Protein 6KFM (pdb70)

Organism: Bacillus subtilis (NCBI:txid1423)

Nearest PDB structures (foldseek):
  6kfu-assembly1_A  TM=9.998E-01  e=3.002E-81  Bacillus subtilis
  6kfr-assembly1_B  TM=1.001E+00  e=2.522E-80  Bacillus subtilis
  2e7u-assembly1_A-2  TM=8.924E-01  e=2.051E-34  Thermus thermophilus HB8
  3l44-assembly1_B  TM=8.882E-01  e=4.357E-33  Bacillus anthracis str. 'Ames Ancestor'
  5hdm-assembly1_B  TM=8.698E-01  e=7.942E-33  Arabidopsis thaliana

Foldseek 3Di:
DPPLLVVLVVVLLVLLCVQQVVQQVVCVVCCVVDPDPQQCFPDDPVSNSNRGDFAWDDFFQQWTATPSRFIFREQCCVVQQNQATPCDPLLVVLVVCCVPPPFDAQDDDAPQVVVLQVLLCVLAVFDGKFKAFAQLVQLVVLLLLLCLLLVAQAEEEEPLADRDDDLLVQFDADPVAAQQWTDGNDPPRDSVSGRRYHYHHPPDVVVLVSLLVCFSRHSAYEYACQGLVFNQPRPLVSVVSVLVSCVVRVHFYEHEQQNQDPFLFSNGVCVVSVNAGQKYKYFRNLQLPHGIIMITHYCSRVCLQPLCDDDPPDDDDRPRPSSRDDDDHRCTPPRSSSSSSVSSSVVRVVVPGVLQVVQQVLQVVLQVLLQVVCVVVVNQWHWHDRRFWIFIDGPFDPVLLVSQSVSLRHDARSVGTTGDHSSQDPVNSVSSSVSNVVSSVSCVSSPRD/DPPLLVVLLVVLLVLLCVQQVVQVVVCVVCCVVDPDPLQCFPDDPVSNSNRGAFAWDDFDQQWTATPSRFIFREQCCQVQQRQATPCDPLLVVLVVCCVPPVFDAQDDDAPQVVVLQVLLCVLAVFDGKFKAFAQQVQLVVLLLLLCLLLVAQAEEEEPLADRHDDLLVQFAADPDAFPAWTHHNDPPRDCVSGRRYHYHHPPDVCNVVSVLVCALRASAYEYAQQGLRFNQDRPLVSVVSVLVSCVVRVHFYEHEQQNQDCFLFSNGSCVVSVHAGQKYKYFSNLQLPHGIIMITHYCSRVCLQPLGDDDPPDDDDSPNPVSRDDDDHRCTPPRSSSSSSVSSSVVRVVVPGVLQVVQQVLQVVLQVLLQVVCVVVVAQKHKHDRRFKIAIDGPFPPVLLVSQLVSLRHDARSVGTTGDHSSQDPVNSVSSSVSNVVSVVSCVSSPGD

CATH classification: 3.40.640.10

B-factor: mean 19.53, std 9.52, range [5.58, 66.81]

Solvent-accessible surface area: 30667 Å² total; per-residue (Å²): 102,70,106,108,34,115,135,27,8,118,57,9,27,129,110,6,27,94,42,1,98,22,0,22,95,44,2,48,140,16,1,68,5,4,1,11,37,36,4,20,22,34,48,72,76,121,2,14,53,0,0,10,10,10,3,1,70,78,0,77,20,6,76,0,46,0,56,54,45,32,78,2,7,0,0,0,0,0,19,2,5,22,0,19,1,7,60,22,93,42,15,40,96,17,15,41,72,13,27,144,57,39,16,9,13,12,2,8,8,12,37,18,0,0,72,0,0,72,58,0,90,77,10,19,43,12,56,0,0,1,5,10,6,6,14,13,8,0,0,2,4,0,2,2,0,0,8,3,13,34,69,54,51,56,0,0,7,3,43,54,28,97,8,7,8,2,2,3,14,9,16,66,43,21,135,136,28,40,43,78,46,0,57,43,75,19,58,12,6,5,76,11,5,0,59,11,2,3,10,9,96,11,59,80,104,82,3,18,70,31,3,108,125,28,13,114,87,0,0,0,0,0,0,12,0,2,2,8,134,124,0,81,25,67,10,98,95,6,0,97,63,0,23,55,11,0,118,164,27,40,2,0,0,0,0,8,1,17,25,6,2,1,4,7,12,45,2,2,0,13,108,140,8,118,3,99,4,7,0,1,0,0,2,20,2,0,0,12,17,2,7,3,0,0,0,0,3,43,14,109,21,0,25,0,0,4,0,2,46,7,88,36,71,68,141,28,124,10,106,34,76,94,79,73,5,61,4,27,27,31,7,23,15,14,14,8,2,0,42,10,0,11,6,0,0,116,67,2,64,87,78,27,138,80,16,11,104,191,2,28,122,43,0,48,115,0,8,76,78,0,15,48,35,2,105,148,37,159,13,63,11,106,6,20,34,8,9,0,2,0,24,12,79,30,101,21,40,62,28,0,4,4,16,1,0,11,64,42,6,0,6,4,46,56,15,31,14,0,0,0,0,49,31,4,72,96,112,4,4,58,97,0,22,99,4,0,54,62,0,8,139,26,6,92,156,2,25,24,126,94,70,114,103,32,143,109,27,10,114,57,2,27,131,76,5,30,89,65,2,124,18,0,28,104,43,2,64,119,15,5,80,8,4,2,12,35,37,6,22,28,30,48,62,82,120,2,11,54,0,0,12,13,9,2,1,70,88,0,77,22,7,69,0,46,0,45,52,41,27,77,2,3,0,0,0,0,0,19,2,5,22,0,18,1,5,61,22,95,38,15,37,93,18,15,55,62,13,37,143,54,39,17,9,13,12,2,10,7,13,37,22,0,0,64,0,0,66,64,0,81,79,13,20,41,13,68,0,0,1,4,10,6,6,13,14,9,0,0,3,4,0,2,2,0,0,9,3,16,32,68,51,53,60,1,0,7,3,50,49,28,94,9,7,8,3,2,3,16,7,15,67,44,27,138,145,47,35,43,73,45,0,47,44,76,19,58,10,6,4,70,8,5,0,58,16,2,2,12,9,102,8,57,79,109,77,4,5,73,33,6,124,131,24,35,105,81,2,0,0,0,0,0,11,0,1,2,8,140,108,0,78,23,66,11,82,93,8,0,86,70,0,28,65,16,0,111,163,23,41,3,0,0,0,0,7,1,16,22,4,1,1,4,8,12,40,2,1,0,11,107,132,3,119,8,99,4,5,0,2,0,1,1,18,2,0,0,13,19,2,8,2,0,0,0,0,3,36,15,101,21,0,22,0,0,5,0,2,49,6,85,38,73,73,137,27,124,8,99,33,76,96,79,77,4,59,4,26,30,31,8,21,15,13,13,8,3,0,47,9,0,11,16,0,0,117,67,1,62,84,73,26,134,67,7,12,100,144,2,29,135,45,0,56,113,0,9,79,77,0,13,47,24,2,110,134,25,144,15,63,7,119,4,22,33,8,8,0,2,0,27,14,80,24,103,16,42,62,34,0,4,4,16,2,0,11,46,33,3,0,6,4,46,57,28,31,16,0,0,0,0,50,28,5,72,99,112,2,6,59,97,0,17,100,3,0,47,66,0,6,119,18,5,90,150,2,22,23,126

InterPro domains:
  IPR000873 AMP-dependent synthetase/ligase domain [PF00501] (35-413)
  IPR000873 AMP-dependent synthetase/ligase domain [PF00501] (2946-3291)
  IPR001242 Condensation domain [PF00668] (1940-2380)
  IPR001242 Condensation domain [PF00668] (2494-2926)
  IPR001242 Condensation domain [PF00668] (3532-3956)
  IPR005814 Aminotransferase class-III [PF00202] (1527-1888)
  IPR005814 Aminotransferase class-III [cd00610] (1521-1915)
  IPR006162 Phosphopantetheine attachment site [PS00012] (2435-2450)
  IPR006162 Phosphopantetheine attachment site [PS00012] (3472-3487)
  IPR009081 Phosphopantetheine binding ACP domain [PF00550] (587-649)
  IPR009081 Phosphopantetheine binding ACP domain [PF00550] (1295-1361)
  IPR009081 Phosphopantetheine binding ACP domain [PF00550] (2413-2476)
  IPR009081 Phosphopantetheine binding ACP domain [PF00550] (3450-3512)
  IPR009081 Phosphopantetheine binding ACP domain [PS50075] (578-653)
  IPR009081 Phosphopantetheine binding ACP domain [PS50075] (1290-1365)
  IPR009081 Phosphopantetheine binding ACP domain [PS50075] (2405-2480)
  IPR009081 Phosphopantetheine binding ACP domain [PS50075] (3442-3517)
  IPR010071 Amino acid adenylation domain [TIGR01733] (2967-3364)
  IPR014030 Beta-ketoacyl synthase-like, N-terminal domain [PF00109] (670-917)
  IPR014031 Beta-ketoacyl synthase, C-terminal domain [PF02801] (925-1042)

Sequence (898 aa):
YTPQQRQYLESFIEKYVDKTKGSKQYTDETRFAHANNRNLSSFRSYWKEMVYPIIAERSDGSRMWDIDGNEYIDITMGFGVNLFGHHPSFITQTVVDSTHSALPPLGPMSNVAGEVADRIRACTGVERVAFYNSGTEAVMVALRLARAATGRTKVVVFAGSYHGTFDGVLGVANTKGGAEPANPLAPGIPQSFMNDLIILHYNHPDSLDVIRNLGNELAAVLVEPVQSRRPDLQPESFLKELRAITQQSGTALIMDEIITGFRIGLGGAQEWFDIQADLVTYGKIIGGGQPLGIVAGKAEFMNTIDGGTWQYGDDSYPTDEAKRTFVAGTFNTHPLTMRMSLAVLRYLQAEGETLYERLNQKTTYLVDQLNSYFEQSQVPIRMVQFGSLFRFVSSVDNDLFFYHLNYKGVYVWEGRNCFLSTAHTSDDIAYIIQAVQETVKDLRRGGFIYTPQQRQYLESFIEKYVDKTKGSKQYTDETRFAHANNRNLSSFRSYWKEMVYPIIAERSDGSRMWDIDGNEYIDITMGFGVNLFGHHPSFITQTVVDSTHSALPPLGPMSNVAGEVADRIRACTGVERVAFYNSGTEAVMVALRLARAATGRTKVVVFAGSYHGTFDGVLGVANTKGGAEPANPLAPGIPQSFMNDLIILHYNHPDSLDVIRNLGNELAAVLVEPVQSRRPDLQPESFLKELRAITQQSGTALIMDEIITGFRIGLGGAQEWFDIQADLVTYGKIIGGGQPLGIVAGKAEFMNTIDGGTWQYGDDSYPTDEAKRTFVAGTFNTHPLTMRMSLAVLRYLQAEGETLYERLNQKTTYLVDQLNSYFEQSQVPIRMVQFGSLFRFVSSVDNDLFFYHLNYKGVYVWEGRNCFLSTAHTSDDIAYIIQAVQETVKDLRRGGFI

Structure (mmCIF, N/CA/C/O backbone):
data_6KFM
#
_entry.id   6KFM
#
_cell.length_a   81.534
_cell.length_b   89.492
_cell.length_c   136.880
_cell.angle_alpha   90.000
_cell.angle_beta   90.000
_cell.angle_gamma   90.000
#
_symmetry.space_group_name_H-M   'P 21 21 21'
#
loop_
_entity.id
_entity.type
_entity.pdbx_description
1 polymer 'Mycosubtilin synthase subunit A'
2 non-polymer GLYCEROL
3 non-polymer "PYRIDOXAL-5'-PHOSPHATE"
4 water water
#
loop_
_atom_site.group_PDB
_atom_site.id
_atom_site.type_symbol
_atom_site.label_atom_id
_atom_site.label_alt_id
_atom_site.label_comp_id
_atom_site.label_asym_id
_atom_site.label_entity_id
_atom_site.label_seq_id
_atom_site.pdbx_PDB_ins_code
_atom_site.Cartn_x
_atom_site.Cartn_y
_atom_site.Cartn_z
_atom_site.occupancy
_atom_site.B_iso_or_equiv
_atom_site.auth_seq_id
_atom_site.auth_comp_id
_atom_site.auth_asym_id
_atom_site.auth_atom_id
_atom_site.pdbx_PDB_model_num
ATOM 1 N N . TYR A 1 7 ? -20.92200 -0.12900 30.02300 1.000 32.44000 7 TYR A N 1
ATOM 2 C CA . TYR A 1 7 ? -22.24700 0.01600 30.62300 1.000 33.01000 7 TYR A CA 1
ATOM 3 C C . TYR A 1 7 ? -22.21400 0.03000 32.14100 1.000 28.55000 7 TYR A C 1
ATOM 4 O O . TYR A 1 7 ? -21.50600 -0.76200 32.75200 1.000 31.72000 7 TYR A O 1
ATOM 13 N N . THR A 1 8 ? -22.99300 0.93300 32.74000 1.000 26.58000 8 THR A N 1
ATOM 14 C CA . THR A 1 8 ? -23.24900 0.86600 34.16900 1.000 24.04000 8 THR A CA 1
ATOM 15 C C . THR A 1 8 ? -24.03000 -0.41000 34.48200 1.000 25.08000 8 THR A C 1
ATOM 16 O O . THR A 1 8 ? -24.65900 -0.99700 33.59600 1.000 22.65000 8 THR A O 1
ATOM 20 N N . PRO A 1 9 ? -23.99900 -0.87000 35.73600 1.000 24.20000 9 PRO A N 1
ATOM 21 C CA . PRO A 1 9 ? -24.85700 -2.01000 36.10400 1.000 20.36000 9 PRO A CA 1
ATOM 22 C C . PRO A 1 9 ? -26.32400 -1.78400 35.78600 1.000 22.50000 9 PRO A C 1
ATOM 23 O O . PRO A 1 9 ? -27.01300 -2.71600 35.35000 1.000 22.75000 9 PRO A O 1
ATOM 27 N N . GLN A 1 10 ? -26.82100 -0.56400 36.00400 1.000 21.86000 10 GLN A N 1
ATOM 28 C CA . GLN A 1 10 ? -28.21400 -0.26100 35.68100 1.000 24.81000 10 GLN A CA 1
ATOM 29 C C . GLN A 1 10 ? -28.49400 -0.43000 34.19100 1.000 24.59000 10 GLN A C 1
ATOM 30 O O . GLN A 1 10 ? -29.54500 -0.95700 33.80300 1.000 24.34000 10 GLN A O 1
ATOM 36 N N . GLN A 1 11 ? -27.56800 0.02700 33.34300 1.000 23.01000 11 GLN A N 1
ATOM 37 C CA . GLN A 1 11 ? -27.72900 -0.12500 31.89900 1.000 25.54000 11 GLN A CA 1
ATOM 38 C C . GLN A 1 11 ? -27.60700 -1.58100 31.48000 1.000 27.09000 11 GLN A C 1
ATOM 39 O O . GLN A 1 11 ? -28.36800 -2.05600 30.62600 1.000 24.21000 11 GLN A O 1
ATOM 45 N N . ARG A 1 12 ? -26.62800 -2.29000 32.04900 1.000 25.81000 12 ARG A N 1
ATOM 46 C CA . ARG A 1 12 ? -26.45400 -3.70600 31.74700 1.000 28.00000 12 ARG A CA 1
ATOM 47 C C . ARG A 1 12 ? -27.69800 -4.50400 32.12500 1.000 27.69000 12 ARG A C 1
ATOM 48 O O . ARG A 1 12 ? -28.15500 -5.36300 31.35900 1.000 25.56000 12 ARG A O 1
ATOM 56 N N . GLN A 1 13 ? -28.26800 -4.22000 33.30000 1.000 21.92000 13 GLN A N 1
ATOM 57 C CA . GLN A 1 13 ? -29.47300 -4.91600 33.73800 1.000 24.48000 13 GLN A CA 1
ATOM 58 C C . GLN A 1 13 ? -30.63300 -4.66400 32.78700 1.000 28.47000 13 GLN A C 1
ATOM 59 O O . GLN A 1 13 ? -31.36900 -5.59400 32.43300 1.000 26.39000 13 GLN A O 1
ATOM 65 N N . TYR A 1 14 ? -30.82000 -3.40700 32.37500 1.000 24.33000 14 TYR A N 1
ATOM 66 C CA . TYR A 1 14 ? -31.88100 -3.09100 31.42600 1.000 27.09000 14 TYR A CA 1
ATOM 67 C C . TYR A 1 14 ? -31.65900 -3.81600 30.10400 1.000 21.94000 14 TYR A C 1
ATOM 68 O O . TYR A 1 14 ? -32.58600 -4.41800 29.55100 1.000 25.13000 14 TYR A O 1
ATOM 77 N N . LEU A 1 15 ? -30.43200 -3.75500 29.57800 1.000 23.81000 15 LEU A N 1
ATOM 78 C CA . LEU A 1 15 ? -30.13400 -4.37000 28.28800 1.000 22.71000 15 LEU A CA 1
ATOM 79 C C . LEU A 1 15 ? -30.40100 -5.87000 28.31400 1.000 29.71000 15 LEU A C 1
ATOM 80 O O . LEU A 1 15 ? -30.98900 -6.41800 27.37400 1.000 23.56000 15 LEU A O 1
ATOM 85 N N . GLU A 1 16 ? -29.98900 -6.55200 29.39100 1.000 28.63000 16 GLU A N 1
ATOM 86 C CA . GLU A 1 16 ? -30.20600 -7.99800 29.47100 1.000 29.36000 16 GLU A CA 1
ATOM 87 C C . GLU A 1 16 ? -31.69000 -8.33700 29.48100 1.000 25.74000 16 GLU A C 1
ATOM 88 O O . GLU A 1 16 ? -32.11600 -9.31200 28.84800 1.000 26.29000 16 GLU A O 1
ATOM 94 N N . SER A 1 17 ? -32.50100 -7.53100 30.16600 1.000 23.95000 17 SER A N 1
ATOM 95 C CA . SER A 1 17 ? -33.93700 -7.80200 30.18200 1.000 18.89000 17 SER A CA 1
ATOM 96 C C . SER A 1 17 ? -34.58500 -7.47400 28.83700 1.000 22.97000 17 SER A C 1
ATOM 97 O O . SER A 1 17 ? -35.49300 -8.18500 28.38600 1.000 22.15000 17 SER A O 1
ATOM 100 N N . PHE A 1 18 ? -34.14800 -6.39200 28.19100 1.000 21.35000 18 PHE A N 1
ATOM 101 C CA . PHE A 1 18 ? -34.69200 -6.04800 26.87700 1.000 20.70000 18 PHE A CA 1
ATOM 102 C C . PHE A 1 18 ? -34.33600 -7.10600 25.83700 1.000 17.82000 18 PHE A C 1
ATOM 103 O O . PHE A 1 18 ? -35.18900 -7.50400 25.03500 1.000 20.75000 18 PHE A O 1
ATOM 111 N N . ILE A 1 19 ? -33.07800 -7.56300 25.82600 1.000 17.29000 19 ILE A N 1
ATOM 112 C CA . ILE A 1 19 ? -32.65200 -8.57400 24.85500 1.000 20.00000 19 ILE A CA 1
ATOM 113 C C . ILE A 1 19 ? -33.51500 -9.82500 24.96400 1.000 20.80000 19 ILE A C 1
ATOM 114 O O . ILE A 1 19 ? -33.94400 -10.39400 23.94900 1.000 16.13000 19 ILE A O 1
ATOM 119 N N . GLU A 1 20 ? -33.77200 -10.28000 26.19400 1.000 21.16000 20 GLU A N 1
ATOM 120 C CA . GLU A 1 20 ? -34.58200 -11.48000 26.38900 1.000 18.83000 20 GLU A CA 1
ATOM 121 C C . GLU A 1 20 ? -35.96500 -11.32700 25.76800 1.000 18.97000 20 GLU A C 1
ATOM 122 O O . GLU A 1 20 ? -36.45800 -12.23800 25.09400 1.000 17.68000 20 GLU A O 1
ATOM 128 N N . LYS A 1 21 ? -36.60300 -10.17500 25.97900 1.000 17.62000 21 LYS A N 1
ATOM 129 C CA . LYS A 1 21 ? -37.93300 -9.96500 25.42500 1.000 17.63000 21 LYS A CA 1
ATOM 130 C C . LYS A 1 21 ? -37.87200 -9.77600 23.91500 1.000 14.30000 21 LYS A C 1
ATOM 131 O O . LYS A 1 21 ? -38.75400 -10.25100 23.19000 1.000 15.14000 21 LYS A O 1
ATOM 137 N N . TYR A 1 22 ? -36.84500 -9.07700 23.42900 1.000 14.84000 22 TYR A N 1
ATOM 138 C CA . TYR A 1 22 ? -36.73000 -8.84600 21.99200 1.000 14.22000 22 TYR A CA 1
ATOM 139 C C . TYR A 1 22 ? -36.52500 -10.16100 21.24700 1.000 15.31000 22 TYR A C 1
ATOM 140 O O . TYR A 1 22 ? -37.19700 -10.43200 20.24400 1.000 15.16000 22 TYR A O 1
ATOM 149 N N . VAL A 1 23 ? -35.59400 -10.99200 21.72100 1.000 12.39000 23 VAL A N 1
ATOM 150 C CA . VAL A 1 23 ? -35.33200 -12.24500 21.02000 1.000 16.49000 23 VAL A CA 1
ATOM 151 C C . VAL A 1 23 ? -36.55100 -13.16200 21.07800 1.000 17.05000 23 VAL A C 1
ATOM 152 O O . VAL A 1 23 ? -36.87500 -13.84800 20.10100 1.000 16.48000 23 VAL A O 1
ATOM 156 N N . ASP A 1 24 ? -37.25600 -13.19200 22.21400 1.000 17.57000 24 ASP A N 1
ATOM 157 C CA . ASP A 1 24 ? -38.44600 -14.03800 22.28800 1.000 15.90000 24 ASP A CA 1
ATOM 158 C C . ASP A 1 24 ? -39.49300 -13.62400 21.25600 1.000 16.62000 24 ASP A C 1
ATOM 159 O O . ASP A 1 24 ? -40.12200 -14.48000 20.61900 1.000 20.57000 24 ASP A O 1
ATOM 164 N N . LYS A 1 25 ? -39.67000 -12.31700 21.04900 1.000 15.48000 25 LYS A N 1
ATOM 165 C CA . LYS A 1 25 ? -40.70500 -11.84400 20.13300 1.000 14.98000 25 LYS A CA 1
ATOM 166 C C . LYS A 1 25 ? -40.36600 -12.18600 18.68900 1.000 14.65000 25 LYS A C 1
ATOM 167 O O . LYS A 1 25 ? -41.25900 -12.49400 17.88800 1.000 13.29000 25 LYS A O 1
ATOM 173 N N . THR A 1 26 ? -39.08400 -12.14000 18.34100 1.000 13.88000 26 THR A N 1
ATOM 174 C CA . THR A 1 26 ? -38.64200 -12.30600 16.96200 1.000 14.17000 26 THR A CA 1
ATOM 175 C C . THR A 1 26 ? -37.78700 -13.56400 16.80100 1.000 14.49000 26 THR A C 1
ATOM 176 O O . THR A 1 26 ? -36.90400 -13.62500 15.94200 1.000 11.12000 26 THR A O 1
ATOM 180 N N . LYS A 1 27 ? -38.06500 -14.59200 17.61900 1.000 14.86000 27 LYS A N 1
ATOM 181 C CA . LYS A 1 27 ? -37.25800 -15.81200 17.62100 1.000 15.36000 27 LYS A CA 1
ATOM 182 C C . LYS A 1 27 ? -37.24900 -16.51400 16.26500 1.000 13.24000 27 LYS A C 1
ATOM 183 O O . LYS A 1 27 ? -36.25300 -17.15100 15.90500 1.000 13.58000 27 LYS A O 1
ATOM 189 N N . GLY A 1 28 ? -38.35000 -16.43500 15.51300 1.000 13.24000 28 GLY A N 1
ATOM 190 C CA . GLY A 1 28 ? -38.38300 -17.06900 14.20500 1.000 12.13000 28 GLY A CA 1
ATOM 191 C C . GLY A 1 28 ? -37.46700 -16.39500 13.19800 1.000 12.69000 28 GLY A C 1
ATOM 192 O O . GLY A 1 28 ? -36.83200 -17.06700 12.37900 1.000 10.54000 28 GLY A O 1
ATOM 193 N N . SER A 1 29 ? -37.39400 -15.06000 13.22700 1.000 9.74000 29 SER A N 1
ATOM 194 C CA . SER A 1 29 ? -36.44800 -14.37000 12.34500 1.000 10.50000 29 SER A CA 1
ATOM 195 C C . SER A 1 29 ? -35.01000 -14.72400 12.71700 1.000 11.38000 29 SER A C 1
ATOM 196 O O . SER A 1 29 ? -34.15700 -14.91300 11.84200 1.000 10.91000 29 SER A O 1
ATOM 199 N N . LYS A 1 30 ? -34.73300 -14.84000 14.02100 1.000 11.34000 30 LYS A N 1
ATOM 200 C CA . LYS A 1 30 ? -33.40200 -15.22700 14.48400 1.000 11.72000 30 LYS A CA 1
ATOM 201 C C . LYS A 1 30 ? -33.03700 -16.62400 13.99800 1.000 12.63000 30 LYS A C 1
ATOM 202 O O . LYS A 1 30 ? -31.94900 -16.84900 13.45200 1.000 14.11000 30 LYS A O 1
ATOM 208 N N . GLN A 1 31 ? -33.94600 -17.57900 14.18900 1.000 11.92000 31 GLN A N 1
ATOM 209 C CA . GLN A 1 31 ? -33.68700 -18.96000 13.79500 1.000 14.62000 31 GLN A CA 1
ATOM 210 C C . GLN A 1 31 ? -33.57500 -19.09500 12.28400 1.000 13.26000 31 GLN A C 1
ATOM 211 O O . GLN A 1 31 ? -32.73500 -19.84400 11.78400 1.000 13.97000 31 GLN A O 1
ATOM 217 N N . TYR A 1 32 ? -34.43000 -18.39300 11.53800 1.000 12.08000 32 TYR A N 1
ATOM 218 C CA . TYR A 1 32 ? -34.33400 -18.44500 10.08700 1.000 12.12000 32 TYR A CA 1
ATOM 219 C C . TYR A 1 32 ? -33.00400 -17.87700 9.61100 1.000 9.60000 32 TYR A C 1
ATOM 220 O O . TYR A 1 32 ? -32.36700 -18.44100 8.71900 1.000 10.79000 32 TYR A O 1
ATOM 229 N N . THR A 1 33 ? -32.57700 -16.74800 10.18900 1.000 10.73000 33 THR A N 1
ATOM 230 C CA . THR A 1 33 ? -31.28400 -16.17200 9.82200 1.000 11.79000 33 THR A CA 1
ATOM 231 C C . THR A 1 33 ? -30.14300 -17.15000 10.10600 1.000 13.25000 33 THR A C 1
ATOM 232 O O . THR A 1 33 ? -29.28700 -17.38900 9.24700 1.000 12.43000 33 THR A O 1
ATOM 236 N N . ASP A 1 34 ? -30.10700 -17.73000 11.31000 1.000 13.87000 34 ASP A N 1
ATOM 237 C CA . ASP A 1 34 ? -28.99200 -18.62700 11.61900 1.000 15.10000 34 ASP A CA 1
ATOM 238 C C . ASP A 1 34 ? -29.00500 -19.86400 10.73000 1.000 14.00000 34 ASP A C 1
ATOM 239 O O . ASP A 1 34 ? -27.94500 -20.36600 10.34200 1.000 14.28000 34 ASP A O 1
ATOM 244 N N . GLU A 1 35 ? -30.19500 -20.37800 10.40600 1.000 10.97000 35 GLU A N 1
ATOM 245 C CA . GLU A 1 35 ? -30.28400 -21.61200 9.63500 1.000 14.15000 35 GLU A CA 1
ATOM 246 C C . GLU A 1 35 ? -29.97600 -21.40600 8.16200 1.000 14.20000 35 GLU A C 1
ATOM 247 O O . GLU A 1 35 ? -29.57500 -22.36500 7.49500 1.000 14.16000 35 GLU A O 1
ATOM 253 N N . THR A 1 36 ? -30.14800 -20.18500 7.64600 1.000 11.13000 36 THR A N 1
ATOM 254 C CA . THR A 1 36 ? -29.92000 -19.90900 6.23500 1.000 12.38000 36 THR A CA 1
ATOM 255 C C . THR A 1 36 ? -28.67600 -19.07800 5.97100 1.000 12.39000 36 THR A C 1
ATOM 256 O O . THR A 1 36 ? -28.32500 -18.89300 4.80400 1.000 12.61000 36 THR A O 1
ATOM 260 N N . ARG A 1 37 ? -27.99800 -18.60400 7.02300 1.000 12.87000 37 ARG A N 1
ATOM 261 C CA . ARG A 1 37 ? -26.88500 -17.66800 6.89100 1.000 13.73000 37 ARG A CA 1
ATOM 262 C C . ARG A 1 37 ? -25.81900 -18.16200 5.92000 1.000 11.42000 37 ARG A C 1
ATOM 263 O O . ARG A 1 37 ? -25.29900 -17.38300 5.11500 1.000 13.03000 37 ARG A O 1
ATOM 271 N N . PHE A 1 38 ? -25.47400 -19.44900 5.98800 1.000 12.67000 38 PHE A N 1
ATOM 272 C CA . PHE A 1 38 ? -24.39400 -19.96300 5.14600 1.000 12.84000 38 PHE A CA 1
ATOM 273 C C . PHE A 1 38 ? -24.84700 -20.11800 3.69800 1.000 11.03000 38 PHE A C 1
ATOM 274 O O . PHE A 1 38 ? -24.19900 -19.60300 2.77500 1.000 10.77000 38 PHE A O 1
ATOM 282 N N . ALA A 1 39 ? -25.96400 -20.82400 3.48400 1.000 13.02000 39 ALA A N 1
ATOM 283 C CA . ALA A 1 39 ? -26.44300 -21.09300 2.12600 1.000 12.93000 39 ALA A CA 1
ATOM 284 C C . ALA A 1 39 ? -26.81700 -19.81100 1.39700 1.000 12.05000 39 ALA A C 1
ATOM 285 O O . ALA A 1 39 ? -26.58300 -19.68100 0.18600 1.000 11.08000 39 ALA A O 1
ATOM 287 N N . HIS A 1 40 ? -27.43000 -18.86700 2.10300 1.000 10.38000 40 HIS A N 1
ATOM 288 C CA . HIS A 1 40 ? -27.85400 -17.59700 1.51600 1.000 11.18000 40 HIS A CA 1
ATOM 289 C C . HIS A 1 40 ? -26.94000 -16.49800 2.04900 1.000 9.19000 40 HIS A C 1
ATOM 290 O O . HIS A 1 40 ? -27.16600 -15.95700 3.14000 1.000 11.79000 40 HIS A O 1
ATOM 297 N N . ALA A 1 41 ? -25.91300 -16.17300 1.27000 1.000 10.34000 41 ALA A N 1
ATOM 298 C CA . ALA A 1 41 ? -24.97200 -15.11700 1.61600 1.000 11.24000 41 ALA A CA 1
ATOM 299 C C . ALA A 1 41 ? -25.60600 -13.75800 1.34600 1.000 10.20000 41 ALA A C 1
ATOM 300 O O . ALA A 1 41 ? -25.96000 -13.44600 0.20200 1.000 10.54000 41 ALA A O 1
ATOM 302 N N . ASN A 1 42 ? -25.72400 -12.94000 2.39000 1.000 10.33000 42 ASN A N 1
ATOM 303 C CA . ASN A 1 42 ? -26.36000 -11.63700 2.24900 1.000 12.13000 42 ASN A CA 1
ATOM 304 C C . ASN A 1 42 ? -25.70400 -10.68000 3.23500 1.000 9.81000 42 ASN A C 1
ATOM 305 O O . ASN A 1 42 ? -25.61100 -10.99900 4.42300 1.000 11.16000 42 ASN A O 1
ATOM 310 N N . ASN A 1 43 ? -25.25800 -9.51700 2.74000 1.000 11.54000 43 ASN A N 1
ATOM 311 C CA . ASN A 1 43 ? -24.57400 -8.55200 3.60500 1.000 11.08000 43 ASN A CA 1
ATOM 312 C C . ASN A 1 43 ? -25.45600 -8.10600 4.76300 1.000 13.22000 43 ASN A C 1
ATOM 313 O O . ASN A 1 43 ? -24.94400 -7.75200 5.83000 1.000 11.09000 43 ASN A O 1
ATOM 318 N N . ARG A 1 44 ? -26.77600 -8.12300 4.57700 1.000 10.96000 44 ARG A N 1
ATOM 319 C CA . ARG A 1 44 ? -27.66800 -7.65600 5.62700 1.000 11.05000 44 ARG A CA 1
ATOM 320 C C . ARG A 1 44 ? -27.67900 -8.56600 6.84000 1.000 13.66000 44 ARG A C 1
ATOM 321 O O . ARG A 1 44 ? -28.15900 -8.14500 7.89700 1.000 17.23000 44 ARG A O 1
ATOM 329 N N . ASN A 1 45 ? -27.16600 -9.77300 6.72400 1.000 14.86000 45 ASN A N 1
ATOM 330 C CA . ASN A 1 45 ? -27.08700 -10.57300 7.93800 1.000 18.98000 45 ASN A CA 1
ATOM 331 C C . ASN A 1 45 ? -25.96500 -10.09600 8.92200 1.000 25.81000 45 ASN A C 1
ATOM 332 O O . ASN A 1 45 ? -25.74900 -10.77000 9.94200 1.000 29.23000 45 ASN A O 1
ATOM 337 N N . LEU A 1 46 ? -25.31200 -8.95500 8.68100 1.000 23.01000 46 LEU A N 1
ATOM 338 C CA . LEU A 1 46 ? -24.37200 -8.35400 9.62400 1.000 31.21000 46 LEU A CA 1
ATOM 339 C C . LEU A 1 46 ? -24.89400 -7.06400 10.27500 1.000 36.73000 46 LEU A C 1
ATOM 340 O O . LEU A 1 46 ? -24.14500 -6.40900 11.01000 1.000 35.85000 46 LEU A O 1
ATOM 345 N N . SER A 1 47 ? -26.16100 -6.69300 10.05100 1.000 33.24000 47 SER A N 1
ATOM 346 C CA . SER A 1 47 ? -26.64800 -5.35900 10.41100 1.000 34.07000 47 SER A CA 1
ATOM 347 C C . SER A 1 47 ? -26.53200 -5.06800 11.90900 1.000 38.71000 47 SER A C 1
ATOM 348 O O . SER A 1 47 ? -27.02800 -5.82800 12.74700 1.000 36.18000 47 SER A O 1
ATOM 351 N N . SER A 1 48 ? -25.90900 -3.92900 12.22600 1.000 41.07000 48 SER A N 1
ATOM 352 C CA . SER A 1 48 ? -25.61000 -3.47300 13.59500 1.000 39.37000 48 SER A CA 1
ATOM 353 C C . SER A 1 48 ? -25.01500 -4.58700 14.45400 1.000 39.13000 48 SER A C 1
ATOM 354 O O . SER A 1 48 ? -25.36300 -4.76400 15.62400 1.000 39.28000 48 SER A O 1
ATOM 357 N N . PHE A 1 49 ? -24.07200 -5.32400 13.86800 1.000 37.32000 49 PHE A N 1
ATOM 358 C CA . PHE A 1 49 ? -23.38000 -6.37500 14.60500 1.000 38.89000 49 PHE A CA 1
ATOM 359 C C . PHE A 1 49 ? -22.48300 -5.78200 15.68800 1.000 40.14000 49 PHE A C 1
ATOM 360 O O . PHE A 1 49 ? -21.63600 -4.92500 15.41200 1.000 35.77000 49 PHE A O 1
ATOM 368 N N . ARG A 1 50 ? -22.67000 -6.25400 16.92100 1.000 39.56000 50 ARG A N 1
ATOM 369 C CA . ARG A 1 50 ? -21.76000 -6.01100 18.03300 1.000 41.63000 50 ARG A CA 1
ATOM 370 C C . ARG A 1 50 ? -21.67800 -7.29400 18.84600 1.000 41.44000 50 ARG A C 1
ATOM 371 O O . ARG A 1 50 ? -22.69900 -7.94200 19.08800 1.000 38.89000 50 ARG A O 1
ATOM 379 N N . SER A 1 51 ? -20.46200 -7.66200 19.26400 1.000 45.32000 51 SER A N 1
ATOM 380 C CA . SER A 1 51 ? -20.26500 -8.98100 19.86200 1.000 43.42000 51 SER A CA 1
ATOM 381 C C . SER A 1 51 ? -21.02800 -9.14500 21.17200 1.000 43.45000 51 SER A C 1
ATOM 382 O O . SER A 1 51 ? -21.49800 -10.24900 21.47600 1.000 44.34000 51 SER A O 1
ATOM 385 N N . TYR A 1 52 ? -21.17700 -8.07400 21.95000 1.000 44.82000 52 TYR A N 1
ATOM 386 C CA . TYR A 1 52 ? -21.81400 -8.19300 23.25500 1.000 45.08000 52 TYR A CA 1
ATOM 387 C C . TYR A 1 52 ? -23.33600 -8.15900 23.19200 1.000 43.96000 52 TYR A C 1
ATOM 388 O O . TYR A 1 52 ? -23.98700 -8.31500 24.23200 1.000 45.79000 52 TYR A O 1
ATOM 397 N N . TRP A 1 53 ? -23.92700 -7.95200 22.01500 1.000 40.78000 53 TRP A N 1
ATOM 398 C CA . TRP A 1 53 ? -25.35500 -8.21100 21.87900 1.000 36.10000 53 TRP A CA 1
ATOM 399 C C . TRP A 1 53 ? -25.64700 -8.96600 20.59200 1.000 34.01000 53 TRP A C 1
ATOM 400 O O . TRP A 1 53 ? -26.73400 -8.83100 20.02000 1.000 35.72000 53 TRP A O 1
ATOM 411 N N . LYS A 1 54 ? -24.68800 -9.77800 20.13900 1.000 32.50000 54 LYS A N 1
ATOM 412 C CA . LYS A 1 54 ? -24.87200 -10.58500 18.94000 1.000 36.29000 54 LYS A CA 1
ATOM 413 C C . LYS A 1 54 ? -26.15300 -11.41300 18.97300 1.000 34.36000 54 LYS A C 1
ATOM 414 O O . LYS A 1 54 ? -26.59800 -11.88700 17.92000 1.000 27.19000 54 LYS A O 1
ATOM 420 N N . GLU A 1 55 ? -26.76200 -11.60200 20.15000 1.000 33.95000 55 GLU A N 1
ATOM 421 C CA . GLU A 1 55 ? -27.94800 -12.44700 20.20500 1.000 29.03000 55 GLU A CA 1
ATOM 422 C C . GLU A 1 55 ? -29.18300 -11.77300 19.61600 1.000 23.56000 55 GLU A C 1
ATOM 423 O O . GLU A 1 55 ? -30.15400 -12.47100 19.31700 1.000 23.96000 55 GLU A O 1
ATOM 429 N N . MET A 1 56 ? -29.19100 -10.44900 19.43500 1.000 22.70000 56 MET A N 1
ATOM 430 C CA . MET A 1 56 ? -30.33400 -9.82800 18.77200 1.000 23.26000 56 MET A CA 1
ATOM 431 C C . MET A 1 56 ? -29.95100 -9.18700 17.44300 1.000 21.25000 56 MET A C 1
ATOM 432 O O . MET A 1 56 ? -30.73100 -8.39900 16.88900 1.000 19.59000 56 MET A O 1
ATOM 437 N N . VAL A 1 57 ? -28.79300 -9.55300 16.89600 1.000 20.81000 57 VAL A N 1
ATOM 438 C CA . VAL A 1 57 ? -28.31600 -9.00500 15.62700 1.000 20.74000 57 VAL A CA 1
ATOM 439 C C . VAL A 1 57 ? -28.77100 -9.95100 14.51800 1.000 16.92000 57 VAL A C 1
ATOM 440 O O . VAL A 1 57 ? -28.15900 -10.99400 14.26600 1.000 20.85000 57 VAL A O 1
ATOM 444 N N . TYR A 1 58 ? -29.88000 -9.60400 13.87900 1.000 14.22000 58 TYR A N 1
ATOM 445 C CA . TYR A 1 58 ? -30.40000 -10.35400 12.74600 1.000 13.35000 58 TYR A CA 1
ATOM 446 C C . TYR A 1 58 ? -31.49300 -9.51300 12.11500 1.000 10.86000 58 TYR A C 1
ATOM 447 O O . TYR A 1 58 ? -32.14800 -8.72300 12.80300 1.000 10.92000 58 TYR A O 1
ATOM 456 N N . PRO A 1 59 ? -31.71600 -9.64100 10.81900 1.000 9.40000 59 PRO A N 1
ATOM 457 C CA . PRO A 1 59 ? -32.80600 -8.90000 10.19300 1.000 9.23000 59 PRO A CA 1
ATOM 458 C C . PRO A 1 59 ? -34.16100 -9.51900 10.51700 1.000 8.42000 59 PRO A C 1
ATOM 459 O O . PRO A 1 59 ? -34.28200 -10.70600 10.84100 1.000 9.20000 59 PRO A O 1
ATOM 463 N N . ILE A 1 60 ? -35.18800 -8.67400 10.46200 1.000 9.75000 60 ILE A N 1
ATOM 464 C CA . ILE A 1 60 ? -36.56400 -9.15400 10.56400 1.000 7.78000 60 ILE A CA 1
ATOM 465 C C . ILE A 1 60 ? -36.95400 -9.79500 9.23600 1.000 9.17000 60 ILE A C 1
ATOM 466 O O . ILE A 1 60 ? -36.71600 -9.21600 8.16800 1.000 9.71000 60 ILE A O 1
ATOM 471 N N . ILE A 1 61 ? -37.56000 -10.98900 9.30000 1.000 9.42000 61 ILE A N 1
ATOM 472 C CA . ILE A 1 61 ? -38.02300 -11.73300 8.12200 1.000 8.56000 61 ILE A CA 1
ATOM 473 C C . ILE A 1 61 ? -39.52800 -11.53400 7.97300 1.000 12.24000 61 ILE A C 1
ATOM 474 O O . ILE A 1 61 ? -40.27900 -11.80900 8.91000 1.000 10.91000 61 ILE A O 1
ATOM 479 N N . ALA A 1 62 ? -39.98300 -11.11600 6.78700 1.000 9.14000 62 ALA A N 1
ATOM 480 C CA . ALA A 1 62 ? -41.39800 -10.80900 6.58900 1.000 8.87000 62 ALA A CA 1
ATOM 481 C C . ALA A 1 62 ? -42.17700 -11.98700 6.00800 1.000 9.69000 62 ALA A C 1
ATOM 482 O O . ALA A 1 62 ? -41.67500 -12.74700 5.17300 1.000 9.55000 62 ALA A O 1
ATOM 484 N N . GLU A 1 63 ? -43.43900 -12.10200 6.42500 1.000 11.08000 63 GLU A N 1
ATOM 485 C CA . GLU A 1 63 ? -44.36700 -13.07400 5.85000 1.000 9.55000 63 GLU A CA 1
ATOM 486 C C . GLU A 1 63 ? -45.43400 -12.43100 4.97600 1.000 12.08000 63 GLU A C 1
ATOM 487 O O . GLU A 1 63 ? -45.78700 -12.99000 3.93900 1.000 13.18000 63 GLU A O 1
ATOM 493 N N . ARG A 1 64 ? -45.93600 -11.25800 5.36100 1.000 10.49000 64 ARG A N 1
ATOM 494 C CA . ARG A 1 64 ? -47.09000 -10.64200 4.71400 1.000 12.36000 64 ARG A CA 1
ATOM 495 C C . ARG A 1 64 ? -46.95800 -9.12700 4.74800 1.000 10.55000 64 ARG A C 1
ATOM 496 O O . ARG A 1 64 ? -46.22200 -8.56900 5.56300 1.000 10.43000 64 ARG A O 1
ATOM 504 N N . SER A 1 65 ? -47.73200 -8.45200 3.89600 1.000 10.45000 65 SER A N 1
ATOM 505 C CA . SER A 1 65 ? -47.84900 -7.00300 4.00300 1.000 10.33000 65 SER A CA 1
ATOM 506 C C . SER A 1 65 ? -49.15300 -6.56200 3.35100 1.000 12.95000 65 SER A C 1
ATOM 507 O O . SER A 1 65 ? -49.75400 -7.29500 2.55400 1.000 13.26000 65 SER A O 1
ATOM 510 N N . ASP A 1 66 ? -49.58300 -5.35800 3.71800 1.000 12.93000 66 ASP A N 1
ATOM 511 C CA . ASP A 1 66 ? -50.76600 -4.73500 3.13400 1.000 14.54000 66 ASP A CA 1
ATOM 512 C C . ASP A 1 66 ? -50.91400 -3.30600 3.64400 1.000 14.10000 66 ASP A C 1
ATOM 513 O O . ASP A 1 66 ? -50.92300 -3.07500 4.85900 1.000 14.41000 66 ASP A O 1
ATOM 518 N N . GLY A 1 67 ? -51.02200 -2.34900 2.72500 1.000 13.52000 67 GLY A N 1
ATOM 519 C CA . GLY A 1 67 ? -51.09900 -0.94100 3.10700 1.000 13.21000 67 GLY A CA 1
ATOM 520 C C . GLY A 1 67 ? -49.87300 -0.48200 3.87600 1.000 16.12000 67 GLY A C 1
ATOM 521 O O . GLY A 1 67 ? -48.73000 -0.62500 3.42600 1.000 14.66000 67 GLY A O 1
ATOM 522 N N . SER A 1 68 ? -50.10000 0.08300 5.06000 1.000 15.10000 68 SER A N 1
ATOM 523 C CA . SER A 1 68 ? -49.01800 0.56400 5.90500 1.000 13.76000 68 SER A CA 1
ATOM 524 C C . SER A 1 68 ? -48.46200 -0.51700 6.82800 1.000 12.50000 68 SER A C 1
ATOM 525 O O . SER A 1 68 ? -47.65000 -0.20500 7.70200 1.000 15.39000 68 SER A O 1
ATOM 528 N N . ARG A 1 69 ? -48.87900 -1.76600 6.65200 1.000 11.59000 69 ARG A N 1
ATOM 529 C CA . ARG A 1 69 ? -48.59700 -2.83300 7.60000 1.000 14.39000 69 ARG A CA 1
ATOM 530 C C . ARG A 1 69 ? -47.69900 -3.90100 6.99300 1.000 11.84000 69 ARG A C 1
ATOM 531 O O . ARG A 1 69 ? -47.77700 -4.21200 5.79600 1.000 12.06000 69 ARG A O 1
ATOM 539 N N . MET A 1 70 ? -46.88300 -4.49600 7.85800 1.000 11.48000 70 MET A N 1
ATOM 540 C CA . MET A 1 70 ? -46.06300 -5.64800 7.52000 1.000 10.59000 70 MET A CA 1
ATOM 541 C C . MET A 1 70 ? -46.18300 -6.64000 8.66700 1.000 13.15000 70 MET A C 1
ATOM 542 O O . MET A 1 70 ? -46.23900 -6.23300 9.83100 1.000 14.40000 70 MET A O 1
ATOM 547 N N . TRP A 1 71 ? -46.25200 -7.92900 8.35300 1.000 11.56000 71 TRP A N 1
ATOM 548 C CA . TRP A 1 71 ? -46.22300 -8.96200 9.37800 1.000 12.22000 71 TRP A CA 1
ATOM 549 C C . TRP A 1 71 ? -44.98200 -9.81800 9.19300 1.000 10.50000 71 TRP A C 1
ATOM 550 O O . TRP A 1 71 ? -44.64200 -10.17900 8.06500 1.000 12.40000 71 TRP A O 1
ATOM 561 N N . ASP A 1 72 ? -44.30900 -10.14500 10.29900 1.000 11.51000 72 ASP A N 1
ATOM 562 C CA . ASP A 1 72 ? -43.10600 -10.95700 10.21400 1.000 10.94000 72 ASP A CA 1
ATOM 563 C C . ASP A 1 72 ? -43.45800 -12.43600 10.37600 1.000 13.35000 72 ASP A C 1
ATOM 564 O O . ASP A 1 72 ? -44.62000 -12.80900 10.57000 1.000 14.25000 72 ASP A O 1
ATOM 569 N N . ILE A 1 73 ? -42.44300 -13.30200 10.25600 1.000 13.02000 73 ILE A N 1
ATOM 570 C CA . ILE A 1 73 ? -42.69200 -14.74000 10.33300 1.000 10.82000 73 ILE A CA 1
ATOM 571 C C . ILE A 1 73 ? -42.90900 -15.22400 11.75800 1.000 12.48000 73 ILE A C 1
ATOM 572 O O . ILE A 1 73 ? -43.09200 -16.42900 11.96200 1.000 15.60000 73 ILE A O 1
ATOM 577 N N . ASP A 1 74 ? -42.87700 -14.33800 12.74800 1.000 12.73000 74 ASP A N 1
ATOM 578 C CA . ASP A 1 74 ? -43.36000 -14.65600 14.08600 1.000 15.26000 74 ASP A CA 1
ATOM 579 C C . ASP A 1 74 ? -44.79700 -14.21000 14.30700 1.000 13.33000 74 ASP A C 1
ATOM 580 O O . ASP A 1 74 ? -45.33100 -14.41100 15.40400 1.000 15.82000 74 ASP A O 1
ATOM 585 N N . GLY A 1 75 ? -45.43900 -13.63500 13.29000 1.000 14.84000 75 GLY A N 1
ATOM 586 C CA . GLY A 1 75 ? -46.80400 -13.15900 13.39800 1.000 17.38000 75 GLY A CA 1
ATOM 587 C C . GLY A 1 75 ? -46.95000 -11.75600 13.94500 1.000 17.79000 75 GLY A C 1
ATOM 588 O O . GLY A 1 75 ? -48.08400 -11.27100 14.06700 1.000 19.97000 75 GLY A O 1
ATOM 589 N N . ASN A 1 76 ? -45.84700 -11.09200 14.27900 1.000 15.20000 76 ASN A N 1
ATOM 590 C CA . ASN A 1 76 ? -45.90200 -9.72900 14.78500 1.000 12.68000 76 ASN A CA 1
ATOM 591 C C . ASN A 1 76 ? -46.31900 -8.77200 13.68500 1.000 16.99000 76 ASN A C 1
ATOM 592 O O . ASN A 1 76 ? -45.84500 -8.86700 12.55100 1.000 12.84000 76 ASN A O 1
ATOM 597 N N . GLU A 1 77 ? -47.19200 -7.83300 14.03800 1.000 13.38000 77 GLU A N 1
ATOM 598 C CA . GLU A 1 77 ? -47.65700 -6.79600 13.12900 1.000 15.66000 77 GLU A CA 1
ATOM 599 C C . GLU A 1 77 ? -46.85600 -5.51900 13.35000 1.000 15.04000 77 GLU A C 1
ATOM 600 O O . GLU A 1 77 ? -46.51600 -5.17100 14.48300 1.000 15.61000 77 GLU A O 1
ATOM 606 N N . TYR A 1 78 ? -46.53700 -4.83100 12.25500 1.000 12.70000 78 TYR A N 1
ATOM 607 C CA . TYR A 1 78 ? -45.76900 -3.59900 12.31000 1.000 11.95000 78 TYR A CA 1
ATOM 608 C C . TYR A 1 78 ? -46.47100 -2.52500 11.50400 1.000 11.56000 78 TYR A C 1
ATOM 609 O O . TYR A 1 78 ? -47.04600 -2.80400 10.44600 1.000 13.56000 78 TYR A O 1
ATOM 618 N N . ILE A 1 79 ? -46.38700 -1.29100 11.98300 1.000 11.99000 79 ILE A N 1
ATOM 619 C CA . ILE A 1 79 ? -46.56500 -0.15400 11.09000 1.000 15.33000 79 ILE A CA 1
ATOM 620 C C . ILE A 1 79 ? -45.22600 0.07000 10.40400 1.000 12.03000 79 ILE A C 1
ATOM 621 O O . ILE A 1 79 ? -44.20500 0.30800 11.05900 1.000 12.86000 79 ILE A O 1
ATOM 626 N N . ASP A 1 80 ? -45.22500 -0.03700 9.08200 1.000 12.54000 80 ASP A N 1
ATOM 627 C CA . ASP A 1 80 ? -44.00400 -0.05700 8.29200 1.000 11.35000 80 ASP A CA 1
ATOM 628 C C . ASP A 1 80 ? -43.64500 1.36900 7.89400 1.000 13.08000 80 ASP A C 1
ATOM 629 O O . ASP A 1 80 ? -44.42500 2.04000 7.20700 1.000 15.27000 80 ASP A O 1
ATOM 634 N N . ILE A 1 81 ? -42.49200 1.85000 8.35600 1.000 11.30000 81 ILE A N 1
ATOM 635 C CA . ILE A 1 81 ? -41.97200 3.13100 7.87900 1.000 11.25000 81 ILE A CA 1
ATOM 636 C C . ILE A 1 81 ? -40.67300 2.93800 7.09700 1.000 10.64000 81 ILE A C 1
ATOM 637 O O . ILE A 1 81 ? -39.92200 3.89200 6.86600 1.000 11.35000 81 ILE A O 1
ATOM 642 N N . THR A 1 82 ? -40.42200 1.70800 6.65900 1.000 11.52000 82 THR A N 1
ATOM 643 C CA . THR A 1 82 ? -39.37600 1.41300 5.69600 1.000 10.04000 82 THR A CA 1
ATOM 644 C C . THR A 1 82 ? -39.92300 1.46600 4.27700 1.000 9.05000 82 THR A C 1
ATOM 645 O O . THR A 1 82 ? -39.27900 2.02700 3.37900 1.000 9.08000 82 THR A O 1
ATOM 649 N N . MET A 1 83 ? -41.12100 0.91100 4.08300 1.000 9.42000 83 MET A N 1
ATOM 650 C CA . MET A 1 83 ? -41.87300 1.04700 2.83800 1.000 10.86000 83 MET A CA 1
ATOM 651 C C . MET A 1 83 ? -41.01600 0.66800 1.63000 1.000 10.72000 83 MET A C 1
ATOM 652 O O . MET A 1 83 ? -40.94700 1.38300 0.62800 1.000 8.39000 83 MET A O 1
ATOM 657 N N . GLY A 1 84 ? -40.36700 -0.49000 1.72900 1.000 8.08000 84 GLY A N 1
ATOM 658 C CA . GLY A 1 84 ? -39.55700 -0.96300 0.61100 1.000 9.57000 84 GLY A CA 1
ATOM 659 C C . GLY A 1 84 ? -38.40400 -0.05000 0.26000 1.000 8.57000 84 GLY A C 1
ATOM 660 O O . GLY A 1 84 ? -38.08500 0.11500 -0.92300 1.000 9.23000 84 GLY A O 1
ATOM 661 N N . PHE A 1 85 ? -37.77300 0.56000 1.26400 1.000 7.63000 85 PHE A N 1
ATOM 662 C CA . PHE A 1 85 ? -36.64100 1.46900 1.07600 1.000 9.57000 85 PHE A CA 1
ATOM 663 C C . PHE A 1 85 ? -37.03200 2.71800 0.29100 1.000 9.98000 85 PHE A C 1
ATOM 664 O O . PHE A 1 85 ? -36.16700 3.40300 -0.26200 1.000 11.35000 85 PHE A O 1
ATOM 672 N N . GLY A 1 86 ? -38.31500 3.05100 0.25000 1.000 11.21000 86 GLY A N 1
ATOM 673 C CA . GLY A 1 86 ? -38.79800 4.17400 -0.53100 1.000 9.29000 86 GLY A CA 1
ATOM 674 C C . GLY A 1 86 ? -39.61500 3.78700 -1.74700 1.000 9.24000 86 GLY A C 1
ATOM 675 O O . GLY A 1 86 ? -40.20200 4.66900 -2.38400 1.000 9.77000 86 GLY A O 1
ATOM 676 N N . VAL A 1 87 ? -39.67800 2.50200 -2.08800 1.000 7.71000 87 VAL A N 1
ATOM 677 C CA . VAL A 1 87 ? -40.44700 2.06600 -3.25400 1.000 8.42000 87 VAL A CA 1
ATOM 678 C C . VAL A 1 87 ? -41.93700 2.33500 -3.07000 1.000 8.71000 87 VAL A C 1
ATOM 679 O O . VAL A 1 87 ? -42.63400 2.75400 -4.00300 1.000 10.03000 87 VAL A O 1
ATOM 683 N N . ASN A 1 88 ? -42.46700 2.05500 -1.88600 1.000 8.96000 88 ASN A N 1
ATOM 684 C CA . ASN A 1 88 ? -43.90200 1.85600 -1.75000 1.000 8.96000 88 ASN A CA 1
ATOM 685 C C . ASN A 1 88 ? -44.59400 3.14400 -1.30400 1.000 10.61000 88 ASN A C 1
ATOM 686 O O . ASN A 1 88 ? -45.14900 3.24300 -0.21500 1.000 12.35000 88 ASN A O 1
ATOM 691 N N . LEU A 1 89 ? -44.58200 4.11600 -2.22600 1.000 10.02000 89 LEU A N 1
ATOM 692 C CA . LEU A 1 89 ? -45.21600 5.42000 -2.00200 1.000 10.60000 89 LEU A CA 1
ATOM 693 C C . LEU A 1 89 ? -46.67800 5.28600 -1.59800 1.000 11.63000 89 LEU A C 1
ATOM 694 O O . LEU A 1 89 ? -47.19600 6.09900 -0.82100 1.000 13.45000 89 LEU A O 1
ATOM 699 N N . PHE A 1 90 ? -47.36800 4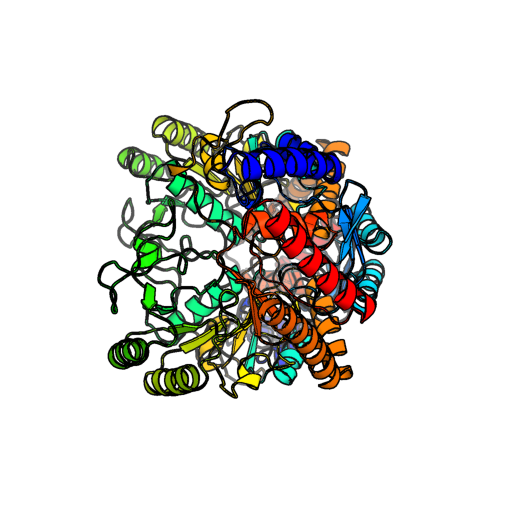.29400 -2.15300 1.000 12.19000 90 PHE A N 1
ATOM 700 C CA . PHE A 1 90 ? -48.80100 4.11500 -1.98000 1.000 14.54000 90 PHE A CA 1
ATOM 701 C C . PHE A 1 90 ? -49.13500 3.02800 -0.97500 1.000 14.14000 90 PHE A C 1
ATOM 702 O O . PHE A 1 90 ? -50.28200 2.58400 -0.92300 1.000 15.45000 90 PHE A O 1
ATOM 710 N N . GLY A 1 91 ? -48.16500 2.58200 -0.18900 1.000 11.59000 91 GLY A N 1
ATOM 711 C CA . GLY A 1 91 ? -48.36200 1.42900 0.66000 1.000 11.45000 91 GLY A CA 1
ATOM 712 C C . GLY A 1 91 ? -48.22300 0.12800 -0.10700 1.000 12.80000 91 GLY A C 1
ATOM 713 O O . GLY A 1 91 ? -48.09100 0.08700 -1.32800 1.000 13.85000 91 GLY A O 1
ATOM 714 N N . HIS A 1 92 ? -48.24100 -0.96500 0.64100 1.000 12.35000 92 HIS A N 1
ATOM 715 C CA . HIS A 1 92 ? -48.11100 -2.28500 0.04700 1.000 9.48000 92 HIS A CA 1
ATOM 716 C C . HIS A 1 92 ? -49.39500 -2.70600 -0.64700 1.000 13.34000 92 HIS A C 1
ATOM 717 O O . HIS A 1 92 ? -50.49500 -2.52100 -0.11300 1.000 15.49000 92 HIS A O 1
ATOM 724 N N . HIS A 1 93 ? -49.25100 -3.24400 -1.85600 1.000 12.15000 93 HIS A N 1
ATOM 725 C CA . HIS A 1 93 ? -50.36500 -3.76800 -2.63600 1.000 11.01000 93 HIS A CA 1
ATOM 726 C C . HIS A 1 93 ? -51.50000 -2.76000 -2.84900 1.000 16.28000 93 HIS A C 1
ATOM 727 O O . HIS A 1 93 ? -52.66100 -3.05200 -2.54500 1.000 14.85000 93 HIS A O 1
ATOM 734 N N . PRO A 1 94 ? -51.20300 -1.57000 -3.38200 1.000 14.83000 94 PRO A N 1
ATOM 735 C CA . PRO A 1 94 ? -52.29700 -0.67800 -3.76300 1.000 16.74000 94 PRO A CA 1
ATOM 736 C C . PRO A 1 94 ? -53.13800 -1.35300 -4.83500 1.000 16.25000 94 PRO A C 1
ATOM 737 O O . PRO A 1 94 ? -52.65100 -2.18500 -5.60600 1.000 14.91000 94 PRO A O 1
ATOM 741 N N . SER A 1 95 ? -54.43000 -1.02000 -4.84500 1.000 17.87000 95 SER A N 1
ATOM 742 C CA . SER A 1 95 ? -55.37700 -1.74600 -5.69000 1.000 16.60000 95 SER A CA 1
ATOM 743 C C . SER A 1 95 ? -54.96000 -1.73700 -7.15800 1.000 15.68000 95 SER A C 1
ATOM 744 O O . SER A 1 95 ? -55.11300 -2.74500 -7.85700 1.000 18.13000 95 SER A O 1
ATOM 747 N N . PHE A 1 96 ? -54.43000 -0.61700 -7.65100 1.000 15.86000 96 PHE A N 1
ATOM 748 C CA . PHE A 1 96 ? -54.13600 -0.53700 -9.07600 1.000 16.20000 96 PHE A CA 1
ATOM 749 C C . PHE A 1 96 ? -52.88700 -1.31900 -9.46100 1.000 18.09000 96 PHE A C 1
ATOM 750 O O . PHE A 1 96 ? -52.76200 -1.73000 -10.61800 1.000 17.92000 96 PHE A O 1
ATOM 758 N N . ILE A 1 97 ? -51.97200 -1.53900 -8.51700 1.000 13.46000 97 ILE A N 1
ATOM 759 C CA . ILE A 1 97 ? -50.86200 -2.45400 -8.75500 1.000 14.26000 97 ILE A CA 1
ATOM 760 C C . ILE A 1 97 ? -51.36500 -3.89400 -8.77800 1.000 13.72000 97 ILE A C 1
ATOM 761 O O . ILE A 1 97 ? -51.01900 -4.67700 -9.67200 1.000 15.03000 97 ILE A O 1
ATOM 766 N N . THR A 1 98 ? -52.17800 -4.27400 -7.78200 1.000 12.49000 98 THR A N 1
ATOM 767 C CA . THR A 1 98 ? -52.67200 -5.64800 -7.73400 1.000 16.20000 98 THR A CA 1
ATOM 768 C C . THR A 1 98 ? -53.46400 -5.97700 -8.99300 1.000 15.79000 98 THR A C 1
ATOM 769 O O . THR A 1 98 ? -53.28200 -7.04500 -9.58300 1.000 13.91000 98 THR A O 1
ATOM 773 N N . GLN A 1 99 ? -54.30200 -5.04000 -9.44900 1.000 16.43000 99 GLN A N 1
ATOM 774 C CA . GLN A 1 99 ? -55.07200 -5.25700 -10.67100 1.000 18.23000 99 GLN A CA 1
ATOM 775 C C . GLN A 1 99 ? -54.16100 -5.44200 -11.88100 1.000 17.21000 99 GLN A C 1
ATOM 776 O O . GLN A 1 99 ? -54.46100 -6.23900 -12.77500 1.000 15.62000 99 GLN A O 1
ATOM 782 N N . THR A 1 100 ? -53.04100 -4.71100 -11.93000 1.000 16.88000 100 THR A N 1
ATOM 783 C CA . THR A 1 100 ? -52.08900 -4.90000 -13.02200 1.000 15.28000 100 THR A CA 1
ATOM 784 C C . THR A 1 100 ? -51.54100 -6.32100 -13.03500 1.000 13.98000 100 THR A C 1
ATOM 785 O O . THR A 1 100 ? -51.43500 -6.94500 -14.09700 1.000 15.02000 100 THR A O 1
ATOM 789 N N . VAL A 1 101 ? -51.18300 -6.85600 -11.86400 1.000 14.11000 101 VAL A N 1
ATOM 790 C CA . VAL A 1 101 ? -50.67900 -8.22700 -11.82300 1.000 14.41000 101 VAL A CA 1
ATOM 791 C C . VAL A 1 101 ? -51.77600 -9.20900 -12.21400 1.000 14.07000 101 VAL A C 1
ATOM 792 O O . VAL A 1 101 ? -51.54400 -10.13300 -13.00300 1.000 17.43000 101 VAL A O 1
ATOM 796 N N . VAL A 1 102 ? -52.98500 -9.02900 -11.66800 1.000 16.47000 102 VAL A N 1
ATOM 797 C CA . VAL A 1 102 ? -54.09800 -9.90400 -12.02700 1.000 17.60000 102 VAL A CA 1
ATOM 798 C C . VAL A 1 102 ? -54.31100 -9.88700 -13.53300 1.000 17.53000 102 VAL A C 1
ATOM 799 O O . VAL A 1 102 ? -54.45900 -10.94100 -14.16000 1.000 19.21000 102 VAL A O 1
ATOM 803 N N . ASP A 1 103 ? -54.26100 -8.70200 -14.14700 1.000 18.22000 103 ASP A N 1
ATOM 804 C CA . ASP A 1 103 ? -54.50100 -8.62400 -15.58800 1.000 17.38000 103 ASP A CA 1
ATOM 805 C C . ASP A 1 103 ? -53.44000 -9.38500 -16.37100 1.000 20.60000 103 ASP A C 1
ATOM 806 O O . ASP A 1 103 ? -53.74500 -9.99500 -17.40200 1.000 20.23000 103 ASP A O 1
ATOM 811 N N . SER A 1 104 ? -52.19600 -9.37700 -15.88300 1.000 16.37000 104 SER A N 1
ATOM 812 C CA . SER A 1 104 ? -51.09200 -10.02700 -16.57500 1.000 15.43000 104 SER A CA 1
ATOM 813 C C . SER A 1 104 ? -51.20100 -11.54700 -16.58200 1.000 19.29000 104 SER A C 1
ATOM 814 O O . SER A 1 104 ? -50.50400 -12.19200 -17.37000 1.000 21.02000 104 SER A O 1
ATOM 817 N N . THR A 1 105 ? -52.03400 -12.14200 -15.72300 1.000 17.82000 105 THR A N 1
ATOM 818 C CA . THR A 1 105 ? -52.18600 -13.59200 -15.69900 1.000 19.13000 105 THR A CA 1
ATOM 819 C C . THR A 1 105 ? -53.21500 -14.08900 -16.70400 1.000 23.61000 105 THR A C 1
ATOM 820 O O . THR A 1 105 ? -53.24800 -15.29000 -16.99000 1.000 30.33000 105 THR A O 1
ATOM 824 N N . HIS A 1 106 ? -54.04100 -13.19300 -17.24300 1.000 23.21000 106 HIS A N 1
ATOM 825 C CA . HIS A 1 106 ? -55.15000 -13.53500 -18.12500 1.000 31.08000 106 HIS A CA 1
ATOM 826 C C . HIS A 1 106 ? -54.93100 -13.10100 -19.56900 1.000 28.51000 106 HIS A C 1
ATOM 827 O O . HIS A 1 106 ? -55.78300 -13.38600 -20.41500 1.000 31.85000 106 HIS A O 1
ATOM 834 N N . SER A 1 107 ? -53.84600 -12.38900 -19.87400 1.000 22.52000 107 SER A N 1
ATOM 835 C CA . SER A 1 107 ? -53.78100 -11.58600 -21.08900 1.000 21.29000 107 SER A CA 1
ATOM 836 C C . SER A 1 107 ? -52.83700 -12.12500 -22.15900 1.000 17.93000 107 SER A C 1
ATOM 837 O O . SER A 1 107 ? -52.67300 -11.46700 -23.19300 1.000 20.18000 107 SER A O 1
ATOM 840 N N . ALA A 1 108 ? -52.23500 -13.29500 -21.96600 1.000 20.05000 108 ALA A N 1
ATOM 841 C CA . ALA A 1 108 ? -51.16800 -13.76900 -22.84900 1.000 15.29000 108 ALA A CA 1
ATOM 842 C C . ALA A 1 108 ? -50.12400 -12.66300 -23.02700 1.000 14.30000 108 ALA A C 1
ATOM 843 O O . ALA A 1 108 ? -49.82400 -12.21900 -24.13400 1.000 12.91000 108 ALA A O 1
ATOM 845 N N . LEU A 1 109 ? -49.62000 -12.19000 -21.89700 1.000 14.08000 109 LEU A N 1
ATOM 846 C CA . LEU A 1 109 ? -48.63100 -11.12500 -21.79700 1.000 13.34000 109 LEU A CA 1
ATOM 847 C C . LEU A 1 109 ? -47.50700 -11.30000 -22.82100 1.000 8.62000 109 LEU A C 1
ATOM 848 O O . LEU A 1 109 ? -46.99500 -12.41300 -22.97900 1.000 9.70000 109 LEU A O 1
ATOM 853 N N . PRO A 1 110 ? -47.08800 -10.25200 -23.52400 1.000 10.11000 110 PRO A N 1
ATOM 854 C CA . PRO A 1 110 ? -45.96700 -10.39900 -24.45500 1.000 9.10000 110 PRO A CA 1
ATOM 855 C C . PRO A 1 110 ? -44.69500 -10.72700 -23.69600 1.000 8.80000 110 PRO A C 1
ATOM 856 O O . PRO A 1 110 ? -44.63300 -10.54400 -22.47100 1.000 10.01000 110 PRO A O 1
ATOM 860 N N . PRO A 1 111 ? -43.67000 -11.22800 -24.38800 1.000 11.01000 111 PRO A N 1
ATOM 861 C CA . PRO A 1 111 ? -42.48900 -11.75600 -23.69900 1.000 8.80000 111 PRO A CA 1
ATOM 862 C C . PRO A 1 111 ? -41.28800 -10.82900 -23.78000 1.000 9.04000 111 PRO A C 1
ATOM 863 O O . PRO A 1 111 ? -41.25000 -9.91900 -24.61000 1.000 9.28000 111 PRO A O 1
ATOM 867 N N . LEU A 1 112 ? -40.28700 -11.07300 -22.93800 1.000 8.18000 112 LEU A N 1
ATOM 868 C CA . LEU A 1 112 ? -38.95800 -10.57700 -23.23300 1.000 7.42000 112 LEU A CA 1
ATOM 869 C C . LEU A 1 112 ? -38.53000 -11.07800 -24.60500 1.000 9.46000 112 LEU A C 1
ATOM 870 O O . LEU A 1 112 ? -38.92200 -12.16600 -25.04000 1.000 9.20000 112 LEU A O 1
ATOM 875 N N . GLY A 1 113 ? -37.71500 -10.28300 -25.28700 1.000 8.32000 113 GLY A N 1
ATOM 876 C CA . GLY A 1 113 ? -37.22000 -10.64300 -26.60100 1.000 8.68000 113 GLY A CA 1
ATOM 877 C C . GLY A 1 113 ? -37.49600 -9.53400 -27.59100 1.000 9.82000 113 GLY A C 1
ATOM 878 O O . GLY A 1 113 ? -36.63900 -8.69200 -27.87800 1.000 9.58000 113 GLY A O 1
ATOM 879 N N . PRO A 1 114 ? -38.71300 -9.51100 -28.12600 1.000 10.50000 114 PRO A N 1
ATOM 880 C CA . PRO A 1 114 ? -39.14700 -8.37000 -28.93800 1.000 9.60000 114 PRO A CA 1
ATOM 881 C C . PRO A 1 114 ? -39.25500 -7.12400 -28.08400 1.000 10.95000 114 PRO A C 1
ATOM 882 O O . PRO A 1 114 ? -39.25100 -7.17500 -26.85400 1.000 10.82000 114 PRO A O 1
ATOM 886 N N . MET A 1 115 ? -39.32300 -5.98000 -28.75600 1.000 9.41000 115 MET A N 1
ATOM 887 C CA . MET A 1 115 ? -39.43900 -4.73800 -28.01200 1.000 7.94000 115 MET A CA 1
ATOM 888 C C . MET A 1 115 ? -40.84300 -4.57900 -27.42600 1.000 11.08000 115 MET A C 1
ATOM 889 O O . MET A 1 115 ? -41.81500 -5.19000 -27.88000 1.000 10.21000 115 MET A O 1
ATOM 894 N N . SER A 1 116 ? -40.93600 -3.70900 -26.42000 1.000 10.12000 116 SER A N 1
ATOM 895 C CA . SER A 1 116 ? -42.14800 -3.54600 -25.62800 1.000 8.87000 116 SER A CA 1
ATOM 896 C C . SER A 1 116 ? -43.18100 -2.68500 -26.34000 1.000 10.13000 116 SER A C 1
ATOM 897 O O . SER A 1 116 ? -42.84800 -1.65000 -26.92300 1.000 12.04000 116 SER A O 1
ATOM 900 N N . ASN A 1 117 ? -44.44600 -3.08400 -26.22900 1.000 10.13000 117 ASN A N 1
ATOM 901 C CA . ASN A 1 117 ? -45.55500 -2.29400 -26.75200 1.000 9.67000 117 ASN A CA 1
ATOM 902 C C . ASN A 1 117 ? -46.10600 -1.31300 -25.73000 1.000 13.97000 117 ASN A C 1
ATOM 903 O O . ASN A 1 117 ? -47.08500 -0.61900 -26.02600 1.000 11.59000 117 ASN A O 1
ATOM 908 N N . VAL A 1 118 ? -45.49900 -1.22600 -24.54500 1.000 9.02000 118 VAL A N 1
ATOM 909 C CA . VAL A 1 118 ? -46.01000 -0.34700 -23.50000 1.000 9.46000 118 VAL A CA 1
ATOM 910 C C . VAL A 1 118 ? -44.96100 0.70100 -23.13500 1.000 11.46000 118 VAL A C 1
ATOM 911 O O . VAL A 1 118 ? -45.30200 1.80400 -22.67900 1.000 10.44000 118 VAL A O 1
ATOM 915 N N . ALA A 1 119 ? -43.67500 0.38100 -23.34900 1.000 10.33000 119 ALA A N 1
ATOM 916 C CA . ALA A 1 119 ? -42.61500 1.28400 -22.89800 1.000 11.92000 119 ALA A CA 1
ATOM 917 C C . ALA A 1 119 ? -42.71800 2.66800 -23.54900 1.000 11.04000 119 ALA A C 1
ATOM 918 O O . ALA A 1 119 ? -42.32100 3.66800 -22.93600 1.000 9.29000 119 ALA A O 1
ATOM 920 N N . GLY A 1 120 ? -43.25000 2.74800 -24.77400 1.000 9.98000 120 GLY A N 1
ATOM 921 C CA . GLY A 1 120 ? -43.43500 4.05400 -25.40300 1.000 11.72000 120 GLY A CA 1
ATOM 922 C C . GLY A 1 120 ? -44.33300 4.97200 -24.58900 1.000 10.50000 120 GLY A C 1
ATOM 923 O O . GLY A 1 120 ? -44.01500 6.14600 -24.36600 1.000 10.66000 120 GLY A O 1
ATOM 924 N N . GLU A 1 121 ? -45.47200 4.45000 -24.13200 1.000 11.18000 121 GLU A N 1
ATOM 925 C CA . GLU A 1 121 ? -46.37800 5.27300 -23.33700 1.000 12.27000 121 GLU A CA 1
ATOM 926 C C . GLU A 1 121 ? -45.79000 5.58800 -21.96600 1.000 11.77000 121 GLU A C 1
ATOM 927 O O . GLU A 1 121 ? -46.04400 6.66600 -21.41600 1.000 9.28000 121 GLU A O 1
ATOM 933 N N . VAL A 1 122 ? -45.00100 4.66800 -21.40000 1.000 10.80000 122 VAL A N 1
ATOM 934 C CA . VAL A 1 122 ? -44.32000 4.97300 -20.14100 1.000 8.99000 122 VAL A CA 1
ATOM 935 C C . VAL A 1 122 ? -43.37200 6.14900 -20.33100 1.000 8.92000 122 VAL A C 1
ATOM 936 O O . VAL A 1 122 ? -43.35500 7.10100 -19.53700 1.000 10.29000 122 VAL A O 1
ATOM 940 N N . ALA A 1 123 ? -42.57000 6.10400 -21.39500 1.000 8.06000 123 ALA A N 1
ATOM 941 C CA . ALA A 1 123 ? -41.66100 7.20500 -21.67900 1.000 10.45000 123 ALA A CA 1
ATOM 942 C C . ALA A 1 123 ? -42.42100 8.51400 -21.89400 1.000 9.11000 123 ALA A C 1
ATOM 943 O O . ALA A 1 123 ? -42.02100 9.55600 -21.36000 1.000 12.33000 123 ALA A O 1
ATOM 945 N N . ASP A 1 124 ? -43.51500 8.47800 -22.66500 1.000 10.84000 124 ASP A N 1
ATOM 946 C CA . ASP A 1 124 ? -44.33800 9.67600 -22.88100 1.000 11.79000 124 ASP A CA 1
ATOM 947 C C . ASP A 1 124 ? -44.81200 10.27400 -21.56100 1.000 11.70000 124 ASP A C 1
ATOM 948 O O . ASP A 1 124 ? -44.75600 11.49500 -21.35800 1.000 12.53000 124 ASP A O 1
ATOM 953 N N . ARG A 1 125 ? -45.30200 9.42500 -20.65300 1.000 11.37000 125 ARG A N 1
ATOM 954 C CA . ARG A 1 125 ? -45.85300 9.93100 -19.40400 1.000 10.55000 125 ARG A CA 1
ATOM 955 C C . ARG A 1 125 ? -44.75500 10.41800 -18.47200 1.000 10.46000 125 ARG A C 1
ATOM 956 O O . ARG A 1 125 ? -44.96000 11.37900 -17.71600 1.000 11.21000 125 ARG A O 1
ATOM 964 N N . ILE A 1 126 ? -43.57700 9.80400 -18.53000 1.000 10.37000 126 ILE A N 1
ATOM 965 C CA . ILE A 1 126 ? -42.46200 10.31000 -17.74200 1.000 10.86000 126 ILE A CA 1
ATOM 966 C C . ILE A 1 126 ? -42.06200 11.69800 -18.23100 1.000 11.15000 126 ILE A C 1
ATOM 967 O O . ILE A 1 126 ? -41.80800 12.60100 -17.42600 1.000 11.49000 126 ILE A O 1
ATOM 972 N N . ARG A 1 127 ? -42.05300 11.90400 -19.55300 1.000 10.32000 127 ARG A N 1
ATOM 973 C CA . ARG A 1 127 ? -41.82300 13.24400 -20.09900 1.000 11.20000 127 ARG A CA 1
ATOM 974 C C . ARG A 1 127 ? -42.85300 14.23200 -19.56900 1.000 13.47000 127 ARG A C 1
ATOM 975 O O . ARG A 1 127 ? -42.50800 15.33500 -19.13000 1.000 14.51000 127 ARG A O 1
ATOM 983 N N . ALA A 1 128 ? -44.12800 13.84300 -19.59800 1.000 13.01000 128 ALA A N 1
ATOM 984 C CA . ALA A 1 128 ? -45.19000 14.72700 -19.13900 1.000 13.21000 128 ALA A CA 1
ATOM 985 C C . ALA A 1 128 ? -45.04100 15.04500 -17.65900 1.000 16.55000 128 ALA A C 1
ATOM 986 O O . ALA A 1 128 ? -45.32200 16.16900 -17.22600 1.000 16.10000 128 ALA A O 1
ATOM 988 N N . CYS A 1 129 ? -44.58300 14.07200 -16.87000 1.000 12.44000 129 CYS A N 1
ATOM 989 C CA . CYS A 1 129 ? -44.46900 14.26100 -15.42500 1.000 14.16000 129 CYS A CA 1
ATOM 990 C C . CYS A 1 129 ? -43.22200 15.04000 -15.02000 1.000 14.83000 129 CYS A C 1
ATOM 991 O O . CYS A 1 129 ? -43.22300 15.69000 -13.96700 1.000 16.84000 129 CYS A O 1
ATOM 994 N N . THR A 1 130 ? -42.14600 14.97300 -15.80300 1.000 11.28000 130 THR A N 1
ATOM 995 C CA . THR A 1 130 ? -40.84100 15.42600 -15.33700 1.000 13.75000 130 THR A CA 1
ATOM 996 C C . THR A 1 130 ? -40.12800 16.41400 -16.25100 1.000 15.65000 130 THR A C 1
ATOM 997 O O . THR A 1 130 ? -39.18500 17.06900 -15.78600 1.000 14.95000 130 THR A O 1
ATOM 1001 N N . GLY A 1 131 ? -40.50200 16.52400 -17.52300 1.000 14.78000 131 GLY A N 1
ATOM 1002 C CA . GLY A 1 131 ? -39.85100 17.46300 -18.41200 1.000 16.05000 131 GLY A CA 1
ATOM 1003 C C . GLY A 1 131 ? -38.59700 16.95200 -19.08400 1.000 16.27000 131 GLY A C 1
ATOM 1004 O O . GLY A 1 131 ? -38.00600 17.68200 -19.89500 1.000 15.46000 131 GLY A O 1
ATOM 1005 N N . VAL A 1 132 ? -38.15700 15.73000 -18.76400 1.000 13.28000 132 VAL A N 1
ATOM 1006 C CA . VAL A 1 132 ? -37.04300 15.13500 -19.49300 1.000 11.79000 132 VAL A CA 1
ATOM 1007 C C . VAL A 1 132 ? -37.40500 14.99600 -20.97300 1.000 10.56000 132 VAL A C 1
ATOM 1008 O O . VAL A 1 132 ? -38.57500 14.91200 -21.35500 1.000 14.09000 132 VAL A O 1
ATOM 1012 N N . GLU A 1 133 ? -36.37400 14.90700 -21.80400 1.000 10.60000 133 GLU A N 1
ATOM 1013 C CA . GLU A 1 133 ? -36.58700 14.75500 -23.23900 1.000 11.55000 133 GLU A CA 1
ATOM 1014 C C . GLU A 1 133 ? -36.68100 13.28900 -23.66100 1.000 12.58000 133 GLU A C 1
ATOM 1015 O O . GLU A 1 133 ? -37.64600 12.89300 -24.32000 1.000 10.92000 133 GLU A O 1
ATOM 1021 N N . ARG A 1 134 ? -35.69300 12.47600 -23.28900 1.000 11.12000 134 ARG A N 1
ATOM 1022 C CA . ARG A 1 134 ? -35.61500 11.08100 -23.70700 1.000 10.73000 134 ARG A CA 1
ATOM 1023 C C . ARG A 1 134 ? -35.47100 10.20100 -22.47500 1.000 9.48000 134 ARG A C 1
ATOM 1024 O O . ARG A 1 134 ? -34.94800 10.64000 -21.45100 1.000 9.66000 134 ARG A O 1
ATOM 1032 N N . VAL A 1 135 ? -35.96600 8.96700 -22.57600 1.000 9.03000 135 VAL A N 1
ATOM 1033 C CA . VAL A 1 135 ? -36.09400 8.05800 -21.43500 1.000 8.31000 135 VAL A CA 1
ATOM 1034 C C . VAL A 1 135 ? -35.55500 6.68900 -21.83500 1.000 9.05000 135 VAL A C 1
ATOM 1035 O O . VAL A 1 135 ? -35.91800 6.17000 -22.89400 1.000 8.19000 135 VAL A O 1
ATOM 1039 N N . ALA A 1 136 ? -34.71800 6.08600 -20.97700 1.000 8.27000 136 ALA A N 1
ATOM 1040 C CA . ALA A 1 136 ? -34.20400 4.73700 -21.21100 1.000 6.30000 136 ALA A CA 1
ATOM 1041 C C . ALA A 1 136 ? -34.37200 3.88900 -19.95500 1.000 8.97000 136 ALA A C 1
ATOM 1042 O O . ALA A 1 136 ? -34.28200 4.39300 -18.82500 1.000 8.22000 136 ALA A O 1
ATOM 1044 N N . PHE A 1 137 ? -34.60000 2.59000 -20.15500 1.000 8.96000 137 PHE A N 1
ATOM 1045 C CA . PHE A 1 137 ? -35.00700 1.69600 -19.07400 1.000 8.64000 137 PHE A CA 1
ATOM 1046 C C . PHE A 1 137 ? -33.97000 0.60300 -18.83200 1.000 7.54000 137 PHE A C 1
ATOM 1047 O O . PHE A 1 137 ? -33.57000 -0.10300 -19.76400 1.000 7.39000 137 PHE A O 1
ATOM 1055 N N . TYR A 1 138 ? -33.56400 0.45500 -17.57400 1.000 8.26000 138 TYR A N 1
ATOM 1056 C CA . TYR A 1 138 ? -32.62200 -0.58200 -17.15000 1.000 8.78000 138 TYR A CA 1
ATOM 1057 C C . TYR A 1 138 ? -33.19000 -1.24900 -15.89500 1.000 7.73000 138 TYR A C 1
ATOM 1058 O O . TYR A 1 138 ? -34.38500 -1.16400 -15.58400 1.000 7.74000 138 TYR A O 1
ATOM 1067 N N . ASN A 1 139 ? -32.34200 -1.95200 -15.14600 1.000 7.27000 139 ASN A N 1
ATOM 1068 C CA . ASN A 1 139 ? -32.83500 -2.98600 -14.25100 1.000 6.19000 139 ASN A CA 1
ATOM 1069 C C . ASN A 1 139 ? -32.66000 -2.69500 -12.77300 1.000 6.54000 139 ASN A C 1
ATOM 1070 O O . ASN A 1 139 ? -33.17400 -3.46400 -11.93900 1.000 7.49000 139 ASN A O 1
ATOM 1075 N N . SER A 1 140 ? -31.97700 -1.61400 -12.43300 1.000 7.07000 140 SER A N 1
ATOM 1076 C CA . SER A 1 140 ? -31.81000 -1.21900 -11.04400 1.000 8.41000 140 SER A CA 1
ATOM 1077 C C . SER A 1 140 ? -31.37100 0.23200 -11.04900 1.000 6.69000 140 SER A C 1
ATOM 1078 O O . SER A 1 140 ? -30.94800 0.76200 -12.07900 1.000 7.05000 140 SER A O 1
ATOM 1081 N N . GLY A 1 141 ? -31.45000 0.86000 -9.87900 1.000 7.08000 141 GLY A N 1
ATOM 1082 C CA . GLY A 1 141 ? -30.90900 2.20300 -9.75300 1.000 7.90000 141 GLY A CA 1
ATOM 1083 C C . GLY A 1 141 ? -29.40600 2.21400 -9.96800 1.000 7.92000 141 GLY A C 1
ATOM 1084 O O . GLY A 1 141 ? -28.85600 3.12100 -10.60100 1.000 8.64000 141 GLY A O 1
ATOM 1085 N N . THR A 1 142 ? -28.73300 1.18100 -9.47000 1.000 8.60000 142 THR A N 1
ATOM 1086 C CA . THR A 1 142 ? -27.30000 1.01000 -9.68400 1.000 8.49000 142 THR A CA 1
ATOM 1087 C C . THR A 1 142 ? -26.96000 1.00900 -11.17000 1.000 8.67000 142 THR A C 1
ATOM 1088 O O . THR A 1 142 ? -26.03500 1.71300 -11.60800 1.000 8.12000 142 THR A O 1
ATOM 1092 N N . GLU A 1 143 ? -27.69400 0.21800 -11.96700 1.000 7.37000 143 GLU A N 1
ATOM 1093 C CA . GLU A 1 143 ? -27.45800 0.20800 -13.41100 1.000 7.01000 143 GLU A CA 1
ATOM 1094 C C . GLU A 1 143 ? -27.71700 1.57500 -14.03000 1.000 8.66000 143 GLU A C 1
ATOM 1095 O O . GLU A 1 143 ? -26.99200 1.99500 -14.93900 1.000 8.69000 143 GLU A O 1
ATOM 1101 N N . ALA A 1 144 ? -28.78000 2.26300 -13.59400 1.000 6.90000 144 ALA A N 1
ATOM 1102 C CA . ALA A 1 144 ? -29.11300 3.54900 -14.19700 1.000 7.25000 144 ALA A CA 1
ATOM 1103 C C . ALA A 1 144 ? -28.00300 4.55900 -13.94900 1.000 8.77000 144 ALA A C 1
ATOM 1104 O O . ALA A 1 144 ? -27.63300 5.31100 -14.85300 1.000 9.13000 144 ALA A O 1
ATOM 1106 N N . VAL A 1 145 ? -27.44300 4.56500 -12.73800 1.000 8.20000 145 VAL A N 1
ATOM 1107 C CA . VAL A 1 145 ? -26.33300 5.47500 -12.43400 1.000 8.78000 145 VAL A CA 1
ATOM 1108 C C . VAL A 1 145 ? -25.11800 5.12300 -13.28200 1.000 8.19000 145 VAL A C 1
ATOM 1109 O O . VAL A 1 145 ? -24.46600 6.00000 -13.86800 1.000 9.07000 145 VAL A O 1
ATOM 1113 N N . MET A 1 146 ? -24.79700 3.83000 -13.35600 1.000 9.23000 146 MET A N 1
ATOM 1114 C CA . MET A 1 146 ? -23.68600 3.37200 -14.18300 1.000 8.14000 146 MET A CA 1
ATOM 1115 C C . MET A 1 146 ? -23.85700 3.81200 -15.63400 1.000 10.54000 146 MET A C 1
ATOM 1116 O O . MET A 1 146 ? -22.91700 4.32500 -16.25500 1.000 9.43000 146 MET A O 1
ATOM 1121 N N . VAL A 1 147 ? -25.05400 3.62200 -16.19500 1.000 8.97000 147 VAL A N 1
ATOM 1122 C CA . VAL A 1 147 ? -25.29800 4.07100 -17.56600 1.000 8.78000 147 VAL A CA 1
ATOM 1123 C C . VAL A 1 147 ? -25.18100 5.59100 -17.67700 1.000 9.48000 147 VAL A C 1
ATOM 1124 O O . VAL A 1 147 ? -24.57500 6.10700 -18.63000 1.000 10.76000 147 VAL A O 1
ATOM 1128 N N . ALA A 1 148 ? -25.78300 6.33000 -16.73300 1.000 10.03000 148 ALA A N 1
ATOM 1129 C CA . ALA A 1 148 ? -25.76600 7.79000 -16.80200 1.000 9.39000 148 ALA A CA 1
ATOM 1130 C C . ALA A 1 148 ? -24.33800 8.32300 -16.87100 1.000 11.26000 148 ALA A C 1
ATOM 1131 O O . ALA A 1 148 ? -24.04500 9.21200 -17.67600 1.000 12.15000 148 ALA A O 1
ATOM 1133 N N . LEU A 1 149 ? -23.43300 7.77200 -16.05900 1.000 11.54000 149 LEU A N 1
ATOM 1134 C CA . LEU A 1 149 ? -22.03300 8.18700 -16.12000 1.000 13.00000 149 LEU A CA 1
ATOM 1135 C C . LEU A 1 149 ? -21.42300 7.88000 -17.48100 1.000 12.85000 149 LEU A C 1
ATOM 1136 O O . LEU A 1 149 ? -20.67400 8.69500 -18.04100 1.000 11.56000 149 LEU A O 1
ATOM 1141 N N . ARG A 1 150 ? -21.73100 6.70500 -18.03100 1.000 9.13000 150 ARG A N 1
ATOM 1142 C CA . ARG A 1 150 ? -21.20700 6.34700 -19.34500 1.000 12.50000 150 ARG A CA 1
ATOM 1143 C C . ARG A 1 150 ? -21.71000 7.29900 -20.43200 1.000 12.40000 150 ARG A C 1
ATOM 1144 O O . ARG A 1 150 ? -20.95600 7.66000 -21.34800 1.000 11.16000 150 ARG A O 1
ATOM 1152 N N . LEU A 1 151 ? -22.98600 7.70500 -20.35800 1.000 9.70000 151 LEU A N 1
ATOM 1153 C CA . LEU A 1 151 ? -23.53400 8.63300 -21.34800 1.000 10.14000 151 LEU A CA 1
ATOM 1154 C C . LEU A 1 151 ? -22.85500 9.99300 -21.26400 1.000 12.60000 151 LEU A C 1
ATOM 1155 O O . LEU A 1 151 ? -22.53500 10.60500 -22.29300 1.000 13.15000 151 LEU A O 1
ATOM 1160 N N . ALA A 1 152 ? -22.64800 10.48500 -20.04100 1.000 11.43000 152 ALA A N 1
ATOM 1161 C CA . ALA A 1 152 ? -21.96500 11.76600 -19.86000 1.000 11.93000 152 ALA A CA 1
ATOM 1162 C C . ALA A 1 152 ? -20.55100 11.72100 -20.41900 1.000 15.30000 152 ALA A C 1
ATOM 1163 O O . ALA A 1 152 ? -20.10600 12.66100 -21.09900 1.000 15.55000 152 ALA A O 1
ATOM 1165 N N . ARG A 1 153 ? -19.82700 10.63900 -20.13800 1.000 13.94000 153 ARG A N 1
ATOM 1166 C CA . ARG A 1 153 ? -18.46600 10.50300 -20.64000 1.000 13.48000 153 ARG A CA 1
ATOM 1167 C C . ARG A 1 153 ? -18.45000 10.35700 -22.15300 1.000 18.29000 153 ARG A C 1
ATOM 1168 O O . ARG A 1 153 ? -17.59000 10.93600 -22.83100 1.000 17.17000 153 ARG A O 1
ATOM 1176 N N . ALA A 1 154 ? -19.39500 9.58800 -22.70200 1.000 14.28000 154 ALA A N 1
ATOM 1177 C CA . ALA A 1 154 ? -19.45000 9.42200 -24.15100 1.000 13.95000 154 ALA A CA 1
ATOM 1178 C C . ALA A 1 154 ? -19.82700 10.72000 -24.85000 1.000 16.14000 154 ALA A C 1
ATOM 1179 O O . ALA A 1 154 ? -19.28200 11.03400 -25.91600 1.000 18.42000 154 ALA A O 1
ATOM 1181 N N . ALA A 1 155 ? -20.76600 11.47600 -24.28400 1.000 13.83000 155 ALA A N 1
ATOM 1182 C CA . ALA A 1 155 ? -21.21100 12.70100 -24.93800 1.000 15.40000 155 ALA A CA 1
ATOM 1183 C C . ALA A 1 155 ? -20.11900 13.76200 -24.91100 1.000 20.82000 155 ALA A C 1
ATOM 1184 O O . ALA A 1 155 ? -19.92300 14.48900 -25.89500 1.000 19.23000 155 ALA A O 1
ATOM 1186 N N . THR A 1 156 ? -19.39800 13.86400 -23.79600 1.000 17.27000 156 THR A N 1
ATOM 1187 C CA . THR A 1 156 ? -18.41400 14.93000 -23.62200 1.000 16.98000 156 THR A CA 1
ATOM 1188 C C . THR A 1 156 ? -17.02600 14.56400 -24.12800 1.000 21.50000 156 THR A C 1
ATOM 1189 O O . THR A 1 156 ? -16.22000 15.46900 -24.38800 1.000 18.89000 156 THR A O 1
ATOM 1193 N N . GLY A 1 157 ? -16.72200 13.27600 -24.25000 1.000 14.47000 157 GLY A N 1
ATOM 1194 C CA . GLY A 1 157 ? -15.37200 12.83200 -24.53500 1.000 21.46000 157 GLY A CA 1
ATOM 1195 C C . GLY A 1 157 ? -14.40600 12.92800 -23.37200 1.000 21.20000 157 GLY A C 1
ATOM 1196 O O . GLY A 1 157 ? -13.21100 12.70300 -23.56600 1.000 24.70000 157 GLY A O 1
ATOM 1197 N N . ARG A 1 158 ? -14.89100 13.24400 -22.17400 1.000 17.98000 158 ARG A N 1
ATOM 1198 C CA . ARG A 1 158 ? -14.10100 13.37700 -20.95500 1.000 19.77000 158 ARG A CA 1
ATOM 1199 C C . ARG A 1 158 ? -14.33000 12.16700 -20.05500 1.000 21.13000 158 ARG A C 1
ATOM 1200 O O . ARG A 1 158 ? -15.24200 11.37300 -20.28200 1.000 17.30000 158 ARG A O 1
ATOM 1208 N N . THR A 1 159 ? -13.48600 12.02800 -19.01800 1.000 23.09000 159 THR A N 1
ATOM 1209 C CA . THR A 1 159 ? -13.56700 10.88300 -18.11100 1.000 19.47000 159 THR A CA 1
ATOM 1210 C C . THR A 1 159 ? -13.81900 11.24300 -16.64900 1.000 23.52000 159 THR A C 1
ATOM 1211 O O . THR A 1 159 ? -14.43300 10.44300 -15.94000 1.000 19.61000 159 THR A O 1
ATOM 1215 N N . LYS A 1 160 ? -13.38600 12.41100 -16.17600 1.000 21.21000 160 LYS A N 1
ATOM 1216 C CA . LYS A 1 160 ? -13.46000 12.71000 -14.74700 1.000 19.85000 160 LYS A CA 1
ATOM 1217 C C . LYS A 1 160 ? -14.88000 13.05300 -14.31300 1.000 16.91000 160 LYS A C 1
ATOM 1218 O O . LYS A 1 160 ? -15.61600 13.76300 -15.00600 1.000 17.85000 160 LYS A O 1
ATOM 1224 N N . VAL A 1 161 ? -15.25900 12.55600 -13.14200 1.000 16.68000 161 VAL A N 1
ATOM 1225 C CA . VAL A 1 161 ? -16.58700 12.77000 -12.59000 1.000 16.16000 161 VAL A CA 1
ATOM 1226 C C . VAL A 1 161 ? -16.45800 13.22000 -11.14400 1.000 16.22000 161 VAL A C 1
ATOM 1227 O O . VAL A 1 161 ? -15.59700 12.72700 -10.41300 1.000 18.14000 161 VAL A O 1
ATOM 1231 N N . VAL A 1 162 ? -17.30300 14.16100 -10.74100 1.000 17.43000 162 VAL A N 1
ATOM 1232 C CA . VAL A 1 162 ? -17.39300 14.60200 -9.35600 1.000 17.05000 162 VAL A CA 1
ATOM 1233 C C . VAL A 1 162 ? -18.63700 13.99400 -8.72300 1.000 19.03000 162 VAL A C 1
ATOM 1234 O O . VAL A 1 162 ? -19.72200 14.01100 -9.31800 1.000 18.4300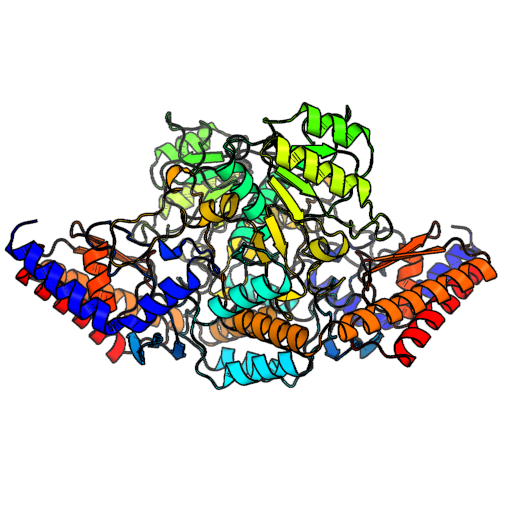0 162 VAL A O 1
ATOM 1238 N N . VAL A 1 163 ? -18.47600 13.44100 -7.52300 1.000 18.60000 163 VAL A N 1
ATOM 1239 C CA . VAL A 1 163 ? -19.58900 13.07700 -6.66300 1.000 16.70000 163 VAL A CA 1
ATOM 1240 C C . VAL A 1 163 ? -19.31100 13.68900 -5.29900 1.000 21.57000 163 VAL A C 1
ATOM 1241 O O . VAL A 1 163 ? -18.19200 14.11700 -5.00000 1.000 21.37000 163 VAL A O 1
ATOM 1245 N N . PHE A 1 164 ? -20.34300 13.73800 -4.47500 1.000 16.24000 164 PHE A N 1
ATOM 1246 C CA . PHE A 1 164 ? -20.26100 14.42000 -3.19200 1.000 19.76000 164 PHE A CA 1
ATOM 1247 C C . PHE A 1 164 ? -20.24000 13.42600 -2.04000 1.000 22.87000 164 PHE A C 1
ATOM 1248 O O . PHE A 1 164 ? -20.98300 12.43500 -2.03600 1.000 18.33000 164 PHE A O 1
ATOM 1256 N N . ALA A 1 165 ? -19.36000 13.68800 -1.07300 1.000 20.16000 165 ALA A N 1
ATOM 1257 C CA . ALA A 1 165 ? -19.27400 12.83600 0.10400 1.000 17.37000 165 ALA A CA 1
ATOM 1258 C C . ALA A 1 165 ? -20.62900 12.76200 0.79400 1.000 17.92000 165 ALA A C 1
ATOM 1259 O O . ALA A 1 165 ? -21.35100 13.76100 0.89000 1.000 19.39000 165 ALA A O 1
ATOM 1261 N N . GLY A 1 166 ? -20.98300 11.56200 1.26700 1.000 15.08000 166 GLY A N 1
ATOM 1262 C CA . GLY A 1 166 ? -22.24900 11.35900 1.93300 1.000 16.82000 166 GLY A CA 1
ATOM 1263 C C . GLY A 1 166 ? -23.40800 11.06100 1.00600 1.000 20.55000 166 GLY A C 1
ATOM 1264 O O . GLY A 1 166 ? -24.53200 10.83800 1.49000 1.000 15.42000 166 GLY A O 1
ATOM 1265 N N . SER A 1 167 ? -23.18000 11.07700 -0.30700 1.000 16.90000 167 SER A N 1
ATOM 1266 C CA . SER A 1 167 ? -24.18900 10.64800 -1.26100 1.000 13.78000 167 SER A CA 1
ATOM 1267 C C . SER A 1 167 ? -24.16100 9.13200 -1.40100 1.000 15.25000 167 SER A C 1
ATOM 1268 O O . SER A 1 167 ? -23.15200 8.47300 -1.14200 1.000 16.35000 167 SER A O 1
ATOM 1271 N N . TYR A 1 168 ? -25.29100 8.58400 -1.83700 1.000 14.80000 168 TYR A N 1
ATOM 1272 C CA . TYR A 1 168 ? -25.38900 7.18400 -2.21500 1.000 13.37000 168 TYR A CA 1
ATOM 1273 C C . TYR A 1 168 ? -25.88700 7.12300 -3.65100 1.000 14.27000 168 TYR A C 1
ATOM 1274 O O . TYR A 1 168 ? -26.88900 7.76300 -3.99000 1.000 12.76000 168 TYR A O 1
ATOM 1283 N N . HIS A 1 169 ? -25.19300 6.35600 -4.48400 1.000 12.24000 169 HIS A N 1
ATOM 1284 C CA . HIS A 1 169 ? -25.52100 6.29100 -5.89900 1.000 10.87000 169 HIS A CA 1
ATOM 1285 C C . HIS A 1 169 ? -25.57500 4.84900 -6.39200 1.000 10.31000 169 HIS A C 1
ATOM 1286 O O . HIS A 1 169 ? -25.40000 4.59700 -7.57600 1.000 11.13000 169 HIS A O 1
ATOM 1293 N N . GLY A 1 170 ? -25.82500 3.89900 -5.50600 1.000 12.25000 170 GLY A N 1
ATOM 1294 C CA . GLY A 1 170 ? -25.79300 2.50000 -5.90500 1.000 11.53000 170 GLY A CA 1
ATOM 1295 C C . GLY A 1 170 ? -24.42000 1.87400 -5.72900 1.000 11.81000 170 GLY A C 1
ATOM 1296 O O . GLY A 1 170 ? -23.51800 2.43100 -5.08500 1.000 12.99000 170 GLY A O 1
ATOM 1297 N N . THR A 1 171 ? -24.25000 0.69100 -6.33800 1.000 8.96000 171 THR A N 1
ATOM 1298 C CA . THR A 1 171 ? -23.07700 -0.13700 -6.07300 1.000 9.84000 171 THR A CA 1
ATOM 1299 C C . THR A 1 171 ? -22.15000 -0.31100 -7.27800 1.000 10.05000 171 THR A C 1
ATOM 1300 O O . THR A 1 171 ? -21.31400 -1.21600 -7.26800 1.000 11.40000 171 THR A O 1
ATOM 1304 N N . PHE A 1 172 ? -22.27900 0.51100 -8.32000 1.000 8.89000 172 PHE A N 1
ATOM 1305 C CA . PHE A 1 172 ? -21.28400 0.50800 -9.38900 1.000 12.38000 172 PHE A CA 1
ATOM 1306 C C . PHE A 1 172 ? -19.92600 0.92800 -8.82700 1.000 13.01000 172 PHE A C 1
ATOM 1307 O O . PHE A 1 172 ? -19.83400 1.93000 -8.11900 1.000 12.98000 172 PHE A O 1
ATOM 1315 N N . ASP A 1 173 ? -18.87500 0.15500 -9.13000 1.000 10.97000 173 ASP A N 1
ATOM 1316 C CA . ASP A 1 173 ? -17.57800 0.42000 -8.50000 1.000 13.02000 173 ASP A CA 1
ATOM 1317 C C . ASP A 1 173 ? -17.08400 1.83300 -8.76200 1.000 12.11000 173 ASP A C 1
ATOM 1318 O O . ASP A 1 173 ? -16.39800 2.41000 -7.90900 1.000 14.14000 173 ASP A O 1
ATOM 1323 N N . GLY A 1 174 ? -17.44300 2.41900 -9.90800 1.000 14.05000 174 GLY A N 1
ATOM 1324 C CA . GLY A 1 174 ? -17.00600 3.75800 -10.26100 1.000 14.75000 174 GLY A CA 1
ATOM 1325 C C . GLY A 1 174 ? -17.54200 4.86900 -9.38100 1.000 15.53000 174 GLY A C 1
ATOM 1326 O O . GLY A 1 174 ? -17.11900 6.01500 -9.55900 1.000 17.68000 174 GLY A O 1
ATOM 1327 N N . VAL A 1 175 ? -18.47800 4.58000 -8.47200 1.000 11.82000 175 VAL A N 1
ATOM 1328 C CA . VAL A 1 175 ? -18.91700 5.56900 -7.49100 1.000 12.58000 175 VAL A CA 1
ATOM 1329 C C . VAL A 1 175 ? -18.57100 5.17200 -6.06400 1.000 15.23000 175 VAL A C 1
ATOM 1330 O O . VAL A 1 175 ? -18.88800 5.92800 -5.13900 1.000 20.64000 175 VAL A O 1
ATOM 1334 N N . LEU A 1 176 ? -17.89400 4.04600 -5.85600 1.000 13.66000 176 LEU A N 1
ATOM 1335 C CA . LEU A 1 176 ? -17.66900 3.51900 -4.50700 1.000 13.45000 176 LEU A CA 1
ATOM 1336 C C . LEU A 1 176 ? -16.31100 3.97900 -3.97200 1.000 15.15000 176 LEU A C 1
ATOM 1337 O O . LEU A 1 176 ? -15.40400 3.18700 -3.72300 1.000 15.95000 176 LEU A O 1
ATOM 1342 N N . GLY A 1 177 ? -16.19900 5.29400 -3.77100 1.000 20.95000 177 GLY A N 1
ATOM 1343 C CA . GLY A 1 177 ? -14.98400 5.88400 -3.25400 1.000 19.57000 177 GLY A CA 1
ATOM 1344 C C . GLY A 1 177 ? -15.24300 6.75500 -2.03600 1.000 21.33000 177 GLY A C 1
ATOM 1345 O O . GLY A 1 177 ? -16.38300 7.12600 -1.72300 1.000 22.93000 177 GLY A O 1
ATOM 1346 N N . VAL A 1 178 ? -14.14700 7.08800 -1.35500 1.000 19.60000 178 VAL A N 1
ATOM 1347 C CA . VAL A 1 178 ? -14.15200 8.05300 -0.26100 1.000 24.93000 178 VAL A CA 1
ATOM 1348 C C . VAL A 1 178 ? -13.09400 9.10700 -0.55900 1.000 25.42000 178 VAL A C 1
ATOM 1349 O O . VAL A 1 178 ? -12.11500 8.84400 -1.26300 1.000 26.39000 178 VAL A O 1
ATOM 1353 N N . ALA A 1 179 ? -13.30500 10.30700 -0.02300 1.000 27.85000 179 ALA A N 1
ATOM 1354 C CA . ALA A 1 179 ? -12.47900 11.45700 -0.37600 1.000 36.89000 179 ALA A CA 1
ATOM 1355 C C . ALA A 1 179 ? -11.00400 11.20400 -0.09200 1.000 38.77000 179 ALA A C 1
ATOM 1356 O O . ALA A 1 179 ? -10.63600 10.43300 0.79800 1.000 40.40000 179 ALA A O 1
ATOM 1358 N N . ASN A 1 180 ? -10.16100 11.87500 -0.87500 1.000 49.37000 180 ASN A N 1
ATOM 1359 C CA . ASN A 1 180 ? -8.71600 11.80100 -0.71100 1.000 52.64000 180 ASN A CA 1
ATOM 1360 C C . ASN A 1 180 ? -8.29600 12.40900 0.62500 1.000 54.94000 180 ASN A C 1
ATOM 1361 O O . ASN A 1 180 ? -8.95200 13.30900 1.16100 1.000 50.74000 180 ASN A O 1
ATOM 1366 N N . THR A 1 181 ? -7.18300 11.89700 1.16000 1.000 55.78000 181 THR A N 1
ATOM 1367 C CA . THR A 1 181 ? -6.56900 12.48300 2.34900 1.000 59.19000 181 THR A CA 1
ATOM 1368 C C . THR A 1 181 ? -6.31100 13.97800 2.17300 1.000 58.11000 181 THR A C 1
ATOM 1369 O O . THR A 1 181 ? -6.48000 14.76000 3.11700 1.000 59.58000 181 THR A O 1
ATOM 1373 N N . LYS A 1 182 ? -5.90000 14.39100 0.97300 1.000 57.04000 182 LYS A N 1
ATOM 1374 C CA . LYS A 1 182 ? -5.57100 15.78100 0.68000 1.000 57.48000 182 LYS A CA 1
ATOM 1375 C C . LYS A 1 182 ? -6.76300 16.59000 0.18600 1.000 59.30000 182 LYS A C 1
ATOM 1376 O O . LYS A 1 182 ? -6.61500 17.79500 -0.04900 1.000 57.22000 182 LYS A O 1
ATOM 1382 N N . GLY A 1 183 ? -7.92600 15.96400 0.00800 1.000 58.71000 183 GLY A N 1
ATOM 1383 C CA . GLY A 1 183 ? -9.08400 16.68400 -0.49200 1.000 56.06000 183 GLY A CA 1
ATOM 1384 C C . GLY A 1 183 ? -8.83800 17.27200 -1.87700 1.000 54.03000 183 GLY A C 1
ATOM 1385 O O . GLY A 1 183 ? -7.96600 16.83500 -2.63500 1.000 53.78000 183 GLY A O 1
ATOM 1386 N N . GLY A 1 184 ? -9.63000 18.29400 -2.19800 1.000 53.52000 184 GLY A N 1
ATOM 1387 C CA . GLY A 1 184 ? -9.47300 18.96800 -3.47300 1.000 50.67000 184 GLY A CA 1
ATOM 1388 C C . GLY A 1 184 ? -9.90700 18.09300 -4.63900 1.000 49.45000 184 GLY A C 1
ATOM 1389 O O . GLY A 1 184 ? -10.74700 17.19700 -4.50500 1.000 49.66000 184 GLY A O 1
ATOM 1390 N N . ALA A 1 185 ? -9.30900 18.35600 -5.80500 1.000 46.45000 185 ALA A N 1
ATOM 1391 C CA . ALA A 1 185 ? -9.61600 17.63500 -7.03500 1.000 41.67000 185 ALA A CA 1
ATOM 1392 C C . ALA A 1 185 ? -8.72700 16.41300 -7.24300 1.000 43.72000 185 ALA A C 1
ATOM 1393 O O . ALA A 1 185 ? -8.45400 16.03400 -8.39100 1.000 44.57000 185 ALA A O 1
ATOM 1395 N N . GLU A 1 186 ? -8.27700 15.77600 -6.16600 1.000 44.64000 186 GLU A N 1
ATOM 1396 C CA . GLU A 1 186 ? -7.42400 14.60300 -6.24300 1.000 45.06000 186 GLU A CA 1
ATOM 1397 C C . GLU A 1 186 ? -8.26300 13.32600 -6.21800 1.000 41.48000 186 GLU A C 1
ATOM 1398 O O . GLU A 1 186 ? -9.38800 13.32100 -5.70900 1.000 39.11000 186 GLU A O 1
ATOM 1404 N N . PRO A 1 187 ? -7.74600 12.22400 -6.76700 1.000 39.37000 187 PRO A N 1
ATOM 1405 C CA . PRO A 1 187 ? -8.56900 11.01700 -6.92700 1.000 42.32000 187 PRO A CA 1
ATOM 1406 C C . PRO A 1 187 ? -8.94500 10.35100 -5.60700 1.000 40.55000 187 PRO A C 1
ATOM 1407 O O . PRO A 1 187 ? -8.26200 10.45500 -4.58600 1.000 35.30000 187 PRO A O 1
ATOM 1411 N N . ALA A 1 188 ? -10.05100 9.61500 -5.66700 1.000 35.40000 188 ALA A N 1
ATOM 1412 C CA . ALA A 1 188 ? -10.64600 8.94500 -4.52500 1.000 26.85000 188 ALA A CA 1
ATOM 1413 C C . ALA A 1 188 ? -9.86100 7.68900 -4.14500 1.000 26.09000 188 ALA A C 1
ATOM 1414 O O . ALA A 1 188 ? -9.02500 7.17500 -4.89100 1.000 27.71000 188 ALA A O 1
ATOM 1416 N N . ASN A 1 189 ? -10.15500 7.18800 -2.96600 1.000 26.02000 189 ASN A N 1
ATOM 1417 C CA . ASN A 1 189 ? -9.65900 5.89400 -2.56300 1.000 25.72000 189 ASN A CA 1
ATOM 1418 C C . ASN A 1 189 ? -10.82800 4.92000 -2.45300 1.000 20.77000 189 ASN A C 1
ATOM 1419 O O . ASN A 1 189 ? -11.95500 5.33900 -2.16900 1.000 20.43000 189 ASN A O 1
ATOM 1424 N N . PRO A 1 190 ? -10.58900 3.62500 -2.65900 1.000 19.81000 190 PRO A N 1
ATOM 1425 C CA . PRO A 1 190 ? -11.69700 2.65800 -2.64300 1.000 18.20000 190 PRO A CA 1
ATOM 1426 C C . PRO A 1 190 ? -12.46100 2.68200 -1.32800 1.000 21.21000 190 PRO A C 1
ATOM 1427 O O . PRO A 1 190 ? -11.88700 2.86300 -0.25100 1.000 18.67000 190 PRO A O 1
ATOM 1431 N N . LEU A 1 191 ? -13.78000 2.49900 -1.42800 1.000 16.75000 191 LEU A N 1
ATOM 1432 C CA . LEU A 1 191 ? -14.61300 2.41600 -0.23300 1.000 19.91000 191 LEU A CA 1
ATOM 1433 C C . LEU A 1 191 ? -14.32600 1.16200 0.58700 1.000 19.23000 191 LEU A C 1
ATOM 1434 O O . LEU A 1 191 ? -14.47300 1.18400 1.81900 1.000 19.78000 191 LEU A O 1
ATOM 1439 N N . ALA A 1 192 ? -13.92700 0.06800 -0.05900 1.000 15.54000 192 ALA A N 1
ATOM 1440 C CA . ALA A 1 192 ? -13.88800 -1.23800 0.58600 1.000 17.42000 192 ALA A CA 1
ATOM 1441 C C . ALA A 1 192 ? -12.92900 -2.13600 -0.18800 1.000 15.03000 192 ALA A C 1
ATOM 1442 O O . ALA A 1 192 ? -12.59700 -1.84000 -1.34100 1.000 16.10000 192 ALA A O 1
ATOM 1444 N N . PRO A 1 193 ? -12.47500 -3.24300 0.41900 1.000 16.02000 193 PRO A N 1
ATOM 1445 C CA . PRO A 1 193 ? -11.68100 -4.23500 -0.32500 1.000 18.92000 193 PRO A CA 1
ATOM 1446 C C . PRO A 1 193 ? -12.41900 -4.72400 -1.56700 1.000 18.28000 193 PRO A C 1
ATOM 1447 O O . PRO A 1 193 ? -13.64800 -4.77200 -1.59900 1.000 15.37000 193 PRO A O 1
ATOM 1451 N N . GLY A 1 194 ? -11.65100 -5.10500 -2.59400 1.000 14.68000 194 GLY A N 1
ATOM 1452 C CA . GLY A 1 194 ? -12.22400 -5.60700 -3.82800 1.000 14.13000 194 GLY A CA 1
ATOM 1453 C C . GLY A 1 194 ? -12.51400 -4.55600 -4.88400 1.000 15.84000 194 GLY A C 1
ATOM 1454 O O . GLY A 1 194 ? -12.84000 -4.91800 -6.02400 1.000 15.91000 194 GLY A O 1
ATOM 1455 N N . ILE A 1 195 ? -12.42100 -3.27500 -4.53700 1.000 20.00000 195 ILE A N 1
ATOM 1456 C CA . ILE A 1 195 ? -12.62400 -2.16600 -5.46300 1.000 19.30000 195 ILE A CA 1
ATOM 1457 C C . ILE A 1 195 ? -11.24700 -1.62300 -5.84300 1.000 21.69000 195 ILE A C 1
ATOM 1458 O O . ILE A 1 195 ? -10.59400 -0.98600 -5.00200 1.000 20.28000 195 ILE A O 1
ATOM 1463 N N . PRO A 1 196 ? -10.76100 -1.86300 -7.06200 1.000 19.75000 196 PRO A N 1
ATOM 1464 C CA . PRO A 1 196 ? -9.39000 -1.45600 -7.40500 1.000 22.66000 196 PRO A CA 1
ATOM 1465 C C . PRO A 1 196 ? -9.22600 0.05300 -7.46800 1.000 20.97000 196 PRO A C 1
ATOM 1466 O O . PRO A 1 196 ? -10.14000 0.79300 -7.83300 1.000 19.73000 196 PRO A O 1
ATOM 1470 N N . GLN A 1 197 ? -8.02000 0.50800 -7.11300 1.000 19.72000 197 GLN A N 1
ATOM 1471 C CA . GLN A 1 197 ? -7.72200 1.93100 -7.19900 1.000 22.21000 197 GLN A CA 1
ATOM 1472 C C . GLN A 1 197 ? -7.97700 2.47500 -8.60300 1.000 19.97000 197 GLN A C 1
ATOM 1473 O O . GLN A 1 197 ? -8.38300 3.63000 -8.75300 1.000 18.99000 197 GLN A O 1
ATOM 1479 N N . SER A 1 198 ? -7.75400 1.65500 -9.63800 1.000 24.35000 198 SER A N 1
ATOM 1480 C CA . SER A 1 198 ? -8.00000 2.10900 -11.00500 1.000 25.89000 198 SER A CA 1
ATOM 1481 C C . SER A 1 198 ? -9.42800 2.62000 -11.18300 1.000 23.58000 198 SER A C 1
ATOM 1482 O O . SER A 1 198 ? -9.65100 3.58500 -11.92100 1.000 21.35000 198 SER A O 1
ATOM 1485 N N . PHE A 1 199 ? -10.40100 2.02000 -10.49400 1.000 19.73000 199 PHE A N 1
ATOM 1486 C CA . PHE A 1 199 ? -11.77800 2.49500 -10.61900 1.000 19.84000 199 PHE A CA 1
ATOM 1487 C C . PHE A 1 199 ? -11.99900 3.84900 -9.95200 1.000 22.17000 199 PHE A C 1
ATOM 1488 O O . PHE A 1 199 ? -13.06900 4.44600 -10.12600 1.000 19.99000 199 PHE A O 1
ATOM 1496 N N . MET A 1 200 ? -11.02200 4.34400 -9.19400 1.000 19.98000 200 MET A N 1
ATOM 1497 C CA . MET A 1 200 ? -11.11000 5.63800 -8.54100 1.000 18.86000 200 MET A CA 1
ATOM 1498 C C . MET A 1 200 ? -10.39800 6.74200 -9.30900 1.000 19.30000 200 MET A C 1
ATOM 1499 O O . MET A 1 200 ? -10.58400 7.91500 -8.97900 1.000 23.94000 200 MET A O 1
ATOM 1504 N N . ASN A 1 201 ? -9.58800 6.39500 -10.31600 1.000 20.07000 201 ASN A N 1
ATOM 1505 C CA . ASN A 1 201 ? -8.73700 7.39200 -10.95500 1.000 22.99000 201 ASN A CA 1
ATOM 1506 C C . ASN A 1 201 ? -9.54700 8.49500 -11.61800 1.000 25.77000 201 ASN A C 1
ATOM 1507 O O . ASN A 1 201 ? -9.08300 9.63800 -11.70500 1.000 24.53000 201 ASN A O 1
ATOM 1512 N N . ASP A 1 202 ? -10.76000 8.19200 -12.08000 1.000 20.94000 202 ASP A N 1
ATOM 1513 C CA . ASP A 1 202 ? -11.59100 9.20000 -12.72200 1.000 19.94000 202 ASP A CA 1
ATOM 1514 C C . ASP A 1 202 ? -12.71000 9.70400 -11.81600 1.000 21.86000 202 ASP A C 1
ATOM 1515 O O . ASP A 1 202 ? -13.72000 10.23000 -12.30800 1.000 22.15000 202 ASP A O 1
ATOM 1520 N N . LEU A 1 203 ? -12.54600 9.56600 -10.50100 1.000 20.23000 203 LEU A N 1
ATOM 1521 C CA . LEU A 1 203 ? -13.55300 9.97400 -9.53200 1.000 18.75000 203 LEU A CA 1
ATOM 1522 C C . LEU A 1 203 ? -12.97300 11.02500 -8.59300 1.000 21.74000 203 LEU A C 1
ATOM 1523 O O . LEU A 1 203 ? -11.83400 10.89900 -8.13300 1.000 24.75000 203 LEU A O 1
ATOM 1528 N N . ILE A 1 204 ? -13.76000 12.05800 -8.31800 1.000 20.36000 204 ILE A N 1
ATOM 1529 C CA . ILE A 1 204 ? -13.38500 13.12100 -7.39500 1.000 24.12000 204 ILE A CA 1
ATOM 1530 C C . ILE A 1 204 ? -14.53100 13.30800 -6.41900 1.000 20.67000 204 ILE A C 1
ATOM 1531 O O . ILE A 1 204 ? -15.67000 13.54800 -6.83900 1.000 19.81000 204 ILE A O 1
ATOM 1536 N N . ILE A 1 205 ? -14.24200 13.21400 -5.12000 1.000 18.44000 205 ILE A N 1
ATOM 1537 C CA . ILE A 1 205 ? -15.26900 13.34700 -4.09800 1.000 18.59000 205 ILE A CA 1
ATOM 1538 C C . ILE A 1 205 ? -15.07500 14.66200 -3.36100 1.000 25.23000 205 ILE A C 1
ATOM 1539 O O . ILE A 1 205 ? -14.02100 14.89300 -2.75300 1.000 24.95000 205 ILE A O 1
ATOM 1544 N N . LEU A 1 206 ? -16.11100 15.49800 -3.38100 1.000 18.66000 206 LEU A N 1
ATOM 1545 C CA . LEU A 1 206 ? -16.09200 16.81800 -2.77200 1.000 22.76000 206 LEU A CA 1
ATOM 1546 C C . LEU A 1 206 ? -17.14100 16.92800 -1.67400 1.000 23.93000 206 LEU A C 1
ATOM 1547 O O . LEU A 1 206 ? -18.08400 16.13700 -1.59700 1.000 21.37000 206 LEU A O 1
ATOM 1552 N N . HIS A 1 207 ? -16.96700 17.94700 -0.83100 1.000 23.19000 207 HIS A N 1
ATOM 1553 C CA . HIS A 1 207 ? -17.94900 18.27500 0.19300 1.000 23.64000 207 HIS A CA 1
ATOM 1554 C C . HIS A 1 207 ? -19.20900 18.85700 -0.43100 1.000 22.58000 207 HIS A C 1
ATOM 1555 O O . HIS A 1 207 ? -19.13700 19.79800 -1.22700 1.000 22.65000 207 HIS A O 1
ATOM 1562 N N . TYR A 1 208 ? -20.36800 18.35500 -0.01200 1.000 21.56000 208 TYR A N 1
ATOM 1563 C CA . TYR A 1 208 ? -21.63800 18.88500 -0.48800 1.000 22.72000 208 TYR A CA 1
ATOM 1564 C C . TYR A 1 208 ? -21.96400 20.18500 0.22900 1.000 28.83000 208 TYR A C 1
ATOM 1565 O O . TYR A 1 208 ? -21.87800 20.26100 1.45800 1.000 26.82000 208 TYR A O 1
ATOM 1574 N N . ASN A 1 209 ? -22.36400 21.19600 -0.54300 1.000 24.52000 209 ASN A N 1
ATOM 1575 C CA . ASN A 1 209 ? -22.73500 22.50900 -0.01600 1.000 26.69000 209 ASN A CA 1
ATOM 1576 C C . ASN A 1 209 ? -21.57400 23.20800 0.69100 1.000 27.55000 209 ASN A C 1
ATOM 1577 O O . ASN A 1 209 ? -21.78600 24.03300 1.58200 1.000 29.05000 209 ASN A O 1
ATOM 1582 N N . HIS A 1 210 ? -20.33900 22.89400 0.31400 1.000 25.50000 210 HIS A N 1
ATOM 1583 C CA . HIS A 1 210 ? -19.20600 23.72300 0.70100 1.000 29.55000 210 HIS A CA 1
ATOM 1584 C C . HIS A 1 210 ? -18.86800 24.63000 -0.46800 1.000 28.34000 210 HIS A C 1
ATOM 1585 O O . HIS A 1 210 ? -18.60300 24.12200 -1.57200 1.000 24.18000 210 HIS A O 1
ATOM 1592 N N . PRO A 1 211 ? -18.87700 25.95600 -0.29100 1.000 30.17000 211 PRO A N 1
ATOM 1593 C CA . PRO A 1 211 ? -18.65700 26.85700 -1.43700 1.000 27.41000 211 PRO A CA 1
ATOM 1594 C C . PRO A 1 211 ? -17.37700 26.58200 -2.19600 1.000 30.36000 211 PRO A C 1
ATOM 1595 O O . PRO A 1 211 ? -17.34400 26.74800 -3.42300 1.000 29.32000 211 PRO A O 1
ATOM 1599 N N . ASP A 1 212 ? -16.31600 26.15500 -1.50800 1.000 28.07000 212 ASP A N 1
ATOM 1600 C CA . ASP A 1 212 ? -15.07600 25.88500 -2.21700 1.000 29.15000 212 ASP A CA 1
ATOM 1601 C C . ASP A 1 212 ? -15.20500 24.69300 -3.15600 1.000 28.32000 212 ASP A C 1
ATOM 1602 O O . ASP A 1 212 ? -14.41000 24.57500 -4.09200 1.000 29.54000 212 ASP A O 1
ATOM 1607 N N . SER A 1 213 ? -16.19400 23.82000 -2.94000 1.000 28.46000 213 SER A N 1
ATOM 1608 C CA . SER A 1 213 ? -16.44300 22.75700 -3.91200 1.000 30.34000 213 SER A CA 1
ATOM 1609 C C . SER A 1 213 ? -16.92600 23.33500 -5.23500 1.000 24.19000 213 SER A C 1
ATOM 1610 O O . SER A 1 213 ? -16.55600 22.83900 -6.30500 1.000 27.27000 213 SER A O 1
ATOM 1613 N N . LEU A 1 214 ? -17.75000 24.38600 -5.18000 1.000 25.36000 214 LEU A N 1
ATOM 1614 C CA . LEU A 1 214 ? -18.14600 25.06400 -6.41200 1.000 26.97000 214 LEU A CA 1
ATOM 1615 C C . LEU A 1 214 ? -16.93900 25.64400 -7.13800 1.000 28.70000 214 LEU A C 1
ATOM 1616 O O . LEU A 1 214 ? -16.91300 25.66800 -8.37400 1.000 27.27000 214 LEU A O 1
ATOM 1621 N N . ASP A 1 215 ? -15.91900 26.09000 -6.39100 1.000 31.15000 215 ASP A N 1
ATOM 1622 C CA . ASP A 1 215 ? -14.70600 26.60900 -7.01900 1.000 28.96000 215 ASP A CA 1
ATOM 1623 C C . ASP A 1 215 ? -13.89500 25.49500 -7.66400 1.000 29.26000 215 ASP A C 1
ATOM 1624 O O . ASP A 1 215 ? -13.39500 25.65600 -8.78400 1.000 32.22000 215 ASP A O 1
ATOM 1629 N N . VAL A 1 216 ? -13.74100 24.36300 -6.96700 1.000 28.41000 216 VAL A N 1
ATOM 1630 C CA . VAL A 1 216 ? -13.01500 23.23400 -7.53700 1.000 28.96000 216 VAL A CA 1
ATOM 1631 C C . VAL A 1 216 ? -13.67200 22.79000 -8.83900 1.000 27.36000 216 VAL A C 1
ATOM 1632 O O . VAL A 1 216 ? -12.99400 22.52500 -9.83900 1.000 29.09000 216 VAL A O 1
ATOM 1636 N N . ILE A 1 217 ? -15.00200 22.72200 -8.85100 1.000 27.09000 217 ILE A N 1
ATOM 1637 C CA . ILE A 1 217 ? -15.71600 22.30500 -10.05300 1.000 27.20000 217 ILE A CA 1
ATOM 1638 C C . ILE A 1 217 ? -15.56300 23.35000 -11.15000 1.000 28.83000 217 ILE A C 1
ATOM 1639 O O . ILE A 1 217 ? -15.26600 23.02200 -12.30600 1.000 28.81000 217 ILE A O 1
ATOM 1644 N N . ARG A 1 218 ? -15.77600 24.62200 -10.80000 1.000 30.93000 218 ARG A N 1
ATOM 1645 C CA . ARG A 1 218 ? -15.58900 25.71400 -11.75200 1.000 35.49000 218 ARG A CA 1
ATOM 1646 C C . ARG A 1 218 ? -14.19600 25.66900 -12.35500 1.000 30.65000 218 ARG A C 1
ATOM 1647 O O . ARG A 1 218 ? -14.02700 25.74100 -13.57700 1.000 35.60000 218 ARG A O 1
ATOM 1655 N N . ASN A 1 219 ? -13.18300 25.50700 -11.50500 1.000 35.88000 219 ASN A N 1
ATOM 1656 C CA . ASN A 1 219 ? -11.80700 25.52000 -11.98000 1.000 31.98000 219 ASN A CA 1
ATOM 1657 C C . ASN A 1 219 ? -11.45000 24.23700 -12.71500 1.000 34.59000 219 ASN A C 1
ATOM 1658 O O . ASN A 1 219 ? -10.56200 24.24800 -13.57600 1.000 33.82000 219 ASN A O 1
ATOM 1663 N N . LEU A 1 220 ? -12.14000 23.13300 -12.41400 1.000 34.65000 220 LEU A N 1
ATOM 1664 C CA . LEU A 1 220 ? -11.95500 21.91900 -13.20300 1.000 34.46000 220 LEU A CA 1
ATOM 1665 C C . LEU A 1 220 ? -12.52300 22.09000 -14.60600 1.000 30.53000 220 LEU A C 1
ATOM 1666 O O . LEU A 1 220 ? -11.95800 21.57100 -15.57500 1.000 37.21000 220 LEU A O 1
ATOM 1671 N N . GLY A 1 221 ? -13.64400 22.80000 -14.72500 1.000 35.34000 221 GLY A N 1
ATOM 1672 C CA . GLY A 1 221 ? -14.15100 23.23200 -16.02100 1.000 36.21000 221 GLY A CA 1
ATOM 1673 C C . GLY A 1 221 ? -14.29400 22.10800 -17.02300 1.000 39.39000 221 GLY A C 1
ATOM 1674 O O . GLY A 1 221 ? -14.85200 21.04100 -16.72900 1.000 30.28000 221 GLY A O 1
ATOM 1675 N N . ASN A 1 222 ? -13.75400 22.34000 -18.21900 1.000 36.49000 222 ASN A N 1
ATOM 1676 C CA . ASN A 1 222 ? -13.92100 21.45500 -19.36400 1.000 38.20000 222 ASN A CA 1
ATOM 1677 C C . ASN A 1 222 ? -13.35200 20.05800 -19.14500 1.000 32.38000 222 ASN A C 1
ATOM 1678 O O . ASN A 1 222 ? -13.48500 19.19500 -20.01600 1.000 35.02000 222 ASN A O 1
ATOM 1683 N N . GLU A 1 223 ? -12.69300 19.81700 -18.01000 1.000 31.84000 223 GLU A N 1
ATOM 1684 C CA . GLU A 1 223 ? -12.13500 18.49200 -17.78000 1.000 27.09000 223 GLU A CA 1
ATOM 1685 C C . GLU A 1 223 ? -13.16800 17.50700 -17.23600 1.000 20.62000 223 GLU A C 1
ATOM 1686 O O . GLU A 1 223 ? -12.94400 16.29600 -17.30500 1.000 25.08000 223 GLU A O 1
ATOM 1692 N N . LEU A 1 224 ? -14.28500 17.99700 -16.71700 1.000 19.48000 224 LEU A N 1
ATOM 1693 C CA . LEU A 1 224 ? -15.26000 17.15400 -16.03200 1.000 21.23000 224 LEU A CA 1
ATOM 1694 C C . LEU A 1 224 ? -16.28700 16.63100 -17.02800 1.000 18.34000 224 LEU A C 1
ATOM 1695 O O . LEU A 1 224 ? -16.98000 17.42000 -17.67700 1.000 17.55000 224 LEU A O 1
ATOM 1700 N N . ALA A 1 225 ? -16.40800 15.30100 -17.12000 1.000 18.03000 225 ALA A N 1
ATOM 1701 C CA . ALA A 1 225 ? -17.51800 14.72800 -17.87400 1.000 20.38000 225 ALA A CA 1
ATOM 1702 C C . ALA A 1 225 ? -18.84900 15.01100 -17.18700 1.000 16.56000 225 ALA A C 1
ATOM 1703 O O . ALA A 1 225 ? -19.85200 15.28900 -17.85300 1.000 17.09000 225 ALA A O 1
ATOM 1705 N N . ALA A 1 226 ? -18.88200 14.96700 -15.85500 1.000 16.69000 226 ALA A N 1
ATOM 1706 C CA . ALA A 1 226 ? -20.15000 15.12100 -15.16100 1.000 14.98000 226 ALA A CA 1
ATOM 1707 C C . ALA A 1 226 ? -19.90700 15.51800 -13.71700 1.000 16.54000 226 ALA A C 1
ATOM 1708 O O . ALA A 1 226 ? -18.85500 15.22700 -13.14200 1.000 15.89000 226 ALA A O 1
ATOM 1710 N N . VAL A 1 227 ? -20.90800 16.18100 -13.14700 1.000 12.65000 227 VAL A N 1
ATOM 1711 C CA . VAL A 1 227 ? -21.09700 16.25900 -11.70300 1.000 17.74000 227 VAL A CA 1
ATOM 1712 C C . VAL A 1 227 ? -22.34100 15.45000 -11.35700 1.000 13.76000 227 VAL A C 1
ATOM 1713 O O . VAL A 1 227 ? -23.44700 15.77200 -11.81000 1.000 14.54000 227 VAL A O 1
ATOM 1717 N N . LEU A 1 228 ? -22.15500 14.41000 -10.55300 1.000 14.76000 228 LEU A N 1
ATOM 1718 C CA . LEU A 1 228 ? -23.24200 13.54600 -10.11700 1.000 15.56000 228 LEU A CA 1
ATOM 1719 C C . LEU A 1 228 ? -23.64600 13.99200 -8.71900 1.000 15.50000 228 LEU A C 1
ATOM 1720 O O . LEU A 1 228 ? -22.82300 13.96900 -7.79800 1.000 16.64000 228 LEU A O 1
ATOM 1725 N N . VAL A 1 229 ? -24.89600 14.40800 -8.56700 1.000 12.72000 229 VAL A N 1
ATOM 1726 C CA . VAL A 1 229 ? -25.36600 15.00300 -7.32300 1.000 15.38000 229 VAL A CA 1
ATOM 1727 C C . VAL A 1 229 ? -26.63400 14.28700 -6.86800 1.000 16.73000 229 VAL A C 1
ATOM 1728 O O . VAL A 1 229 ? -27.53200 14.00700 -7.67000 1.000 16.48000 229 VAL A O 1
ATOM 1732 N N . GLU A 1 230 ? -26.69100 13.96600 -5.58900 1.000 14.98000 230 GLU A N 1
ATOM 1733 C CA . GLU A 1 230 ? -27.93800 13.58100 -4.94700 1.000 13.89000 230 GLU A CA 1
ATOM 1734 C C . GLU A 1 230 ? -28.56200 14.87500 -4.43100 1.000 19.47000 230 GLU A C 1
ATOM 1735 O O . GLU A 1 230 ? -28.12100 15.38600 -3.39200 1.000 18.49000 230 GLU A O 1
ATOM 1741 N N . PRO A 1 231 ? -29.55500 15.44900 -5.12700 1.000 16.26000 231 PRO A N 1
ATOM 1742 C CA . PRO A 1 231 ? -29.97000 16.83700 -4.80300 1.000 19.36000 231 PRO A CA 1
ATOM 1743 C C . PRO A 1 231 ? -30.30700 17.03800 -3.33900 1.000 20.10000 231 PRO A C 1
ATOM 1744 O O . PRO A 1 231 ? -29.91100 18.04500 -2.73900 1.000 19.70000 231 PRO A O 1
ATOM 1748 N N . VAL A 1 232 ? -31.06500 16.11200 -2.76000 1.000 15.44000 232 VAL A N 1
ATOM 1749 C CA . VAL A 1 232 ? -31.20100 15.97300 -1.31900 1.000 15.57000 232 VAL A CA 1
ATOM 1750 C C . VAL A 1 232 ? -30.65000 14.59700 -0.99700 1.000 18.34000 232 VAL A C 1
ATOM 1751 O O . VAL A 1 232 ? -31.16100 13.58900 -1.50500 1.000 16.58000 232 VAL A O 1
ATOM 1755 N N . GLN A 1 233 ? -29.56200 14.56000 -0.23900 1.000 16.52000 233 GLN A N 1
ATOM 1756 C CA . GLN A 1 233 ? -28.98800 13.29100 0.17600 1.000 16.70000 233 GLN A CA 1
ATOM 1757 C C . GLN A 1 233 ? -29.91200 12.61400 1.18000 1.000 17.74000 233 GLN A C 1
ATOM 1758 O O . GLN A 1 233 ? -30.31100 13.22900 2.17400 1.000 19.21000 233 GLN A O 1
ATOM 1764 N N . SER A 1 234 ? -30.25300 11.34100 0.92000 1.000 16.11000 234 SER A N 1
ATOM 1765 C CA . SER A 1 234 ? -31.13800 10.60700 1.82300 1.000 14.26000 234 SER A CA 1
ATOM 1766 C C . SER A 1 234 ? -30.60900 10.60800 3.25800 1.000 15.53000 234 SER A C 1
ATOM 1767 O O . SER A 1 234 ? -31.39400 10.62800 4.20800 1.000 16.10000 234 SER A O 1
ATOM 1769 N N . ARG A 1 235 ? -29.28500 10.57800 3.42800 1.000 16.33000 235 ARG A N 1
ATOM 1770 C CA . ARG A 1 235 ? -28.69700 10.50500 4.76200 1.000 16.78000 235 ARG A CA 1
ATOM 1771 C C . ARG A 1 235 ? -28.81600 11.82600 5.51800 1.000 20.91000 235 ARG A C 1
ATOM 1772 O O . ARG A 1 235 ? -28.69300 11.83000 6.74500 1.000 20.33000 235 ARG A O 1
ATOM 1780 N N . ARG A 1 236 ? -29.06600 12.93600 4.82600 1.000 17.94000 236 ARG A N 1
ATOM 1781 C CA . ARG A 1 236 ? -29.27900 14.23800 5.46900 1.000 20.06000 236 ARG A CA 1
ATOM 1782 C C . ARG A 1 236 ? -30.45700 14.94100 4.81000 1.000 18.64000 236 ARG A C 1
ATOM 1783 O O . ARG A 1 236 ? -30.28100 15.89300 4.04000 1.000 20.42000 236 ARG A O 1
ATOM 1791 N N . PRO A 1 237 ? -31.68400 14.50700 5.10600 1.000 18.31000 237 PRO A N 1
ATOM 1792 C CA . PRO A 1 237 ? -32.85600 15.05900 4.40600 1.000 18.31000 237 PRO A CA 1
ATOM 1793 C C . PRO A 1 237 ? -33.01100 16.55400 4.56800 1.000 22.04000 237 PRO A C 1
ATOM 1794 O O . PRO A 1 237 ? -33.63300 17.19700 3.71300 1.000 19.78000 237 PRO A O 1
ATOM 1798 N N . ASP A 1 238 ? -32.48200 17.11500 5.65400 1.000 18.92000 238 ASP A N 1
ATOM 1799 C CA . ASP A 1 238 ? -32.65300 18.53000 5.95100 1.000 21.44000 238 ASP A CA 1
ATOM 1800 C C . ASP A 1 238 ? -31.76500 19.43100 5.10700 1.000 21.28000 238 ASP A C 1
ATOM 1801 O O . ASP A 1 238 ? -32.05700 20.62700 5.00500 1.000 23.99000 238 ASP A O 1
ATOM 1806 N N . LEU A 1 239 ? -30.68300 18.90500 4.53100 1.000 18.43000 239 LEU A N 1
ATOM 1807 C CA . LEU A 1 239 ? -29.79800 19.69100 3.67400 1.000 19.56000 239 LEU A CA 1
ATOM 1808 C C . LEU A 1 239 ? -30.44900 19.80800 2.30100 1.000 25.91000 239 LEU A C 1
ATOM 1809 O O . LEU A 1 239 ? -30.41800 18.87000 1.49800 1.000 20.32000 239 LEU A O 1
ATOM 1814 N N . GLN A 1 240 ? -31.05000 20.96500 2.02300 1.000 23.22000 240 GLN A N 1
ATOM 1815 C CA . GLN A 1 240 ? -31.74900 21.21800 0.76300 1.000 20.59000 240 GLN A CA 1
ATOM 1816 C C . GLN A 1 240 ? -31.14400 22.46000 0.12400 1.000 22.08000 240 GLN A C 1
ATOM 1817 O O . GLN A 1 240 ? -31.75900 23.53400 0.11800 1.000 25.23000 240 GLN A O 1
ATOM 1823 N N . PRO A 1 241 ? -29.93500 22.33800 -0.43800 1.000 20.57000 241 PRO A N 1
ATOM 1824 C CA . PRO A 1 241 ? -29.09700 23.50700 -0.79500 1.000 20.50000 241 PRO A CA 1
ATOM 1825 C C . PRO A 1 241 ? -29.40800 24.08400 -2.17500 1.000 20.32000 241 PRO A C 1
ATOM 1826 O O . PRO A 1 241 ? -28.68000 23.89900 -3.14800 1.000 23.09000 241 PRO A O 1
ATOM 1830 N N . GLU A 1 242 ? -30.51600 24.82500 -2.23000 1.000 24.17000 242 GLU A N 1
ATOM 1831 C CA . GLU A 1 242 ? -31.02200 25.35600 -3.49400 1.000 27.13000 242 GLU A CA 1
ATOM 1832 C C . GLU A 1 242 ? -30.00400 26.27200 -4.16500 1.000 27.60000 242 GLU A C 1
ATOM 1833 O O . GLU A 1 242 ? -29.76500 26.17000 -5.37500 1.000 23.18000 242 GLU A O 1
ATOM 1839 N N . SER A 1 243 ? -29.38100 27.17100 -3.39700 1.000 28.19000 243 SER A N 1
ATOM 1840 C CA . SER A 1 243 ? -28.42500 28.08700 -4.01700 1.000 26.84000 243 SER A CA 1
ATOM 1841 C C . SER A 1 243 ? -27.16300 27.35900 -4.46800 1.000 24.21000 243 SER A C 1
ATOM 1842 O O . SER A 1 243 ? -26.58500 27.71100 -5.50300 1.000 24.15000 243 SER A O 1
ATOM 1845 N N . PHE A 1 244 ? -26.73500 26.32500 -3.73700 1.000 24.41000 244 PHE A N 1
ATOM 1846 C CA . PHE A 1 244 ? -25.62300 25.50100 -4.20400 1.000 21.41000 244 PHE A CA 1
ATOM 1847 C C . PHE A 1 244 ? -25.98500 24.76600 -5.49300 1.000 21.14000 244 PHE A C 1
ATOM 1848 O O . PHE A 1 244 ? -25.16700 24.66300 -6.41200 1.000 24.04000 244 PHE A O 1
ATOM 1856 N N . LEU A 1 245 ? -27.21100 24.25200 -5.57700 1.000 23.88000 245 LEU A N 1
ATOM 1857 C CA . LEU A 1 245 ? -27.62300 23.51800 -6.77100 1.000 20.42000 245 LEU A CA 1
ATOM 1858 C C . LEU A 1 245 ? -27.81000 24.44800 -7.96300 1.000 23.24000 245 LEU A C 1
ATOM 1859 O O . LEU A 1 245 ? -27.43700 24.10000 -9.09100 1.000 22.59000 245 LEU A O 1
ATOM 1864 N N . LYS A 1 246 ? -28.39300 25.63100 -7.73700 1.000 23.96000 246 LYS A N 1
ATOM 1865 C CA . LYS A 1 246 ? -28.54800 26.58800 -8.83000 1.000 26.49000 246 LYS A CA 1
ATOM 1866 C C . LYS A 1 246 ? -27.18800 27.03300 -9.35400 1.000 25.36000 246 LYS A C 1
ATOM 1867 O O . LYS A 1 246 ? -26.99200 27.16300 -10.56700 1.000 24.78000 246 LYS A O 1
ATOM 1873 N N . GLU A 1 247 ? -26.21900 27.23200 -8.45800 1.000 25.77000 247 GLU A N 1
ATOM 1874 C CA . GLU A 1 247 ? -24.88900 27.61600 -8.91000 1.000 27.88000 247 GLU A CA 1
ATOM 1875 C C . GLU A 1 247 ? -24.18400 26.45400 -9.59600 1.000 27.95000 247 GLU A C 1
ATOM 1876 O O . GLU A 1 247 ? -23.45400 26.65200 -10.57500 1.000 28.24000 247 GLU A O 1
ATOM 1882 N N . LEU A 1 248 ? -24.38500 25.23400 -9.09600 1.000 26.13000 248 LEU A N 1
ATOM 1883 C CA . LEU A 1 248 ? -23.85400 24.06800 -9.78700 1.000 24.16000 248 LEU A CA 1
ATOM 1884 C C . LEU A 1 248 ? -24.42600 23.96100 -11.19600 1.000 19.63000 248 LEU A C 1
ATOM 1885 O O . LEU A 1 248 ? -23.70600 23.62200 -12.13900 1.000 22.68000 248 LEU A O 1
ATOM 1890 N N . ARG A 1 249 ? -25.71800 24.25300 -11.35500 1.000 20.98000 249 ARG A N 1
ATOM 1891 C CA . ARG A 1 249 ? -26.32900 24.20800 -12.68000 1.000 19.53000 249 ARG A CA 1
ATOM 1892 C C . ARG A 1 249 ? -25.70900 25.24300 -13.60600 1.000 24.90000 249 ARG A C 1
ATOM 1893 O O . ARG A 1 249 ? -25.44400 24.95800 -14.77900 1.000 21.50000 249 ARG A O 1
ATOM 1901 N N . ALA A 1 250 ? -25.46100 26.45000 -13.09200 1.000 23.38000 250 ALA A N 1
ATOM 1902 C CA . ALA A 1 250 ? -24.87500 27.48900 -13.92800 1.000 24.98000 250 ALA A CA 1
ATOM 1903 C C . ALA A 1 250 ? -23.45300 27.13100 -14.33600 1.000 22.15000 250 ALA A C 1
ATOM 1904 O O . ALA A 1 250 ? -23.06500 27.34100 -15.49000 1.000 25.69000 250 ALA A O 1
ATOM 1906 N N . ILE A 1 251 ? -22.66400 26.58200 -13.40700 1.000 22.38000 251 ILE A N 1
ATOM 1907 C CA . ILE A 1 251 ? -21.26800 26.25300 -13.69400 1.000 22.04000 251 ILE A CA 1
ATOM 1908 C C . ILE A 1 251 ? -21.17800 25.16100 -14.75300 1.000 26.20000 251 ILE A C 1
ATOM 1909 O O . ILE A 1 251 ? -20.43800 25.28100 -15.73700 1.000 23.68000 251 ILE A O 1
ATOM 1914 N N . THR A 1 252 ? -21.90900 24.06200 -14.55300 1.000 24.06000 252 THR A N 1
ATOM 1915 C CA . THR A 1 252 ? -21.79900 22.94800 -15.48500 1.000 21.94000 252 THR A CA 1
ATOM 1916 C C . THR A 1 252 ? -22.36500 23.30600 -16.85400 1.000 21.88000 252 THR A C 1
ATOM 1917 O O . THR A 1 252 ? -21.83900 22.85000 -17.87600 1.000 24.11000 252 THR A O 1
ATOM 1921 N N . GLN A 1 253 ? -23.43100 24.10700 -16.89600 1.000 23.03000 253 GLN A N 1
ATOM 1922 C CA . GLN A 1 253 ? -23.96900 24.55300 -18.17800 1.000 24.67000 253 GLN A CA 1
ATOM 1923 C C . GLN A 1 253 ? -22.91700 25.32100 -18.97200 1.000 28.88000 253 GLN A C 1
ATOM 1924 O O . GLN A 1 253 ? -22.75500 25.10500 -20.17900 1.000 29.65000 253 GLN A O 1
ATOM 1930 N N . GLN A 1 254 ? -22.15800 26.18900 -18.29700 1.000 28.55000 254 GLN A N 1
ATOM 1931 C CA . GLN A 1 254 ? -21.15100 26.99000 -18.98500 1.000 32.32000 254 GLN A CA 1
ATOM 1932 C C . GLN A 1 254 ? -19.99300 26.13000 -19.48500 1.000 29.77000 254 GLN A C 1
ATOM 1933 O O . GLN A 1 254 ? -19.44300 26.39100 -20.56100 1.000 35.50000 254 GLN A O 1
ATOM 1939 N N . SER A 1 255 ? -19.61800 25.09200 -18.74000 1.000 25.07000 255 SER A N 1
ATOM 1940 C CA . SER A 1 255 ? -18.45300 24.28600 -19.08800 1.000 20.34000 255 SER A CA 1
ATOM 1941 C C . SER A 1 255 ? -18.77800 23.08400 -19.97700 1.000 20.77000 255 SER A C 1
ATOM 1942 O O . SER A 1 255 ? -17.85800 22.36100 -20.37100 1.000 24.58000 255 SER A O 1
ATOM 1945 N N . GLY A 1 256 ? -20.04600 22.84900 -20.30400 1.000 25.02000 256 GLY A N 1
ATOM 1946 C CA . GLY A 1 256 ? -20.40800 21.67100 -21.06900 1.000 24.33000 256 GLY A CA 1
ATOM 1947 C C . GLY A 1 256 ? -20.39600 20.37700 -20.28700 1.000 21.97000 256 GLY A C 1
ATOM 1948 O O . GLY A 1 256 ? -20.42000 19.30200 -20.88900 1.000 27.28000 256 GLY A O 1
ATOM 1949 N N . THR A 1 257 ? -20.34700 20.45400 -18.96400 1.000 23.02000 257 THR A N 1
ATOM 1950 C CA . THR A 1 257 ? -20.29200 19.28400 -18.09900 1.000 21.83000 257 THR A CA 1
ATOM 1951 C C . THR A 1 257 ? -21.71100 18.82000 -17.80200 1.000 15.85000 257 THR A C 1
ATOM 1952 O O . THR A 1 257 ? -22.59800 19.64000 -17.57100 1.000 19.91000 257 THR A O 1
ATOM 1956 N N . ALA A 1 258 ? -21.93500 17.50600 -17.84100 1.000 16.95000 258 ALA A N 1
ATOM 1957 C CA . ALA A 1 258 ? -23.26600 16.99200 -17.54500 1.000 17.79000 258 ALA A CA 1
ATOM 1958 C C . ALA A 1 258 ? -23.56600 17.16400 -16.06200 1.000 16.16000 258 ALA A C 1
ATOM 1959 O O . ALA A 1 258 ? -22.78400 16.73600 -15.21200 1.000 20.63000 258 ALA A O 1
ATOM 1961 N N . LEU A 1 259 ? -24.68100 17.80600 -15.75000 1.000 13.17000 259 LEU A N 1
ATOM 1962 C CA . LEU A 1 259 ? -25.22600 17.77500 -14.40000 1.000 14.93000 259 LEU A CA 1
ATOM 1963 C C . LEU A 1 259 ? -26.1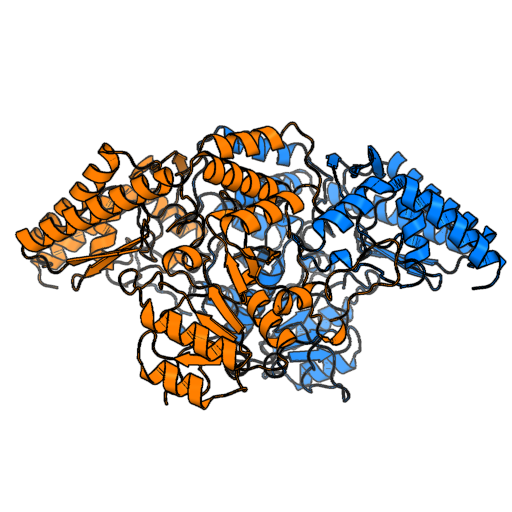7400 16.58400 -14.32500 1.000 16.48000 259 LEU A C 1
ATOM 1964 O O . LEU A 1 259 ? -27.22800 16.58900 -14.96900 1.000 13.86000 259 LEU A O 1
ATOM 1969 N N . ILE A 1 260 ? -25.80500 15.56800 -13.54900 1.000 13.69000 260 ILE A N 1
ATOM 1970 C CA . ILE A 1 260 ? -26.63600 14.37900 -13.37000 1.000 15.83000 260 ILE A CA 1
ATOM 1971 C C . ILE A 1 260 ? -27.26500 14.47000 -11.99500 1.000 13.40000 260 ILE A C 1
ATOM 1972 O O . ILE A 1 260 ? -26.54900 14.55600 -10.99200 1.000 15.81000 260 ILE A O 1
ATOM 1977 N N . MET A 1 261 ? -28.59100 14.45500 -11.93300 1.000 13.30000 261 MET A N 1
ATOM 1978 C CA . MET A 1 261 ? -29.29600 14.45300 -10.65600 1.000 12.71000 261 MET A CA 1
ATOM 1979 C C . MET A 1 261 ? -29.79600 13.04500 -10.35700 1.000 13.25000 261 MET A C 1
ATOM 1980 O O . MET A 1 261 ? -30.56700 12.47100 -11.14100 1.000 10.52000 261 MET A O 1
ATOM 1985 N N . ASP A 1 262 ? -29.35400 12.48800 -9.23200 1.000 11.80000 262 ASP A N 1
ATOM 1986 C CA . ASP A 1 262 ? -29.78300 11.15300 -8.83500 1.000 14.19000 262 ASP A CA 1
ATOM 1987 C C . ASP A 1 262 ? -31.08900 11.28500 -8.06100 1.000 13.44000 262 ASP A C 1
ATOM 1988 O O . ASP A 1 262 ? -31.09300 11.61400 -6.86900 1.000 13.16000 262 ASP A O 1
ATOM 1993 N N . GLU A 1 263 ? -32.20100 11.00200 -8.74000 1.000 10.15000 263 GLU A N 1
ATOM 1994 C CA . GLU A 1 263 ? -33.54100 11.10100 -8.18000 1.000 11.18000 263 GLU A CA 1
ATOM 1995 C C . GLU A 1 263 ? -34.15200 9.73100 -7.90200 1.000 9.66000 263 GLU A C 1
ATOM 1996 O O . GLU A 1 263 ? -35.37600 9.57300 -7.91100 1.000 10.84000 263 GLU A O 1
ATOM 2002 N N . ILE A 1 264 ? -33.31300 8.73800 -7.61000 1.000 10.94000 264 ILE A N 1
ATOM 2003 C CA . ILE A 1 264 ? -33.86100 7.40400 -7.39800 1.000 9.24000 264 ILE A CA 1
ATOM 2004 C C . ILE A 1 264 ? -34.74800 7.37900 -6.15300 1.000 9.12000 264 ILE A C 1
ATOM 2005 O O . ILE A 1 264 ? -35.76000 6.66400 -6.12300 1.000 10.19000 264 ILE A O 1
ATOM 2010 N N . ILE A 1 265 ? -34.47800 8.23600 -5.16600 1.000 10.88000 265 ILE A N 1
ATOM 2011 C CA . ILE A 1 265 ? -35.38200 8.41500 -4.02200 1.000 11.96000 265 ILE A CA 1
ATOM 2012 C C . ILE A 1 265 ? -36.31100 9.62200 -4.19000 1.000 10.93000 265 ILE A C 1
ATOM 2013 O O . ILE A 1 265 ? -37.51400 9.51400 -3.95200 1.000 11.97000 265 ILE A O 1
ATOM 2018 N N . THR A 1 266 ? -35.78100 10.78900 -4.58500 1.000 11.62000 266 THR A N 1
ATOM 2019 C CA . THR A 1 266 ? -36.62100 11.98700 -4.60800 1.000 12.15000 266 THR A CA 1
ATOM 2020 C C . THR A 1 266 ? -37.60300 11.97900 -5.77100 1.000 13.60000 266 THR A C 1
ATOM 2021 O O . THR A 1 266 ? -38.67800 12.58100 -5.66700 1.000 11.40000 266 THR A O 1
ATOM 2025 N N . GLY A 1 267 ? -37.26100 11.30900 -6.87400 1.000 12.90000 267 GLY A N 1
ATOM 2026 C CA . GLY A 1 267 ? -38.16800 11.23700 -8.00400 1.000 13.15000 267 GLY A CA 1
ATOM 2027 C C . GLY A 1 267 ? -39.50300 10.62500 -7.64000 1.000 14.26000 267 GLY A C 1
ATOM 2028 O O . GLY A 1 267 ? -39.56000 9.58500 -6.96900 1.000 12.98000 267 GLY A O 1
ATOM 2029 N N . PHE A 1 268 ? -40.58800 11.28100 -8.05700 1.000 11.22000 268 PHE A N 1
ATOM 2030 C CA . PHE A 1 268 ? -41.96400 10.84500 -7.84400 1.000 11.63000 268 PHE A CA 1
ATOM 2031 C C . PHE A 1 268 ? -42.34000 10.77500 -6.36500 1.000 10.52000 268 PHE A C 1
ATOM 2032 O O . PHE A 1 268 ? -43.42700 10.29600 -6.03400 1.000 10.98000 268 PHE A O 1
ATOM 2040 N N . ARG A 1 269 ? -41.49600 11.30300 -5.47700 1.000 10.52000 269 ARG A N 1
ATOM 2041 C CA . ARG A 1 269 ? -41.78800 11.33300 -4.04600 1.000 11.82000 269 ARG A CA 1
ATOM 2042 C C . ARG A 1 269 ? -42.04600 12.74400 -3.52200 1.000 12.22000 269 ARG A C 1
ATOM 2043 O O . ARG A 1 269 ? -43.09600 12.98900 -2.91900 1.000 14.45000 269 ARG A O 1
ATOM 2051 N N . ILE A 1 270 ? -41.10200 13.67400 -3.68500 1.000 14.00000 270 ILE A N 1
ATOM 2052 C CA . ILE A 1 270 ? -41.35400 15.03200 -3.19500 1.000 13.53000 270 ILE A CA 1
ATOM 2053 C C . ILE A 1 270 ? -42.53600 15.63700 -3.94000 1.000 21.66000 270 ILE A C 1
ATOM 2054 O O . ILE A 1 270 ? -43.37200 16.34300 -3.35700 1.000 18.30000 270 ILE A O 1
ATOM 2059 N N . GLY A 1 271 ? -42.64200 15.33700 -5.22700 1.000 14.90000 271 GLY A N 1
ATOM 2060 C CA . GLY A 1 271 ? -43.76900 15.74600 -6.04000 1.000 14.53000 271 GLY A CA 1
ATOM 2061 C C . GLY A 1 271 ? -43.63900 15.02400 -7.35900 1.000 15.91000 271 GLY A C 1
ATOM 2062 O O . GLY A 1 271 ? -42.66300 14.31600 -7.59700 1.000 13.30000 271 GLY A O 1
ATOM 2063 N N . LEU A 1 272 ? -44.63300 15.22500 -8.22300 1.000 15.86000 272 LEU A N 1
ATOM 2064 C CA . LEU A 1 272 ? -44.67300 14.48100 -9.48200 1.000 17.88000 272 LEU A CA 1
ATOM 2065 C C . LEU A 1 272 ? -43.39800 14.67600 -10.29400 1.000 16.37000 272 LEU A C 1
ATOM 2066 O O . LEU A 1 272 ? -42.86500 13.71600 -10.86800 1.000 16.20000 272 LEU A O 1
ATOM 2071 N N . GLY A 1 273 ? -42.87900 15.89900 -10.33500 1.000 15.28000 273 GLY A N 1
ATOM 2072 C CA . GLY A 1 273 ? -41.67900 16.22400 -11.06800 1.000 15.76000 273 GLY A CA 1
ATOM 2073 C C . GLY A 1 273 ? -40.38600 16.04800 -10.31200 1.000 13.43000 273 GLY A C 1
ATOM 2074 O O . GLY A 1 273 ? -39.32500 16.39200 -10.83800 1.000 15.18000 273 GLY A O 1
ATOM 2075 N N . GLY A 1 274 ? -40.43600 15.51800 -9.08800 1.000 15.87000 274 GLY A N 1
ATOM 2076 C CA . GLY A 1 274 ? -39.20900 15.23300 -8.36400 1.000 14.92000 274 GLY A CA 1
ATOM 2077 C C . GLY A 1 274 ? -38.49400 16.49300 -7.89300 1.000 19.48000 274 GLY A C 1
ATOM 2078 O O . GLY A 1 274 ? -39.06200 17.59700 -7.83600 1.000 17.60000 274 GLY A O 1
ATOM 2079 N N . ALA A 1 275 ? -37.21300 16.31200 -7.56800 1.000 15.86000 275 ALA A N 1
ATOM 2080 C CA . ALA A 1 275 ? -36.41500 17.41700 -7.04300 1.000 18.90000 275 ALA A CA 1
ATOM 2081 C C . ALA A 1 275 ? -36.16900 18.49100 -8.10000 1.000 19.29000 275 ALA A C 1
ATOM 2082 O O . ALA A 1 275 ? -36.09400 19.68400 -7.77100 1.000 21.84000 275 ALA A O 1
ATOM 2084 N N . GLN A 1 276 ? -36.00700 18.09400 -9.36700 1.000 17.75000 276 GLN A N 1
ATOM 2085 C CA . GLN A 1 276 ? -35.91500 19.08400 -10.44600 1.000 20.21000 276 GLN A CA 1
ATOM 2086 C C . GLN A 1 276 ? -37.04700 20.10400 -10.35800 1.000 19.08000 276 GLN A C 1
ATOM 2087 O O . GLN A 1 276 ? -36.82700 21.31500 -10.49000 1.000 20.58000 276 GLN A O 1
ATOM 2093 N N . GLU A 1 277 ? -38.27300 19.62300 -10.15500 1.000 17.63000 277 GLU A N 1
ATOM 2094 C CA . GLU A 1 277 ? -39.42700 20.51400 -10.06800 1.000 18.59000 277 GLU A CA 1
ATOM 2095 C C . GLU A 1 277 ? -39.42500 21.29200 -8.75700 1.000 23.09000 277 GLU A C 1
ATOM 2096 O O . GLU A 1 277 ? -39.76600 22.48100 -8.73300 1.000 20.32000 277 GLU A O 1
ATOM 2102 N N . TRP A 1 278 ? -39.04100 20.63100 -7.66100 1.000 21.00000 278 TRP A N 1
ATOM 2103 C CA . TRP A 1 278 ? -38.98700 21.28600 -6.35600 1.000 21.72000 278 TRP A CA 1
ATOM 2104 C C . TRP A 1 278 ? -38.02900 22.47000 -6.36600 1.000 17.54000 278 TRP A C 1
ATOM 2105 O O . TRP A 1 278 ? -38.36600 23.56400 -5.89400 1.000 23.15000 278 TRP A O 1
ATOM 2116 N N . PHE A 1 279 ? -36.81600 22.26000 -6.85800 1.000 20.74000 279 PHE A N 1
ATOM 2117 C CA . PHE A 1 279 ? -35.82700 23.32200 -6.89900 1.000 21.45000 279 PHE A CA 1
ATOM 2118 C C . PHE A 1 279 ? -35.91200 24.16500 -8.16200 1.000 24.51000 279 PHE A C 1
ATOM 2119 O O . PHE A 1 279 ? -35.20200 25.17500 -8.25300 1.000 25.59000 279 PHE A O 1
ATOM 2127 N N . ASP A 1 280 ? -36.74900 23.77000 -9.12800 1.000 20.61000 280 ASP A N 1
ATOM 2128 C CA . ASP A 1 280 ? -36.83900 24.43400 -10.43000 1.000 24.81000 280 ASP A CA 1
ATOM 2129 C C . ASP A 1 280 ? -35.46900 24.48900 -11.10500 1.000 23.94000 280 ASP A C 1
ATOM 2130 O O . ASP A 1 280 ? -35.00000 25.54400 -11.54200 1.000 27.41000 280 ASP A O 1
ATOM 2135 N N . ILE A 1 281 ? -34.82300 23.32700 -11.18800 1.000 18.59000 281 ILE A N 1
ATOM 2136 C CA . ILE A 1 281 ? -33.53500 23.16600 -11.85000 1.000 20.35000 281 ILE A CA 1
ATOM 2137 C C . ILE A 1 281 ? -33.64600 22.00600 -12.82700 1.000 26.62000 281 ILE A C 1
ATOM 2138 O O . ILE A 1 281 ? -34.05100 20.90400 -12.44100 1.000 24.26000 281 ILE A O 1
ATOM 2143 N N . GLN A 1 282 ? -33.27800 22.24100 -14.07800 1.000 23.80000 282 GLN A N 1
ATOM 2144 C CA . GLN A 1 282 ? -33.34900 21.20900 -15.10300 1.000 23.03000 282 GLN A CA 1
ATOM 2145 C C . GLN A 1 282 ? -31.96600 20.60000 -15.27800 1.000 24.61000 282 GLN A C 1
ATOM 2146 O O . GLN A 1 282 ? -31.03400 21.27300 -15.73500 1.000 22.28000 282 GLN A O 1
ATOM 2152 N N . ALA A 1 283 ? -31.83100 19.32300 -14.91500 1.000 20.95000 283 ALA A N 1
ATOM 2153 C CA . ALA A 1 283 ? -30.55600 18.64200 -15.07300 1.000 18.63000 283 ALA A CA 1
ATOM 2154 C C . ALA A 1 283 ? -30.37600 18.17400 -16.51700 1.000 14.56000 283 ALA A C 1
ATOM 2155 O O . ALA A 1 283 ? -31.30600 18.19600 -17.32800 1.000 19.33000 283 ALA A O 1
ATOM 2157 N N . ASP A 1 284 ? -29.15300 17.76600 -16.84200 1.000 13.86000 284 ASP A N 1
ATOM 2158 C CA . ASP A 1 284 ? -28.89000 17.18600 -18.15700 1.000 15.00000 284 ASP A CA 1
ATOM 2159 C C . ASP A 1 284 ? -29.30900 15.72200 -18.20100 1.000 14.44000 284 ASP A C 1
ATOM 2160 O O . ASP A 1 284 ? -29.83000 15.24200 -19.21400 1.000 12.07000 284 ASP A O 1
ATOM 2165 N N . LEU A 1 285 ? -29.06500 15.00600 -17.11400 1.000 14.08000 285 LEU A N 1
ATOM 2166 C CA . LEU A 1 285 ? -29.44400 13.61200 -16.97600 1.000 13.48000 285 LEU A CA 1
ATOM 2167 C C . LEU A 1 285 ? -30.02800 13.43600 -15.59000 1.000 13.21000 285 LEU A C 1
ATOM 2168 O O . LEU A 1 285 ? -29.59300 14.09100 -14.63600 1.000 13.51000 285 LEU A O 1
ATOM 2173 N N . VAL A 1 286 ? -31.02900 12.56900 -15.47700 1.000 10.30000 286 VAL A N 1
ATOM 2174 C CA . VAL A 1 286 ? -31.61200 12.23200 -14.18600 1.000 10.64000 286 VAL A CA 1
ATOM 2175 C C . VAL A 1 286 ? -31.71200 10.71500 -14.11800 1.000 10.46000 286 VAL A C 1
ATOM 2176 O O . VAL A 1 286 ? -31.94000 10.05500 -15.13700 1.000 10.23000 286 VAL A O 1
ATOM 2180 N N . THR A 1 287 ? -31.47600 10.15500 -12.93700 1.000 10.24000 287 THR A N 1
ATOM 2181 C CA . THR A 1 287 ? -31.77300 8.74700 -12.71500 1.000 10.11000 287 THR A CA 1
ATOM 2182 C C . THR A 1 287 ? -33.01500 8.61300 -11.83500 1.000 9.56000 287 THR A C 1
ATOM 2183 O O . THR A 1 287 ? -33.17800 9.33600 -10.84300 1.000 8.78000 287 THR A O 1
ATOM 2187 N N . TYR A 1 288 ? -33.91500 7.70900 -12.22900 1.000 8.42000 288 TYR A N 1
ATOM 2188 C CA . TYR A 1 288 ? -35.09800 7.37500 -11.44900 1.000 7.09000 288 TYR A CA 1
ATOM 2189 C C . TYR A 1 288 ? -35.05500 5.89800 -11.08600 1.000 8.38000 288 TYR A C 1
ATOM 2190 O O . TYR A 1 288 ? -34.36600 5.10500 -11.72600 1.000 9.19000 288 TYR A O 1
ATOM 2199 N N . GLY A 1 289 ? -35.82000 5.54500 -10.06900 1.000 7.92000 289 GLY A N 1
ATOM 2200 C CA . GLY A 1 289 ? -35.87700 4.17000 -9.63100 1.000 7.19000 289 GLY A CA 1
ATOM 2201 C C . GLY A 1 289 ? -36.96500 4.03200 -8.59300 1.000 10.97000 289 GLY A C 1
ATOM 2202 O O . GLY A 1 289 ? -37.89900 4.83100 -8.54600 1.000 10.12000 289 GLY A O 1
ATOM 2203 N N . LYS A 1 290 ? -36.80600 3.02500 -7.73700 1.000 9.58000 290 LYS A N 1
ATOM 2204 C CA . LYS A 1 290 ? -37.67300 2.79400 -6.57700 1.000 9.84000 290 LYS A CA 1
ATOM 2205 C C . LYS A 1 290 ? -39.16500 2.96800 -6.91000 1.000 10.06000 290 LYS A C 1
ATOM 2206 O O . LYS A 1 290 ? -39.76300 2.05100 -7.47100 1.000 9.87000 290 LYS A O 1
ATOM 2212 N N . ILE A 1 291 ? -39.78500 4.11900 -6.61500 1.000 8.37000 291 ILE A N 1
ATOM 2213 C CA . ILE A 1 291 ? -41.23300 4.27200 -6.82300 1.000 8.78000 291 ILE A CA 1
ATOM 2214 C C . ILE A 1 291 ? -41.65900 3.91400 -8.24500 1.000 8.59000 291 ILE A C 1
ATOM 2215 O O . ILE A 1 291 ? -42.71900 3.30900 -8.45000 1.000 10.00000 291 ILE A O 1
ATOM 2220 N N . ILE A 1 292 ? -40.84600 4.27400 -9.24900 1.000 9.85000 292 ILE A N 1
ATOM 2221 C CA . ILE A 1 292 ? -41.32900 4.31400 -10.63000 1.000 8.88000 292 ILE A CA 1
ATOM 2222 C C . ILE A 1 292 ? -41.58800 2.91300 -11.17900 1.000 9.66000 292 ILE A C 1
ATOM 2223 O O . ILE A 1 292 ? -42.31600 2.76100 -12.16400 1.000 9.13000 292 ILE A O 1
ATOM 2228 N N . GLY A 1 293 ? -41.05900 1.86900 -10.53300 1.000 6.94000 293 GLY A N 1
ATOM 2229 C CA . GLY A 1 293 ? -41.36400 0.52000 -10.96500 1.000 8.15000 293 GLY A CA 1
ATOM 2230 C C . GLY A 1 293 ? -42.62600 -0.08000 -10.37700 1.000 8.79000 293 GLY A C 1
ATOM 2231 O O . GLY A 1 293 ? -42.97200 -1.22100 -10.70500 1.000 8.42000 293 GLY A O 1
ATOM 2232 N N . GLY A 1 294 ? -43.31200 0.63000 -9.48000 1.000 9.38000 294 GLY A N 1
ATOM 2233 C CA . GLY A 1 294 ? -44.54800 0.09400 -8.93700 1.000 9.85000 294 GLY A CA 1
ATOM 2234 C C . GLY A 1 294 ? -44.39200 -1.13800 -8.08600 1.000 9.94000 294 GLY A C 1
ATOM 2235 O O . GLY A 1 294 ? -45.36400 -1.87400 -7.89900 1.000 10.89000 294 GLY A O 1
ATOM 2236 N N . GLY A 1 295 ? -43.19900 -1.36400 -7.53600 1.000 8.83000 295 GLY A N 1
ATOM 2237 C CA . GLY A 1 295 ? -42.87600 -2.56800 -6.79900 1.000 8.09000 295 GLY A CA 1
ATOM 2238 C C . GLY A 1 295 ? -41.99800 -3.53300 -7.56800 1.000 8.26000 295 GLY A C 1
ATOM 2239 O O . GLY A 1 295 ? -41.37000 -4.41200 -6.95100 1.000 8.66000 295 GLY A O 1
ATOM 2240 N N . GLN A 1 296 ? -41.96400 -3.41600 -8.89800 1.000 7.89000 296 GLN A N 1
ATOM 2241 C CA . GLN A 1 296 ? -41.05200 -4.18000 -9.73700 1.000 6.76000 296 GLN A CA 1
ATOM 2242 C C . GLN A 1 296 ? -39.69200 -3.48700 -9.77900 1.000 8.20000 296 GLN A C 1
ATOM 2243 O O . GLN A 1 296 ? -39.60800 -2.25300 -9.66100 1.000 7.80000 296 GLN A O 1
ATOM 2249 N N . PRO A 1 297 ? -38.62200 -4.25300 -9.98700 1.000 8.04000 297 PRO A N 1
ATOM 2250 C CA . PRO A 1 297 ? -37.29400 -3.64200 -10.13500 1.000 6.88000 297 PRO A CA 1
ATOM 2251 C C . PRO A 1 297 ? -37.25200 -2.73600 -11.35200 1.000 6.44000 297 PRO A C 1
ATOM 2252 O O . PRO A 1 297 ? -37.75800 -3.07700 -12.42500 1.000 7.58000 297 PRO A O 1
ATOM 2256 N N . LEU A 1 298 ? -36.63300 -1.57100 -11.18200 1.000 6.84000 298 LEU A N 1
ATOM 2257 C CA . LEU A 1 298 ? -36.53000 -0.63800 -12.29200 1.000 7.55000 298 LEU A CA 1
ATOM 2258 C C . LEU A 1 298 ? -35.46000 0.40500 -11.98200 1.000 9.10000 298 LEU A C 1
ATOM 2259 O O . LEU A 1 298 ? -35.34300 0.86100 -10.84000 1.000 7.41000 298 LEU A O 1
ATOM 2264 N N . GLY A 1 299 ? -34.67800 0.74600 -12.99900 1.000 6.29000 299 GLY A N 1
ATOM 2265 C CA . GLY A 1 299 ? -33.85500 1.95000 -12.97100 1.000 7.17000 299 GLY A CA 1
ATOM 2266 C C . GLY A 1 299 ? -34.01700 2.64000 -14.30800 1.000 6.05000 299 GLY A C 1
ATOM 2267 O O . GLY A 1 299 ? -34.15700 1.98900 -15.33300 1.000 8.59000 299 GLY A O 1
ATOM 2268 N N . ILE A 1 300 ? -34.04000 3.97000 -14.28300 1.000 7.56000 300 ILE A N 1
ATOM 2269 C CA . ILE A 1 300 ? -34.26400 4.74900 -15.49800 1.000 6.45000 300 ILE A CA 1
ATOM 2270 C C . ILE A 1 300 ? -33.17400 5.80500 -15.61400 1.000 7.98000 300 ILE A C 1
ATOM 2271 O O . ILE A 1 300 ? -32.82100 6.44200 -14.61800 1.000 8.18000 300 ILE A O 1
ATOM 2276 N N . VAL A 1 301 ? -32.62900 5.99200 -16.81500 1.000 6.50000 301 VAL A N 1
ATOM 2277 C CA . VAL A 1 301 ? -31.83200 7.18800 -17.10400 1.000 8.21000 301 VAL A CA 1
ATOM 2278 C C . VAL A 1 301 ? -32.60200 8.00600 -18.13000 1.000 8.59000 301 VAL A C 1
ATOM 2279 O O . VAL A 1 301 ? -33.12300 7.45900 -19.10900 1.000 10.51000 301 VAL A O 1
ATOM 2283 N N . ALA A 1 302 ? -32.75000 9.29800 -17.86200 1.000 8.75000 302 ALA A N 1
ATOM 2284 C CA . ALA A 1 302 ? -33.50100 10.17200 -18.74600 1.000 9.36000 302 ALA A CA 1
ATOM 2285 C C . ALA A 1 302 ? -32.83000 11.53600 -18.77400 1.000 10.35000 302 ALA A C 1
ATOM 2286 O O . ALA A 1 302 ? -32.03600 11.87200 -17.89600 1.000 10.23000 302 ALA A O 1
ATOM 2288 N N . GLY A 1 303 ? -33.15100 12.31800 -19.79100 1.000 10.97000 303 GLY A N 1
ATOM 2289 C CA . GLY A 1 303 ? -32.65100 13.68600 -19.77400 1.000 11.44000 303 GLY A CA 1
ATOM 2290 C C . GLY A 1 303 ? -32.61600 14.26300 -21.17800 1.000 12.64000 303 GLY A C 1
ATOM 2291 O O . GLY A 1 303 ? -33.40400 13.87300 -22.04100 1.000 12.97000 303 GLY A O 1
ATOM 2292 N N . LYS A 1 304 ? -31.68300 15.19500 -21.37600 1.000 11.65000 304 LYS A N 1
ATOM 2293 C CA . LYS A 1 304 ? -31.59200 15.91500 -22.64000 1.000 12.95000 304 LYS A CA 1
ATOM 2294 C C . LYS A 1 304 ? -31.01900 15.04100 -23.74900 1.000 13.31000 304 LYS A C 1
ATOM 2295 O O . LYS A 1 304 ? -30.09100 14.25700 -23.53200 1.000 13.32000 304 LYS A O 1
ATOM 2301 N N . ALA A 1 305 ? -31.54300 15.23800 -24.96300 1.000 12.50000 305 ALA A N 1
ATOM 2302 C CA . ALA A 1 305 ? -31.06800 14.50500 -26.13400 1.000 13.44000 305 ALA A CA 1
ATOM 2303 C C . ALA A 1 305 ? -29.56000 14.60600 -26.32900 1.000 13.71000 305 ALA A C 1
ATOM 2304 O O . ALA A 1 305 ? -28.92900 13.65100 -26.79400 1.000 12.85000 305 ALA A O 1
ATOM 2306 N N . GLU A 1 306 ? -28.96100 15.75900 -26.00300 1.000 14.35000 306 GLU A N 1
ATOM 2307 C CA . GLU A 1 306 ? -27.52700 15.92800 -26.21200 1.000 17.05000 306 GLU A CA 1
ATOM 2308 C C . GLU A 1 306 ? -26.72700 14.82200 -25.53300 1.000 16.03000 306 GLU A C 1
ATOM 2309 O O . GLU A 1 306 ? -25.69300 14.38400 -26.05400 1.000 16.50000 306 GLU A O 1
ATOM 2315 N N . PHE A 1 307 ? -27.20900 14.32800 -24.39200 1.000 14.15000 307 PHE A N 1
ATOM 2316 C CA . PHE A 1 307 ? -26.57700 13.21500 -23.69700 1.000 14.11000 307 PHE A CA 1
ATOM 2317 C C . PHE A 1 307 ? -27.23500 11.87300 -23.98900 1.000 11.52000 307 PHE A C 1
ATOM 2318 O O . PHE A 1 307 ? -26.53100 10.87800 -24.19300 1.000 14.00000 307 PHE A O 1
ATOM 2326 N N . MET A 1 308 ? -28.56500 11.83500 -24.06300 1.000 11.72000 308 MET A N 1
ATOM 2327 C CA . MET A 1 308 ? -29.27300 10.57200 -24.27400 1.000 10.67000 308 MET A CA 1
ATOM 2328 C C . MET A 1 308 ? -29.07900 10.01200 -25.68100 1.000 11.07000 308 MET A C 1
ATOM 2329 O O . MET A 1 308 ? -29.26100 8.80500 -25.88400 1.000 11.79000 308 MET A O 1
ATOM 2334 N N . ASN A 1 309 ? -28.71400 10.85400 -26.66100 1.000 11.36000 309 ASN A N 1
ATOM 2335 C CA . ASN A 1 309 ? -28.40200 10.37500 -28.00600 1.000 11.35000 309 ASN A CA 1
ATOM 2336 C C . ASN A 1 309 ? -27.24800 9.38000 -28.02100 1.000 11.86000 309 ASN A C 1
ATOM 2337 O O . ASN A 1 309 ? -27.06300 8.68100 -29.02100 1.000 12.62000 309 ASN A O 1
ATOM 2342 N N . THR A 1 310 ? -26.43700 9.30900 -26.95400 1.000 9.93000 310 THR A N 1
ATOM 2343 C CA . THR A 1 310 ? -25.37500 8.31200 -26.98800 1.000 10.76000 310 THR A CA 1
ATOM 2344 C C . THR A 1 310 ? -25.91000 6.89500 -26.76600 1.000 10.57000 310 THR A C 1
ATOM 2345 O O . THR A 1 310 ? -25.13300 5.93500 -26.83800 1.000 11.06000 310 THR A O 1
ATOM 2349 N N . ILE A 1 311 ? -27.21100 6.74200 -26.53300 1.000 11.61000 311 ILE A N 1
ATOM 2350 C CA . ILE A 1 311 ? -27.79300 5.40600 -26.42900 1.000 9.09000 311 ILE A CA 1
ATOM 2351 C C . ILE A 1 311 ? -28.07800 4.82000 -27.81100 1.000 10.67000 311 ILE A C 1
ATOM 2352 O O . ILE A 1 311 ? -27.76800 3.65500 -28.08200 1.000 11.03000 311 ILE A O 1
ATOM 2357 N N . ASP A 1 312 ? -28.68000 5.60300 -28.70900 1.000 10.98000 312 ASP A N 1
ATOM 2358 C CA . ASP A 1 312 ? -29.03500 5.07600 -30.02100 1.000 9.21000 312 ASP A CA 1
ATOM 2359 C C . ASP A 1 312 ? -28.36400 5.82500 -31.16900 1.000 13.18000 312 ASP A C 1
ATOM 2360 O O . ASP A 1 312 ? -28.63600 5.51100 -32.33200 1.000 13.84000 312 ASP A O 1
ATOM 2365 N N . GLY A 1 313 ? -27.46400 6.76900 -30.88400 1.000 11.68000 313 GLY A N 1
ATOM 2366 C CA . GLY A 1 313 ? -26.87800 7.57600 -31.93300 1.000 11.18000 313 GLY A CA 1
ATOM 2367 C C . GLY A 1 313 ? -27.73600 8.73400 -32.40600 1.000 13.03000 313 GLY A C 1
ATOM 2368 O O . GLY A 1 313 ? -27.31400 9.45400 -33.32000 1.000 16.62000 313 GLY A O 1
ATOM 2369 N N . GLY A 1 314 ? -28.91700 8.93800 -31.82800 1.000 11.82000 314 GLY A N 1
ATOM 2370 C CA . GLY A 1 314 ? -29.79700 10.02700 -32.20500 1.000 12.99000 314 GLY A CA 1
ATOM 2371 C C . GLY A 1 314 ? -30.91100 9.57300 -33.14300 1.000 11.98000 314 GLY A C 1
ATOM 2372 O O . GLY A 1 314 ? -30.82900 8.53500 -33.80200 1.000 14.03000 314 GLY A O 1
ATOM 2373 N N . THR A 1 315 ? -31.97500 10.37800 -33.20400 1.000 13.18000 315 THR A N 1
ATOM 2374 C CA . THR A 1 315 ? -33.14000 9.96200 -33.97600 1.000 11.62000 315 THR A CA 1
ATOM 2375 C C . THR A 1 315 ? -32.94600 10.21700 -35.47000 1.000 13.85000 315 THR A C 1
ATOM 2376 O O . THR A 1 315 ? -32.00900 10.88700 -35.91900 1.000 13.60000 315 THR A O 1
ATOM 2380 N N . TRP A 1 316 ? -33.85700 9.63700 -36.24000 1.000 11.81000 316 TRP A N 1
ATOM 2381 C CA . TRP A 1 316 ? -33.90400 9.79800 -37.68600 1.000 14.97000 316 TRP A CA 1
ATOM 2382 C C . TRP A 1 316 ? -35.31100 9.41800 -38.12800 1.000 13.56000 316 TRP A C 1
ATOM 2383 O O . TRP A 1 316 ? -36.12600 8.94800 -37.33200 1.000 12.86000 316 TRP A O 1
ATOM 2394 N N . GLN A 1 317 ? -35.59300 9.64600 -39.40600 1.000 14.91000 317 GLN A N 1
ATOM 2395 C CA . GLN A 1 317 ? -36.93000 9.47600 -39.95300 1.000 15.34000 317 GLN A CA 1
ATOM 2396 C C . GLN A 1 317 ? -36.91000 8.42700 -41.05300 1.000 12.34000 317 GLN A C 1
ATOM 2397 O O . GLN A 1 317 ? -35.86800 8.12600 -41.63200 1.000 14.33000 317 GLN A O 1
ATOM 2403 N N . TYR A 1 318 ? -38.08600 7.88200 -41.34100 1.000 13.81000 318 TYR A N 1
ATOM 2404 C CA . TYR A 1 318 ? -38.26500 7.09900 -42.55200 1.000 14.25000 318 TYR A CA 1
ATOM 2405 C C . TYR A 1 318 ? -38.62100 8.02900 -43.70700 1.000 18.41000 318 TYR A C 1
ATOM 2406 O O . TYR A 1 318 ? -39.10500 9.14500 -43.50700 1.000 17.15000 318 TYR A O 1
ATOM 2415 N N . GLY A 1 319 ? -38.35700 7.55700 -44.92600 1.000 18.55000 319 GLY A N 1
ATOM 2416 C CA . GLY A 1 319 ? -38.73300 8.29200 -46.11900 1.000 19.79000 319 GLY A CA 1
ATOM 2417 C C . GLY A 1 319 ? -37.77200 9.37600 -46.55200 1.000 25.06000 319 GLY A C 1
ATOM 2418 O O . GLY A 1 319 ? -38.06500 10.08600 -47.52700 1.000 26.03000 319 GLY A O 1
ATOM 2419 N N . ASP A 1 320 ? -36.63800 9.53800 -45.87500 1.000 21.28000 320 ASP A N 1
ATOM 2420 C CA . ASP A 1 320 ? -35.65300 10.54400 -46.25400 1.000 19.18000 320 ASP A CA 1
ATOM 2421 C C . ASP A 1 320 ? -34.26900 9.92000 -46.11100 1.000 25.63000 320 ASP A C 1
ATOM 2422 O O . ASP A 1 320 ? -34.13100 8.71300 -45.90100 1.000 23.26000 320 ASP A O 1
ATOM 2427 N N . ASP A 1 321 ? -33.22800 10.74400 -46.21300 1.000 21.04000 321 ASP A N 1
ATOM 2428 C CA . ASP A 1 321 ? -31.86600 10.23900 -46.14500 1.000 25.07000 321 ASP A CA 1
ATOM 2429 C C . ASP A 1 321 ? -31.23400 10.45700 -44.77600 1.000 22.95000 321 ASP A C 1
ATOM 2430 O O . ASP A 1 321 ? -30.00400 10.45400 -44.65600 1.000 20.88000 321 ASP A O 1
ATOM 2435 N N . SER A 1 322 ? -32.05000 10.62300 -43.74200 1.000 19.68000 322 SER A N 1
ATOM 2436 C CA . SER A 1 322 ? -31.51500 10.87000 -42.41500 1.000 18.16000 322 SER A CA 1
ATOM 2437 C C . SER A 1 322 ? -30.86900 9.60900 -41.84800 1.000 19.31000 322 SER A C 1
ATOM 2438 O O . SER A 1 322 ? -31.12900 8.48200 -42.28500 1.000 17.92000 322 SER A O 1
ATOM 2441 N N . TYR A 1 323 ? -30.02600 9.82000 -40.84600 1.000 19.38000 323 TYR A N 1
ATOM 2442 C CA . TYR A 1 323 ? -29.29000 8.75000 -40.18800 1.000 21.33000 323 TYR A CA 1
ATOM 2443 C C . TYR A 1 323 ? -28.91700 9.24300 -38.79800 1.000 18.11000 323 TYR A C 1
ATOM 2444 O O . TYR A 1 323 ? -29.02300 10.44100 -38.51200 1.000 19.82000 323 TYR A O 1
ATOM 2453 N N . PRO A 1 324 ? -28.48300 8.34800 -37.89800 1.000 20.08000 324 PRO A N 1
ATOM 2454 C CA . PRO A 1 324 ? -28.11600 8.81300 -36.54800 1.000 18.46000 324 PRO A CA 1
ATOM 2455 C C . PRO A 1 324 ? -26.89900 9.72600 -36.57000 1.000 18.35000 324 PRO A C 1
ATOM 2456 O O . PRO A 1 324 ? -25.78500 9.27800 -36.85800 1.000 22.55000 324 PRO A O 1
ATOM 2460 N N . THR A 1 325 ? -27.08700 11.00600 -36.26700 1.000 21.43000 325 THR A N 1
ATOM 2461 C CA . THR A 1 325 ? -25.98100 11.93700 -36.44400 1.000 21.12000 325 THR A CA 1
ATOM 2462 C C . THR A 1 325 ? -24.96600 11.87700 -35.30600 1.000 24.44000 325 THR A C 1
ATOM 2463 O O . THR A 1 325 ? -23.83400 12.33500 -35.48700 1.000 22.21000 325 THR A O 1
ATOM 2467 N N . ASP A 1 326 ? -25.31600 11.27800 -34.16200 1.000 19.19000 326 ASP A N 1
ATOM 2468 C CA . ASP A 1 326 ? -24.39700 11.14700 -33.03600 1.000 20.57000 326 ASP A CA 1
ATOM 2469 C C . ASP A 1 326 ? -23.77300 9.75600 -32.93900 1.000 20.36000 326 ASP A C 1
ATOM 2470 O O . ASP A 1 326 ? -23.34500 9.34000 -31.85700 1.000 19.66000 326 ASP A O 1
ATOM 2475 N N . GLU A 1 327 ? -23.67500 9.03800 -34.06200 1.000 18.63000 327 GLU A N 1
ATOM 2476 C CA . GLU A 1 327 ? -23.19400 7.65900 -34.02500 1.000 18.39000 327 GLU A CA 1
ATOM 2477 C C . GLU A 1 327 ? -21.75800 7.55800 -33.51900 1.000 21.04000 327 GLU A C 1
ATOM 2478 O O . GLU A 1 327 ? -21.40000 6.56500 -32.87700 1.000 21.01000 327 GLU A O 1
ATOM 2484 N N . ALA A 1 328 ? -20.92400 8.56600 -33.78000 1.000 17.24000 328 ALA A N 1
ATOM 2485 C CA . ALA A 1 328 ? -19.53400 8.48100 -33.34400 1.000 20.62000 328 ALA A CA 1
ATOM 2486 C C . ALA A 1 328 ? -19.39900 8.53800 -31.82700 1.000 17.69000 328 ALA A C 1
ATOM 2487 O O . ALA A 1 328 ? -18.35100 8.15300 -31.29500 1.000 22.69000 328 ALA A O 1
ATOM 2489 N N . LYS A 1 329 ? -20.43000 8.99900 -31.12200 1.000 14.49000 329 LYS A N 1
ATOM 2490 C CA . LYS A 1 329 ? -20.41400 9.06800 -29.66700 1.000 17.50000 329 LYS A CA 1
ATOM 2491 C C . LYS A 1 329 ? -21.30900 8.01600 -29.01500 1.000 18.78000 329 LYS A C 1
ATOM 2492 O O . LYS A 1 329 ? -21.43400 8.01000 -27.78600 1.000 14.20000 329 LYS A O 1
ATOM 2498 N N . ARG A 1 330 ? -21.91900 7.12000 -29.79500 1.000 14.59000 330 ARG A N 1
ATOM 2499 C CA . ARG A 1 330 ? -22.79300 6.10300 -29.21400 1.000 12.76000 330 ARG A CA 1
ATOM 2500 C C . ARG A 1 330 ? -21.98500 5.11900 -28.37100 1.000 12.02000 330 ARG A C 1
ATOM 2501 O O . ARG A 1 330 ? -20.97400 4.57000 -28.82400 1.000 13.95000 330 ARG A O 1
ATOM 2509 N N . THR A 1 331 ? -22.43200 4.89600 -27.14100 1.000 11.96000 331 THR A N 1
ATOM 2510 C CA . THR A 1 331 ? -21.73700 3.98300 -26.24300 1.000 12.60000 331 THR A CA 1
ATOM 2511 C C . THR A 1 331 ? -22.35600 2.58400 -26.32900 1.000 16.90000 331 THR A C 1
ATOM 2512 O O . THR A 1 331 ? -23.18000 2.29800 -27.20700 1.000 12.86000 331 THR A O 1
ATOM 2516 N N . PHE A 1 332 ? -21.94900 1.69100 -25.42200 1.000 11.21000 332 PHE A N 1
ATOM 2517 C CA . PHE A 1 332 ? -22.47900 0.33400 -25.34600 1.000 11.34000 332 PHE A CA 1
ATOM 2518 C C . PHE A 1 332 ? -23.43800 0.22800 -24.16300 1.000 10.03000 332 PHE A C 1
ATOM 2519 O O . PHE A 1 332 ? -23.06300 0.51800 -23.02100 1.000 10.84000 332 PHE A O 1
ATOM 2527 N N . VAL A 1 333 ? -24.68000 -0.17500 -24.44700 1.000 10.67000 333 VAL A N 1
ATOM 2528 C CA . VAL A 1 333 ? -25.68800 -0.48400 -23.43700 1.000 9.02000 333 VAL A CA 1
ATOM 2529 C C . VAL A 1 333 ? -26.42100 -1.74000 -23.89300 1.000 11.36000 333 VAL A C 1
ATOM 2530 O O . VAL A 1 333 ? -26.42700 -2.08700 -25.07500 1.000 10.96000 333 VAL A O 1
ATOM 2534 N N . ALA A 1 334 ? -27.03000 -2.43000 -22.94200 1.000 9.47000 334 ALA A N 1
ATOM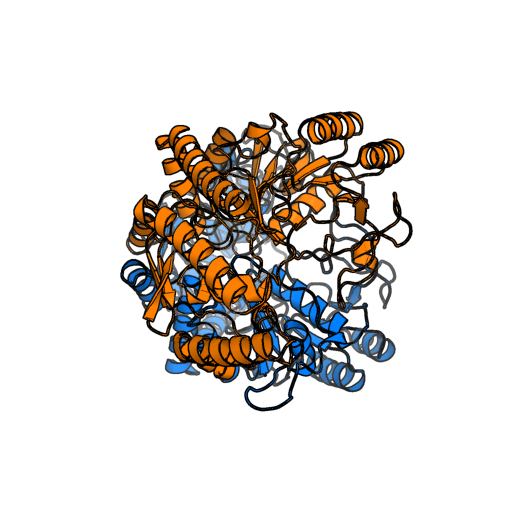 2535 C CA . ALA A 1 334 ? -27.74000 -3.67800 -23.22700 1.000 12.26000 334 ALA A CA 1
ATOM 2536 C C . ALA A 1 334 ? -28.56500 -4.02700 -21.99300 1.000 10.36000 334 ALA A C 1
ATOM 2537 O O . ALA A 1 334 ? -28.71400 -3.20700 -21.08000 1.000 12.28000 334 ALA A O 1
ATOM 2539 N N . GLY A 1 335 ? -29.11100 -5.24000 -21.96000 1.000 8.85000 335 GLY A N 1
ATOM 2540 C CA . GLY A 1 335 ? -29.81100 -5.66300 -20.76600 1.000 8.89000 335 GLY A CA 1
ATOM 2541 C C . GLY A 1 335 ? -30.94200 -6.62600 -21.05100 1.000 9.20000 335 GLY A C 1
ATOM 2542 O O . GLY A 1 335 ? -31.91500 -6.26900 -21.72300 1.000 10.95000 335 GLY A O 1
ATOM 2543 N N . THR A 1 336 ? -30.80900 -7.84600 -20.53400 1.000 6.90000 336 THR A N 1
ATOM 2544 C CA . THR A 1 336 ? -31.81200 -8.89100 -20.75000 1.000 6.80000 336 THR A CA 1
ATOM 2545 C C . THR A 1 336 ? -33.19500 -8.44500 -20.29200 1.000 7.63000 336 THR A C 1
ATOM 2546 O O . THR A 1 336 ? -34.19700 -8.66400 -20.98900 1.000 7.83000 336 THR A O 1
ATOM 2550 N N . PHE A 1 337 ? -33.27700 -7.83600 -19.11000 1.000 7.18000 337 PHE A N 1
ATOM 2551 C CA . PHE A 1 337 ? -34.56500 -7.59800 -18.47700 1.000 6.69000 337 PHE A CA 1
ATOM 2552 C C . PHE A 1 337 ? -35.06900 -6.17300 -18.68800 1.000 7.17000 337 PHE A C 1
ATOM 2553 O O . PHE A 1 337 ? -36.08100 -5.79300 -18.08100 1.000 8.39000 337 PHE A O 1
ATOM 2561 N N . ASN A 1 338 ? -34.40900 -5.40000 -19.55900 1.000 6.31000 338 ASN A N 1
ATOM 2562 C CA . ASN A 1 338 ? -34.87300 -4.06100 -19.90400 1.000 8.54000 338 ASN A CA 1
ATOM 2563 C C . ASN A 1 338 ? -36.32200 -4.10800 -20.38200 1.000 8.42000 338 ASN A C 1
ATOM 2564 O O . ASN A 1 338 ? -36.71700 -5.03100 -21.09800 1.000 8.51000 338 ASN A O 1
ATOM 2569 N N . THR A 1 339 ? -37.08200 -3.07300 -20.03400 1.000 7.93000 339 THR A N 1
ATOM 2570 C CA . THR A 1 339 ? -38.49600 -2.93200 -20.40700 1.000 8.45000 339 THR A CA 1
ATOM 2571 C C . THR A 1 339 ? -39.25400 -4.26000 -20.27900 1.000 5.98000 339 THR A C 1
ATOM 2572 O O . THR A 1 339 ? -39.94100 -4.70600 -21.19400 1.000 8.07000 339 THR A O 1
ATOM 2576 N N . HIS A 1 340 ? -39.11200 -4.88600 -19.11000 1.000 6.65000 340 HIS A N 1
ATOM 2577 C CA . HIS A 1 340 ? -39.82000 -6.12800 -18.80700 1.000 7.22000 340 HIS A CA 1
ATOM 2578 C C . HIS A 1 340 ? -41.33000 -5.90400 -18.92500 1.000 6.15000 340 HIS A C 1
ATOM 2579 O O . HIS A 1 340 ? -41.83500 -4.85200 -18.51100 1.000 7.28000 340 HIS A O 1
ATOM 2586 N N . PRO A 1 341 ? -42.08400 -6.86000 -19.49600 1.000 6.99000 341 PRO A N 1
ATOM 2587 C CA . PRO A 1 341 ? -43.50100 -6.57600 -19.80200 1.000 8.78000 341 PRO A CA 1
ATOM 2588 C C . PRO A 1 341 ? -44.33800 -6.28200 -18.57200 1.000 9.20000 341 PRO A C 1
ATOM 2589 O O . PRO A 1 341 ? -45.20300 -5.39200 -18.62100 1.000 9.06000 341 PRO A O 1
ATOM 2593 N N . LEU A 1 342 ? -44.10900 -6.99700 -17.46200 1.000 7.74000 342 LEU A N 1
ATOM 2594 C CA . LEU A 1 342 ? -44.84900 -6.69300 -16.24500 1.000 8.26000 342 LEU A CA 1
ATOM 2595 C C . LEU A 1 342 ? -44.39000 -5.37000 -15.64700 1.000 8.47000 342 LEU A C 1
ATOM 2596 O O . LEU A 1 342 ? -45.21200 -4.54600 -15.23400 1.000 9.90000 342 LEU A O 1
ATOM 2601 N N . THR A 1 343 ? -43.07600 -5.14100 -15.60900 1.000 7.81000 343 THR A N 1
ATOM 2602 C CA . THR A 1 343 ? -42.56600 -3.90300 -15.04100 1.000 8.85000 343 THR A CA 1
ATOM 2603 C C . THR A 1 343 ? -43.10600 -2.68300 -15.77900 1.000 6.76000 343 THR A C 1
ATOM 2604 O O . THR A 1 343 ? -43.49300 -1.69500 -15.14600 1.000 7.73000 343 THR A O 1
ATOM 2608 N N . MET A 1 344 ? -43.15200 -2.72900 -17.11500 1.000 8.09000 344 MET A N 1
ATOM 2609 C CA . MET A 1 344 ? -43.63700 -1.56800 -17.86300 1.000 8.68000 344 MET A CA 1
ATOM 2610 C C . MET A 1 344 ? -45.11100 -1.29500 -17.56900 1.000 8.83000 344 MET A C 1
ATOM 2611 O O . MET A 1 344 ? -45.52400 -0.13300 -17.44400 1.000 10.27000 344 MET A O 1
ATOM 2616 N N . ARG A 1 345 ? -45.91600 -2.35700 -17.43800 1.000 8.77000 345 ARG A N 1
ATOM 2617 C CA . ARG A 1 345 ? -47.32800 -2.19700 -17.08500 1.000 9.37000 345 ARG A CA 1
ATOM 2618 C C . ARG A 1 345 ? -47.50600 -1.66600 -15.66500 1.000 11.51000 345 ARG A C 1
ATOM 2619 O O . ARG A 1 345 ? -48.43300 -0.88400 -15.40500 1.000 11.43000 345 ARG A O 1
ATOM 2627 N N . MET A 1 346 ? -46.61100 -2.02200 -14.74600 1.000 10.12000 346 MET A N 1
ATOM 2628 C CA . MET A 1 346 ? -46.71100 -1.48100 -13.39200 1.000 8.51000 346 MET A CA 1
ATOM 2629 C C . MET A 1 346 ? -46.28400 -0.02100 -13.35000 1.000 10.39000 346 MET A C 1
ATOM 2630 O O . MET A 1 346 ? -46.92200 0.80600 -12.68300 1.000 9.61000 346 MET A O 1
ATOM 2635 N N . SER A 1 347 ? -45.20300 0.30900 -14.06100 1.000 10.21000 347 SER A N 1
ATOM 2636 C CA . SER A 1 347 ? -44.80000 1.70000 -14.18400 1.000 8.47000 347 SER A CA 1
ATOM 2637 C C . SER A 1 347 ? -45.91900 2.53800 -14.79400 1.000 9.83000 347 SER A C 1
ATOM 2638 O O . SER A 1 347 ? -46.19400 3.65000 -14.33100 1.000 9.23000 347 SER A O 1
ATOM 2641 N N . LEU A 1 348 ? -46.57900 2.00800 -15.83100 1.000 11.83000 348 LEU A N 1
ATOM 2642 C CA . LEU A 1 348 ? -47.71600 2.69500 -16.44600 1.000 11.93000 348 LEU A CA 1
ATOM 2643 C C . LEU A 1 348 ? -48.83900 2.92800 -15.43900 1.000 11.63000 348 LEU A C 1
ATOM 2644 O O . LEU A 1 348 ? -49.43900 4.01000 -15.40600 1.000 13.81000 348 LEU A O 1
ATOM 2649 N N . ALA A 1 349 ? -49.13000 1.92800 -14.60300 1.000 11.67000 349 ALA A N 1
ATOM 2650 C CA . ALA A 1 349 ? -50.19200 2.07100 -13.61400 1.000 13.13000 349 ALA A CA 1
ATOM 2651 C C . ALA A 1 349 ? -49.85400 3.15300 -12.59600 1.000 13.07000 349 ALA A C 1
ATOM 2652 O O . ALA A 1 349 ? -50.72900 3.93300 -12.20100 1.000 11.28000 349 ALA A O 1
ATOM 2654 N N . VAL A 1 350 ? -48.58400 3.22500 -12.17800 1.000 9.74000 350 VAL A N 1
ATOM 2655 C CA . VAL A 1 350 ? -48.14200 4.26600 -11.24900 1.000 10.08000 350 VAL A CA 1
ATOM 2656 C C . VAL A 1 350 ? -48.31900 5.64300 -11.87600 1.000 9.82000 350 VAL A C 1
ATOM 2657 O O . VAL A 1 350 ? -48.85200 6.57000 -11.25200 1.000 11.67000 350 VAL A O 1
ATOM 2661 N N . LEU A 1 351 ? -47.87700 5.79300 -13.12700 1.000 9.22000 351 LEU A N 1
ATOM 2662 C CA . LEU A 1 351 ? -47.96300 7.08900 -13.78700 1.000 9.55000 351 LEU A CA 1
ATOM 2663 C C . LEU A 1 351 ? -49.41500 7.49200 -14.02500 1.000 12.61000 351 LEU A C 1
ATOM 2664 O O . LEU A 1 351 ? -49.78300 8.65300 -13.79600 1.000 11.02000 351 LEU A O 1
ATOM 2669 N N . ARG A 1 352 ? -50.25300 6.54800 -14.46900 1.000 11.48000 352 ARG A N 1
ATOM 2670 C CA . ARG A 1 352 ? -51.67300 6.83300 -14.64900 1.000 12.64000 352 ARG A CA 1
ATOM 2671 C C . ARG A 1 352 ? -52.29800 7.31700 -13.34700 1.000 14.88000 352 ARG A C 1
ATOM 2672 O O . ARG A 1 352 ? -53.02400 8.31500 -13.32000 1.000 16.96000 352 ARG A O 1
ATOM 2680 N N . TYR A 1 353 ? -52.02600 6.60600 -12.25300 1.000 13.25000 353 TYR A N 1
ATOM 2681 C CA . TYR A 1 353 ? -52.57500 6.98900 -10.95400 1.000 16.15000 353 TYR A CA 1
ATOM 2682 C C . TYR A 1 353 ? -52.08200 8.36800 -10.52700 1.000 15.31000 353 TYR A C 1
ATOM 2683 O O . TYR A 1 353 ? -52.87400 9.23100 -10.11900 1.000 15.70000 353 TYR A O 1
ATOM 2692 N N . LEU A 1 354 ? -50.77300 8.60200 -10.62200 1.000 12.01000 354 LEU A N 1
ATOM 2693 C CA . LEU A 1 354 ? -50.22700 9.87700 -10.16300 1.000 13.50000 354 LEU A CA 1
ATOM 2694 C C . LEU A 1 354 ? -50.76400 11.03400 -10.99400 1.000 15.34000 354 LEU A C 1
ATOM 2695 O O . LEU A 1 354 ? -51.02800 12.12500 -10.46500 1.000 15.11000 354 LEU A O 1
ATOM 2700 N N . GLN A 1 355 ? -50.91600 10.82300 -12.30300 1.000 11.86000 355 GLN A N 1
ATOM 2701 C CA . GLN A 1 355 ? -51.38500 11.91900 -13.15000 1.000 14.21000 355 GLN A CA 1
ATOM 2702 C C . GLN A 1 355 ? -52.86000 12.20500 -12.92200 1.000 13.80000 355 GLN A C 1
ATOM 2703 O O . GLN A 1 355 ? -53.29100 13.35900 -13.03900 1.000 17.06000 355 GLN A O 1
ATOM 2709 N N . ALA A 1 356 ? -53.64100 11.17900 -12.59200 1.000 13.59000 356 ALA A N 1
ATOM 2710 C CA . ALA A 1 356 ? -55.05900 11.36400 -12.31500 1.000 17.96000 356 ALA A CA 1
ATOM 2711 C C . ALA A 1 356 ? -55.28200 11.97100 -10.93700 1.000 20.16000 356 ALA A C 1
ATOM 2712 O O . ALA A 1 356 ? -56.18100 12.80000 -10.76200 1.000 16.57000 356 ALA A O 1
ATOM 2714 N N . GLU A 1 357 ? -54.46800 11.58800 -9.94700 1.000 17.19000 357 GLU A N 1
ATOM 2715 C CA . GLU A 1 357 ? -54.66500 12.09900 -8.59300 1.000 19.48000 357 GLU A CA 1
ATOM 2716 C C . GLU A 1 357 ? -54.19800 13.53800 -8.43400 1.000 19.69000 357 GLU A C 1
ATOM 2717 O O . GLU A 1 357 ? -54.78000 14.28600 -7.64000 1.000 22.17000 357 GLU A O 1
ATOM 2723 N N . GLY A 1 358 ? -53.14600 13.93500 -9.13500 1.000 16.75000 358 GLY A N 1
ATOM 2724 C CA . GLY A 1 358 ? -52.72900 15.31400 -9.13800 1.000 20.06000 358 GLY A CA 1
ATOM 2725 C C . GLY A 1 358 ? -51.99500 15.72600 -7.87500 1.000 27.18000 358 GLY A C 1
ATOM 2726 O O . GLY A 1 358 ? -51.58300 14.91200 -7.03800 1.000 19.71000 358 GLY A O 1
ATOM 2727 N N . GLU A 1 359 ? -51.84200 17.04700 -7.74600 1.000 21.13000 359 GLU A N 1
ATOM 2728 C CA . GLU A 1 359 ? -50.95700 17.60500 -6.73300 1.000 22.38000 359 GLU A CA 1
ATOM 2729 C C . GLU A 1 359 ? -51.42500 17.29500 -5.31900 1.000 19.45000 359 GLU A C 1
ATOM 2730 O O . GLU A 1 359 ? -50.60000 17.25100 -4.39900 1.000 21.44000 359 GLU A O 1
ATOM 2736 N N . THR A 1 360 ? -52.72800 17.06500 -5.12300 1.000 17.13000 360 THR A N 1
ATOM 2737 C CA . THR A 1 360 ? -53.23400 16.88800 -3.76400 1.000 24.92000 360 THR A CA 1
ATOM 2738 C C . THR A 1 360 ? -52.64900 15.64700 -3.10400 1.000 23.98000 360 THR A C 1
ATOM 2739 O O . THR A 1 360 ? -52.41000 15.65100 -1.89200 1.000 20.99000 360 THR A O 1
ATOM 2743 N N . LEU A 1 361 ? -52.39400 14.58800 -3.88200 1.000 23.48000 361 LEU A N 1
ATOM 2744 C CA . LEU A 1 361 ? -51.74200 13.40100 -3.33200 1.000 20.85000 361 LEU A CA 1
ATOM 2745 C C . LEU A 1 361 ? -50.45900 13.77600 -2.59500 1.000 18.42000 361 LEU A C 1
ATOM 2746 O O . LEU A 1 361 ? -50.24300 13.35900 -1.44800 1.000 17.81000 361 LEU A O 1
ATOM 2751 N N . TYR A 1 362 ? -49.60000 14.58100 -3.23700 1.000 15.13000 362 TYR A N 1
ATOM 2752 C CA . TYR A 1 362 ? -48.33300 14.94900 -2.61900 1.000 17.65000 362 TYR A CA 1
ATOM 2753 C C . TYR A 1 362 ? -48.53300 15.95300 -1.49500 1.000 21.42000 362 TYR A C 1
ATOM 2754 O O . TYR A 1 362 ? -47.83700 15.89200 -0.47500 1.000 17.16000 362 TYR A O 1
ATOM 2763 N N . GLU A 1 363 ? -49.47100 16.88900 -1.66400 1.000 22.47000 363 GLU A N 1
ATOM 2764 C CA . GLU A 1 363 ? -49.71300 17.87800 -0.61600 1.000 20.42000 363 GLU A CA 1
ATOM 2765 C C . GLU A 1 363 ? -50.17200 17.20200 0.66900 1.000 18.78000 363 GLU A C 1
ATOM 2766 O O . GLU A 1 363 ? -49.65800 17.49300 1.75500 1.000 22.32000 363 GLU A O 1
ATOM 2772 N N . ARG A 1 364 ? -51.12000 16.26900 0.56000 1.000 18.21000 364 ARG A N 1
ATOM 2773 C CA . ARG A 1 364 ? -51.57500 15.55200 1.74300 1.000 18.61000 364 ARG A CA 1
ATOM 2774 C C . ARG A 1 364 ? -50.46300 14.69200 2.33900 1.000 21.31000 364 ARG A C 1
ATOM 2775 O O . ARG A 1 364 ? -50.29900 14.64800 3.56300 1.000 19.20000 364 ARG A O 1
ATOM 2783 N N . LEU A 1 365 ? -49.68400 14.00600 1.49500 1.000 18.78000 365 LEU A N 1
ATOM 2784 C CA . LEU A 1 365 ? -48.65900 13.10700 2.02800 1.000 18.86000 365 LEU A CA 1
ATOM 2785 C C . LEU A 1 365 ? -47.51700 13.87900 2.67300 1.000 19.29000 365 LEU A C 1
ATOM 2786 O O . LEU A 1 365 ? -47.01400 13.48200 3.73300 1.000 20.22000 365 LEU A O 1
ATOM 2791 N N . ASN A 1 366 ? -47.08800 14.97800 2.04700 1.000 16.32000 366 ASN A N 1
ATOM 2792 C CA . ASN A 1 366 ? -46.04200 15.81100 2.62400 1.000 17.82000 366 ASN A CA 1
ATOM 2793 C C . ASN A 1 366 ? -46.52300 16.46500 3.91600 1.000 17.55000 366 ASN A C 1
ATOM 2794 O O . ASN A 1 366 ? -45.77500 16.55100 4.89500 1.000 19.46000 366 ASN A O 1
ATOM 2799 N N . GLN A 1 367 ? -47.77700 16.91700 3.93300 1.000 23.11000 367 GLN A N 1
ATOM 2800 C CA . GLN A 1 367 ? -48.34400 17.51100 5.13800 1.000 24.75000 367 GLN A CA 1
ATOM 2801 C C . GLN A 1 367 ? -48.42100 16.49500 6.27200 1.000 25.33000 367 GLN A C 1
ATOM 2802 O O . GLN A 1 367 ? -48.17500 16.83400 7.43600 1.000 25.53000 367 GLN A O 1
ATOM 2808 N N . LYS A 1 368 ? -48.77100 15.24800 5.95000 1.000 21.65000 368 LYS A N 1
ATOM 2809 C CA . LYS A 1 368 ? -48.86700 14.20300 6.96700 1.000 20.20000 368 LYS A CA 1
ATOM 2810 C C . LYS A 1 368 ? -47.50400 13.91700 7.58600 1.000 22.55000 368 LYS A C 1
ATOM 2811 O O . LYS A 1 368 ? -47.40100 13.66200 8.79600 1.000 19.04000 368 LYS A O 1
ATOM 2817 N N . THR A 1 369 ? -46.44200 13.97800 6.77200 1.000 20.28000 369 THR A N 1
ATOM 2818 C CA . THR A 1 369 ? -45.08600 13.79800 7.28100 1.000 17.68000 369 THR A CA 1
ATOM 2819 C C . THR A 1 369 ? -44.63400 15.01000 8.08800 1.000 20.79000 369 THR A C 1
ATOM 2820 O O . THR A 1 369 ? -43.97500 14.86400 9.12300 1.000 17.23000 369 THR A O 1
ATOM 2824 N N . THR A 1 370 ? -44.98500 16.21700 7.63800 1.000 19.36000 370 THR A N 1
ATOM 2825 C CA . THR A 1 370 ? -44.63000 17.40500 8.40700 1.000 20.68000 370 THR A CA 1
ATOM 2826 C C . THR A 1 370 ? -45.26300 17.37000 9.78900 1.000 19.80000 370 THR A C 1
ATOM 2827 O O . THR A 1 370 ? -44.63300 17.76600 10.77700 1.000 22.49000 370 THR A O 1
ATOM 2831 N N . TYR A 1 371 ? -46.49800 16.87100 9.88100 1.000 18.55000 371 TYR A N 1
ATOM 2832 C CA . TYR A 1 371 ? -47.14800 16.70800 11.17800 1.000 20.79000 371 TYR A CA 1
ATOM 2833 C C . TYR A 1 371 ? -46.36200 15.75300 12.07200 1.000 23.56000 371 TYR A C 1
ATOM 2834 O O . TYR A 1 371 ? -46.08400 16.05500 13.23800 1.000 23.04000 371 TYR A O 1
ATOM 2843 N N . LEU A 1 372 ? -45.99500 14.59000 11.53800 1.000 20.35000 372 LEU A N 1
ATOM 2844 C CA . LEU A 1 372 ? -45.24700 13.61100 12.32200 1.000 19.09000 372 LEU A CA 1
ATOM 2845 C C . LEU A 1 372 ? -43.93000 14.19900 12.80700 1.000 18.13000 372 LEU A C 1
ATOM 2846 O O . LEU A 1 372 ? -43.57900 14.08700 13.98900 1.000 18.51000 372 LEU A O 1
ATOM 2851 N N . VAL A 1 373 ? -43.19800 14.84900 11.90400 1.000 15.29000 373 VAL A N 1
ATOM 2852 C CA . VAL A 1 373 ? -41.92400 15.46600 12.24700 1.000 17.61000 373 VAL A CA 1
ATOM 2853 C C . VAL A 1 373 ? -42.12300 16.56900 13.28300 1.000 23.75000 373 VAL A C 1
ATOM 2854 O O . VAL A 1 373 ? -41.36300 16.67300 14.25500 1.000 19.35000 373 VAL A O 1
ATOM 2858 N N . ASP A 1 374 ? -43.16600 17.39000 13.10800 1.000 20.34000 374 ASP A N 1
ATOM 2859 C CA . ASP A 1 374 ? -43.39400 18.50500 14.02400 1.000 20.71000 374 ASP A CA 1
ATOM 2860 C C . ASP A 1 374 ? -43.76900 18.00700 15.41900 1.000 24.49000 374 ASP A C 1
ATOM 2861 O O . ASP A 1 374 ? -43.23100 18.49100 16.42200 1.000 24.36000 374 ASP A O 1
ATOM 2866 N N . GLN A 1 375 ? -44.69200 17.04300 15.50100 1.000 22.86000 375 GLN A N 1
ATOM 2867 C CA . GLN A 1 375 ? -45.10000 16.50000 16.79700 1.000 22.68000 375 GLN A CA 1
ATOM 2868 C C . GLN A 1 375 ? -43.91900 15.89500 17.54800 1.000 26.23000 375 GLN A C 1
ATOM 2869 O O . GLN A 1 375 ? -43.73200 16.14800 18.74400 1.000 22.54000 375 GLN A O 1
ATOM 2875 N N . LEU A 1 376 ? -43.11000 15.08500 16.86300 1.000 22.52000 376 LEU A N 1
ATOM 2876 C CA . LEU A 1 376 ? -41.97000 14.46400 17.52900 1.000 21.30000 376 LEU A CA 1
ATOM 2877 C C . LEU A 1 376 ? -40.95700 15.50900 17.97100 1.000 22.81000 376 LEU A C 1
ATOM 2878 O O . LEU A 1 376 ? -40.41700 15.43100 19.08100 1.000 22.80000 376 LEU A O 1
ATOM 2883 N N . ASN A 1 377 ? -40.70400 16.51300 17.13100 1.000 21.94000 377 ASN A N 1
ATOM 2884 C CA . ASN A 1 377 ? -39.71100 17.51300 17.49900 1.000 26.23000 377 ASN A CA 1
ATOM 2885 C C . ASN A 1 377 ? -40.18300 18.35600 18.67600 1.000 25.71000 377 ASN A C 1
ATOM 2886 O O . ASN A 1 377 ? -39.36400 18.77400 19.50300 1.000 27.20000 377 ASN A O 1
ATOM 2891 N N . SER A 1 378 ? -41.48900 18.61300 18.76400 1.000 25.30000 378 SER A N 1
ATOM 2892 C CA . SER A 1 378 ? -42.02700 19.30800 19.93100 1.000 30.00000 378 SER A CA 1
ATOM 2893 C C . SER A 1 378 ? -41.84600 18.46500 21.18500 1.000 30.65000 378 SER A C 1
ATOM 2894 O O . SER A 1 378 ? -41.38900 18.96300 22.22100 1.000 29.36000 378 SER A O 1
ATOM 2897 N N . TYR A 1 379 ? -42.19800 17.17800 21.10000 1.000 27.89000 379 TYR A N 1
ATOM 2898 C CA . TYR A 1 379 ? -42.04000 16.27200 22.23700 1.000 26.70000 379 TYR A CA 1
ATOM 2899 C C . TYR A 1 379 ? -40.58700 16.20500 22.69600 1.000 28.12000 379 TYR A C 1
ATOM 2900 O O . TYR A 1 379 ? -40.30200 16.27800 23.89700 1.000 29.34000 379 TYR A O 1
ATOM 2909 N N . PHE A 1 380 ? -39.65100 16.05100 21.75100 1.000 24.03000 380 PHE A N 1
ATOM 2910 C CA . PHE A 1 380 ? -38.23600 16.01100 22.10900 1.000 24.74000 380 PHE A CA 1
ATOM 2911 C C . PHE A 1 380 ? -37.81600 17.28800 22.82300 1.000 28.71000 380 PHE A C 1
ATOM 2912 O O . PHE A 1 380 ? -37.06000 17.24100 23.80100 1.000 27.23000 380 PHE A O 1
ATOM 2920 N N . GLU A 1 381 ? -38.27800 18.43900 22.32700 1.000 29.57000 381 GLU A N 1
ATOM 2921 C CA . GLU A 1 381 ? -37.95800 19.71400 22.95900 1.000 31.49000 381 GLU A CA 1
ATOM 2922 C C . GLU A 1 381 ? -38.60100 19.82500 24.33600 1.000 29.67000 381 GLU A C 1
ATOM 2923 O O . GLU A 1 381 ? -37.96000 20.28400 25.28900 1.000 32.97000 381 GLU A O 1
ATOM 2929 N N . GLN A 1 382 ? -39.86600 19.40900 24.45900 1.000 28.76000 382 GLN A N 1
ATOM 2930 C CA . GLN A 1 382 ? -40.56700 19.49500 25.73800 1.000 32.14000 382 GLN A CA 1
ATOM 2931 C C . GLN A 1 382 ? -39.92200 18.60500 26.79000 1.000 36.68000 382 GLN A C 1
ATOM 2932 O O . GLN A 1 382 ? -39.76700 19.01700 27.94700 1.000 34.60000 382 GLN A O 1
ATOM 2938 N N . SER A 1 383 ? -39.54700 17.38300 26.41100 1.000 32.60000 383 SER A N 1
ATOM 2939 C CA . SER A 1 383 ? -38.96300 16.40500 27.32100 1.000 32.06000 383 SER A CA 1
ATOM 2940 C C . SER A 1 383 ? -37.44100 16.47700 27.38000 1.000 30.48000 383 SER A C 1
ATOM 2941 O O . SER A 1 383 ? -36.82900 15.65500 28.06600 1.000 32.85000 383 SER A O 1
ATOM 2944 N N . GLN A 1 384 ? -36.82200 17.42200 26.67000 1.000 29.28000 384 GLN A N 1
ATOM 2945 C CA . GLN A 1 384 ? -35.37200 17.62800 26.70900 1.000 32.96000 384 GLN A CA 1
ATOM 2946 C C . GLN A 1 384 ? -34.60500 16.38000 26.26400 1.000 34.18000 384 GLN A C 1
ATOM 2947 O O . GLN A 1 384 ? -33.64400 15.95300 26.90800 1.000 35.13000 384 GLN A O 1
ATOM 2953 N N . VAL A 1 385 ? -35.02700 15.80400 25.14700 1.000 29.52000 385 VAL A N 1
ATOM 2954 C CA . VAL A 1 385 ? -34.43800 14.57600 24.60900 1.000 27.91000 385 VAL A CA 1
ATOM 2955 C C . VAL A 1 385 ? -33.46800 14.95100 23.49200 1.000 26.72000 385 VAL A C 1
ATOM 2956 O O . VAL A 1 385 ? -33.82900 15.75900 22.62300 1.000 24.66000 385 VAL A O 1
ATOM 2958 N N . PRO A 1 386 ? -32.24500 14.39900 23.47100 1.000 25.64000 386 PRO A N 1
ATOM 2959 C CA . PRO A 1 386 ? -31.29300 14.71000 22.39000 1.000 26.78000 386 PRO A CA 1
ATOM 2960 C C . PRO A 1 386 ? -31.57000 13.90300 21.12200 1.000 25.32000 386 PRO A C 1
ATOM 2961 O O . PRO A 1 386 ? -30.72200 13.16600 20.61200 1.000 23.02000 386 PRO A O 1
ATOM 2965 N N . ILE A 1 387 ? -32.79200 14.03300 20.61500 1.000 22.96000 387 ILE A N 1
ATOM 2966 C CA . ILE A 1 387 ? -33.19600 13.47900 19.32800 1.000 24.74000 387 ILE A CA 1
ATOM 2967 C C . ILE A 1 387 ? -33.89300 14.59200 18.56200 1.000 26.00000 387 ILE A C 1
ATOM 2968 O O . ILE A 1 387 ? -34.51400 15.47700 19.16000 1.000 23.95000 387 ILE A O 1
ATOM 2973 N N . ARG A 1 388 ? -33.79300 14.54400 17.23200 1.000 20.35000 388 ARG A N 1
ATOM 2974 C CA . ARG A 1 388 ? -34.45600 15.50800 16.36800 1.000 23.13000 388 ARG A CA 1
ATOM 2975 C C . ARG A 1 388 ? -34.85400 14.81000 15.07600 1.000 22.96000 388 ARG A C 1
ATOM 2976 O O . ARG A 1 388 ? -34.12500 13.93800 14.59400 1.000 20.93000 388 ARG A O 1
ATOM 2984 N N . MET A 1 389 ? -36.00900 15.19300 14.53000 1.000 21.42000 389 MET A N 1
ATOM 2985 C CA . MET A 1 389 ? -36.46100 14.69800 13.23600 1.000 18.44000 389 MET A CA 1
ATOM 2986 C C . MET A 1 389 ? -36.04200 15.64200 12.11600 1.000 22.86000 389 MET A C 1
ATOM 2987 O O . MET A 1 389 ? -36.14700 16.86900 12.24300 1.000 18.77000 389 MET A O 1
ATOM 2992 N N . VAL A 1 390 ? -35.57600 15.05800 11.00700 1.000 18.81000 390 VAL A N 1
ATOM 2993 C CA . VAL A 1 390 ? -35.27700 15.80200 9.79300 1.000 15.85000 390 VAL A CA 1
ATOM 2994 C C . VAL A 1 390 ? -36.12200 15.21500 8.66600 1.000 19.15000 390 VAL A C 1
ATOM 2995 O O . VAL A 1 390 ? -36.61500 14.08300 8.74700 1.000 16.58000 390 VAL A O 1
ATOM 2999 N N . GLN A 1 391 ? -36.30700 16.00300 7.60800 1.000 16.79000 391 GLN A N 1
ATOM 3000 C CA . GLN A 1 391 ? -37.35700 15.64200 6.66400 1.000 19.73000 391 GLN A CA 1
ATOM 3001 C C . GLN A 1 391 ? -37.10000 16.27000 5.29900 1.000 20.84000 391 GLN A C 1
ATOM 3002 O O . GLN A 1 391 ? -36.56400 17.37600 5.20800 1.000 20.23000 391 GLN A O 1
ATOM 3008 N N . PHE A 1 392 ? -37.45300 15.53200 4.24000 1.000 18.46000 392 PHE A N 1
ATOM 3009 C CA . PHE A 1 392 ? -37.62600 16.11000 2.90500 1.000 17.61000 392 PHE A CA 1
ATOM 3010 C C . PHE A 1 392 ? -38.84800 15.42500 2.30900 1.000 17.65000 392 PHE A C 1
ATOM 3011 O O . PHE A 1 392 ? -38.78400 14.25100 1.92500 1.000 16.49000 392 PHE A O 1
ATOM 3019 N N . GLY A 1 393 ? -39.96300 16.14300 2.25900 1.000 16.46000 393 GLY A N 1
ATOM 3020 C CA . GLY A 1 393 ? -41.19700 15.52800 1.80300 1.000 17.20000 393 GLY A CA 1
ATOM 3021 C C . GLY A 1 393 ? -41.61200 14.41000 2.74000 1.000 19.86000 393 GLY A C 1
ATOM 3022 O O . GLY A 1 393 ? -41.72100 14.59300 3.96000 1.000 16.88000 393 GLY A O 1
ATOM 3023 N N . SER A 1 394 ? -41.81800 13.21800 2.18100 1.000 15.55000 394 SER A N 1
ATOM 3024 C CA . SER A 1 394 ? -42.22200 12.06100 2.96500 1.000 12.93000 394 SER A CA 1
ATOM 3025 C C . SER A 1 394 ? -41.04500 11.17300 3.37400 1.000 11.75000 394 SER A C 1
ATOM 3026 O O . SER A 1 394 ? -41.26700 10.13200 4.00100 1.000 14.16000 394 SER A O 1
ATOM 3029 N N . LEU A 1 395 ? -39.81800 11.55600 3.03400 1.000 11.36000 395 LEU A N 1
ATOM 3030 C CA . LEU A 1 395 ? -38.61600 10.96200 3.60300 1.000 14.20000 395 LEU A CA 1
ATOM 3031 C C . LEU A 1 395 ? -38.30600 11.65300 4.92200 1.000 15.42000 395 LEU A C 1
ATOM 3032 O O . LEU A 1 395 ? -38.34700 12.88600 5.00400 1.000 15.89000 395 LEU A O 1
ATOM 3037 N N . PHE A 1 396 ? -38.00200 10.86800 5.95400 1.000 12.43000 396 PHE A N 1
ATOM 3038 C CA . PHE A 1 396 ? -37.62600 11.46200 7.23000 1.000 13.17000 396 PHE A CA 1
ATOM 3039 C C . PHE A 1 396 ? -36.64000 10.54700 7.94500 1.000 14.59000 396 PHE A C 1
ATOM 3040 O O . PHE A 1 396 ? -36.54700 9.35900 7.64100 1.000 12.56000 396 PHE A O 1
ATOM 3048 N N . ARG A 1 397 ? -35.89100 11.12500 8.89200 1.000 11.88000 397 ARG A N 1
ATOM 3049 C CA . ARG A 1 397 ? -34.86900 10.40100 9.63800 1.000 13.70000 397 ARG A CA 1
ATOM 3050 C C . ARG A 1 397 ? -34.80100 10.93100 11.06400 1.000 18.14000 397 ARG A C 1
ATOM 3051 O O . ARG A 1 397 ? -35.18600 12.06700 11.34300 1.000 18.29000 397 ARG A O 1
ATOM 3059 N N . PHE A 1 398 ? -34.29400 10.08900 11.96300 1.000 16.60000 398 PHE A N 1
ATOM 3060 C CA . PHE A 1 398 ? -33.98300 10.47300 13.33900 1.000 17.70000 398 PHE A CA 1
ATOM 3061 C C . PHE A 1 398 ? -32.51300 10.86000 13.43500 1.000 18.76000 398 PHE A C 1
ATOM 3062 O O . PHE A 1 398 ? -31.65200 10.21600 12.83300 1.000 18.13000 398 PHE A O 1
ATOM 3070 N N . VAL A 1 399 ? -32.22200 11.91800 14.19200 1.000 17.83000 399 VAL A N 1
ATOM 3071 C CA . VAL A 1 399 ? -30.85500 12.37500 14.42400 1.000 19.77000 399 VAL A CA 1
ATOM 3072 C C . VAL A 1 399 ? -30.64600 12.40100 15.93100 1.000 23.70000 399 VAL A C 1
ATOM 3073 O O . VAL A 1 399 ? -31.38900 13.08900 16.64200 1.000 23.86000 399 VAL A O 1
ATOM 3077 N N . SER A 1 400 ? -29.65200 11.65700 16.42400 1.000 25.88000 400 SER A N 1
ATOM 3078 C CA . SER A 1 400 ? -29.51300 11.54100 17.87400 1.000 31.64000 400 SER A CA 1
ATOM 3079 C C . SER A 1 400 ? -28.10000 11.15000 18.28900 1.000 35.67000 400 SER A C 1
ATOM 3080 O O . SER A 1 400 ? -27.35600 10.51100 17.54100 1.000 35.17000 400 SER A O 1
ATOM 3083 N N . SER A 1 401 ? -27.75700 11.52800 19.52400 1.000 37.16000 401 SER A N 1
ATOM 3084 C CA . SER A 1 401 ? -26.53600 11.07600 20.18100 1.000 33.53000 401 SER A CA 1
ATOM 3085 C C . SER A 1 401 ? -26.76400 9.88500 21.10700 1.000 36.59000 401 SER A C 1
ATOM 3086 O O . SER A 1 401 ? -25.78700 9.26700 21.54800 1.000 39.60000 401 SER A O 1
ATOM 3089 N N . VAL A 1 402 ? -28.02300 9.56400 21.42600 1.000 34.98000 402 VAL A N 1
ATOM 3090 C CA . VAL A 1 402 ? -28.33300 8.28700 22.06300 1.000 32.67000 402 VAL A CA 1
ATOM 3091 C C . VAL A 1 402 ? -27.92700 7.15100 21.12200 1.000 38.22000 402 VAL A C 1
ATOM 3092 O O . VAL A 1 402 ? -27.81400 7.32500 19.90100 1.000 34.93000 402 VAL A O 1
ATOM 3096 N N . ASP A 1 403 ? -27.67400 5.97800 21.70600 1.000 31.96000 403 ASP A N 1
ATOM 3097 C CA . ASP A 1 403 ? -27.32300 4.81700 20.89900 1.000 30.04000 403 ASP A CA 1
ATOM 3098 C C . ASP A 1 403 ? -28.40400 4.59300 19.85400 1.000 26.44000 403 ASP A C 1
ATOM 3099 O O . ASP A 1 403 ? -29.53000 4.21700 20.19700 1.000 27.57000 403 ASP A O 1
ATOM 3104 N N . ASN A 1 404 ? -28.07600 4.85800 18.58700 1.000 29.07000 404 ASN A N 1
ATOM 3105 C CA . ASN A 1 404 ? -29.06800 4.73600 17.52400 1.000 28.90000 404 ASN A CA 1
ATOM 3106 C C . ASN A 1 404 ? -29.55400 3.30100 17.40400 1.000 24.78000 404 ASN A C 1
ATOM 3107 O O . ASN A 1 404 ? -30.76000 3.04700 17.29500 1.000 24.25000 404 ASN A O 1
ATOM 3112 N N . ASP A 1 405 ? -28.62600 2.34200 17.43100 1.000 24.48000 405 ASP A N 1
ATOM 3113 C CA . ASP A 1 405 ? -29.02300 0.94300 17.30400 1.000 28.42000 405 ASP A CA 1
ATOM 3114 C C . ASP A 1 405 ? -29.96900 0.54100 18.42800 1.000 23.73000 405 ASP A C 1
ATOM 3115 O O . ASP A 1 405 ? -30.96000 -0.16100 18.19800 1.000 21.33000 405 ASP A O 1
ATOM 3120 N N . LEU A 1 406 ? -29.70400 1.00200 19.64900 1.000 23.88000 406 LEU A N 1
ATOM 3121 C CA . LEU A 1 406 ? -30.57400 0.63000 20.75800 1.000 21.55000 406 LEU A CA 1
ATOM 3122 C C . LEU A 1 406 ? -31.94500 1.29300 20.63800 1.000 20.24000 406 LEU A C 1
ATOM 3123 O O . LEU A 1 406 ? -32.97400 0.67400 20.94200 1.000 18.61000 406 LEU A O 1
ATOM 3128 N N . PHE A 1 407 ? -31.97700 2.55200 20.19100 1.000 19.02000 407 PHE A N 1
ATOM 3129 C CA . PHE A 1 407 ? -33.24200 3.24400 19.96700 1.000 20.42000 407 PHE A CA 1
ATOM 3130 C C . PHE A 1 407 ? -34.10300 2.50400 18.94100 1.000 16.83000 407 PHE A C 1
ATOM 3131 O O . PHE A 1 407 ? -35.29800 2.27300 19.15700 1.000 14.72000 407 PHE A O 1
ATOM 3139 N N . PHE A 1 408 ? -33.50000 2.08800 17.83200 1.000 18.88000 408 PHE A N 1
ATOM 3140 C CA . PHE A 1 408 ? -34.29300 1.46200 16.78200 1.000 17.51000 408 PHE A CA 1
ATOM 3141 C C . PHE A 1 408 ? -34.73400 0.04500 17.14900 1.000 16.30000 408 PHE A C 1
ATOM 3142 O O . PHE A 1 408 ? -35.80900 -0.39900 16.71800 1.000 14.93000 408 PHE A O 1
ATOM 3150 N N . TYR A 1 409 ? -33.94700 -0.67500 17.95300 1.000 16.85000 409 TYR A N 1
ATOM 3151 C CA . TYR A 1 409 ? -34.42500 -1.96500 18.44700 1.000 17.11000 409 TYR A CA 1
ATOM 3152 C C . TYR A 1 409 ? -35.71600 -1.79100 19.24000 1.000 13.96000 409 TYR A C 1
ATOM 3153 O O . TYR A 1 409 ? -36.60600 -2.64600 19.19700 1.000 15.64000 409 TYR A O 1
ATOM 3162 N N . HIS A 1 410 ? -35.83900 -0.67700 19.97000 1.000 15.64000 410 HIS A N 1
ATOM 3163 C CA . HIS A 1 410 ? -37.06400 -0.42700 20.72300 1.000 15.43000 410 HIS A CA 1
ATOM 3164 C C . HIS A 1 410 ? -38.23800 -0.12600 19.79700 1.000 15.53000 410 HIS A C 1
ATOM 3165 O O . HIS A 1 410 ? -39.34900 -0.61800 20.01800 1.000 13.91000 410 HIS A O 1
ATOM 3172 N N . LEU A 1 411 ? -38.02000 0.70300 18.77000 1.000 16.34000 411 LEU A N 1
ATOM 3173 C CA . LEU A 1 411 ? -39.09000 1.00100 17.82400 1.000 14.03000 411 LEU A CA 1
ATOM 3174 C C . LEU A 1 411 ? -39.59300 -0.27400 17.15900 1.000 13.04000 411 LEU A C 1
ATOM 3175 O O . LEU A 1 411 ? -40.80000 -0.52600 17.10300 1.000 14.59000 411 LEU A O 1
ATOM 3180 N N . ASN A 1 412 ? -38.67000 -1.09700 16.65900 1.000 14.28000 412 ASN A N 1
ATOM 3181 C CA . ASN A 1 412 ? -39.06600 -2.35300 16.03400 1.000 15.68000 412 ASN A CA 1
ATOM 3182 C C . ASN A 1 412 ? -39.80500 -3.24200 17.02700 1.000 15.29000 412 ASN A C 1
ATOM 3183 O O . ASN A 1 412 ? -40.82700 -3.85000 16.69300 1.000 14.03000 412 ASN A O 1
ATOM 3188 N N . TYR A 1 413 ? -39.31100 -3.30700 18.26700 1.000 16.84000 413 TYR A N 1
ATOM 3189 C CA . TYR A 1 413 ? -39.98200 -4.10400 19.28600 1.000 15.03000 413 TYR A CA 1
ATOM 3190 C C . TYR A 1 413 ? -41.41500 -3.63500 19.49200 1.000 16.13000 413 TYR A C 1
ATOM 3191 O O . TYR A 1 413 ? -42.31800 -4.45600 19.67900 1.000 17.32000 413 TYR A O 1
ATOM 3200 N N . LYS A 1 414 ? -41.64200 -2.31500 19.46600 1.000 15.35000 414 LYS A N 1
ATOM 3201 C CA . LYS A 1 414 ? -42.96000 -1.73800 19.69700 1.000 14.69000 414 LYS A CA 1
ATOM 3202 C C . LYS A 1 414 ? -43.83100 -1.70200 18.44400 1.000 17.02000 414 LYS A C 1
ATOM 3203 O O . LYS A 1 414 ? -44.88100 -1.05700 18.45900 1.000 21.57000 414 LYS A O 1
ATOM 3209 N N . GLY A 1 415 ? -43.43500 -2.38000 17.37000 1.000 16.82000 415 GLY A N 1
ATOM 3210 C CA . GLY A 1 415 ? -44.30800 -2.51400 16.22300 1.000 15.91000 415 GLY A CA 1
ATOM 3211 C C . GLY A 1 415 ? -44.14600 -1.45700 15.15900 1.000 14.65000 415 GLY A C 1
ATOM 3212 O O . GLY A 1 415 ? -45.08400 -1.23500 14.39000 1.000 15.38000 415 GLY A O 1
ATOM 3213 N N . VAL A 1 416 ? -42.99600 -0.80000 15.09000 1.000 14.06000 416 VAL A N 1
ATOM 3214 C CA . VAL A 1 416 ? -42.69800 0.18600 14.05200 1.000 15.25000 416 VAL A CA 1
ATOM 3215 C C . VAL A 1 416 ? -41.47000 -0.31400 13.30100 1.000 13.51000 416 VAL A C 1
ATOM 3216 O O . VAL A 1 416 ? -40.36100 -0.33500 13.85600 1.000 14.46000 416 VAL A O 1
ATOM 3220 N N . TYR A 1 417 ? -41.65500 -0.73400 12.04200 1.000 10.61000 417 TYR A N 1
ATOM 3221 C CA . TYR A 1 417 ? -40.58500 -1.43100 11.34100 1.000 13.50000 417 TYR A CA 1
ATOM 3222 C C . TYR A 1 417 ? -39.62700 -0.43700 10.69300 1.000 10.80000 417 TYR A C 1
ATOM 3223 O O . TYR A 1 417 ? -40.01400 0.30900 9.77600 1.000 11.31000 417 TYR A O 1
ATOM 3232 N N . VAL A 1 418 ? -38.37600 -0.45600 11.14700 1.000 12.45000 418 VAL A N 1
ATOM 3233 C CA . VAL A 1 418 ? -37.30300 0.36900 10.60400 1.000 11.20000 418 VAL A CA 1
ATOM 3234 C C . VAL A 1 418 ? -36.12800 -0.54200 10.25600 1.000 11.24000 418 VAL A C 1
ATOM 3235 O O . VAL A 1 418 ? -35.51500 -1.14200 11.15600 1.000 11.38000 418 VAL A O 1
ATOM 3239 N N . TRP A 1 419 ? -35.81200 -0.64800 8.95500 1.000 9.82000 419 TRP A N 1
ATOM 3240 C CA . TRP A 1 419 ? -34.65700 -1.40500 8.48600 1.000 13.22000 419 TRP A CA 1
ATOM 3241 C C . TRP A 1 419 ? -33.35400 -0.77300 8.97700 1.000 13.85000 419 TRP A C 1
ATOM 3242 O O . TRP A 1 419 ? -33.32700 0.33400 9.51700 1.000 13.27000 419 TRP A O 1
ATOM 3253 N N . GLU A 1 420 ? -32.25000 -1.49200 8.75800 1.000 12.67000 420 GLU A N 1
ATOM 3254 C CA . GLU A 1 420 ? -30.97000 -1.09200 9.34300 1.000 17.39000 420 GLU A CA 1
ATOM 3255 C C . GLU A 1 420 ? -30.43200 0.22500 8.77600 1.000 16.85000 420 GLU A C 1
ATOM 3256 O O . GLU A 1 420 ? -29.64900 0.91000 9.45200 1.000 16.14000 420 GLU A O 1
ATOM 3262 N N . GLY A 1 421 ? -30.79700 0.58400 7.54200 1.000 14.23000 421 GLY A N 1
ATOM 3263 C CA . GLY A 1 421 ? -30.28600 1.81100 6.94300 1.000 14.20000 421 GLY A CA 1
ATOM 3264 C C . GLY A 1 421 ? -30.94300 3.08600 7.44200 1.000 13.87000 421 GLY A C 1
ATOM 3265 O O . GLY A 1 421 ? -30.40300 4.17600 7.22500 1.000 13.95000 421 GLY A O 1
ATOM 3266 N N . ARG A 1 422 ? -32.11500 2.97300 8.05900 1.000 13.16000 422 ARG A N 1
ATOM 3267 C CA . ARG A 1 422 ? -32.79200 4.01800 8.83100 1.000 12.68000 422 ARG A CA 1
ATOM 3268 C C . ARG A 1 422 ? -33.36700 5.16800 8.00000 1.000 13.77000 422 ARG A C 1
ATOM 3269 O O . ARG A 1 422 ? -33.77200 6.18100 8.59100 1.000 13.38000 422 ARG A O 1
ATOM 3277 N N . ASN A 1 423 ? -33.40300 5.07300 6.66400 1.000 11.93000 423 ASN A N 1
ATOM 3278 C CA . ASN A 1 423 ? -34.24400 5.98300 5.88300 1.000 13.10000 423 ASN A CA 1
ATOM 3279 C C . ASN A 1 423 ? -35.69700 5.61000 6.13000 1.000 13.62000 423 ASN A C 1
ATOM 3280 O O . ASN A 1 423 ? -36.09600 4.46500 5.88000 1.000 12.18000 423 ASN A O 1
ATOM 3285 N N . CYS A 1 424 ? -36.49500 6.55600 6.61600 1.000 10.47000 424 CYS A N 1
ATOM 3286 C CA . CYS A 1 424 ? -37.89600 6.29800 6.89400 1.000 8.99000 424 CYS A CA 1
ATOM 3287 C C . CYS A 1 424 ? -38.78300 7.05300 5.91700 1.000 12.17000 424 CYS A C 1
ATOM 3288 O O . CYS A 1 424 ? -38.42800 8.13800 5.44200 1.000 12.37000 424 CYS A O 1
ATOM 3291 N N . PHE A 1 425 ? -39.94000 6.45400 5.62000 1.000 13.20000 425 PHE A N 1
ATOM 3292 C CA . PHE A 1 425 ? -40.88500 6.97600 4.64200 1.000 11.73000 425 PHE A CA 1
ATOM 3293 C C . PHE A 1 425 ? -42.30600 6.80800 5.14700 1.000 12.69000 425 PHE A C 1
ATOM 3294 O O . PHE A 1 425 ? -42.65700 5.77200 5.73200 1.000 14.35000 425 PHE A O 1
ATOM 3302 N N . LEU A 1 426 ? -43.12700 7.82700 4.91400 1.000 14.49000 426 LEU A N 1
ATOM 3303 C CA . LEU A 1 426 ? -44.55800 7.61700 5.00700 1.000 12.76000 426 LEU A CA 1
ATOM 3304 C C . LEU A 1 426 ? -45.11700 7.31700 3.61600 1.000 13.12000 426 LEU A C 1
ATOM 3305 O O . LEU A 1 426 ? -44.47700 7.56800 2.59100 1.000 15.26000 426 LEU A O 1
ATOM 3310 N N . SER A 1 427 ? -46.30500 6.74000 3.60000 1.000 12.69000 427 SER A N 1
ATOM 3311 C CA . SER A 1 427 ? -46.98900 6.36500 2.37500 1.000 17.35000 427 SER A CA 1
ATOM 3312 C C . SER A 1 427 ? -48.38800 6.95900 2.39300 1.000 18.49000 427 SER A C 1
ATOM 3313 O O . SER A 1 427 ? -48.88800 7.37500 3.44100 1.000 16.57000 427 SER A O 1
ATOM 3316 N N . THR A 1 428 ? -49.02200 6.99900 1.21800 1.000 15.76000 428 THR A N 1
ATOM 3317 C CA . THR A 1 428 ? -50.41600 7.43400 1.16100 1.000 20.28000 428 THR A CA 1
ATOM 3318 C C . THR A 1 428 ? -51.33300 6.53300 1.97900 1.000 23.08000 428 THR A C 1
ATOM 3319 O O . THR A 1 428 ? -52.45800 6.93300 2.29300 1.000 21.10000 428 THR A O 1
ATOM 3323 N N . ALA A 1 429 ? -50.89000 5.32600 2.33200 1.000 17.18000 429 ALA A N 1
ATOM 3324 C CA . ALA A 1 429 ? -51.73200 4.43300 3.10600 1.000 15.14000 429 ALA A CA 1
ATOM 3325 C C . ALA A 1 429 ? -51.60300 4.62800 4.61500 1.000 15.56000 429 ALA A C 1
ATOM 3326 O O . ALA A 1 429 ? -52.34100 3.97700 5.35800 1.000 21.12000 429 ALA A O 1
ATOM 3328 N N . HIS A 1 430 ? -50.68900 5.47400 5.09100 1.000 17.55000 430 HIS A N 1
ATOM 3329 C CA . HIS A 1 430 ? -50.53800 5.68200 6.53300 1.000 16.09000 430 HIS A CA 1
ATOM 3330 C C . HIS A 1 430 ? -51.66800 6.57300 7.03100 1.000 20.78000 430 HIS A C 1
ATOM 3331 O O . HIS A 1 430 ? -51.79900 7.71200 6.57900 1.000 22.11000 430 HIS A O 1
ATOM 3338 N N . THR A 1 431 ? -52.45300 6.07600 7.98100 1.000 20.33000 431 THR A N 1
ATOM 3339 C CA . THR A 1 431 ? -53.61800 6.80800 8.46000 1.000 21.45000 431 THR A CA 1
ATOM 3340 C C . THR A 1 431 ? -53.27300 7.69300 9.65700 1.000 25.09000 431 THR A C 1
ATOM 3341 O O . THR A 1 431 ? -52.16000 7.67000 10.19300 1.000 19.62000 431 THR A O 1
ATOM 3345 N N . SER A 1 432 ? -54.25800 8.49600 10.07700 1.000 22.02000 432 SER A N 1
ATOM 3346 C CA . SER A 1 432 ? -54.09200 9.28200 11.29400 1.000 25.82000 432 SER A CA 1
ATOM 3347 C C . SER A 1 432 ? -53.76100 8.38200 12.48100 1.000 21.28000 432 SER A C 1
ATOM 3348 O O . SER A 1 432 ? -52.88000 8.70100 13.28900 1.000 22.84000 432 SER A O 1
ATOM 3351 N N . ASP A 1 433 ? -54.47200 7.25100 12.59900 1.000 22.89000 433 ASP A N 1
ATOM 3352 C CA . ASP A 1 433 ? -54.20600 6.28700 13.66800 1.000 25.22000 433 ASP A CA 1
ATOM 3353 C C . ASP A 1 433 ? -52.77300 5.77400 13.61000 1.000 25.07000 433 ASP A C 1
ATOM 3354 O O . ASP A 1 433 ? -52.12400 5.59700 14.64900 1.000 19.63000 433 ASP A O 1
ATOM 3359 N N . ASP A 1 434 ? -52.27000 5.50600 12.39900 1.000 22.08000 434 ASP A N 1
ATOM 3360 C CA . ASP A 1 434 ? -50.90700 4.99600 12.25600 1.000 17.85000 434 ASP A CA 1
ATOM 3361 C C . ASP A 1 434 ? -49.88600 6.01500 12.73600 1.000 18.99000 434 ASP A C 1
ATOM 3362 O O . ASP A 1 434 ? -48.94100 5.66500 13.45600 1.000 21.57000 434 ASP A O 1
ATOM 3367 N N . ILE A 1 435 ? -50.05900 7.28400 12.34900 1.000 16.62000 435 ILE A N 1
ATOM 3368 C CA . ILE A 1 435 ? -49.13300 8.33600 12.76900 1.000 18.75000 435 ILE A CA 1
ATOM 3369 C C . ILE A 1 435 ? -49.12700 8.45500 14.28700 1.000 19.81000 435 ILE A C 1
ATOM 3370 O O . ILE A 1 435 ? -48.07300 8.62300 14.90400 1.000 18.07000 435 ILE A O 1
ATOM 3375 N N . ALA A 1 436 ? -50.30600 8.38700 14.90800 1.000 20.88000 436 ALA A N 1
ATOM 3376 C CA . ALA A 1 436 ? -50.37700 8.46300 16.36500 1.000 21.70000 436 ALA A CA 1
ATOM 3377 C C . ALA A 1 436 ? -49.66000 7.28500 17.01100 1.000 21.10000 436 ALA A C 1
ATOM 3378 O O . ALA A 1 436 ? -49.01300 7.43500 18.05400 1.000 22.88000 436 ALA A O 1
ATOM 3380 N N . TYR A 1 437 ? -49.75000 6.10500 16.39400 1.000 20.77000 437 TYR A N 1
ATOM 3381 C CA . TYR A 1 437 ? -49.08200 4.93000 16.94200 1.000 19.79000 437 TYR A CA 1
ATOM 3382 C C . TYR A 1 437 ? -47.56900 5.10100 16.90300 1.000 20.73000 437 TYR A C 1
ATOM 3383 O O . TYR A 1 437 ? -46.87700 4.78900 17.87900 1.000 20.62000 437 TYR A O 1
ATOM 3392 N N . ILE A 1 438 ? -47.03800 5.59700 15.77500 1.000 17.15000 438 ILE A N 1
ATOM 3393 C CA . ILE A 1 438 ? -45.60600 5.87700 15.66600 1.000 18.68000 438 ILE A CA 1
ATOM 3394 C C . ILE A 1 438 ? -45.17500 6.87500 16.73500 1.000 17.89000 438 ILE A C 1
ATOM 3395 O O . ILE A 1 438 ? -44.14700 6.69800 17.40100 1.000 18.79000 438 ILE A O 1
ATOM 3400 N N . ILE A 1 439 ? -45.94300 7.95500 16.90000 1.000 21.05000 439 ILE A N 1
ATOM 3401 C CA . ILE A 1 439 ? -45.60400 8.96000 17.91100 1.000 18.29000 439 ILE A CA 1
ATOM 3402 C C . ILE A 1 439 ? -45.54100 8.32200 19.29600 1.000 17.24000 439 ILE A C 1
ATOM 3403 O O . ILE A 1 439 ? -44.58300 8.52400 20.05200 1.000 21.47000 439 ILE A O 1
ATOM 3408 N N . GLN A 1 440 ? -46.53800 7.50800 19.62700 1.000 18.67000 440 GLN A N 1
ATOM 3409 C CA . GLN A 1 440 ? -46.57600 6.88200 20.94300 1.000 22.64000 440 GLN A CA 1
ATOM 3410 C C . GLN A 1 440 ? -45.40700 5.92300 21.13800 1.000 25.27000 440 GLN A C 1
ATOM 3411 O O . GLN A 1 440 ? -44.81700 5.85900 22.22300 1.000 21.98000 440 GLN A O 1
ATOM 3417 N N . ALA A 1 441 ? -45.04700 5.17600 20.09200 1.000 18.53000 441 ALA A N 1
ATOM 3418 C CA . ALA A 1 441 ? -43.93300 4.24200 20.21000 1.000 19.60000 441 ALA A CA 1
ATOM 3419 C C . ALA A 1 441 ? -42.62800 4.97600 20.46500 1.000 18.98000 441 ALA A C 1
ATOM 3420 O O . ALA A 1 441 ? -41.78400 4.51700 21.24600 1.000 19.01000 441 ALA A O 1
ATOM 3422 N N . VAL A 1 442 ? -42.43800 6.12200 19.81400 1.000 18.27000 442 VAL A N 1
ATOM 3423 C CA . VAL A 1 442 ? -41.21600 6.88100 20.03400 1.000 18.95000 442 VAL A CA 1
ATOM 3424 C C . VAL A 1 442 ? -41.18100 7.41900 21.46000 1.000 20.96000 442 VAL A C 1
ATOM 3425 O O . VAL A 1 442 ? -40.14600 7.35700 22.13600 1.000 20.79000 442 VAL A O 1
ATOM 3429 N N . GLN A 1 443 ? -42.31500 7.92600 21.94700 1.000 19.43000 443 GLN A N 1
ATOM 3430 C CA . GLN A 1 443 ? -42.35700 8.48100 23.29900 1.000 19.80000 443 GLN A CA 1
ATOM 3431 C C . GLN A 1 443 ? -42.08800 7.40800 24.34800 1.000 23.25000 443 GLN A C 1
ATOM 3432 O O . GLN A 1 443 ? -41.32900 7.63700 25.30100 1.000 22.84000 443 GLN A O 1
ATOM 3438 N N . GLU A 1 444 ? -42.70200 6.22900 24.19400 1.000 21.81000 444 GLU A N 1
ATOM 3439 C CA . GLU A 1 444 ? -42.43200 5.12900 25.12200 1.000 23.82000 444 GLU A CA 1
ATOM 3440 C C . GLU A 1 444 ? -40.97700 4.68700 25.06000 1.000 24.21000 444 GLU A C 1
ATOM 3441 O O . GLU A 1 444 ? -40.40300 4.28000 26.07500 1.000 22.90000 444 GLU A O 1
ATOM 3447 N N . THR A 1 445 ? -40.37600 4.71500 23.86900 1.000 22.21000 445 THR A N 1
ATOM 3448 C CA . THR A 1 445 ? -38.96600 4.35800 23.74100 1.000 22.27000 445 THR A CA 1
ATOM 3449 C C . THR A 1 445 ? -38.07200 5.33200 24.50600 1.000 24.50000 445 THR A C 1
ATOM 3450 O O . THR A 1 445 ? -37.12600 4.92100 25.19600 1.000 21.07000 445 THR A O 1
ATOM 3454 N N . VAL A 1 446 ? -38.35200 6.62800 24.39200 1.000 20.83000 446 VAL A N 1
ATOM 3455 C CA . VAL A 1 446 ? -37.59100 7.61300 25.15100 1.000 22.81000 446 VAL A CA 1
ATOM 3456 C C . VAL A 1 446 ? -37.75200 7.36000 26.64500 1.000 23.96000 446 VAL A C 1
ATOM 3457 O O . VAL A 1 446 ? -36.77300 7.37200 27.40100 1.000 22.45000 446 VAL A O 1
ATOM 3461 N N . LYS A 1 447 ? -38.98500 7.08300 27.07900 1.000 24.10000 447 LYS A N 1
ATOM 3462 C CA . LYS A 1 447 ? -39.25300 6.80700 28.48800 1.000 26.08000 447 LYS A CA 1
ATOM 3463 C C . LYS A 1 447 ? -38.46900 5.58800 28.96600 1.000 28.74000 447 LYS A C 1
ATOM 3464 O O . LYS A 1 447 ? -37.78200 5.63700 29.99800 1.000 22.54000 447 LYS A O 1
ATOM 3470 N N . ASP A 1 448 ? -38.54200 4.49100 28.20400 1.000 25.94000 448 ASP A N 1
ATOM 3471 C CA . ASP A 1 448 ? -37.84800 3.25800 28.56700 1.000 23.32000 448 ASP A CA 1
ATOM 3472 C C . ASP A 1 448 ? -36.34500 3.47600 28.68300 1.000 27.00000 448 ASP A C 1
ATOM 3473 O O . ASP A 1 448 ? -35.72700 3.09100 29.68500 1.000 24.91000 448 ASP A O 1
ATOM 3478 N N . LEU A 1 449 ? -35.73400 4.08100 27.65500 1.000 21.78000 449 LEU A N 1
ATOM 3479 C CA . LEU A 1 449 ? -34.29100 4.30400 27.67100 1.000 24.47000 449 LEU A CA 1
ATOM 3480 C C . LEU A 1 449 ? -33.88900 5.21000 28.82700 1.000 25.15000 449 LEU A C 1
ATOM 3481 O O . LEU A 1 449 ? -32.81700 5.03800 29.41900 1.000 26.54000 449 LEU A O 1
ATOM 3486 N N . ARG A 1 450 ? -34.73200 6.19600 29.14000 1.000 24.36000 450 ARG A N 1
ATOM 3487 C CA . ARG A 1 450 ? -34.52200 7.04000 30.31400 1.000 28.81000 450 ARG A CA 1
ATOM 3488 C C . ARG A 1 450 ? -34.53300 6.20800 31.58900 1.000 26.47000 450 ARG A C 1
ATOM 3489 O O . ARG A 1 450 ? -33.61300 6.29400 32.41300 1.000 28.72000 450 ARG A O 1
ATOM 3497 N N . ARG A 1 451 ? -35.56600 5.37900 31.75700 1.000 29.00000 451 ARG A N 1
ATOM 3498 C CA . ARG A 1 451 ? -35.63200 4.48500 32.90800 1.000 27.22000 451 ARG A CA 1
ATOM 3499 C C . ARG A 1 451 ? -34.43000 3.54500 32.96400 1.000 26.26000 451 ARG A C 1
ATOM 3500 O O . ARG A 1 451 ? -33.97400 3.18500 34.05500 1.000 27.92000 451 ARG A O 1
ATOM 3508 N N . GLY A 1 452 ? -33.88800 3.15400 31.81100 1.000 24.06000 452 GLY A N 1
ATOM 3509 C CA . GLY A 1 452 ? -32.74300 2.26000 31.78300 1.000 22.75000 452 GLY A CA 1
ATOM 3510 C C . GLY A 1 452 ? -31.40100 2.92600 31.99300 1.000 25.51000 452 GLY A C 1
ATOM 3511 O O . GLY A 1 452 ? -30.38500 2.23000 32.09100 1.000 25.05000 452 GLY A O 1
ATOM 3512 N N . GLY A 1 453 ? -31.37400 4.25400 32.06200 1.000 28.55000 453 GLY A N 1
ATOM 3513 C CA . GLY A 1 453 ? -30.13400 4.98900 32.21000 1.000 28.08000 453 GLY A CA 1
ATOM 3514 C C . GLY A 1 453 ? -29.41500 5.35300 30.93000 1.000 30.23000 453 GLY A C 1
ATOM 3515 O O . GLY A 1 453 ? -28.19800 5.57700 30.96900 1.000 31.34000 453 GLY A O 1
ATOM 3516 N N . PHE A 1 454 ? -30.11900 5.45800 29.80000 1.000 28.85000 454 PHE A N 1
ATOM 3517 C CA . PHE A 1 454 ? -29.47200 5.68700 28.51200 1.000 29.53000 454 PHE A CA 1
ATOM 3518 C C . PHE A 1 454 ? -29.61800 7.11100 27.98300 1.000 34.81000 454 PHE A C 1
ATOM 3519 O O . PHE A 1 454 ? -29.18000 7.38100 26.86000 1.000 38.95000 454 PHE A O 1
ATOM 3527 N N . ILE A 1 455 ? -30.19300 8.03200 28.75100 1.000 38.99000 455 ILE A N 1
ATOM 3528 C CA . ILE A 1 455 ? -30.23900 9.42700 28.31200 1.000 43.76000 455 ILE A CA 1
ATOM 3529 C C . ILE A 1 455 ? -28.84300 10.03800 28.33400 1.000 48.22000 455 ILE A C 1
ATOM 3530 O O . ILE A 1 455 ? -28.69000 11.26200 28.30300 1.000 45.72000 455 ILE A O 1
ATOM 3535 N N . TYR B 1 7 ? -25.03000 -4.45200 -56.02500 1.000 36.89000 7 TYR B N 1
ATOM 3536 C CA . TYR B 1 7 ? -26.08200 -5.40300 -56.37400 1.000 34.69000 7 TYR B CA 1
ATOM 3537 C C . TYR B 1 7 ? -26.34300 -5.46200 -57.87200 1.000 37.25000 7 TYR B C 1
ATOM 3538 O O . TYR B 1 7 ? -26.41100 -4.42900 -58.54200 1.000 39.58000 7 TYR B O 1
ATOM 3547 N N . THR B 1 8 ? -26.52100 -6.67600 -58.38800 1.000 34.20000 8 THR B N 1
ATOM 3548 C CA . THR B 1 8 ? -27.00700 -6.84400 -59.74300 1.000 32.50000 8 THR B CA 1
ATOM 3549 C C . THR B 1 8 ? -28.45900 -6.37600 -59.83300 1.000 33.94000 8 THR B C 1
ATOM 3550 O O . THR B 1 8 ? -29.15400 -6.27800 -58.81800 1.000 31.90000 8 THR B O 1
ATOM 3554 N N . PRO B 1 9 ? -28.93700 -6.05300 -61.03800 1.000 35.47000 9 PRO B N 1
ATOM 3555 C CA . PRO B 1 9 ? -30.35200 -5.67400 -61.16900 1.000 35.23000 9 PRO B CA 1
ATOM 3556 C C . PRO B 1 9 ? -31.30800 -6.73800 -60.66500 1.000 33.89000 9 PRO B C 1
ATOM 3557 O O . PRO B 1 9 ? -32.37000 -6.39400 -60.12800 1.000 32.25000 9 PRO B O 1
ATOM 3561 N N . GLN B 1 10 ? -30.96300 -8.02100 -60.82300 1.000 27.93000 10 GLN B N 1
ATOM 3562 C CA . GLN B 1 10 ? -31.77700 -9.08300 -60.24500 1.000 28.97000 10 GLN B CA 1
ATOM 3563 C C . GLN B 1 10 ? -31.85500 -8.93900 -58.73100 1.000 28.13000 10 GLN B C 1
ATOM 3564 O O . GLN B 1 10 ? -32.94300 -8.97900 -58.14500 1.000 28.22000 10 GLN B O 1
ATOM 3570 N N . GLN B 1 11 ? -30.70400 -8.74200 -58.08400 1.000 27.52000 11 GLN B N 1
ATOM 3571 C CA . GLN B 1 11 ? -30.69100 -8.59500 -56.63000 1.000 29.72000 11 GLN B CA 1
ATOM 3572 C C . GLN B 1 11 ? -31.43400 -7.33700 -56.19700 1.000 27.77000 11 GLN B C 1
ATOM 3573 O O . GLN B 1 11 ? -32.22400 -7.37400 -55.24500 1.000 26.19000 11 GLN B O 1
ATOM 3579 N N . ARG B 1 12 ? -31.20500 -6.22200 -56.89600 1.000 26.46000 12 ARG B N 1
ATOM 3580 C CA . ARG B 1 12 ? -31.84600 -4.96100 -56.53400 1.000 27.28000 12 ARG B CA 1
ATOM 3581 C C . ARG B 1 12 ? -33.36000 -5.07600 -56.60200 1.000 26.67000 12 ARG B C 1
ATOM 3582 O O . ARG B 1 12 ? -34.06800 -4.64100 -55.68400 1.000 28.42000 12 ARG B O 1
ATOM 3590 N N . GLN B 1 13 ? -33.87900 -5.67100 -57.68000 1.000 27.11000 13 GLN B N 1
ATOM 3591 C CA . GLN B 1 13 ? -35.32600 -5.80500 -57.80600 1.000 28.16000 13 GLN B CA 1
ATOM 3592 C C . GLN B 1 13 ? -35.88600 -6.75400 -56.75600 1.000 24.10000 13 GLN B C 1
ATOM 3593 O O . GLN B 1 13 ? -36.99000 -6.53400 -56.24400 1.000 27.72000 13 GLN B O 1
ATOM 3599 N N . TYR B 1 14 ? -35.15800 -7.82800 -56.44300 1.000 23.56000 14 TYR B N 1
ATOM 3600 C CA . TYR B 1 14 ? -35.60300 -8.72400 -55.38100 1.000 22.42000 14 TYR B CA 1
ATOM 3601 C C . TYR B 1 14 ? -35.67800 -7.98500 -54.05400 1.000 21.83000 14 TYR B C 1
ATOM 3602 O O . TYR B 1 14 ? -36.66100 -8.10700 -53.31800 1.000 21.27000 14 TYR B O 1
ATOM 3611 N N . LEU B 1 15 ? -34.62700 -7.22800 -53.72700 1.000 21.14000 15 LEU B N 1
ATOM 3612 C CA . LEU B 1 15 ? -34.60000 -6.49200 -52.46600 1.000 22.75000 15 LEU B CA 1
ATOM 3613 C C . LEU B 1 15 ? -35.73000 -5.47600 -52.39600 1.000 23.98000 15 LEU B C 1
ATOM 3614 O O . LEU B 1 15 ? -36.38300 -5.33300 -51.35400 1.000 21.29000 15 LEU B O 1
ATOM 3619 N N . GLU B 1 16 ? -35.97300 -4.75200 -53.49300 1.000 24.06000 16 GLU B N 1
ATOM 3620 C CA . GLU B 1 16 ? -37.04600 -3.76100 -53.47800 1.000 24.30000 16 GLU B CA 1
ATOM 3621 C C . GLU B 1 16 ? -38.39500 -4.42600 -53.24600 1.000 22.58000 16 GLU B C 1
ATOM 3622 O O . GLU B 1 16 ? -39.23200 -3.91000 -52.49900 1.000 22.58000 16 GLU B O 1
ATOM 3628 N N . SER B 1 17 ? -38.60900 -5.59300 -53.85300 1.000 19.86000 17 SER B N 1
ATOM 3629 C CA . SER B 1 17 ? -39.85600 -6.31600 -53.65200 1.000 19.88000 17 SER B CA 1
ATOM 3630 C C . SER B 1 17 ? -39.94900 -6.86500 -52.23200 1.000 19.34000 17 SER B C 1
ATOM 3631 O O . SER B 1 17 ? -41.01400 -6.81400 -51.60300 1.000 19.43000 17 SER B O 1
ATOM 3634 N N . PHE B 1 18 ? -38.83600 -7.37500 -51.70500 1.000 21.08000 18 PHE B N 1
ATOM 3635 C CA . PHE B 1 18 ? -38.85100 -7.92600 -50.35300 1.000 16.49000 18 PHE B CA 1
ATOM 3636 C C . PHE B 1 18 ? -39.15800 -6.84600 -49.31800 1.000 16.12000 18 PHE B C 1
ATOM 3637 O O . PHE B 1 18 ? -39.97300 -7.05500 -48.40900 1.000 14.53000 18 PHE B O 1
ATOM 3645 N N . ILE B 1 19 ? -38.49500 -5.69200 -49.42400 1.000 17.02000 19 ILE B N 1
ATOM 3646 C CA . ILE B 1 19 ? -38.74400 -4.61200 -48.47100 1.000 15.59000 19 ILE B CA 1
ATOM 3647 C C . ILE B 1 19 ? -40.21100 -4.20500 -48.50900 1.000 16.98000 19 ILE B C 1
ATOM 3648 O O . ILE B 1 19 ? -40.83800 -4.00100 -47.46800 1.000 15.55000 19 ILE B O 1
ATOM 3653 N N . GLU B 1 20 ? -40.79400 -4.10800 -49.70900 1.000 17.42000 20 GLU B N 1
ATOM 3654 C CA . GLU B 1 20 ? -42.19700 -3.70900 -49.80700 1.000 21.10000 20 GLU B CA 1
ATOM 3655 C C . GLU B 1 20 ? -43.11300 -4.68100 -49.06000 1.000 17.98000 20 GLU B C 1
ATOM 3656 O O . GLU B 1 20 ? -43.97600 -4.26100 -48.27600 1.000 15.53000 20 GLU B O 1
ATOM 3662 N N . LYS B 1 21 ? -42.93800 -5.99100 -49.27200 1.000 16.90000 21 LYS B N 1
ATOM 3663 C CA . LYS B 1 21 ? -43.83000 -6.91900 -48.58100 1.000 15.07000 21 LYS B CA 1
ATOM 3664 C C . LYS B 1 21 ? -43.48500 -7.04000 -47.10100 1.000 13.17000 21 LYS B C 1
ATOM 3665 O O . LYS B 1 21 ? -44.39500 -7.19500 -46.27600 1.000 15.37000 21 LYS B O 1
ATOM 3671 N N . TYR B 1 22 ? -42.19700 -6.94900 -46.74900 1.000 13.75000 22 TYR B N 1
ATOM 3672 C CA . TYR B 1 22 ? -41.80300 -6.98900 -45.34000 1.000 12.59000 22 TYR B CA 1
ATOM 3673 C C . TYR B 1 22 ? -42.41500 -5.82400 -44.57600 1.000 12.43000 22 TYR B C 1
ATOM 3674 O O . TYR B 1 22 ? -43.01200 -6.00900 -43.51100 1.000 12.10000 22 TYR B O 1
ATOM 3683 N N . VAL B 1 23 ? -42.28100 -4.61100 -45.11300 1.000 14.42000 23 VAL B N 1
ATOM 3684 C CA . VAL B 1 23 ? -42.82400 -3.44300 -44.43200 1.000 16.15000 23 VAL B CA 1
ATOM 3685 C C . VAL B 1 23 ? -44.34000 -3.53900 -44.33500 1.000 14.31000 23 VAL B C 1
ATOM 3686 O O . VAL B 1 23 ? -44.93100 -3.18300 -43.31300 1.000 14.86000 23 VAL B O 1
ATOM 3690 N N . ASP B 1 24 ? -45.00500 -4.03200 -45.38400 1.000 15.03000 24 ASP B N 1
ATOM 3691 C CA . ASP B 1 24 ? -46.46200 -4.12400 -45.30100 1.000 17.98000 24 ASP B CA 1
ATOM 3692 C C . ASP B 1 24 ? -46.89300 -5.09900 -44.20600 1.000 18.79000 24 ASP B C 1
ATOM 3693 O O . ASP B 1 24 ? -47.87900 -4.85600 -43.49700 1.000 18.15000 24 ASP B O 1
ATOM 3698 N N . LYS B 1 25 ? -46.14700 -6.19000 -44.02600 1.000 14.06000 25 LYS B N 1
ATOM 3699 C CA . LYS B 1 25 ? -46.52800 -7.17200 -43.01400 1.000 15.14000 25 LYS B CA 1
ATOM 3700 C C . LYS B 1 25 ? -46.33000 -6.63800 -41.59900 1.000 15.42000 25 LYS B C 1
ATOM 3701 O O . LYS B 1 25 ? -47.12100 -6.95500 -40.70100 1.000 13.31000 25 LYS B O 1
ATOM 3707 N N . THR B 1 26 ? -45.29700 -5.82200 -41.38400 1.000 11.66000 26 THR B N 1
ATOM 3708 C CA . THR B 1 26 ? -44.92900 -5.35700 -40.05100 1.000 11.36000 26 THR B CA 1
ATOM 3709 C C . THR B 1 26 ? -45.02900 -3.83600 -39.92100 1.000 14.39000 26 THR B C 1
ATOM 3710 O O . THR B 1 26 ? -44.32800 -3.22100 -39.10800 1.000 12.04000 26 THR B O 1
ATOM 3714 N N . LYS B 1 27 ? -45.94200 -3.21900 -40.67400 1.000 11.82000 27 LYS B N 1
ATOM 3715 C CA . LYS B 1 27 ? -46.00700 -1.75900 -40.69900 1.000 12.04000 27 LYS B CA 1
ATOM 3716 C C . LYS B 1 27 ? -46.34800 -1.16800 -39.33400 1.000 12.64000 27 LYS B C 1
ATOM 3717 O O . LYS B 1 27 ? -45.98200 -0.02000 -39.05000 1.000 13.29000 27 LYS B O 1
ATOM 3723 N N . GLY B 1 28 ? -47.05500 -1.92100 -38.48800 1.000 12.12000 28 GLY B N 1
ATOM 3724 C CA . GLY B 1 28 ? -47.35400 -1.42600 -37.15500 1.000 14.67000 28 GLY B CA 1
ATOM 3725 C C . GLY B 1 28 ? -46.12000 -1.33000 -36.27400 1.000 13.25000 28 GLY B C 1
ATOM 3726 O O . GLY B 1 28 ? -45.99100 -0.39800 -35.47100 1.000 12.75000 28 GLY B O 1
ATOM 3727 N N . SER B 1 29 ? -45.20400 -2.29800 -36.39400 1.000 11.56000 29 SER B N 1
ATOM 3728 C CA . SER B 1 29 ? -43.96000 -2.20600 -35.63600 1.000 12.93000 29 SER B CA 1
ATOM 3729 C C . SER B 1 29 ? -43.12300 -1.03800 -36.12500 1.000 11.99000 29 SER B C 1
ATOM 3730 O O . SER B 1 29 ? -42.47400 -0.35500 -35.32900 1.000 12.22000 29 SER B O 1
ATOM 3733 N N . LYS B 1 30 ? -43.11600 -0.80900 -37.43700 1.000 12.82000 30 LYS B N 1
ATOM 3734 C CA . LYS B 1 30 ? -42.41800 0.34900 -37.98400 1.000 10.59000 30 LYS B CA 1
ATOM 3735 C C . LYS B 1 30 ? -42.99500 1.64300 -37.42200 1.000 10.85000 30 LYS B C 1
ATOM 3736 O O . LYS B 1 30 ? -42.25400 2.53500 -36.98600 1.000 11.67000 30 LYS B O 1
ATOM 3742 N N . GLN B 1 31 ? -44.32500 1.76200 -37.42200 1.000 12.82000 31 GLN B N 1
ATOM 3743 C CA . GLN B 1 31 ? -44.95500 2.99500 -36.96900 1.000 15.40000 31 GLN B CA 1
ATOM 3744 C C . GLN B 1 31 ? -44.73600 3.21200 -35.48100 1.000 14.52000 31 GLN B C 1
ATOM 3745 O O . GLN B 1 31 ? -44.44400 4.33000 -35.04500 1.000 12.83000 31 GLN B O 1
ATOM 3751 N N . TYR B 1 32 ? -44.89800 2.15800 -34.68400 1.000 10.57000 32 TYR B N 1
ATOM 3752 C CA . TYR B 1 32 ? -44.64800 2.27100 -33.25400 1.000 11.39000 32 TYR B CA 1
ATOM 3753 C C . TYR B 1 32 ? -43.20600 2.68100 -32.97700 1.000 10.48000 32 TYR B C 1
ATOM 3754 O O . TYR B 1 32 ? -42.94500 3.50800 -32.09600 1.000 10.79000 32 TYR B O 1
ATOM 3763 N N . THR B 1 33 ? -42.25500 2.11500 -33.71500 1.000 10.70000 33 THR B N 1
ATOM 3764 C CA . THR B 1 33 ? -40.85800 2.49400 -33.52700 1.000 10.08000 33 THR B CA 1
ATOM 3765 C C . THR B 1 33 ? -40.64500 3.95600 -33.88500 1.000 13.60000 33 THR B C 1
ATOM 3766 O O . THR B 1 33 ? -40.01300 4.71000 -33.13500 1.000 11.02000 33 THR B O 1
ATOM 3770 N N . ASP B 1 34 ? -41.17900 4.37100 -35.03700 1.000 10.54000 34 ASP B N 1
ATOM 3771 C CA . ASP B 1 34 ? -41.08000 5.76900 -35.45800 1.000 13.76000 34 ASP B CA 1
ATOM 3772 C C . ASP B 1 34 ? -41.65400 6.71500 -34.40500 1.000 11.62000 34 ASP B C 1
ATOM 3773 O O . ASP B 1 34 ? -41.04200 7.74000 -34.06300 1.000 13.78000 34 ASP B O 1
ATOM 3778 N N . GLU B 1 35 ? -42.83500 6.39200 -33.88000 1.000 10.22000 35 GLU B N 1
ATOM 3779 C CA . GLU B 1 35 ? -43.52000 7.29200 -32.96300 1.000 11.67000 35 GLU B CA 1
ATOM 3780 C C . GLU B 1 35 ? -42.94600 7.27900 -31.55100 1.000 12.37000 35 GLU B C 1
ATOM 3781 O O . GLU B 1 35 ? -43.20800 8.21900 -30.79200 1.000 15.37000 35 GLU B O 1
ATOM 3787 N N . THR B 1 36 ? -42.17400 6.25900 -31.17700 1.000 11.52000 36 THR B N 1
ATOM 3788 C CA . THR B 1 36 ? -41.59000 6.19100 -29.83600 1.000 7.99000 36 THR B CA 1
ATOM 3789 C C . THR B 1 36 ? -40.08000 6.39700 -29.80000 1.000 10.72000 36 THR B C 1
ATOM 3790 O O . THR B 1 36 ? -39.50400 6.41400 -28.70300 1.000 10.29000 36 THR B O 1
ATOM 3794 N N . ARG B 1 37 ? -39.43400 6.56800 -30.95300 1.000 11.16000 37 ARG B N 1
ATOM 3795 C CA . ARG B 1 37 ? -37.97600 6.58100 -31.02800 1.000 10.58000 37 ARG B CA 1
ATOM 3796 C C . ARG B 1 37 ? -37.36300 7.66300 -30.14600 1.000 10.90000 37 ARG B C 1
ATOM 3797 O O . ARG B 1 37 ? -36.38400 7.41100 -29.43300 1.000 10.28000 37 ARG B O 1
ATOM 3805 N N . PHE B 1 38 ? -37.89800 8.88400 -30.20600 1.000 10.15000 38 PHE B N 1
ATOM 3806 C CA . PHE B 1 38 ? -37.30500 9.97200 -29.42600 1.000 9.14000 38 PHE B CA 1
ATOM 3807 C C . PHE B 1 38 ? -37.54600 9.78300 -27.93400 1.000 9.55000 38 PHE B C 1
ATOM 3808 O O . PHE B 1 38 ? -36.60800 9.86200 -27.12700 1.000 9.92000 38 PHE B O 1
ATOM 3816 N N . ALA B 1 39 ? -38.80300 9.57400 -27.54400 1.000 8.45000 39 ALA B N 1
ATOM 3817 C CA . ALA B 1 39 ? -39.14500 9.56800 -26.12800 1.000 8.44000 39 ALA B CA 1
ATOM 3818 C C . ALA B 1 39 ? -38.56800 8.34600 -25.43100 1.000 9.13000 39 ALA B C 1
ATOM 3819 O O . ALA B 1 39 ? -38.14600 8.43300 -24.27500 1.000 9.78000 39 ALA B O 1
ATOM 3821 N N . HIS B 1 40 ? -38.54700 7.20500 -26.11300 1.000 8.77000 40 HIS B N 1
ATOM 3822 C CA . HIS B 1 40 ? -38.01800 5.96700 -25.54000 1.000 9.58000 40 HIS B CA 1
ATOM 3823 C C . HIS B 1 40 ? -36.71000 5.68200 -26.26200 1.000 9.38000 40 HIS B C 1
ATOM 3824 O O . HIS B 1 40 ? -36.70400 5.09800 -27.35500 1.000 9.43000 40 HIS B O 1
ATOM 3831 N N . ALA B 1 41 ? -35.60200 6.09500 -25.63600 1.000 9.28000 41 ALA B N 1
ATOM 3832 C CA . ALA B 1 41 ? -34.27400 5.90100 -26.20100 1.000 8.33000 41 ALA B CA 1
ATOM 3833 C C . ALA B 1 41 ? -33.83300 4.46800 -25.94200 1.000 9.50000 41 ALA B C 1
ATOM 3834 O O . ALA B 1 41 ? -33.77900 4.03300 -24.78600 1.000 9.11000 41 ALA B O 1
ATOM 3836 N N . ASN B 1 42 ? -33.52600 3.73600 -27.01200 1.000 10.26000 42 ASN B N 1
ATOM 3837 C CA . ASN B 1 42 ? -33.20200 2.31900 -26.89200 1.000 11.12000 42 ASN B CA 1
ATOM 3838 C C . ASN B 1 42 ? -32.24300 1.94800 -28.01100 1.000 9.94000 42 ASN B C 1
ATOM 3839 O O . ASN B 1 42 ? -32.54800 2.15000 -29.19400 1.000 9.83000 42 ASN B O 1
ATOM 3844 N N . ASN B 1 43 ? -31.08500 1.40200 -27.63300 1.000 11.89000 43 ASN B N 1
ATOM 3845 C CA . ASN B 1 43 ? -30.07500 1.04700 -28.62600 1.000 12.91000 43 ASN B CA 1
ATOM 3846 C C . ASN B 1 43 ? -30.60300 0.03600 -29.63600 1.000 12.86000 43 ASN B C 1
ATOM 3847 O O . ASN B 1 43 ? -30.09900 -0.03500 -30.75900 1.000 12.13000 43 ASN B O 1
ATOM 3852 N N . ARG B 1 44 ? -31.59000 -0.77600 -29.25000 1.000 10.07000 44 ARG B N 1
ATOM 3853 C CA . ARG B 1 44 ? -32.03900 -1.84300 -30.13500 1.000 11.00000 44 ARG B CA 1
ATOM 3854 C C . ARG B 1 44 ? -32.69600 -1.29800 -31.39500 1.000 12.68000 44 ARG B C 1
ATOM 3855 O O . ARG B 1 44 ? -32.79400 -2.01700 -32.40100 1.000 13.27000 44 ARG B O 1
ATOM 3863 N N . ASN B 1 45 ? -33.10200 -0.03000 -31.38400 1.000 10.32000 45 ASN B N 1
ATOM 3864 C CA . ASN B 1 45 ? -33.68000 0.57500 -32.57800 1.000 11.66000 45 ASN B CA 1
ATOM 3865 C C . ASN B 1 45 ? -32.68000 0.73000 -33.71900 1.000 16.00000 45 ASN B C 1
ATOM 3866 O O . ASN B 1 45 ? -33.10300 0.95600 -34.86100 1.000 17.98000 45 ASN B O 1
ATOM 3871 N N . LEU B 1 46 ? -31.37900 0.59000 -33.46500 1.000 14.38000 46 LEU B N 1
ATOM 3872 C CA . LEU B 1 46 ? -30.39200 0.72200 -34.53300 1.000 14.69000 46 LEU B CA 1
ATOM 3873 C C . LEU B 1 46 ? -30.04100 -0.60600 -35.20000 1.000 20.60000 46 LEU B C 1
ATOM 3874 O O . LEU B 1 46 ? -29.23200 -0.61600 -36.13500 1.000 26.48000 46 LEU B O 1
ATOM 3879 N N . SER B 1 47 ? -30.67400 -1.70300 -34.78900 1.000 17.48000 47 SER B N 1
ATOM 3880 C CA . SER B 1 47 ? -30.30500 -3.04500 -35.23500 1.000 21.71000 47 SER B CA 1
ATOM 3881 C C . SER B 1 47 ? -30.34200 -3.19800 -36.75300 1.000 19.87000 47 SER B C 1
ATOM 3882 O O . SER B 1 47 ? -31.37200 -2.95100 -37.38700 1.000 18.66000 47 SER B O 1
ATOM 3885 N N . SER B 1 48 ? -29.21200 -3.66300 -37.30500 1.000 21.52000 48 SER B N 1
ATOM 3886 C CA . SER B 1 48 ? -28.97700 -3.92400 -38.73500 1.000 22.82000 48 SER B CA 1
ATOM 3887 C C . SER B 1 48 ? -29.30600 -2.71700 -39.61100 1.000 23.61000 48 SER B C 1
ATOM 3888 O O . SER B 1 48 ? -29.70900 -2.85700 -40.77200 1.000 21.52000 48 SER B O 1
ATOM 3891 N N . PHE B 1 49 ? -29.06800 -1.51700 -39.08200 1.000 20.54000 49 PHE B N 1
ATOM 3892 C CA . PHE B 1 49 ? -29.23600 -0.30700 -39.87400 1.000 19.55000 49 PHE B CA 1
ATOM 3893 C C . PHE B 1 49 ? -28.27300 -0.30500 -41.05300 1.000 21.37000 49 PHE B C 1
ATOM 3894 O O . PHE B 1 49 ? -27.06300 -0.49900 -40.88600 1.000 20.17000 49 PHE B O 1
ATOM 3902 N N . ARG B 1 50 ? -28.82900 -0.09900 -42.24200 1.000 19.96000 50 ARG B N 1
ATOM 3903 C CA . ARG B 1 50 ? -28.09800 0.28900 -43.44000 1.000 21.26000 50 ARG B CA 1
ATOM 3904 C C . ARG B 1 50 ? -28.93800 1.33200 -44.15900 1.000 20.81000 50 ARG B C 1
ATOM 3905 O O . ARG B 1 50 ? -30.16500 1.20900 -44.22800 1.000 18.96000 50 ARG B O 1
ATOM 3913 N N . SER B 1 51 ? -28.28000 2.35600 -44.70000 1.000 21.56000 51 SER B N 1
ATOM 3914 C CA . SER B 1 51 ? -29.03000 3.45800 -45.29000 1.000 22.39000 51 SER B CA 1
ATOM 3915 C C . SER B 1 51 ? -29.85900 3.00400 -46.48500 1.000 22.55000 51 SER B C 1
ATOM 3916 O O . SER B 1 51 ? -30.95100 3.53700 -46.71700 1.000 20.64000 51 SER B O 1
ATOM 3919 N N . TYR B 1 52 ? -29.39000 2.00800 -47.23500 1.000 20.51000 52 TYR B N 1
ATOM 3920 C CA . TYR B 1 52 ? -30.11700 1.64300 -48.44300 1.000 22.06000 52 TYR B CA 1
ATOM 3921 C C . TYR B 1 52 ? -31.30400 0.72300 -48.18400 1.000 25.00000 52 TYR B C 1
ATOM 3922 O O . TYR B 1 52 ? -32.11100 0.52600 -49.09300 1.000 25.64000 52 TYR B O 1
ATOM 3931 N N . TRP B 1 53 ? -31.45300 0.16400 -46.98100 1.000 19.76000 53 TRP B N 1
ATOM 3932 C CA . TRP B 1 53 ? -32.67200 -0.58000 -46.68500 1.000 17.79000 53 TRP B CA 1
ATOM 3933 C C . TRP B 1 53 ? -33.30700 -0.09400 -45.38300 1.000 15.88000 53 TRP B C 1
ATOM 3934 O O . TRP B 1 53 ? -33.99400 -0.85000 -44.68600 1.000 16.61000 53 TRP B O 1
ATOM 3945 N N . LYS B 1 54 ? -33.09900 1.18300 -45.06000 1.000 17.60000 54 LYS B N 1
ATOM 3946 C CA . LYS B 1 54 ? -33.54200 1.71900 -43.77800 1.000 14.29000 54 LYS B CA 1
ATOM 3947 C C . LYS B 1 54 ? -35.04900 1.63400 -43.59700 1.000 15.61000 54 LYS B C 1
ATOM 3948 O O . LYS B 1 54 ? -35.52200 1.66000 -42.45200 1.000 13.81000 54 LYS B O 1
ATOM 3954 N N . GLU B 1 55 ? -35.81400 1.53100 -44.68800 1.000 14.45000 55 GLU B N 1
ATOM 3955 C CA . GLU B 1 55 ? -37.26600 1.46800 -44.57200 1.000 13.55000 55 GLU B CA 1
ATOM 3956 C C . GLU B 1 55 ? -37.74900 0.19300 -43.87700 1.000 12.38000 55 GLU B C 1
ATOM 3957 O O . GLU B 1 55 ? -38.90400 0.14400 -43.45300 1.000 13.26000 55 GLU B O 1
ATOM 3963 N N . MET B 1 56 ? -36.91100 -0.83600 -43.73200 1.000 12.56000 56 MET B N 1
ATOM 3964 C CA . MET B 1 56 ? -37.30300 -1.99000 -42.92700 1.000 11.28000 5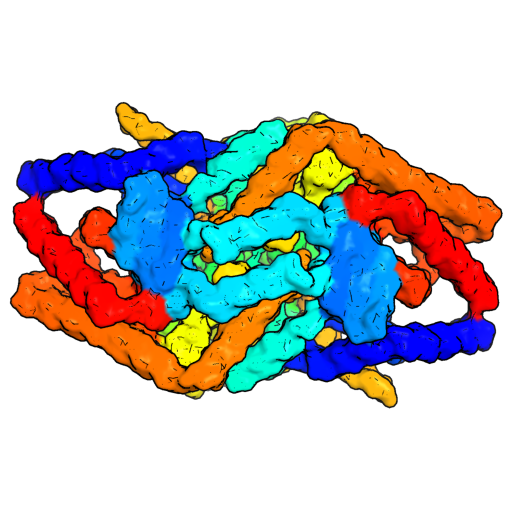6 MET B CA 1
ATOM 3965 C C . MET B 1 56 ? -36.46800 -2.12700 -41.65600 1.000 14.80000 56 MET B C 1
ATOM 3966 O O . MET B 1 56 ? -36.46200 -3.19900 -41.04200 1.000 15.62000 56 MET B O 1
ATOM 3971 N N . VAL B 1 57 ? -35.81200 -1.05300 -41.21100 1.000 12.70000 57 VAL B N 1
ATOM 3972 C CA . VAL B 1 57 ? -34.96000 -1.10900 -40.01900 1.000 13.63000 57 VAL B CA 1
ATOM 3973 C C . VAL B 1 57 ? -35.78800 -0.65900 -38.81700 1.000 12.56000 57 VAL B C 1
ATOM 3974 O O . VAL B 1 57 ? -35.99000 0.54100 -38.58400 1.000 11.87000 57 VAL B O 1
ATOM 3978 N N . TYR B 1 58 ? -36.26200 -1.63500 -38.04400 1.000 10.03000 58 TYR B N 1
ATOM 3979 C CA . TYR B 1 58 ? -36.97800 -1.42300 -36.79100 1.000 10.42000 58 TYR B CA 1
ATOM 3980 C C . TYR B 1 58 ? -37.14300 -2.76000 -36.08800 1.000 9.75000 58 TYR B C 1
ATOM 3981 O O . TYR B 1 58 ? -37.22900 -3.80200 -36.75200 1.000 9.53000 58 TYR B O 1
ATOM 3990 N N . PRO B 1 59 ? -37.17100 -2.78400 -34.76500 1.000 8.54000 59 PRO B N 1
ATOM 3991 C CA . PRO B 1 59 ? -37.44300 -4.04200 -34.06500 1.000 10.20000 59 PRO B CA 1
ATOM 3992 C C . PRO B 1 59 ? -38.90400 -4.43800 -34.22300 1.000 10.51000 59 PRO B C 1
ATOM 3993 O O . PRO B 1 59 ? -39.76300 -3.62100 -34.55500 1.000 10.37000 59 PRO B O 1
ATOM 3997 N N . ILE B 1 60 ? -39.17400 -5.72700 -34.00200 1.000 8.84000 60 ILE B N 1
ATOM 3998 C CA . ILE B 1 60 ? -40.55000 -6.20800 -33.92900 1.000 10.76000 60 ILE B CA 1
ATOM 3999 C C . ILE B 1 60 ? -41.09600 -5.88200 -32.54200 1.000 10.16000 60 ILE B C 1
ATOM 4000 O O . ILE B 1 60 ? -40.41200 -6.10200 -31.53600 1.000 9.60000 60 ILE B O 1
ATOM 4005 N N . ILE B 1 61 ? -42.31500 -5.34000 -32.48500 1.000 8.56000 61 ILE B N 1
ATOM 4006 C CA . ILE B 1 61 ? -42.98200 -4.96400 -31.23500 1.000 8.83000 61 ILE B CA 1
ATOM 4007 C C . ILE B 1 61 ? -43.97300 -6.06500 -30.87600 1.000 9.32000 61 ILE B C 1
ATOM 4008 O O . ILE B 1 61 ? -44.87500 -6.37300 -31.66600 1.000 9.70000 61 ILE B O 1
ATOM 4013 N N . ALA B 1 62 ? -43.82800 -6.66000 -29.69300 1.000 9.45000 62 ALA B N 1
ATOM 4014 C CA . ALA B 1 62 ? -44.67400 -7.79600 -29.33100 1.000 10.77000 62 ALA B CA 1
ATOM 4015 C C . ALA B 1 62 ? -45.94400 -7.36100 -28.61500 1.000 10.12000 62 ALA B C 1
ATOM 4016 O O . ALA B 1 62 ? -45.93600 -6.44300 -27.79500 1.000 10.81000 62 ALA B O 1
ATOM 4018 N N . GLU B 1 63 ? -47.02300 -8.10000 -28.85800 1.000 9.98000 63 GLU B N 1
ATOM 4019 C CA . GLU B 1 63 ? -48.29100 -7.85300 -28.18800 1.000 10.65000 63 GLU B CA 1
ATOM 4020 C C . GLU B 1 63 ? -48.76000 -9.00600 -27.31400 1.000 11.38000 63 GLU B C 1
ATOM 4021 O O . GLU B 1 63 ? -49.42500 -8.76000 -26.31000 1.000 11.50000 63 GLU B O 1
ATOM 4027 N N . ARG B 1 64 ? -48.42400 -10.24800 -27.66400 1.000 9.13000 64 ARG B N 1
ATOM 4028 C CA . ARG B 1 64 ? -48.88500 -11.42400 -26.94400 1.000 12.11000 64 ARG B CA 1
ATOM 4029 C C . ARG B 1 64 ? -47.83100 -12.52100 -27.03300 1.000 8.94000 64 ARG B C 1
ATOM 4030 O O . ARG B 1 64 ? -47.00100 -12.53000 -27.94000 1.000 10.44000 64 ARG B O 1
ATOM 4038 N N . SER B 1 65 ? -47.89300 -13.46700 -26.10200 1.000 9.45000 65 SER B N 1
ATOM 4039 C CA . SER B 1 65 ? -47.10100 -14.69000 -26.23600 1.000 9.69000 65 SER B CA 1
ATOM 4040 C C . SER B 1 65 ? -47.76400 -15.81200 -25.45500 1.000 9.32000 65 SER B C 1
ATOM 4041 O O . SER B 1 65 ? -48.55700 -15.57800 -24.54300 1.000 10.67000 65 SER B O 1
ATOM 4044 N N . ASP B 1 66 ? -47.41300 -17.04100 -25.82500 1.000 9.06000 66 ASP B N 1
ATOM 4045 C CA . ASP B 1 66 ? -47.90600 -18.22900 -25.14000 1.000 13.07000 66 ASP B CA 1
ATOM 4046 C C . ASP B 1 66 ? -47.14200 -19.43900 -25.64500 1.000 11.27000 66 ASP B C 1
ATOM 4047 O O . ASP B 1 66 ? -47.04000 -19.63300 -26.86100 1.000 11.04000 66 ASP B O 1
ATOM 4052 N N . GLY B 1 67 ? -46.59200 -20.22900 -24.72900 1.000 11.54000 67 GLY B N 1
ATOM 4053 C CA . GLY B 1 67 ? -45.83400 -21.40100 -25.14300 1.000 11.96000 67 GLY B CA 1
ATOM 4054 C C . GLY B 1 67 ? -44.68300 -21.00900 -26.04600 1.000 13.51000 67 GLY B C 1
ATOM 4055 O O . GLY B 1 67 ? -43.82600 -20.20300 -25.67900 1.000 14.03000 67 GLY B O 1
ATOM 4056 N N . SER B 1 68 ? -44.64900 -21.58400 -27.24800 1.000 10.24000 68 SER B N 1
ATOM 4057 C CA . SER B 1 68 ? -43.57600 -21.32900 -28.20500 1.000 10.63000 68 SER B CA 1
ATOM 4058 C C . SER B 1 68 ? -43.89500 -20.18800 -29.16500 1.000 9.89000 68 SER B C 1
ATOM 4059 O O . SER B 1 68 ? -43.11900 -19.93800 -30.09900 1.000 9.70000 68 SER B O 1
ATOM 4062 N N . ARG B 1 69 ? -45.01400 -19.49400 -28.96400 1.000 11.90000 69 ARG B N 1
ATOM 4063 C CA . ARG B 1 69 ? -45.50800 -18.52700 -29.92800 1.000 11.50000 69 ARG B CA 1
ATOM 4064 C C . ARG B 1 69 ? -45.46200 -17.10900 -29.37300 1.000 9.37000 69 ARG B C 1
ATOM 4065 O O . ARG B 1 69 ? -45.60000 -16.87800 -28.17200 1.000 9.75000 69 ARG B O 1
ATOM 4073 N N . MET B 1 70 ? -45.30400 -16.15900 -30.28700 1.000 9.30000 70 MET B N 1
ATOM 4074 C CA . MET B 1 70 ? -45.35300 -14.74100 -29.99100 1.000 10.00000 70 MET B CA 1
ATOM 4075 C C . MET B 1 70 ? -46.16300 -14.07500 -31.09400 1.000 11.02000 70 MET B C 1
ATOM 4076 O O . MET B 1 70 ? -46.05500 -14.46500 -32.26100 1.000 11.49000 70 MET B O 1
ATOM 4081 N N . TRP B 1 71 ? -46.98200 -13.09100 -30.73000 1.000 9.56000 71 TRP B N 1
ATOM 4082 C CA . TRP B 1 71 ? -47.72500 -12.29800 -31.70300 1.000 10.84000 71 TRP B CA 1
ATOM 4083 C C . TRP B 1 71 ? -47.27400 -10.85100 -31.60900 1.000 10.47000 71 TRP B C 1
ATOM 4084 O O . TRP B 1 71 ? -47.11200 -10.32000 -30.50700 1.000 11.46000 71 TRP B O 1
ATOM 4095 N N . ASP B 1 72 ? -47.08500 -10.21100 -32.76200 1.000 10.50000 72 ASP B N 1
ATOM 4096 C CA . ASP B 1 72 ? -46.63700 -8.82400 -32.77000 1.000 10.73000 72 ASP B CA 1
ATOM 4097 C C . ASP B 1 72 ? -47.84400 -7.88800 -32.80700 1.000 11.85000 72 ASP B C 1
ATOM 4098 O O . ASP B 1 72 ? -48.99700 -8.32200 -32.76400 1.000 11.40000 72 ASP B O 1
ATOM 4103 N N . ILE B 1 73 ? -47.58500 -6.57600 -32.86800 1.000 10.49000 73 ILE B N 1
ATOM 4104 C CA . ILE B 1 73 ? -48.70000 -5.63700 -32.76100 1.000 11.06000 73 ILE B CA 1
ATOM 4105 C C . ILE B 1 73 ? -49.48600 -5.52800 -34.05500 1.000 15.47000 73 ILE B C 1
ATOM 4106 O O . ILE B 1 73 ? -50.54400 -4.88400 -34.07400 1.000 16.07000 73 ILE B O 1
ATOM 4111 N N . ASP B 1 74 ? -48.99400 -6.12400 -35.13700 1.000 13.14000 74 ASP B N 1
ATOM 4112 C CA . ASP B 1 74 ? -49.76000 -6.29300 -36.36300 1.000 12.50000 74 ASP B CA 1
ATOM 4113 C C . ASP B 1 74 ? -50.62500 -7.54600 -36.34900 1.000 14.83000 74 ASP B C 1
ATOM 4114 O O . ASP B 1 74 ? -51.38500 -7.76700 -37.30000 1.000 16.08000 74 ASP B O 1
ATOM 4119 N N . GLY B 1 75 ? -50.52600 -8.36900 -35.30700 1.000 12.68000 75 GLY B N 1
ATOM 4120 C CA . GLY B 1 75 ? -51.26100 -9.61800 -35.25900 1.000 16.50000 75 GLY B CA 1
ATOM 4121 C C . GLY B 1 75 ? -50.57300 -10.79300 -35.91800 1.000 13.55000 75 GLY B C 1
ATOM 4122 O O . GLY B 1 75 ? -51.15100 -11.89200 -35.94200 1.000 15.08000 75 GLY B O 1
ATOM 4123 N N . ASN B 1 76 ? -49.36700 -10.60400 -36.45500 1.000 12.58000 76 ASN B N 1
ATOM 4124 C CA . ASN B 1 76 ? -48.61600 -11.71600 -37.02100 1.000 12.45000 76 ASN B CA 1
ATOM 4125 C C . ASN B 1 76 ? -48.18000 -12.67900 -35.92700 1.000 14.79000 76 ASN B C 1
ATOM 4126 O O . ASN B 1 76 ? -47.74100 -12.26200 -34.85400 1.000 12.51000 76 ASN B O 1
ATOM 4131 N N . GLU B 1 77 ? -48.28700 -13.97400 -36.21400 1.000 12.55000 77 GLU B N 1
ATOM 4132 C CA . GLU B 1 77 ? -47.85900 -15.01600 -35.29500 1.000 12.19000 77 GLU B CA 1
ATOM 4133 C C . GLU B 1 77 ? -46.45900 -15.50000 -35.64800 1.000 11.51000 77 GLU B C 1
ATOM 4134 O O . GLU B 1 77 ? -46.12200 -15.65600 -36.82600 1.000 13.77000 77 GLU B O 1
ATOM 4140 N N . TYR B 1 78 ? -45.65500 -15.78200 -34.61400 1.000 9.38000 78 TYR B N 1
ATOM 4141 C CA . TYR B 1 78 ? -44.29500 -16.26600 -34.79900 1.000 9.34000 78 TYR B CA 1
ATOM 4142 C C . TYR B 1 78 ? -44.07500 -17.51300 -33.96400 1.000 8.72000 78 TYR B C 1
ATOM 4143 O O . TYR B 1 78 ? -44.58700 -17.62700 -32.84400 1.000 10.08000 78 TYR B O 1
ATOM 4152 N N . ILE B 1 79 ? -43.27400 -18.42800 -34.50300 1.000 9.41000 79 ILE B N 1
ATOM 4153 C CA . ILE B 1 79 ? -42.58400 -19.39900 -33.66500 1.000 9.90000 79 ILE B CA 1
ATOM 4154 C C . ILE B 1 79 ? -41.34100 -18.70100 -33.11900 1.000 8.40000 79 ILE B C 1
ATOM 4155 O O . ILE B 1 79 ? -40.44800 -18.30400 -33.87500 1.000 8.57000 79 ILE B O 1
ATOM 4160 N N . ASP B 1 80 ? -41.30100 -18.52900 -31.80900 1.000 8.64000 80 ASP B N 1
ATOM 4161 C CA . ASP B 1 80 ? -40.25400 -17.75900 -31.15100 1.000 8.42000 80 ASP B CA 1
ATOM 4162 C C . ASP B 1 80 ? -39.04000 -18.65300 -30.90300 1.000 9.89000 80 ASP B C 1
ATOM 4163 O O . ASP B 1 80 ? -39.14800 -19.64100 -30.17800 1.000 11.21000 80 ASP B O 1
ATOM 4168 N N . ILE B 1 81 ? -37.89100 -18.32800 -31.49700 1.000 8.04000 81 ILE B N 1
ATOM 4169 C CA . ILE B 1 81 ? -36.64700 -19.00500 -31.12100 1.000 8.34000 81 ILE B CA 1
ATOM 4170 C C . ILE B 1 81 ? -35.66800 -18.02600 -30.48000 1.000 9.30000 81 ILE B C 1
ATOM 4171 O O . ILE B 1 81 ? -34.47200 -18.30800 -30.36800 1.000 9.68000 81 ILE B O 1
ATOM 4176 N N . THR B 1 82 ? -36.18700 -16.88700 -30.04100 1.000 7.96000 82 THR B N 1
ATOM 4177 C CA . THR B 1 82 ? -35.46300 -15.98000 -29.16200 1.000 9.16000 82 THR B CA 1
ATOM 4178 C C . THR B 1 82 ? -35.67800 -16.33200 -27.69300 1.000 8.37000 82 THR B C 1
ATOM 4179 O O . THR B 1 82 ? -34.71600 -16.33200 -26.90900 1.000 7.32000 82 THR B O 1
ATOM 4183 N N . MET B 1 83 ? -36.92300 -16.63400 -27.31300 1.000 7.26000 83 MET B N 1
ATOM 4184 C CA . MET B 1 83 ? -37.27300 -17.16200 -25.98900 1.000 7.74000 83 MET B CA 1
ATOM 4185 C C . MET B 1 83 ? -36.67300 -16.30800 -24.87400 1.000 9.68000 83 MET B C 1
ATOM 4186 O O . MET B 1 83 ? -36.02000 -16.80400 -23.95600 1.000 8.74000 83 MET B O 1
ATOM 4191 N N . GLY B 1 84 ? -36.89900 -15.00100 -24.96900 1.000 9.23000 84 GLY B N 1
ATOM 4192 C CA . GLY B 1 84 ? -36.44700 -14.11300 -23.90900 1.000 7.72000 84 GLY B CA 1
ATOM 4193 C C . GLY B 1 84 ? -34.94200 -14.05100 -23.77600 1.000 8.41000 84 GLY B C 1
ATOM 4194 O O . GLY B 1 84 ? -34.43500 -13.89900 -22.66100 1.000 8.67000 84 GLY B O 1
ATOM 4195 N N . PHE B 1 85 ? -34.21500 -14.16900 -24.88800 1.000 8.68000 85 PHE B N 1
ATOM 4196 C CA . PHE B 1 85 ? -32.75200 -14.16500 -24.91100 1.000 9.52000 85 PHE B CA 1
ATOM 4197 C C . PHE B 1 85 ? -32.17900 -15.35900 -24.15700 1.000 11.15000 85 PHE B C 1
ATOM 4198 O O . PHE B 1 85 ? -31.01000 -15.33600 -23.74600 1.000 11.33000 85 PHE B O 1
ATOM 4206 N N . GLY B 1 86 ? -32.97700 -16.41600 -24.00100 1.000 9.32000 86 GLY B N 1
ATOM 4207 C CA . GLY B 1 86 ? -32.59300 -17.59500 -23.24300 1.000 7.97000 86 GLY B CA 1
ATOM 4208 C C . GLY B 1 86 ? -33.26600 -17.71700 -21.89100 1.000 8.44000 86 GLY B C 1
ATOM 4209 O O . GLY B 1 86 ? -33.10900 -18.75100 -21.23500 1.000 8.82000 86 GLY B O 1
ATOM 4210 N N . VAL B 1 87 ? -34.01000 -16.69900 -21.45000 1.000 8.42000 87 VAL B N 1
ATOM 4211 C CA . VAL B 1 87 ? -34.76500 -16.79500 -20.19900 1.000 7.93000 87 VAL B CA 1
ATOM 4212 C C . VAL B 1 87 ? -35.75000 -17.96300 -20.24000 1.000 8.75000 87 VAL B C 1
ATOM 4213 O O . VAL B 1 87 ? -35.88100 -18.72400 -19.27300 1.000 7.85000 87 VAL B O 1
ATOM 4217 N N . ASN B 1 88 ? -36.48800 -18.10300 -21.34200 1.000 8.99000 88 ASN B N 1
ATOM 4218 C CA . ASN B 1 88 ? -37.72300 -18.90500 -21.31600 1.000 8.67000 88 ASN B CA 1
ATOM 4219 C C . ASN B 1 88 ? -37.48100 -20.35500 -21.74500 1.000 8.04000 88 ASN B C 1
ATOM 4220 O O . ASN B 1 88 ? -37.92800 -20.82500 -22.79800 1.000 9.99000 88 ASN B O 1
ATOM 4225 N N . LEU B 1 89 ? -36.81800 -21.08200 -20.83700 1.000 7.95000 89 LEU B N 1
ATOM 4226 C CA . LEU B 1 89 ? -36.53800 -22.50400 -21.03500 1.000 9.18000 89 LEU B CA 1
ATOM 4227 C C . LEU B 1 89 ? -37.80200 -23.31800 -21.25500 1.000 10.17000 89 LEU B C 1
ATOM 4228 O O . LEU B 1 89 ? -37.76200 -24.33800 -21.95100 1.000 10.44000 89 LEU B O 1
ATOM 4233 N N . PHE B 1 90 ? -38.91500 -22.90900 -20.64800 1.000 8.94000 90 PHE B N 1
ATOM 4234 C CA . PHE B 1 90 ? -40.15800 -23.67200 -20.64600 1.000 12.61000 90 PHE B CA 1
ATOM 4235 C C . PHE B 1 90 ? -41.21100 -23.07200 -21.56100 1.000 12.52000 90 PHE B C 1
ATOM 4236 O O . PHE B 1 90 ? -42.39200 -23.41900 -21.43700 1.000 13.58000 90 PHE B O 1
ATOM 4244 N N . GLY B 1 91 ? -40.81100 -22.16000 -22.44800 1.000 11.25000 91 GLY B N 1
ATOM 4245 C CA . GLY B 1 91 ? -41.75300 -21.38600 -23.22800 1.000 11.09000 91 GLY B CA 1
ATOM 4246 C C . GLY B 1 91 ? -42.39600 -20.27000 -22.42700 1.000 10.18000 91 GLY B C 1
ATOM 4247 O O . GLY B 1 91 ? -42.15200 -20.07200 -21.23500 1.000 11.20000 91 GLY B O 1
ATOM 4248 N N . HIS B 1 92 ? -43.24100 -19.51500 -23.10700 1.000 8.69000 92 HIS B N 1
ATOM 4249 C CA . HIS B 1 92 ? -43.88900 -18.39300 -22.44300 1.000 10.57000 92 HIS B CA 1
ATOM 4250 C C . HIS B 1 92 ? -45.06500 -18.88400 -21.62200 1.000 11.92000 92 HIS B C 1
ATOM 4251 O O . HIS B 1 92 ? -45.82000 -19.75600 -22.05700 1.000 13.16000 92 HIS B O 1
ATOM 4258 N N . HIS B 1 93 ? -45.18200 -18.34800 -20.40900 1.000 11.09000 93 HIS B N 1
ATOM 4259 C CA . HIS B 1 93 ? -46.27500 -18.65400 -19.49400 1.000 12.07000 93 HIS B CA 1
ATOM 4260 C C . HIS B 1 93 ? -46.45300 -20.15200 -19.23400 1.000 14.48000 93 HIS B C 1
ATOM 4261 O O . HIS B 1 93 ? -47.54800 -20.69000 -19.40700 1.000 14.44000 93 HIS B O 1
ATOM 4268 N N . PRO B 1 94 ? -45.40400 -20.84300 -18.79500 1.000 14.49000 94 PRO B N 1
ATOM 4269 C CA . PRO B 1 94 ? -45.61300 -22.21500 -18.32100 1.000 16.53000 94 PRO B CA 1
ATOM 4270 C C . PRO B 1 94 ? -46.54800 -22.20300 -17.11800 1.000 17.89000 94 PRO B C 1
ATOM 4271 O O . PRO B 1 94 ? -46.60300 -21.24100 -16.34900 1.000 14.86000 94 PRO B O 1
ATOM 4275 N N . SER B 1 95 ? -47.33600 -23.27100 -16.99600 1.000 19.16000 95 SER B N 1
ATOM 4276 C CA . SER B 1 95 ? -48.41600 -23.27500 -16.01300 1.000 18.80000 95 SER B CA 1
ATOM 4277 C C . SER B 1 95 ? -47.90400 -23.00600 -14.60300 1.000 17.06000 95 SER B C 1
ATOM 4278 O O . SER B 1 95 ? -48.55900 -22.30100 -13.82300 1.000 18.24000 95 SER B O 1
ATOM 4281 N N . PHE B 1 96 ? -46.74100 -23.55900 -14.24500 1.000 18.95000 96 PHE B N 1
ATOM 4282 C CA . PHE B 1 96 ? -46.27600 -23.38300 -12.87300 1.000 18.52000 96 PHE B CA 1
ATOM 4283 C C . PHE B 1 96 ? -45.80400 -21.95900 -12.59900 1.000 15.68000 96 PHE B C 1
ATOM 4284 O O . PHE B 1 96 ? -45.79200 -21.53900 -11.44400 1.000 17.10000 96 PHE B O 1
ATOM 4292 N N . ILE B 1 97 ? -45.44300 -21.19900 -13.62900 1.000 13.68000 97 ILE B N 1
ATOM 4293 C CA . ILE B 1 97 ? -45.08500 -19.79600 -13.43900 1.000 13.34000 97 ILE B CA 1
ATOM 4294 C C . ILE B 1 97 ? -46.33800 -18.93800 -13.29700 1.000 16.21000 97 ILE B C 1
ATOM 4295 O O . ILE B 1 97 ? -46.45800 -18.11400 -12.38300 1.000 16.60000 97 ILE B O 1
ATOM 4300 N N . THR B 1 98 ? -47.29400 -19.11700 -14.20800 1.000 15.12000 98 THR B N 1
ATOM 4301 C CA . THR B 1 98 ? -48.56400 -18.40900 -14.08300 1.000 18.07000 98 THR B CA 1
ATOM 4302 C C . THR B 1 98 ? -49.20500 -18.64700 -12.71600 1.000 14.91000 98 THR B C 1
ATOM 4303 O O . THR B 1 98 ? -49.70000 -17.70900 -12.08000 1.000 15.64000 98 THR B O 1
ATOM 4307 N N . GLN B 1 99 ? -49.18200 -19.89100 -12.23900 1.000 16.81000 99 GLN B N 1
ATOM 4308 C CA . GLN B 1 99 ? -49.76300 -20.19500 -10.93000 1.000 18.69000 99 GLN B CA 1
ATOM 4309 C C . GLN B 1 99 ? -49.07100 -19.41700 -9.81600 1.000 19.96000 99 GLN B C 1
ATOM 4310 O O . GLN B 1 99 ? -49.72400 -18.96900 -8.86300 1.000 18.09000 99 GLN B O 1
ATOM 4316 N N . THR B 1 100 ? -47.75000 -19.23700 -9.92100 1.000 17.28000 100 THR B N 1
ATOM 4317 C CA . THR B 1 100 ? -47.02700 -18.44800 -8.92600 1.000 15.12000 100 THR B CA 1
ATOM 4318 C C . THR B 1 100 ? -47.47700 -16.99400 -8.94100 1.000 16.34000 100 THR B C 1
ATOM 4319 O O . THR B 1 100 ? -47.65800 -16.38000 -7.88200 1.000 16.67000 100 THR B O 1
ATOM 4323 N N . VAL B 1 101 ? -47.66400 -16.42000 -10.13100 1.000 15.20000 101 VAL B N 1
ATOM 4324 C CA . VAL B 1 101 ? -48.16600 -15.05100 -10.20900 1.000 17.61000 101 VAL B CA 1
ATOM 4325 C C . VAL B 1 101 ? -49.57700 -14.97000 -9.63100 1.000 18.18000 101 VAL B C 1
ATOM 4326 O O . VAL B 1 101 ? -49.89600 -14.06500 -8.84800 1.000 16.00000 101 VAL B O 1
ATOM 4330 N N . VAL B 1 102 ? -50.44500 -15.91200 -10.01700 1.000 15.82000 102 VAL B N 1
ATOM 4331 C CA . VAL B 1 102 ? -51.80100 -15.95300 -9.46100 1.000 17.81000 102 VAL B CA 1
ATOM 4332 C C . VAL B 1 102 ? -51.75200 -16.01200 -7.93500 1.000 17.94000 102 VAL B C 1
ATOM 4333 O O . VAL B 1 102 ? -52.43100 -15.23900 -7.24700 1.000 18.37000 102 VAL B O 1
ATOM 4337 N N . ASP B 1 103 ? -50.93700 -16.92300 -7.38400 1.000 17.27000 103 ASP B N 1
ATOM 4338 C CA . ASP B 1 103 ? -50.84400 -17.05900 -5.93100 1.000 20.21000 103 ASP B CA 1
ATOM 4339 C C . ASP B 1 103 ? -50.45300 -15.73800 -5.28300 1.000 22.29000 103 ASP B C 1
ATOM 4340 O O . ASP B 1 103 ? -50.95400 -15.39300 -4.20600 1.000 23.74000 103 ASP B O 1
ATOM 4345 N N . SER B 1 104 ? -49.57800 -14.97400 -5.94600 1.000 20.53000 104 SER B N 1
ATOM 4346 C CA . SER B 1 104 ? -49.06400 -13.73200 -5.38100 1.000 19.86000 104 SER B CA 1
ATOM 4347 C C . SER B 1 104 ? -50.12200 -12.64300 -5.29200 1.000 21.22000 104 SER B C 1
ATOM 4348 O O . SER B 1 104 ? -49.93700 -11.69500 -4.52400 1.000 27.77000 104 SER B O 1
ATOM 4351 N N . THR B 1 105 ? -51.21400 -12.73900 -6.05700 1.000 20.65000 105 THR B N 1
ATOM 4352 C CA . THR B 1 105 ? -52.22600 -11.68800 -6.03200 1.000 24.65000 105 THR B CA 1
ATOM 4353 C C . THR B 1 105 ? -53.25900 -11.87900 -4.93000 1.000 27.58000 105 THR B C 1
ATOM 4354 O O . THR B 1 105 ? -54.00800 -10.94100 -4.64500 1.000 30.44000 105 THR B O 1
ATOM 4358 N N . HIS B 1 106 ? -53.32300 -13.06000 -4.31200 1.000 24.94000 106 HIS B N 1
ATOM 4359 C CA . HIS B 1 106 ? -54.32800 -13.33600 -3.29000 1.000 34.56000 106 HIS B CA 1
ATOM 4360 C C . HIS B 1 106 ? -53.70200 -13.77000 -1.96600 1.000 31.45000 106 HIS B C 1
ATOM 4361 O O . HIS B 1 106 ? -54.40100 -14.29700 -1.09800 1.000 32.62000 106 HIS B O 1
ATOM 4368 N N . SER B 1 107 ? -52.41200 -13.49600 -1.77100 1.000 28.71000 107 SER B N 1
ATOM 4369 C CA . SER B 1 107 ? -51.67800 -13.97300 -0.61100 1.000 27.69000 107 SER B CA 1
ATOM 4370 C C . SER B 1 107 ? -51.14600 -12.87700 0.30500 1.000 28.29000 107 SER B C 1
ATOM 4371 O O . SER B 1 107 ? -50.58900 -13.20300 1.36300 1.000 33.55000 107 SER B O 1
ATOM 4374 N N . ALA B 1 108 ? -51.30400 -11.60500 -0.05200 1.000 20.18000 108 ALA B N 1
ATOM 4375 C CA . ALA B 1 108 ? -50.63300 -10.48800 0.61500 1.000 21.07000 108 ALA B CA 1
ATOM 4376 C C . ALA B 1 108 ? -49.13200 -10.77200 0.76700 1.000 21.24000 108 ALA B C 1
ATOM 4377 O O . ALA B 1 108 ? -48.60700 -10.97400 1.86200 1.000 20.56000 108 ALA B O 1
ATOM 4379 N N . LEU B 1 109 ? -48.47200 -10.79300 -0.38600 1.000 18.37000 109 LEU B N 1
ATOM 4380 C CA . LEU B 1 109 ? -47.03500 -11.03800 -0.48100 1.000 14.52000 109 LEU B CA 1
ATOM 4381 C C . LEU B 1 109 ? -46.25800 -10.17200 0.51600 1.000 11.70000 109 LEU B C 1
ATOM 4382 O O . LEU B 1 109 ? -46.61200 -9.00400 0.73000 1.000 10.62000 109 LEU B O 1
ATOM 4387 N N . PRO B 1 110 ? -45.18900 -10.68900 1.12400 1.000 10.92000 110 PRO B N 1
ATOM 4388 C CA . PRO B 1 110 ? -44.32600 -9.84000 1.94700 1.000 10.17000 110 PRO B CA 1
ATOM 4389 C C . PRO B 1 110 ? -43.68800 -8.75400 1.09900 1.000 8.73000 110 PRO B C 1
ATOM 4390 O O . PRO B 1 110 ? -43.62100 -8.87200 -0.13500 1.000 9.98000 110 PRO B O 1
ATOM 4394 N N . PRO B 1 111 ? -43.22500 -7.68000 1.71400 1.000 9.23000 111 PRO B N 1
ATOM 4395 C CA . PRO B 1 111 ? -42.74600 -6.54000 0.93400 1.000 9.31000 111 PRO B CA 1
ATOM 4396 C C . PRO B 1 111 ? -41.23700 -6.54000 0.80100 1.000 9.24000 111 PRO B C 1
ATOM 4397 O O . PRO B 1 111 ? -40.53600 -7.25100 1.53600 1.000 9.03000 111 PRO B O 1
ATOM 4401 N N . LEU B 1 112 ? -40.72800 -5.73400 -0.12200 1.000 9.28000 112 LEU B N 1
ATOM 4402 C CA . LEU B 1 112 ? -39.35400 -5.27500 0.01300 1.000 9.53000 112 LEU B CA 1
ATOM 4403 C C . LEU B 1 112 ? -39.18800 -4.57000 1.35200 1.000 10.26000 112 LEU B C 1
ATOM 4404 O O . LEU B 1 112 ? -40.13700 -3.99800 1.89400 1.000 9.41000 112 LEU B O 1
ATOM 4409 N N . GLY B 1 113 ? -37.96300 -4.60600 1.88100 1.000 8.71000 113 GLY B N 1
ATOM 4410 C CA . GLY B 1 113 ? -37.63900 -3.97900 3.14800 1.000 8.83000 113 GLY B CA 1
ATOM 4411 C C . GLY B 1 113 ? -37.06100 -5.00400 4.10500 1.000 10.52000 113 GLY B C 1
ATOM 4412 O O . GLY B 1 113 ? -35.83700 -5.12800 4.26900 1.000 9.75000 113 GLY B O 1
ATOM 4413 N N . PRO B 1 114 ? -37.93800 -5.79000 4.72700 1.000 10.23000 114 PRO B N 1
ATOM 4414 C CA . PRO B 1 114 ? -37.47800 -6.94300 5.51000 1.000 10.61000 114 PRO B CA 1
ATOM 4415 C C . PRO B 1 114 ? -36.82800 -7.98100 4.60900 1.000 9.59000 114 PRO B C 1
ATOM 4416 O O . PRO B 1 114 ? -36.99000 -7.98200 3.38700 1.000 10.49000 114 PRO B O 1
ATOM 4420 N N . MET B 1 115 ? -36.09200 -8.89200 5.23900 1.000 9.06000 115 MET B N 1
ATOM 4421 C CA . MET B 1 115 ? -35.46000 -9.97000 4.49000 1.000 10.01000 115 MET B CA 1
ATOM 4422 C C . MET B 1 115 ? -36.48300 -11.03500 4.09700 1.000 10.50000 115 MET B C 1
ATOM 4423 O O . MET B 1 115 ? -37.57200 -11.13400 4.67700 1.000 9.23000 115 MET B O 1
ATOM 4428 N N . SER B 1 116 ? -36.10100 -11.85200 3.11200 1.000 10.41000 116 SER B N 1
ATOM 4429 C CA . SER B 1 116 ? -37.02400 -12.78900 2.46400 1.000 9.81000 116 SER B CA 1
ATOM 4430 C C . SER B 1 116 ? -37.18900 -14.06200 3.27900 1.000 10.78000 116 SER B C 1
ATOM 4431 O O . SER B 1 116 ? -36.21900 -14.59500 3.82000 1.000 12.59000 116 SER B O 1
ATOM 4434 N N . ASN B 1 117 ? -38.42400 -14.56900 3.32900 1.000 8.64000 117 ASN B N 1
ATOM 4435 C CA . ASN B 1 117 ? -38.72800 -15.81800 4.02000 1.000 9.39000 117 ASN B CA 1
ATOM 4436 C C . ASN B 1 117 ? -38.64100 -17.03300 3.10200 1.000 12.41000 117 ASN B C 1
ATOM 4437 O O . ASN B 1 117 ? -38.96900 -18.14700 3.53000 1.000 11.06000 117 ASN B O 1
ATOM 4442 N N . VAL B 1 118 ? -38.19400 -16.84000 1.86000 1.000 11.20000 118 VAL B N 1
ATOM 4443 C CA . VAL B 1 118 ? -38.12200 -17.90400 0.86900 1.000 11.50000 118 VAL B CA 1
ATOM 4444 C C . VAL B 1 118 ? -36.72800 -18.05400 0.27500 1.000 11.05000 118 VAL B C 1
ATOM 4445 O O . VAL B 1 118 ? -36.39700 -19.13600 -0.24700 1.000 10.38000 118 VAL B O 1
ATOM 4449 N N . ALA B 1 119 ? -35.86300 -17.04100 0.39100 1.000 11.58000 119 ALA B N 1
ATOM 4450 C CA . ALA B 1 119 ? -34.55900 -17.10500 -0.27000 1.000 11.23000 119 ALA B CA 1
ATOM 4451 C C . ALA B 1 119 ? -33.68400 -18.22800 0.27900 1.000 9.78000 119 ALA B C 1
ATOM 4452 O O . ALA B 1 119 ? -32.83900 -18.76400 -0.45100 1.000 12.67000 119 ALA B O 1
ATOM 4454 N N . GLY B 1 120 ? -33.85000 -18.58800 1.55000 1.000 10.67000 120 GLY B N 1
ATOM 4455 C CA . GLY B 1 120 ? -33.12000 -19.72100 2.09500 1.000 11.22000 120 GLY B CA 1
ATOM 4456 C C . GLY B 1 120 ? -33.37300 -21.00200 1.31800 1.000 12.32000 120 GLY B C 1
ATOM 4457 O O . GLY B 1 120 ? -32.44100 -21.73200 0.97700 1.000 11.49000 120 GLY B O 1
ATOM 4458 N N . GLU B 1 121 ? -34.64100 -21.28700 1.01300 1.000 12.69000 121 GLU B N 1
ATOM 4459 C CA . GLU B 1 121 ? -34.93100 -22.50600 0.25900 1.000 12.44000 121 GLU B CA 1
ATOM 4460 C C . GLU B 1 121 ? -34.43300 -22.39300 -1.18000 1.000 11.64000 121 GLU B C 1
ATOM 4461 O O . GLU B 1 121 ? -33.97400 -23.38000 -1.76600 1.000 9.76000 121 GLU B O 1
ATOM 4467 N N . VAL B 1 122 ? -34.52900 -21.20200 -1.77700 1.000 10.80000 122 VAL B N 1
ATOM 4468 C CA . VAL B 1 122 ? -33.98600 -21.02200 -3.11900 1.000 8.91000 122 VAL B CA 1
ATOM 4469 C C . VAL B 1 122 ? -32.49100 -21.30800 -3.12300 1.000 10.31000 122 VAL B C 1
ATOM 4470 O O . VAL B 1 122 ? -31.97300 -22.00600 -4.00000 1.000 9.39000 122 VAL B O 1
ATOM 4474 N N . ALA B 1 123 ? -31.76700 -20.75300 -2.14800 1.000 8.66000 123 ALA B N 1
ATOM 4475 C CA . ALA B 1 123 ? -30.33300 -21.01400 -2.07700 1.000 10.17000 123 ALA B CA 1
ATOM 4476 C C . ALA B 1 123 ? -30.05100 -22.50000 -1.85200 1.000 11.19000 123 ALA B C 1
ATOM 4477 O O . ALA B 1 123 ? -29.18200 -23.07700 -2.51400 1.000 10.33000 123 ALA B O 1
ATOM 4479 N N . ASP B 1 124 ? -30.78700 -23.13200 -0.92800 1.000 10.58000 124 ASP B N 1
ATOM 4480 C CA . ASP B 1 124 ? -30.61200 -24.56300 -0.66700 1.000 11.10000 124 ASP B CA 1
ATOM 4481 C C . ASP B 1 124 ? -30.80300 -25.38700 -1.93300 1.000 12.79000 124 ASP B C 1
ATOM 4482 O O . ASP B 1 124 ? -30.02900 -26.31500 -2.20100 1.000 12.40000 124 ASP B O 1
ATOM 4487 N N . ARG B 1 125 ? -31.83500 -25.07000 -2.72300 1.000 10.23000 125 ARG B N 1
ATOM 4488 C CA . ARG B 1 125 ? -32.07500 -25.85200 -3.93600 1.000 13.10000 125 ARG B CA 1
ATOM 4489 C C . ARG B 1 125 ? -31.01200 -25.58400 -4.99500 1.000 12.45000 125 ARG B C 1
ATOM 4490 O O . ARG B 1 125 ? -30.60000 -26.50100 -5.71200 1.000 12.64000 125 ARG B O 1
ATOM 4498 N N . ILE B 1 126 ? -30.54100 -24.34200 -5.10700 1.000 9.88000 126 ILE B N 1
ATOM 4499 C CA . ILE B 1 126 ? -29.43900 -24.07900 -6.02400 1.000 9.51000 126 ILE B CA 1
ATOM 4500 C C . ILE B 1 126 ? -28.19700 -24.86000 -5.60800 1.000 12.77000 126 ILE B C 1
ATOM 4501 O O . ILE B 1 126 ? -27.50400 -25.44000 -6.45100 1.000 12.04000 126 ILE B O 1
ATOM 4506 N N . ARG B 1 127 ? -27.90600 -24.91000 -4.30500 1.000 11.56000 127 ARG B N 1
ATOM 4507 C CA . ARG B 1 127 ? -26.77500 -25.71900 -3.85000 1.000 12.08000 127 ARG B CA 1
ATOM 4508 C C . ARG B 1 127 ? -26.95700 -27.18100 -4.24400 1.000 12.01000 127 ARG B C 1
ATOM 4509 O O . ARG B 1 127 ? -26.01200 -27.83100 -4.71400 1.000 14.77000 127 ARG B O 1
ATOM 4517 N N . ALA B 1 128 ? -28.16700 -27.70700 -4.08100 1.000 11.96000 128 ALA B N 1
ATOM 4518 C CA . ALA B 1 128 ? -28.41700 -29.10100 -4.44200 1.000 12.28000 128 ALA B CA 1
ATOM 4519 C C . ALA B 1 128 ? -28.27200 -29.32700 -5.94100 1.000 16.73000 128 ALA B C 1
ATOM 4520 O O . ALA B 1 128 ? -27.80700 -30.39300 -6.36600 1.000 18.74000 128 ALA B O 1
ATOM 4522 N N . CYS B 1 129 ? -28.66000 -28.33800 -6.75600 1.000 12.82000 129 CYS B N 1
ATOM 4523 C CA . CYS B 1 129 ? -28.62600 -28.48800 -8.21000 1.000 15.33000 129 CYS B CA 1
ATOM 4524 C C . CYS B 1 129 ? -27.22000 -28.35700 -8.78700 1.000 14.38000 129 CYS B C 1
ATOM 4525 O O . CYS B 1 129 ? -26.92000 -28.97100 -9.82200 1.000 14.00000 129 CYS B O 1
ATOM 4528 N N . THR B 1 130 ? -26.35800 -27.54600 -8.16600 1.000 12.02000 130 THR B N 1
ATOM 4529 C CA . THR B 1 130 ? -25.11900 -27.11300 -8.80100 1.000 11.76000 130 THR B CA 1
ATOM 4530 C C . THR B 1 130 ? -23.86100 -27.43500 -8.01600 1.000 13.24000 130 THR B C 1
ATOM 4531 O O . THR B 1 130 ? -22.77200 -27.38000 -8.59600 1.000 14.87000 130 THR B O 1
ATOM 4535 N N . GLY B 1 131 ? -23.96700 -27.69500 -6.71600 1.000 15.25000 131 GLY B N 1
ATOM 4536 C CA . GLY B 1 131 ? -22.80300 -27.96800 -5.90000 1.000 15.05000 131 GLY B CA 1
ATOM 4537 C C . GLY B 1 131 ? -22.14000 -26.75600 -5.29400 1.000 15.77000 131 GLY B C 1
ATOM 4538 O O . GLY B 1 131 ? -21.16800 -26.91700 -4.54700 1.000 17.12000 131 GLY B O 1
ATOM 4539 N N . VAL B 1 132 ? -22.62000 -25.54200 -5.59500 1.000 14.25000 132 VAL B N 1
ATOM 4540 C CA . VAL B 1 132 ? -22.06900 -24.36600 -4.93300 1.000 12.46000 132 VAL B CA 1
ATOM 4541 C C . VAL B 1 132 ? -22.33000 -24.44600 -3.43100 1.000 11.08000 132 VAL B C 1
ATOM 4542 O O . VAL B 1 132 ? -23.24600 -25.13300 -2.95800 1.000 13.31000 132 VAL B O 1
ATOM 4546 N N . GLU B 1 133 ? -21.51400 -23.70900 -2.67600 1.000 12.30000 133 GLU B N 1
ATOM 4547 C CA . GLU B 1 133 ? -21.60100 -23.65900 -1.21900 1.000 12.87000 133 GLU B CA 1
ATOM 4548 C C . GLU B 1 133 ? -22.49800 -22.51900 -0.73900 1.000 13.41000 133 GLU B C 1
ATOM 4549 O O . GLU B 1 133 ? -23.35500 -22.73300 0.12100 1.000 14.97000 133 GLU B O 1
ATOM 4555 N N . ARG B 1 134 ? -22.31300 -21.31500 -1.28800 1.000 11.07000 134 ARG B N 1
ATOM 4556 C CA . ARG B 1 134 ? -23.04100 -20.12500 -0.85500 1.000 11.79000 134 ARG B CA 1
ATOM 4557 C C . ARG B 1 134 ? -23.62100 -19.39800 -2.06200 1.000 9.18000 134 ARG B C 1
ATOM 4558 O O . ARG B 1 134 ? -23.04100 -19.40900 -3.14100 1.000 10.87000 134 ARG B O 1
ATOM 4566 N N . VAL B 1 135 ? -24.77000 -18.75300 -1.86200 1.000 9.64000 135 VAL B N 1
ATOM 4567 C CA . VAL B 1 135 ? -25.56200 -18.16700 -2.94400 1.000 8.78000 135 VAL B CA 1
ATOM 4568 C C . VAL B 1 135 ? -25.97400 -16.75800 -2.52500 1.000 8.39000 135 VAL B C 1
ATOM 4569 O O . VAL B 1 135 ? -26.45300 -16.56600 -1.40100 1.000 10.97000 135 VAL B O 1
ATOM 4573 N N . ALA B 1 136 ? -25.81000 -15.78400 -3.43500 1.000 8.00000 136 ALA B N 1
ATOM 4574 C CA . ALA B 1 136 ? -26.23500 -14.40100 -3.21700 1.000 8.97000 136 ALA B CA 1
ATOM 4575 C C . ALA B 1 136 ? -27.04100 -13.91000 -4.41500 1.000 8.18000 136 ALA B C 1
ATOM 4576 O O . ALA B 1 136 ? -26.77600 -14.28100 -5.56600 1.000 8.03000 136 ALA B O 1
ATOM 4578 N N . PHE B 1 137 ? -28.01700 -13.05400 -4.13900 1.000 7.02000 137 PHE B N 1
ATOM 4579 C CA . PHE B 1 137 ? -29.02100 -12.65700 -5.12100 1.000 7.55000 137 PHE B CA 1
ATOM 4580 C C . PHE B 1 137 ? -28.93500 -11.16300 -5.42300 1.000 7.08000 137 PHE B C 1
ATOM 4581 O O . PHE B 1 137 ? -28.98700 -10.34100 -4.50400 1.000 7.76000 137 PHE B O 1
ATOM 4589 N N . TYR B 1 138 ? -28.84700 -10.82400 -6.70800 1.000 7.38000 138 TYR B N 1
ATOM 4590 C CA . TYR B 1 138 ? -28.78800 -9.43800 -7.17400 1.000 7.21000 138 TYR B CA 1
ATOM 4591 C C . TYR B 1 138 ? -29.80400 -9.30200 -8.31100 1.000 7.30000 138 TYR B C 1
ATOM 4592 O O . TYR B 1 138 ? -30.70600 -10.12600 -8.49100 1.000 5.58000 138 TYR B O 1
ATOM 4601 N N . ASN B 1 139 ? -29.68600 -8.24900 -9.10600 1.000 6.21000 139 ASN B N 1
ATOM 4602 C CA . ASN B 1 139 ? -30.82700 -7.80000 -9.89700 1.000 6.35000 139 ASN B CA 1
ATOM 4603 C C . ASN B 1 139 ? -30.67200 -7.97000 -11.39400 1.000 7.52000 139 ASN B C 1
ATOM 4604 O O . ASN B 1 139 ? -31.62600 -7.70200 -12.13400 1.000 7.10000 139 ASN B O 1
ATOM 4609 N N . SER B 1 140 ? -29.51300 -8.42500 -11.86000 1.000 6.11000 140 SER B N 1
ATOM 4610 C CA . SER B 1 140 ? -29.28400 -8.67200 -13.27500 1.000 6.33000 140 SER B CA 1
ATOM 4611 C C . SER B 1 140 ? -28.03500 -9.53100 -13.37400 1.000 6.88000 140 SER B C 1
ATOM 4612 O O . SER B 1 140 ? -27.28000 -9.65100 -12.40500 1.000 6.25000 140 SER B O 1
ATOM 4615 N N . GLY B 1 141 ? -27.82700 -10.14000 -14.54300 1.000 6.73000 141 GLY B N 1
ATOM 4616 C CA . GLY B 1 141 ? -26.57200 -10.84300 -14.75400 1.000 8.36000 141 GLY B CA 1
ATOM 4617 C C . GLY B 1 141 ? -25.38800 -9.89500 -14.71100 1.000 9.13000 141 GLY B C 1
ATOM 4618 O O . GLY B 1 141 ? -24.32500 -10.22300 -14.16200 1.000 7.74000 141 GLY B O 1
ATOM 4619 N N . THR B 1 142 ? -25.58300 -8.69100 -15.25500 1.000 7.01000 142 THR B N 1
ATOM 4620 C CA . THR B 1 142 ? -24.59100 -7.62200 -15.21800 1.000 6.69000 142 THR B CA 1
ATOM 4621 C C . THR B 1 142 ? -24.15200 -7.33300 -13.78900 1.000 8.13000 142 THR B C 1
ATOM 4622 O O . THR B 1 142 ? -22.94900 -7.25800 -13.50000 1.000 7.33000 142 THR B O 1
ATOM 4626 N N . GLU B 1 143 ? -25.12400 -7.18400 -12.87500 1.000 6.78000 143 GLU B N 1
ATOM 4627 C CA . GLU B 1 143 ? -24.80000 -6.98100 -11.46700 1.000 8.04000 143 GLU B CA 1
ATOM 4628 C C . GLU B 1 143 ? -24.07500 -8.18200 -10.88200 1.000 7.47000 143 GLU B C 1
ATOM 4629 O O . GLU B 1 143 ? -23.13300 -8.01500 -10.10200 1.000 7.28000 143 GLU B O 1
ATOM 4635 N N . ALA B 1 144 ? -24.51500 -9.39700 -11.22800 1.000 6.61000 144 ALA B N 1
ATOM 4636 C CA . ALA B 1 144 ? -23.88000 -10.59700 -10.69800 1.000 9.19000 144 ALA B CA 1
ATOM 4637 C C . ALA B 1 144 ? -22.41100 -10.66100 -11.10500 1.000 9.81000 144 ALA B C 1
ATOM 4638 O O . ALA B 1 144 ? -21.54400 -10.96600 -10.28100 1.000 8.95000 144 ALA B O 1
ATOM 4640 N N . VAL B 1 145 ? -22.11100 -10.37800 -12.37400 1.000 8.17000 145 VAL B N 1
ATOM 4641 C CA . VAL B 1 145 ? -20.71400 -10.38900 -12.81500 1.000 8.48000 145 VAL B CA 1
ATOM 4642 C C . VAL B 1 145 ? -19.91600 -9.30600 -12.09000 1.000 9.72000 145 VAL B C 1
ATOM 4643 O O . VAL B 1 145 ? -18.79600 -9.54800 -11.61800 1.000 9.92000 145 VAL B O 1
ATOM 4647 N N . MET B 1 146 ? -20.48900 -8.10600 -11.96300 1.000 8.91000 146 MET B N 1
ATOM 4648 C CA . MET B 1 146 ? -19.79200 -7.02000 -11.27400 1.000 8.23000 146 MET B CA 1
ATOM 4649 C C . MET B 1 146 ? -19.48100 -7.39700 -9.83000 1.000 9.84000 146 MET B C 1
ATOM 4650 O O . MET B 1 146 ? -18.37800 -7.14100 -9.33500 1.000 10.80000 146 MET B O 1
ATOM 4655 N N . VAL B 1 147 ? -20.43400 -8.02800 -9.14200 1.000 7.72000 147 VAL B N 1
ATOM 4656 C CA . VAL B 1 147 ? -20.18100 -8.45100 -7.76500 1.000 8.61000 147 VAL B CA 1
ATOM 4657 C C . VAL B 1 147 ? -19.13100 -9.55300 -7.72500 1.000 9.02000 147 VAL B C 1
ATOM 4658 O O . VAL B 1 147 ? -18.24100 -9.54700 -6.86200 1.000 10.04000 147 VAL B O 1
ATOM 4662 N N . ALA B 1 148 ? -19.23400 -10.53100 -8.62900 1.000 9.90000 148 ALA B N 1
ATOM 4663 C CA . ALA B 1 148 ? -18.30200 -11.65600 -8.60700 1.000 10.34000 148 ALA B CA 1
ATOM 4664 C C . ALA B 1 148 ? -16.86100 -11.17600 -8.74300 1.000 11.35000 148 ALA B C 1
ATOM 4665 O O . ALA B 1 148 ? -15.96800 -11.67200 -8.04100 1.000 11.51000 148 ALA B O 1
ATOM 4667 N N . LEU B 1 149 ? -16.61800 -10.21700 -9.64400 1.000 10.70000 149 LEU B N 1
ATOM 4668 C CA . LEU B 1 149 ? -15.27900 -9.64500 -9.79000 1.000 11.58000 149 LEU B CA 1
ATOM 4669 C C . LEU B 1 149 ? -14.82500 -8.97600 -8.50000 1.000 13.25000 149 LEU B C 1
ATOM 4670 O O . LEU B 1 149 ? -13.68100 -9.15500 -8.06700 1.000 13.97000 149 LEU B O 1
ATOM 4675 N N . ARG B 1 150 ? -15.72200 -8.22000 -7.86100 1.000 12.11000 150 ARG B N 1
ATOM 4676 C CA . ARG B 1 150 ? -15.39800 -7.58200 -6.58800 1.000 10.78000 150 ARG B CA 1
ATOM 4677 C C . ARG B 1 150 ? -15.06000 -8.61200 -5.51600 1.000 12.63000 150 ARG B C 1
ATOM 4678 O O . ARG B 1 150 ? -14.11600 -8.41800 -4.73800 1.000 10.98000 150 ARG B O 1
ATOM 4686 N N . LEU B 1 151 ? -15.83000 -9.70400 -5.44400 1.000 9.43000 151 LEU B N 1
ATOM 4687 C CA . LEU B 1 151 ? -15.55800 -10.75200 -4.46200 1.000 11.31000 151 LEU B CA 1
ATOM 4688 C C . LEU B 1 151 ? -14.19600 -11.39500 -4.69300 1.000 14.29000 151 LEU B C 1
ATOM 4689 O O . LEU B 1 151 ? -13.44900 -11.63800 -3.74100 1.000 13.64000 151 LEU B O 1
ATOM 4694 N N . ALA B 1 152 ? -13.86700 -11.70800 -5.94600 1.000 12.46000 152 ALA B N 1
ATOM 4695 C CA . ALA B 1 152 ? -12.55800 -12.29500 -6.22500 1.000 12.59000 152 ALA B CA 1
ATOM 4696 C C . ALA B 1 152 ? -11.42800 -11.33600 -5.86400 1.000 14.63000 152 ALA B C 1
ATOM 4697 O O . ALA B 1 152 ? -10.40200 -11.75500 -5.30900 1.000 15.10000 152 ALA B O 1
ATOM 4699 N N . ARG B 1 153 ? -11.59100 -10.04800 -6.16900 1.000 11.98000 153 ARG B N 1
ATOM 4700 C CA . ARG B 1 153 ? -10.55000 -9.08100 -5.83200 1.000 15.65000 153 ARG B CA 1
ATOM 4701 C C . ARG B 1 153 ? -10.42600 -8.91900 -4.32200 1.000 18.46000 153 ARG B C 1
ATOM 4702 O O . ARG B 1 153 ? -9.31400 -8.83700 -3.78600 1.000 16.02000 153 ARG B O 1
ATOM 4710 N N . ALA B 1 154 ? -11.55900 -8.90100 -3.61600 1.000 14.20000 154 ALA B N 1
ATOM 4711 C CA . ALA B 1 154 ? -11.51200 -8.78500 -2.16200 1.000 16.53000 154 ALA B CA 1
ATOM 4712 C C . ALA B 1 154 ? -10.91000 -10.03400 -1.52200 1.000 19.49000 154 ALA B C 1
ATOM 4713 O O . ALA B 1 154 ? -10.09600 -9.93300 -0.59400 1.000 19.30000 154 ALA B O 1
ATOM 4715 N N . ALA B 1 155 ? -11.30400 -11.21900 -1.98900 1.000 13.03000 155 ALA B N 1
ATOM 4716 C CA . ALA B 1 155 ? -10.79500 -12.44200 -1.37900 1.000 17.03000 155 ALA B CA 1
ATOM 4717 C C . ALA B 1 155 ? -9.29000 -12.57700 -1.58900 1.000 20.19000 155 ALA B C 1
ATOM 4718 O O . ALA B 1 155 ? -8.56200 -12.97400 -0.67100 1.000 18.77000 155 ALA B O 1
ATOM 4720 N N . THR B 1 156 ? -8.80000 -12.22400 -2.77800 1.000 18.82000 156 THR B N 1
ATOM 4721 C CA . THR B 1 156 ? -7.40000 -12.44900 -3.12000 1.000 21.42000 156 THR B CA 1
ATOM 4722 C C . THR B 1 156 ? -6.49500 -11.26700 -2.81500 1.000 20.60000 156 THR B C 1
ATOM 4723 O O . THR B 1 156 ? -5.26900 -11.44700 -2.76600 1.000 20.51000 156 THR B O 1
ATOM 4727 N N . GLY B 1 157 ? -7.05400 -10.07000 -2.62700 1.000 17.20000 157 GLY B N 1
ATOM 4728 C CA . GLY B 1 157 ? -6.25100 -8.87000 -2.49600 1.000 19.57000 157 GLY B CA 1
ATOM 4729 C C . GLY B 1 157 ? -5.55400 -8.42300 -3.76200 1.000 25.31000 157 GLY B C 1
ATOM 4730 O O . GLY B 1 157 ? -4.71400 -7.51600 -3.70500 1.000 24.37000 157 GLY B O 1
ATOM 4731 N N . ARG B 1 158 ? -5.87900 -9.03000 -4.90200 1.000 21.74000 158 ARG B N 1
ATOM 4732 C CA . ARG B 1 158 ? -5.31300 -8.68800 -6.20200 1.000 19.79000 158 ARG B CA 1
ATOM 4733 C C . ARG B 1 158 ? -6.32300 -7.89800 -7.03600 1.000 23.22000 158 ARG B C 1
ATOM 4734 O O . ARG B 1 158 ? -7.49000 -7.74300 -6.66800 1.000 17.80000 158 ARG B O 1
ATOM 4742 N N . THR B 1 159 ? -5.86500 -7.38800 -8.18000 1.000 22.34000 159 THR B N 1
ATOM 4743 C CA . THR B 1 159 ? -6.75500 -6.54700 -8.97000 1.000 19.53000 159 THR B CA 1
ATOM 4744 C C . THR B 1 159 ? -6.94700 -7.02600 -10.40800 1.000 21.03000 159 THR B C 1
ATOM 4745 O O . THR B 1 159 ? -8.02300 -6.83600 -10.98200 1.000 18.69000 159 THR B O 1
ATOM 4749 N N . LYS B 1 160 ? -5.92500 -7.62100 -11.01300 1.000 20.15000 160 LYS B N 1
ATOM 4750 C CA . LYS B 1 160 ? -5.99400 -7.89100 -12.44400 1.000 19.98000 160 LYS B CA 1
ATOM 4751 C C . LYS B 1 160 ? -6.86900 -9.10300 -12.73900 1.000 16.70000 160 LYS B C 1
ATOM 4752 O O . LYS B 1 160 ? -6.86400 -10.09600 -12.00300 1.000 16.27000 160 LYS B O 1
ATOM 4758 N N . VAL B 1 161 ? -7.63100 -9.01400 -13.83300 1.000 15.79000 161 VAL B N 1
ATOM 4759 C CA . VAL B 1 161 ? -8.57900 -10.04800 -14.22600 1.000 17.25000 161 VAL B CA 1
ATOM 4760 C C . VAL B 1 161 ? -8.39100 -10.34400 -15.70800 1.000 13.23000 161 VAL B C 1
ATOM 4761 O O . VAL B 1 161 ? -8.16600 -9.42600 -16.49800 1.000 17.32000 161 VAL B O 1
ATOM 4765 N N . VAL B 1 162 ? -8.46600 -11.62600 -16.06900 1.000 16.98000 162 VAL B N 1
ATOM 4766 C CA . VAL B 1 162 ? -8.46600 -12.07500 -17.46100 1.000 18.58000 162 VAL B CA 1
ATOM 4767 C C . VAL B 1 162 ? -9.89300 -12.42100 -17.86300 1.000 19.20000 162 VAL B C 1
ATOM 4768 O O . VAL B 1 162 ? -10.57400 -13.17500 -17.15600 1.000 17.51000 162 VAL B O 1
ATOM 4772 N N . VAL B 1 163 ? -10.33600 -11.90300 -19.01100 1.000 20.38000 163 VAL B N 1
ATOM 4773 C CA . VAL B 1 163 ? -11.48400 -12.45500 -19.72200 1.000 17.75000 163 VAL B CA 1
ATOM 4774 C C . VAL B 1 163 ? -11.02200 -12.85500 -21.12400 1.000 20.62000 163 VAL B C 1
ATOM 4775 O O . VAL B 1 163 ? -9.90000 -12.56400 -21.53700 1.000 22.80000 163 VAL B O 1
ATOM 4779 N N . PHE B 1 164 ? -11.89700 -13.53900 -21.85400 1.000 19.43000 164 PHE B N 1
ATOM 4780 C CA . PHE B 1 164 ? -11.54900 -14.04600 -23.17800 1.000 19.67000 164 PHE B CA 1
ATOM 4781 C C . PHE B 1 164 ? -12.32200 -13.30100 -24.25600 1.000 22.54000 164 PHE B C 1
ATOM 4782 O O . PHE B 1 164 ? -13.51500 -13.02100 -24.09800 1.000 19.45000 164 PHE B O 1
ATOM 4790 N N . ALA B 1 165 ? -11.62400 -12.94700 -25.33700 1.000 19.96000 165 ALA B N 1
ATOM 4791 C CA . ALA B 1 165 ? -12.26100 -12.20200 -26.41600 1.000 20.29000 165 ALA B CA 1
ATOM 4792 C C . ALA B 1 165 ? -13.43900 -12.99600 -26.96500 1.000 15.44000 165 ALA B C 1
ATOM 4793 O O . ALA B 1 165 ? -13.40000 -14.22800 -27.03300 1.000 18.10000 165 ALA B O 1
ATOM 4795 N N . GLY B 1 166 ? -14.49800 -12.28300 -27.35000 1.000 17.49000 166 GLY B N 1
ATOM 4796 C CA . GLY B 1 166 ? -15.69600 -12.94100 -27.82300 1.000 19.50000 166 GLY B CA 1
ATOM 4797 C C . GLY B 1 166 ? -16.63100 -13.42000 -26.73500 1.000 18.71000 166 GLY B C 1
ATOM 4798 O O . GLY B 1 166 ? -17.70400 -13.95500 -27.05300 1.000 17.33000 166 GLY B O 1
ATOM 4799 N N . SER B 1 167 ? -16.25200 -13.28300 -25.46900 1.000 16.08000 167 SER B N 1
ATOM 4800 C CA . SER B 1 167 ? -17.18500 -13.55600 -24.38400 1.000 13.56000 167 SER B CA 1
ATOM 4801 C C . SER B 1 167 ? -18.11300 -12.36400 -24.19100 1.000 13.86000 167 SER B C 1
ATOM 4802 O O . SER B 1 167 ? -17.79000 -11.23100 -24.55000 1.000 16.98000 167 SER B O 1
ATOM 4805 N N . TYR B 1 168 ? -19.27400 -12.62600 -23.59800 1.000 11.79000 168 TYR B N 1
ATOM 4806 C CA . TYR B 1 168 ? -20.15700 -11.55600 -23.15500 1.000 11.99000 168 TYR B CA 1
ATOM 4807 C C . TYR B 1 168 ? -20.41600 -11.73800 -21.66800 1.000 12.05000 168 TYR B C 1
ATOM 4808 O O . TYR B 1 168 ? -20.76900 -12.83500 -21.22600 1.000 11.52000 168 TYR B O 1
ATOM 4817 N N . HIS B 1 169 ? -20.23100 -10.66500 -20.90100 1.000 11.54000 169 HIS B N 1
ATOM 4818 C CA . HIS B 1 169 ? -20.37900 -10.74800 -19.45200 1.000 11.60000 169 HIS B CA 1
ATOM 4819 C C . HIS B 1 169 ? -21.25700 -9.63000 -18.88800 1.000 12.16000 169 HIS B C 1
ATOM 4820 O O . HIS B 1 169 ? -21.16200 -9.32500 -17.69500 1.000 12.30000 169 HIS B O 1
ATOM 4827 N N . GLY B 1 170 ? -22.13300 -9.03500 -19.69700 1.000 11.17000 170 GLY B N 1
ATOM 4828 C CA . GLY B 1 170 ? -22.93500 -7.92800 -19.21600 1.000 11.16000 170 GLY B CA 1
ATOM 4829 C C . GLY B 1 170 ? -22.29200 -6.58800 -19.51600 1.000 11.35000 170 GLY B C 1
ATOM 4830 O O . GLY B 1 170 ? -21.33400 -6.47800 -20.29500 1.000 12.22000 170 GLY B O 1
ATOM 4831 N N . THR B 1 171 ? -22.82400 -5.54500 -18.87200 1.000 10.50000 171 THR B N 1
ATOM 4832 C CA . THR B 1 171 ? -22.49100 -4.16900 -19.23200 1.000 9.46000 171 THR B CA 1
ATOM 4833 C C . THR B 1 171 ? -21.74100 -3.41800 -18.13200 1.000 10.64000 171 THR B C 1
ATOM 4834 O O . THR B 1 171 ? -21.63700 -2.19000 -18.19100 1.000 11.96000 171 THR B O 1
ATOM 4838 N N . PHE B 1 172 ? -21.19100 -4.12400 -17.14300 1.000 9.49000 172 PHE B N 1
ATOM 4839 C CA . PHE B 1 172 ? -20.28900 -3.46600 -16.19800 1.000 10.66000 172 PHE B CA 1
ATOM 4840 C C . PHE B 1 172 ? -19.05700 -2.95200 -16.95100 1.000 11.57000 172 PHE B C 1
ATOM 4841 O O . PHE B 1 172 ? -18.44300 -3.68800 -17.71900 1.000 10.91000 172 PHE B O 1
ATOM 4849 N N . ASP B 1 173 ? -18.70600 -1.68200 -16.74400 1.000 12.15000 173 ASP B N 1
ATOM 4850 C CA . ASP B 1 173 ? -17.63100 -1.08300 -17.54400 1.000 12.52000 173 ASP B CA 1
ATOM 4851 C C . ASP B 1 173 ? -16.32800 -1.86000 -17.42700 1.000 12.33000 173 ASP B C 1
ATOM 4852 O O . ASP B 1 173 ? -15.54400 -1.89900 -18.38100 1.000 12.37000 173 ASP B O 1
ATOM 4857 N N . GLY B 1 174 ? -16.08400 -2.49100 -16.27400 1.000 12.48000 174 GLY B N 1
ATOM 4858 C CA . GLY B 1 174 ? -14.89800 -3.29500 -16.05000 1.000 12.33000 174 GLY B CA 1
ATOM 4859 C C . GLY B 1 174 ? -14.78000 -4.55400 -16.89200 1.000 13.61000 174 GLY B C 1
ATOM 4860 O O . GLY B 1 174 ? -13.75500 -5.23100 -16.80100 1.000 15.54000 174 GLY B O 1
ATOM 4861 N N . VAL B 1 175 ? -15.78500 -4.90700 -17.69600 1.000 11.95000 175 VAL B N 1
ATOM 4862 C CA . VAL B 1 175 ? -15.63600 -6.02300 -18.62100 1.000 12.17000 175 VAL B CA 1
ATOM 4863 C C . VAL B 1 175 ? -15.79900 -5.59300 -20.07500 1.000 18.17000 175 VAL B C 1
ATOM 4864 O O . VAL B 1 175 ? -15.78000 -6.43900 -20.96600 1.000 23.27000 175 VAL B O 1
ATOM 4868 N N . LEU B 1 176 ? -15.93300 -4.29500 -20.33700 1.000 12.45000 176 LEU B N 1
ATOM 4869 C CA . LEU B 1 176 ? -16.26300 -3.81100 -21.68400 1.000 13.79000 176 LEU B CA 1
ATOM 4870 C C . LEU B 1 176 ? -15.00100 -3.30000 -22.38300 1.000 15.55000 176 LEU B C 1
ATOM 4871 O O . LEU B 1 176 ? -14.77100 -2.10200 -22.54500 1.000 16.73000 176 LEU B O 1
ATOM 4876 N N . GLY B 1 177 ? -14.16600 -4.25500 -22.80600 1.000 18.75000 177 GLY B N 1
ATOM 4877 C CA . GLY B 1 177 ? -12.87800 -3.93200 -23.37800 1.000 19.16000 177 GLY B CA 1
ATOM 4878 C C . GLY B 1 177 ? -12.60900 -4.69200 -24.66400 1.000 19.68000 177 GLY B C 1
ATOM 4879 O O . GLY B 1 177 ? -13.30000 -5.65700 -25.00300 1.000 23.25000 177 GLY B O 1
ATOM 4880 N N . VAL B 1 178 ? -11.57900 -4.22800 -25.37500 1.000 21.09000 178 VAL B N 1
ATOM 4881 C CA . VAL B 1 178 ? -10.96000 -4.95400 -26.47800 1.000 22.37000 178 VAL B CA 1
ATOM 4882 C C . VAL B 1 178 ? -9.49300 -5.17500 -26.11900 1.000 19.98000 178 VAL B C 1
ATOM 4883 O O . VAL B 1 178 ? -8.88600 -4.36100 -25.41800 1.000 22.21000 178 VAL B O 1
ATOM 4887 N N . ALA B 1 179 ? -8.93100 -6.28500 -26.59900 1.000 24.30000 179 ALA B N 1
ATOM 4888 C CA . ALA B 1 179 ? -7.53800 -6.60500 -26.30900 1.000 25.45000 179 ALA B CA 1
ATOM 4889 C C . ALA B 1 179 ? -6.59600 -5.47500 -26.72200 1.000 26.22000 179 ALA B C 1
ATOM 4890 O O . ALA B 1 179 ? -6.81100 -4.79300 -27.72900 1.000 28.04000 179 ALA B O 1
ATOM 4892 N N . ASN B 1 180 ? -5.55600 -5.26700 -25.90900 1.000 26.80000 180 ASN B N 1
ATOM 4893 C CA . ASN B 1 180 ? -4.47900 -4.33500 -26.23100 1.000 26.67000 180 ASN B CA 1
ATOM 4894 C C . ASN B 1 180 ? -3.94000 -4.61000 -27.63200 1.000 25.04000 180 ASN B C 1
ATOM 4895 O O . ASN B 1 180 ? -3.88700 -5.76300 -28.06400 1.000 27.42000 180 ASN B O 1
ATOM 4900 N N . THR B 1 181 ? -3.54600 -3.54700 -28.35100 1.000 29.89000 181 THR B N 1
ATOM 4901 C CA . THR B 1 181 ? -3.03700 -3.75300 -29.71200 1.000 37.07000 181 THR B CA 1
ATOM 4902 C C . THR B 1 181 ? -1.84300 -4.70000 -29.71700 1.000 39.43000 181 THR B C 1
ATOM 4903 O O . THR B 1 181 ? -1.67700 -5.48600 -30.65600 1.000 40.26000 181 THR B O 1
ATOM 4907 N N . LYS B 1 182 ? -1.01800 -4.65400 -28.67700 1.000 37.62000 182 LYS B N 1
ATOM 4908 C CA . LYS B 1 182 ? -0.13300 -5.76800 -28.37300 1.000 36.28000 182 LYS B CA 1
ATOM 4909 C C . LYS B 1 182 ? -0.91000 -6.76400 -27.52100 1.000 40.51000 182 LYS B C 1
ATOM 4910 O O . LYS B 1 182 ? -1.47900 -6.39000 -26.49300 1.000 43.46000 182 LYS B O 1
ATOM 4916 N N . GLY B 1 183 ? -0.96000 -8.02000 -27.94800 1.000 37.57000 183 GLY B N 1
ATOM 4917 C CA . GLY B 1 183 ? -1.71000 -9.01100 -27.19500 1.000 35.77000 183 GLY B CA 1
ATOM 4918 C C . GLY B 1 183 ? -1.09300 -9.36800 -25.85300 1.000 32.12000 183 GLY B C 1
ATOM 4919 O O . GLY B 1 183 ? -0.48500 -8.51800 -25.19400 1.000 34.55000 183 GLY B O 1
ATOM 4920 N N . GLY B 1 184 ? -1.25300 -10.62100 -25.43000 1.000 34.13000 184 GLY B N 1
ATOM 4921 C CA . GLY B 1 184 ? -0.62200 -11.04800 -24.18900 1.000 35.17000 184 GLY B CA 1
ATOM 4922 C C . GLY B 1 184 ? -1.17700 -10.34800 -22.95800 1.000 32.98000 184 GLY B C 1
ATOM 4923 O O . GLY B 1 184 ? -2.36200 -10.00400 -22.87500 1.000 31.91000 184 GLY B O 1
ATOM 4924 N N . ALA B 1 185 ? -0.29400 -10.11200 -21.98500 1.000 32.75000 185 ALA B N 1
ATOM 4925 C CA . ALA B 1 185 ? -0.68600 -9.63800 -20.66100 1.000 32.31000 185 ALA B CA 1
ATOM 4926 C C . ALA B 1 185 ? -0.76500 -8.11800 -20.56200 1.000 32.06000 185 ALA B C 1
ATOM 4927 O O . ALA B 1 185 ? -0.62600 -7.56700 -19.46000 1.000 35.54000 185 ALA B O 1
ATOM 4929 N N . GLU B 1 186 ? -1.02300 -7.42400 -21.66700 1.000 33.81000 186 GLU B N 1
ATOM 4930 C CA . GLU B 1 186 ? -1.15500 -5.97500 -21.67700 1.000 29.97000 186 GLU B CA 1
ATOM 4931 C C . GLU B 1 186 ? -2.59200 -5.55700 -21.36900 1.000 27.31000 186 GLU B C 1
ATOM 4932 O O . GLU B 1 186 ? -3.52600 -6.34000 -21.54400 1.000 25.83000 186 GLU B O 1
ATOM 4938 N N . PRO B 1 187 ? -2.80300 -4.32500 -20.90600 1.000 26.86000 187 PRO B N 1
ATOM 4939 C CA . PRO B 1 187 ? -4.16000 -3.91300 -20.51100 1.000 27.69000 187 PRO B CA 1
ATOM 4940 C C . PRO B 1 187 ? -5.08200 -3.71200 -21.70700 1.000 28.22000 187 PRO B C 1
ATOM 4941 O O . PRO B 1 187 ? -4.67800 -3.20500 -22.75700 1.000 24.17000 187 PRO B O 1
ATOM 4945 N N . ALA B 1 188 ? -6.34100 -4.09800 -21.52400 1.000 25.38000 188 ALA B N 1
ATOM 4946 C CA . ALA B 1 188 ? -7.35000 -3.88700 -22.54900 1.000 21.93000 188 ALA B CA 1
ATOM 4947 C C . ALA B 1 188 ? -7.57400 -2.39500 -22.79000 1.000 17.82000 188 ALA B C 1
ATOM 4948 O O . ALA B 1 188 ? -7.10500 -1.52700 -22.04600 1.000 21.35000 188 ALA B O 1
ATOM 4950 N N . ASN B 1 189 ? -8.30600 -2.10200 -23.85700 1.000 22.59000 189 ASN B N 1
ATOM 4951 C CA . ASN B 1 189 ? -8.73700 -0.76400 -24.21400 1.000 19.58000 189 ASN B CA 1
ATOM 4952 C C . ASN B 1 189 ? -10.26000 -0.72100 -24.27700 1.000 18.91000 189 ASN B C 1
ATOM 4953 O O . ASN B 1 189 ? -10.90500 -1.75700 -24.46300 1.000 20.95000 189 ASN B O 1
ATOM 4958 N N . PRO B 1 190 ? -10.86000 0.46400 -24.15800 1.000 19.86000 190 PRO B N 1
ATOM 4959 C CA . PRO B 1 190 ? -12.32800 0.54900 -24.09200 1.000 19.45000 190 PRO B CA 1
ATOM 4960 C C . PRO B 1 190 ? -13.03000 0.01300 -25.33300 1.000 23.05000 190 PRO B C 1
ATOM 4961 O O . PRO B 1 190 ? -12.60200 0.22800 -26.47200 1.000 19.02000 190 PRO B O 1
ATOM 4965 N N . LEU B 1 191 ? -14.15700 -0.65700 -25.09200 1.000 18.95000 191 LEU B N 1
ATOM 4966 C CA . LEU B 1 191 ? -14.95700 -1.19600 -26.18400 1.000 17.72000 191 LEU B CA 1
ATOM 4967 C C . LEU B 1 191 ? -15.67300 -0.10100 -26.97500 1.000 19.49000 191 LEU B C 1
ATOM 4968 O O . LEU B 1 191 ? -15.96700 -0.29700 -28.16200 1.000 16.81000 191 LEU B O 1
ATOM 4973 N N . ALA B 1 192 ? -15.94800 1.04500 -26.35400 1.000 13.43000 192 ALA B N 1
ATOM 4974 C CA . ALA B 1 192 ? -16.83300 2.05400 -26.91900 1.000 17.19000 192 ALA B CA 1
ATOM 4975 C C . ALA B 1 192 ? -16.59600 3.37300 -26.19700 1.000 17.66000 192 ALA B C 1
ATOM 4976 O O . ALA B 1 192 ? -16.02000 3.38700 -25.10100 1.000 17.06000 192 ALA B O 1
ATOM 4978 N N . PRO B 1 193 ? -17.01500 4.49600 -26.79200 1.000 13.33000 193 PRO B N 1
ATOM 4979 C CA . PRO B 1 193 ? -16.98800 5.77800 -26.08400 1.000 16.62000 193 PRO B CA 1
ATOM 4980 C C . PRO B 1 193 ? -17.71500 5.70000 -24.75000 1.000 17.99000 193 PRO B C 1
ATOM 4981 O O . PRO B 1 193 ? -18.67600 4.94700 -24.58700 1.000 16.23000 193 PRO B O 1
ATOM 4985 N N . GLY B 1 194 ? -17.26700 6.52100 -23.80600 1.000 16.09000 194 GLY B N 1
ATOM 4986 C CA . GLY B 1 194 ? -17.87600 6.59400 -22.50000 1.000 12.94000 194 GLY B CA 1
ATOM 4987 C C . GLY B 1 194 ? -17.31800 5.62600 -21.48400 1.000 15.88000 194 GLY B C 1
ATOM 4988 O O . GLY B 1 194 ? -17.62500 5.76100 -20.30100 1.000 14.70000 194 GLY B O 1
ATOM 4989 N N . ILE B 1 195 ? -16.53300 4.64300 -21.91000 1.000 16.76000 195 ILE B N 1
ATOM 4990 C CA . ILE B 1 195 ? -15.88300 3.69300 -21.01300 1.000 18.07000 195 ILE B CA 1
ATOM 4991 C C . ILE B 1 195 ? -14.44500 4.17000 -20.81800 1.000 19.41000 195 ILE B C 1
ATOM 4992 O O . ILE B 1 195 ? -13.65200 4.09900 -21.76600 1.000 18.70000 195 ILE B O 1
ATOM 4997 N N . PRO B 1 196 ? -14.08400 4.70200 -19.65100 1.000 20.07000 196 PRO B N 1
ATOM 4998 C CA . PRO B 1 196 ? -12.74300 5.28400 -19.48800 1.000 20.48000 196 PRO B CA 1
ATOM 4999 C C . PRO B 1 196 ? -11.65900 4.22100 -19.47700 1.000 18.23000 196 PRO B C 1
ATOM 5000 O O . PRO B 1 196 ? -11.88300 3.07200 -19.09300 1.000 17.75000 196 PRO B O 1
ATOM 5004 N N . GLN B 1 197 ? -10.45700 4.63100 -19.89600 1.000 17.83000 197 GLN B N 1
ATOM 5005 C CA . GLN B 1 197 ? -9.32000 3.71600 -19.89300 1.000 21.37000 197 GLN B CA 1
ATOM 5006 C C . GLN B 1 197 ? -9.01000 3.20600 -18.49000 1.000 19.38000 197 GLN B C 1
ATOM 5007 O O . GLN B 1 197 ? -8.48100 2.09900 -18.33200 1.000 20.12000 197 GLN B O 1
ATOM 5013 N N . SER B 1 198 ? -9.32800 3.99500 -17.46700 1.000 21.15000 198 SER B N 1
ATOM 5014 C CA . SER B 1 198 ? -9.05800 3.57300 -16.09400 1.000 22.36000 198 SER B CA 1
ATOM 5015 C C . SER B 1 198 ? -9.81600 2.29700 -15.73800 1.000 24.89000 198 SER B C 1
ATOM 5016 O O . SER B 1 198 ? -9.31000 1.46500 -14.97000 1.000 24.44000 198 SER B O 1
ATOM 5019 N N . PHE B 1 199 ? -11.01600 2.10800 -16.30300 1.000 21.86000 199 PHE B N 1
ATOM 5020 C CA . PHE B 1 199 ? -11.76600 0.87800 -16.08000 1.000 19.34000 199 PHE B CA 1
ATOM 5021 C C . PHE B 1 199 ? -11.18600 -0.31100 -16.83900 1.000 19.99000 199 PHE B C 1
ATOM 5022 O O . PHE B 1 199 ? -11.62600 -1.44400 -16.61000 1.000 20.07000 199 PHE B O 1
ATOM 5030 N N . MET B 1 200 ? -10.19900 -0.09100 -17.71600 1.000 18.54000 200 MET B N 1
ATOM 5031 C CA . MET B 1 200 ? -9.56500 -1.16400 -18.46800 1.000 19.62000 200 MET B CA 1
ATOM 5032 C C . MET B 1 200 ? -8.21400 -1.58300 -17.90600 1.000 15.54000 200 MET B C 1
ATOM 5033 O O . MET B 1 200 ? -7.71300 -2.64800 -18.27700 1.000 17.56000 200 MET B O 1
ATOM 5038 N N . ASN B 1 201 ? -7.61600 -0.77900 -17.02400 1.000 22.65000 201 ASN B N 1
ATOM 5039 C CA . ASN B 1 201 ? -6.23100 -1.01200 -16.63100 1.000 22.38000 201 ASN B CA 1
ATOM 5040 C C . ASN B 1 201 ? -6.04900 -2.30800 -15.85200 1.000 23.66000 201 ASN B C 1
ATOM 5041 O O . ASN B 1 201 ? -4.96500 -2.89600 -15.90400 1.000 23.06000 201 ASN B O 1
ATOM 5046 N N . ASP B 1 202 ? -7.08300 -2.79500 -15.16500 1.000 18.74000 202 ASP B N 1
ATOM 5047 C CA . ASP B 1 202 ? -7.00500 -4.06900 -14.46700 1.000 17.96000 202 ASP B CA 1
ATOM 5048 C C . ASP B 1 202 ? -7.69900 -5.20200 -15.22400 1.000 20.83000 202 ASP B C 1
ATOM 5049 O O . ASP B 1 202 ? -8.05500 -6.22000 -14.61600 1.000 20.98000 202 ASP B O 1
ATOM 5054 N N . LEU B 1 203 ? -7.85300 -5.06900 -16.54500 1.000 19.57000 203 LEU B N 1
ATOM 5055 C CA . LEU B 1 203 ? -8.48200 -6.07800 -17.39200 1.000 19.16000 203 LEU B CA 1
ATOM 5056 C C . LEU B 1 203 ? -7.51000 -6.53800 -18.47600 1.000 16.37000 203 LEU B C 1
ATOM 5057 O O . LEU B 1 203 ? -6.79700 -5.72000 -19.06200 1.000 18.85000 203 LEU B O 1
ATOM 5062 N N . ILE B 1 204 ? -7.48200 -7.84900 -18.72000 1.000 19.15000 204 ILE B N 1
ATOM 5063 C CA . ILE B 1 204 ? -6.66500 -8.48600 -19.75300 1.000 22.80000 204 ILE B CA 1
ATOM 5064 C C . ILE B 1 204 ? -7.56200 -9.39100 -20.59300 1.000 19.31000 204 ILE B C 1
ATOM 5065 O O . ILE B 1 204 ? -8.29500 -10.21900 -20.04400 1.000 20.03000 204 ILE B O 1
ATOM 5070 N N . ILE B 1 205 ? -7.44300 -9.30300 -21.92000 1.000 23.48000 205 ILE B N 1
ATOM 5071 C CA . ILE B 1 205 ? -8.30200 -10.04300 -22.84100 1.000 18.72000 205 ILE B CA 1
ATOM 5072 C C . ILE B 1 205 ? -7.44800 -10.95900 -23.71000 1.000 20.66000 205 ILE B C 1
ATOM 5073 O O . ILE B 1 205 ? -6.60000 -10.48400 -24.47600 1.000 24.40000 205 ILE B O 1
ATOM 5078 N N . LEU B 1 206 ? -7.67800 -12.26600 -23.59400 1.000 22.46000 206 LEU B N 1
ATOM 5079 C CA . LEU B 1 206 ? -6.90900 -13.30000 -24.27600 1.000 23.84000 206 LEU B CA 1
ATOM 5080 C C . LEU B 1 206 ? -7.79000 -14.12000 -25.21800 1.000 27.22000 206 LEU B C 1
ATOM 5081 O O . LEU B 1 206 ? -9.01700 -14.16500 -25.07500 1.000 20.69000 206 LEU B O 1
ATOM 5086 N N . HIS B 1 207 ? -7.13000 -14.80400 -26.16400 1.000 28.13000 207 HIS B N 1
ATOM 5087 C CA . HIS B 1 207 ? -7.79700 -15.76600 -27.04400 1.000 28.05000 207 HIS B CA 1
ATOM 5088 C C . HIS B 1 207 ? -8.39200 -16.92000 -26.24500 1.000 26.00000 207 HIS B C 1
ATOM 5089 O O . HIS B 1 207 ? -7.68400 -17.58700 -25.48100 1.000 24.26000 207 HIS B O 1
ATOM 5096 N N . TYR B 1 208 ? -9.65900 -17.24400 -26.50400 1.000 24.95000 208 TYR B N 1
ATOM 5097 C CA . TYR B 1 208 ? -10.26000 -18.42300 -25.89100 1.000 23.42000 208 TYR B CA 1
ATOM 5098 C C . TYR B 1 208 ? -9.83800 -19.68700 -26.63500 1.000 27.67000 208 TYR B C 1
ATOM 5099 O O . TYR B 1 208 ? -9.83100 -19.72600 -27.86700 1.000 29.49000 208 TYR B O 1
ATOM 5108 N N . ASN B 1 209 ? -9.49300 -20.72600 -25.87600 1.000 25.93000 209 ASN B N 1
ATOM 5109 C CA . ASN B 1 209 ? -9.05500 -22.03000 -26.37400 1.000 28.78000 209 ASN B CA 1
ATOM 5110 C C . ASN B 1 209 ? -7.73900 -21.96800 -27.13900 1.000 32.81000 209 ASN B C 1
ATOM 5111 O O . ASN B 1 209 ? -7.36900 -22.94700 -27.80600 1.000 35.19000 209 ASN B O 1
ATOM 5116 N N . HIS B 1 210 ? -7.03700 -20.88000 -27.08100 1.000 27.83000 210 HIS B N 1
ATOM 5117 C CA . HIS B 1 210 ? -5.69600 -21.01100 -27.63200 1.000 33.24000 210 HIS B CA 1
ATOM 5118 C C . HIS B 1 210 ? -4.74000 -21.47400 -26.53800 1.000 35.47000 210 HIS B C 1
ATOM 5119 O O . HIS B 1 210 ? -4.77900 -20.93500 -25.42300 1.000 31.26000 210 HIS B O 1
ATOM 5126 N N . PRO B 1 211 ? -3.90100 -22.48100 -26.79600 1.000 35.20000 211 PRO B N 1
ATOM 5127 C CA . PRO B 1 211 ? -3.05500 -23.01400 -25.71700 1.000 32.94000 211 PRO B CA 1
ATOM 5128 C C . PRO B 1 211 ? -2.08900 -21.99200 -25.14500 1.000 32.36000 211 PRO B C 1
ATOM 5129 O O . PRO B 1 211 ? -1.68200 -22.14000 -23.98500 1.000 34.15000 211 PRO B O 1
ATOM 5133 N N . ASP B 1 212 ? -1.71300 -20.96000 -25.90400 1.000 26.26000 212 ASP B N 1
ATOM 5134 C CA . ASP B 1 212 ? -0.77500 -19.97600 -25.37800 1.000 34.08000 212 ASP B CA 1
ATOM 5135 C C . ASP B 1 212 ? -1.42800 -19.03200 -24.38700 1.000 38.67000 212 ASP B C 1
ATOM 5136 O O . ASP B 1 212 ? -0.72200 -18.41000 -23.58300 1.000 34.51000 212 ASP B O 1
ATOM 5141 N N . SER B 1 213 ? -2.75700 -18.90500 -24.43300 1.000 35.02000 213 SER B N 1
ATOM 5142 C CA . SER B 1 213 ? -3.45000 -18.11000 -23.42700 1.000 33.96000 213 SER B CA 1
ATOM 5143 C C . SER B 1 213 ? -3.24500 -18.70400 -22.04300 1.000 29.00000 213 SER B C 1
ATOM 5144 O O . SER B 1 213 ? -3.13000 -17.96900 -21.05500 1.000 31.29000 213 SER B O 1
ATOM 5147 N N . LEU B 1 214 ? -3.19400 -20.03600 -21.94800 1.000 28.97000 214 LEU B N 1
ATOM 5148 C CA . LEU B 1 214 ? -2.89600 -20.65900 -20.66500 1.000 31.49000 214 LEU B CA 1
ATOM 5149 C C . LEU B 1 214 ? -1.44600 -20.41100 -20.26300 1.000 35.47000 214 LEU B C 1
ATOM 5150 O O . LEU B 1 214 ? -1.15400 -20.28900 -19.06800 1.000 33.46000 214 LEU B O 1
ATOM 5155 N N . ASP B 1 215 ? -0.53600 -20.29300 -21.24000 1.000 33.44000 215 ASP B N 1
ATOM 5156 C CA . ASP B 1 215 ? 0.84600 -19.92800 -20.93400 1.000 35.77000 215 ASP B CA 1
ATOM 5157 C C . ASP B 1 215 ? 0.93900 -18.50400 -20.39100 1.000 35.74000 215 ASP B C 1
ATOM 5158 O O . ASP B 1 215 ? 1.65600 -18.25000 -19.41600 1.000 34.56000 215 ASP B O 1
ATOM 5163 N N . VAL B 1 216 ? 0.23400 -17.55700 -21.02200 1.000 33.50000 216 VAL B N 1
ATOM 5164 C CA . VAL B 1 216 ? 0.23900 -16.17300 -20.54200 1.000 32.92000 216 VAL B CA 1
ATOM 5165 C C . VAL B 1 216 ? -0.32800 -16.09900 -19.13000 1.000 35.30000 216 VAL B C 1
ATOM 5166 O O . VAL B 1 216 ? 0.18400 -15.36600 -18.27500 1.000 37.15000 216 VAL B O 1
ATOM 5170 N N . ILE B 1 217 ? -1.39400 -16.85600 -18.86400 1.000 31.28000 217 ILE B N 1
ATOM 5171 C CA . ILE B 1 217 ? -1.94800 -16.90900 -17.51500 1.000 31.81000 217 ILE B CA 1
ATOM 5172 C C . ILE B 1 217 ? -0.93200 -17.52400 -16.55800 1.000 34.41000 217 ILE B C 1
ATOM 5173 O O . ILE B 1 217 ? -0.68900 -17.00400 -15.46000 1.000 32.36000 217 ILE B O 1
ATOM 5178 N N . ARG B 1 218 ? -0.31400 -18.63700 -16.97000 1.000 33.47000 218 ARG B N 1
ATOM 5179 C CA . ARG B 1 218 ? 0.72700 -19.26900 -16.16200 1.000 35.54000 218 ARG B CA 1
ATOM 5180 C C . ARG B 1 218 ? 1.81600 -18.27400 -15.78400 1.000 31.23000 218 ARG B C 1
ATOM 5181 O O . ARG B 1 218 ? 2.15900 -18.12500 -14.60600 1.000 35.03000 218 ARG B O 1
ATOM 5189 N N . ASN B 1 219 ? 2.36700 -17.57400 -16.77500 1.000 34.02000 219 ASN B N 1
ATOM 5190 C CA . ASN B 1 219 ? 3.43900 -16.62200 -16.51900 1.000 34.10000 219 ASN B CA 1
ATOM 5191 C C . ASN B 1 219 ? 2.98400 -15.40600 -15.72000 1.000 37.31000 219 ASN B C 1
ATOM 5192 O O . ASN B 1 219 ? 3.83700 -14.62400 -15.28400 1.000 36.70000 219 ASN B O 1
ATOM 5197 N N . LEU B 1 220 ? 1.67500 -15.21400 -15.52200 1.000 33.15000 220 LEU B N 1
ATOM 5198 C CA . LEU B 1 220 ? 1.21900 -14.13400 -14.65400 1.000 34.11000 220 LEU B CA 1
ATOM 5199 C C . LEU B 1 220 ? 1.25200 -14.52700 -13.18300 1.000 33.77000 220 LEU B C 1
ATOM 5200 O O . LEU B 1 220 ? 1.14700 -13.65100 -12.31800 1.000 34.18000 220 LEU B O 1
ATOM 5205 N N . GLY B 1 221 ? 1.39100 -15.81700 -12.89000 1.000 38.27000 221 GLY B N 1
ATOM 5206 C CA . GLY B 1 221 ? 1.63200 -16.26200 -11.52500 1.000 39.63000 221 GLY B CA 1
ATOM 5207 C C . GLY B 1 221 ? 0.51100 -15.89700 -10.57200 1.000 35.97000 221 GLY B C 1
ATOM 5208 O O . GLY B 1 221 ? -0.66400 -16.20500 -10.80100 1.000 36.82000 221 GLY B O 1
ATOM 5209 N N . ASN B 1 222 ? 0.89000 -15.23600 -9.47800 1.000 34.28000 222 ASN B N 1
ATOM 5210 C CA . ASN B 1 222 ? -0.01600 -14.81600 -8.41800 1.000 36.55000 222 ASN B CA 1
ATOM 5211 C C . ASN B 1 222 ? -0.60300 -13.43100 -8.64900 1.000 28.33000 222 ASN B C 1
ATOM 5212 O O . ASN B 1 222 ? -1.15300 -12.84000 -7.71200 1.000 27.33000 222 ASN B O 1
ATOM 5217 N N . GLU B 1 223 ? -0.48000 -12.88000 -9.85200 1.000 28.33000 223 GLU B N 1
ATOM 5218 C CA . GLU B 1 223 ? -0.91500 -11.50800 -10.04700 1.000 23.46000 223 GLU B CA 1
ATOM 5219 C C . GLU B 1 223 ? -2.41300 -11.38800 -10.31800 1.000 22.49000 223 GLU B C 1
ATOM 5220 O O . GLU B 1 223 ? -2.96400 -10.29600 -10.15600 1.000 21.63000 223 GLU B O 1
ATOM 5226 N N . LEU B 1 224 ? -3.08200 -12.47600 -10.70200 1.000 21.60000 224 LEU B N 1
ATOM 5227 C CA . LEU B 1 224 ? -4.46900 -12.41100 -11.15700 1.000 21.46000 224 LEU B CA 1
ATOM 5228 C C . LEU B 1 224 ? -5.44300 -12.60900 -10.00100 1.000 15.34000 224 LEU B C 1
ATOM 5229 O O . LEU B 1 224 ? -5.37900 -13.61200 -9.28300 1.000 17.60000 224 LEU B O 1
ATOM 5234 N N . ALA B 1 225 ? -6.35600 -11.65300 -9.83600 1.000 17.34000 225 ALA B N 1
ATOM 5235 C CA . ALA B 1 225 ? -7.47200 -11.87600 -8.92400 1.000 16.72000 225 ALA B CA 1
ATOM 5236 C C . ALA B 1 225 ? -8.40000 -12.95600 -9.45300 1.000 16.54000 225 ALA B C 1
ATOM 5237 O O . ALA B 1 225 ? -8.91200 -13.77500 -8.68000 1.000 16.86000 225 ALA B O 1
ATOM 5239 N N . ALA B 1 226 ? -8.62800 -12.98800 -10.76500 1.000 17.53000 226 ALA B N 1
ATOM 5240 C CA . ALA B 1 226 ? -9.55600 -13.97000 -11.30200 1.000 15.01000 226 ALA B CA 1
ATOM 5241 C C . ALA B 1 226 ? -9.33300 -14.15500 -12.79300 1.000 12.58000 226 ALA B C 1
ATOM 5242 O O . ALA B 1 226 ? -8.83400 -13.26600 -13.48600 1.000 17.08000 226 ALA B O 1
ATOM 5244 N N . VAL B 1 227 ? -9.72200 -15.33300 -13.26800 1.000 15.43000 227 VAL B N 1
ATOM 5245 C CA . VAL B 1 227 ? -10.01100 -15.56600 -14.67600 1.000 16.03000 227 VAL B CA 1
ATOM 5246 C C . VAL B 1 227 ? -11.52200 -15.72000 -14.77600 1.000 11.68000 227 VAL B C 1
ATOM 5247 O O . VAL B 1 227 ? -12.09400 -16.62900 -14.16000 1.000 12.96000 227 VAL B O 1
ATOM 5251 N N . LEU B 1 228 ? -12.15700 -14.83900 -15.54900 1.000 14.11000 228 LEU B N 1
ATOM 5252 C CA . LEU B 1 228 ? -13.59300 -14.89500 -15.80800 1.000 13.89000 228 LEU B CA 1
ATOM 5253 C C . LEU B 1 228 ? -13.79000 -15.55400 -17.16500 1.000 9.77000 228 LEU B C 1
ATOM 5254 O O . LEU B 1 228 ? -13.27700 -15.06000 -18.17300 1.000 14.12000 228 LEU B O 1
ATOM 5259 N N . VAL B 1 229 ? -14.50200 -16.67000 -17.18400 1.000 13.12000 229 VAL B N 1
ATOM 5260 C CA . VAL B 1 229 ? -14.62300 -17.46600 -18.39800 1.000 15.67000 229 VAL B CA 1
ATOM 5261 C C . VAL B 1 229 ? -16.10000 -17.71700 -18.68900 1.000 11.13000 229 VAL B C 1
ATOM 5262 O O . VAL B 1 229 ? -16.87900 -18.02800 -17.78300 1.000 13.04000 229 VAL B O 1
ATOM 5266 N N . GLU B 1 230 ? -16.49500 -17.51400 -19.94900 1.000 13.12000 230 GLU B N 1
ATOM 5267 C CA . GLU B 1 230 ? -17.78600 -17.98000 -20.43500 1.000 15.20000 230 GLU B CA 1
ATOM 5268 C C . GLU B 1 230 ? -17.55900 -19.40400 -20.93600 1.000 15.96000 230 GLU B C 1
ATOM 5269 O O . GLU B 1 230 ? -17.02500 -19.57000 -22.03800 1.000 17.67000 230 GLU B O 1
ATOM 5275 N N . PRO B 1 231 ? -17.91400 -20.44100 -20.15700 1.000 15.82000 231 PRO B N 1
ATOM 5276 C CA . PRO B 1 231 ? -17.44500 -21.81200 -20.48400 1.000 15.26000 231 PRO B CA 1
ATOM 5277 C C . PRO B 1 231 ? -17.72800 -22.22100 -21.92100 1.000 20.78000 231 PRO B C 1
ATOM 5278 O O . PRO B 1 231 ? -16.84900 -22.75500 -22.60900 1.000 20.22000 231 PRO B O 1
ATOM 5282 N N . VAL B 1 232 ? -18.95000 -22.00300 -22.38800 1.000 13.32000 232 VAL B N 1
ATOM 5283 C CA . VAL B 1 232 ? -19.25100 -21.98100 -23.81300 1.000 13.25000 232 VAL B CA 1
ATOM 5284 C C . VAL B 1 232 ? -19.70900 -20.56900 -24.12100 1.000 16.36000 232 VAL B C 1
ATOM 5285 O O . VAL B 1 232 ? -20.64300 -20.07100 -23.48100 1.000 16.33000 232 VAL B O 1
ATOM 5289 N N . GLN B 1 233 ? -19.03200 -19.91300 -25.05600 1.000 13.80000 233 GLN B N 1
ATOM 5290 C CA . GLN B 1 233 ? -19.43700 -18.57300 -25.46700 1.000 14.53000 233 GLN B CA 1
ATOM 5291 C C . GLN B 1 233 ? -20.71600 -18.65300 -26.29500 1.000 14.34000 233 GLN B C 1
ATOM 5292 O O . GLN B 1 233 ? -20.79200 -19.43700 -27.24600 1.000 13.94000 233 GLN B O 1
ATOM 5298 N N . SER B 1 234 ? -21.73500 -17.86800 -25.90200 1.000 12.13000 234 SER B N 1
ATOM 5299 C CA . SER B 1 234 ? -22.98500 -17.80800 -26.66600 1.000 12.21000 234 SER B CA 1
ATOM 5300 C C . SER B 1 234 ? -22.71400 -17.55400 -28.14000 1.000 11.69000 234 SER B C 1
ATOM 5301 O O . SER B 1 234 ? -23.40000 -18.09900 -29.01800 1.000 14.19000 234 SER B O 1
ATOM 5303 N N . ARG B 1 235 ? -21.71800 -16.71800 -28.42800 1.000 14.88000 235 ARG B N 1
ATOM 5304 C CA . ARG B 1 235 ? -21.39600 -16.34800 -29.79800 1.000 14.02000 235 ARG B CA 1
ATOM 5305 C C . ARG B 1 235 ? -20.81600 -17.51200 -30.59900 1.000 17.00000 235 ARG B C 1
ATOM 5306 O O . ARG B 1 235 ? -20.88200 -17.49100 -31.83300 1.000 17.27000 235 ARG B O 1
ATOM 5314 N N . ARG B 1 236 ? -20.26700 -18.52500 -29.93200 1.000 11.66000 236 ARG B N 1
ATOM 5315 C CA . ARG B 1 236 ? -19.64700 -19.67800 -30.59500 1.000 17.35000 236 ARG B CA 1
ATOM 5316 C C . ARG B 1 236 ? -20.04800 -20.95300 -29.86900 1.000 14.69000 236 ARG B C 1
ATOM 5317 O O . ARG B 1 236 ? -19.22700 -21.59000 -29.19900 1.000 17.32000 236 ARG B O 1
ATOM 5325 N N . PRO B 1 237 ? -21.31200 -21.37200 -30.00200 1.000 14.71000 237 PRO B N 1
ATOM 5326 C CA . PRO B 1 237 ? -21.78800 -22.52600 -29.21200 1.000 15.20000 237 PRO B CA 1
ATOM 5327 C C . PRO B 1 237 ? -21.04200 -23.82000 -29.50700 1.000 14.52000 237 PRO B C 1
ATOM 5328 O O . PRO B 1 237 ? -21.01100 -24.71300 -28.65200 1.000 13.92000 237 PRO B O 1
ATOM 5332 N N . ASP B 1 238 ? -20.44300 -23.94200 -30.69400 1.000 17.82000 238 ASP B N 1
ATOM 5333 C CA . ASP B 1 238 ? -19.77300 -25.18300 -31.08400 1.000 17.68000 238 ASP B CA 1
ATOM 5334 C C . ASP B 1 238 ? -18.45400 -25.37800 -30.34200 1.000 18.79000 238 ASP B C 1
ATOM 5335 O O . ASP B 1 238 ? -17.99800 -26.51500 -30.17900 1.000 19.69000 238 ASP B O 1
ATOM 5340 N N . LEU B 1 239 ? -17.83400 -24.29500 -29.88300 1.000 20.34000 239 LEU B N 1
ATOM 5341 C CA . LEU B 1 239 ? -16.55300 -24.37800 -29.18400 1.000 19.57000 239 LEU B CA 1
ATOM 5342 C C . LEU B 1 239 ? -16.79500 -24.76100 -27.72700 1.000 18.43000 239 LEU B C 1
ATOM 5343 O O . LEU B 1 239 ? -17.25100 -23.93900 -26.92600 1.000 17.00000 239 LEU B O 1
ATOM 5348 N N . GLN B 1 240 ? -16.48300 -26.00500 -27.37400 1.000 16.85000 240 GLN B N 1
ATOM 5349 C CA . GLN B 1 240 ? -16.74000 -26.54800 -26.04000 1.000 14.87000 240 GLN B CA 1
ATOM 5350 C C . GLN B 1 240 ? -15.44000 -27.14500 -25.51000 1.000 21.18000 240 GLN B C 1
ATOM 5351 O O . GLN B 1 240 ? -15.27000 -28.37100 -25.45900 1.000 19.41000 240 GLN B O 1
ATOM 5357 N N . PRO B 1 241 ? -14.49100 -26.29100 -25.10800 1.000 22.03000 241 PRO B N 1
ATOM 5358 C CA . PRO B 1 241 ? -13.09500 -26.73000 -24.88700 1.000 24.75000 241 PRO B CA 1
ATOM 5359 C C . PRO B 1 241 ? -12.83900 -27.32900 -23.50500 1.000 21.54000 241 PRO B C 1
ATOM 5360 O O . PRO B 1 241 ? -12.30800 -26.69600 -22.59600 1.000 25.49000 241 PRO B O 1
ATOM 5364 N N . GLU B 1 242 ? -13.22200 -28.60100 -23.36400 1.000 25.91000 242 GLU B N 1
ATOM 5365 C CA . GLU B 1 242 ? -13.17800 -29.27800 -22.06900 1.000 25.60000 242 GLU B CA 1
ATOM 5366 C C . GLU B 1 242 ? -11.75900 -29.35400 -21.52100 1.000 29.86000 242 GLU B C 1
ATOM 5367 O O . GLU B 1 242 ? -11.52000 -29.07100 -20.33900 1.000 27.28000 242 GLU B O 1
ATOM 5373 N N . SER B 1 243 ? -10.80000 -29.75700 -22.36100 1.000 29.27000 243 SER B N 1
ATOM 5374 C CA . SER B 1 243 ? -9.42400 -29.87800 -21.88800 1.000 29.87000 243 SER B CA 1
ATOM 5375 C C . SER B 1 243 ? -8.86800 -28.51900 -21.47700 1.000 29.43000 243 SER B C 1
ATOM 5376 O O . SER B 1 243 ? -8.22000 -28.39400 -20.43000 1.000 30.37000 243 SER B O 1
ATOM 5379 N N . PHE B 1 244 ? -9.13100 -27.49000 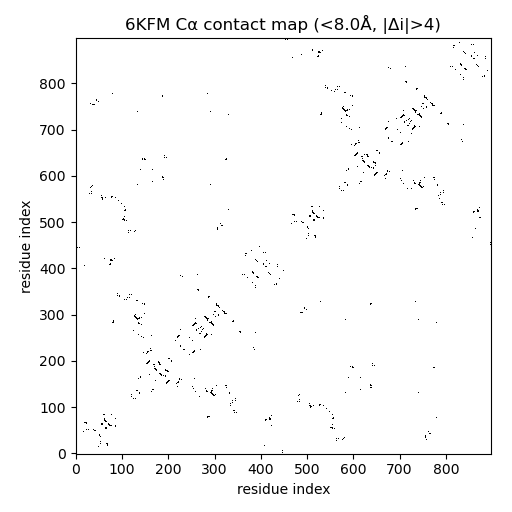-22.28600 1.000 25.48000 244 PHE B N 1
ATOM 5380 C CA . PHE B 1 244 ? -8.69800 -26.13100 -21.97400 1.000 27.20000 244 PHE B CA 1
ATOM 5381 C C . PHE B 1 244 ? -9.28600 -25.65100 -20.65300 1.000 29.14000 244 PHE B C 1
ATOM 5382 O O . PHE B 1 244 ? -8.61900 -24.94700 -19.88400 1.000 24.52000 244 PHE B O 1
ATOM 5390 N N . LEU B 1 245 ? -10.53900 -26.00600 -20.37700 1.000 23.16000 245 LEU B N 1
ATOM 5391 C CA . LEU B 1 245 ? -11.14300 -25.59200 -19.11600 1.000 24.78000 245 LEU B CA 1
ATOM 5392 C C . LEU B 1 245 ? -10.58400 -26.39200 -17.94200 1.000 26.99000 245 LEU B C 1
ATOM 5393 O O . LEU B 1 245 ? -10.37900 -25.83800 -16.85400 1.000 25.48000 245 LEU B O 1
ATOM 5398 N N . LYS B 1 246 ? -10.34400 -27.69600 -18.13600 1.000 24.44000 246 LYS B N 1
ATOM 5399 C CA . LYS B 1 246 ? -9.79100 -28.51600 -17.05800 1.000 26.67000 246 LYS B CA 1
ATOM 5400 C C . LYS B 1 246 ? -8.40600 -28.03100 -16.65800 1.000 29.48000 246 LYS B C 1
ATOM 5401 O O . LYS B 1 246 ? -8.08100 -27.96100 -15.46300 1.000 24.03000 246 LYS B O 1
ATOM 5407 N N . GLU B 1 247 ? -7.58100 -27.68400 -17.65000 1.000 28.46000 247 GLU B N 1
ATOM 5408 C CA . GLU B 1 247 ? -6.26600 -27.11900 -17.37200 1.000 30.09000 247 GLU B CA 1
ATOM 5409 C C . GLU B 1 247 ? -6.40100 -25.77000 -16.68400 1.000 27.75000 247 GLU B C 1
ATOM 5410 O O . GLU B 1 247 ? -5.72100 -25.49900 -15.68700 1.000 25.33000 247 GLU B O 1
ATOM 5416 N N . LEU B 1 248 ? -7.28600 -24.91600 -17.20700 1.000 25.67000 248 LEU B N 1
ATOM 5417 C CA . LEU B 1 248 ? -7.52000 -23.60100 -16.61700 1.000 25.39000 248 LEU B CA 1
ATOM 5418 C C . LEU B 1 248 ? -7.94000 -23.70300 -15.15400 1.000 18.03000 248 LEU B C 1
ATOM 5419 O O . LEU B 1 248 ? -7.50200 -22.89800 -14.32100 1.000 23.87000 248 LEU B O 1
ATOM 5424 N N . ARG B 1 249 ? -8.79300 -24.68200 -14.82500 1.000 20.18000 249 ARG B N 1
ATOM 5425 C CA . ARG B 1 249 ? -9.13600 -24.95600 -13.43300 1.000 21.04000 249 ARG B CA 1
ATOM 5426 C C . ARG B 1 249 ? -7.89800 -25.32800 -12.62100 1.000 26.52000 249 ARG B C 1
ATOM 5427 O O . ARG B 1 249 ? -7.66800 -24.79000 -11.52900 1.000 21.38000 249 ARG B O 1
ATOM 5435 N N . ALA B 1 250 ? -7.11800 -26.29000 -13.11100 1.000 18.78000 250 ALA B N 1
ATOM 5436 C CA . ALA B 1 250 ? -5.95600 -26.72600 -12.34600 1.000 22.58000 250 ALA B CA 1
ATOM 5437 C C . ALA B 1 250 ? -4.98600 -25.57500 -12.10900 1.000 20.92000 250 ALA B C 1
ATOM 5438 O O . ALA B 1 250 ? -4.43600 -25.43500 -11.00800 1.000 22.64000 250 ALA B O 1
ATOM 5440 N N . ILE B 1 251 ? -4.77700 -24.73600 -13.12300 1.000 17.68000 251 ILE B N 1
ATOM 5441 C CA . ILE B 1 251 ? -3.82900 -23.63100 -13.00600 1.000 20.53000 251 ILE B CA 1
ATOM 5442 C C . ILE B 1 251 ? -4.26200 -22.66400 -11.91600 1.000 24.47000 251 ILE B C 1
ATOM 5443 O O . ILE B 1 251 ? -3.46900 -22.28500 -11.04500 1.000 21.28000 251 ILE B O 1
ATOM 5448 N N . THR B 1 252 ? -5.51200 -22.19100 -11.99500 1.000 22.70000 252 THR B N 1
ATOM 5449 C CA . THR B 1 252 ? -5.97700 -21.17300 -11.05400 1.000 20.22000 252 THR B CA 1
ATOM 5450 C C . THR B 1 252 ? -6.03500 -21.72700 -9.63700 1.000 18.33000 252 THR B C 1
ATOM 5451 O O . THR B 1 252 ? -5.75100 -21.00600 -8.67300 1.000 20.53000 252 THR B O 1
ATOM 5455 N N . GLN B 1 253 ? -6.40600 -22.99800 -9.49000 1.000 18.34000 253 GLN B N 1
ATOM 5456 C CA . GLN B 1 253 ? -6.41600 -23.63300 -8.17500 1.000 21.51000 253 GLN B CA 1
ATOM 5457 C C . GLN B 1 253 ? -5.04200 -23.55400 -7.52100 1.000 23.81000 253 GLN B C 1
ATOM 5458 O O . GLN B 1 253 ? -4.91400 -23.14700 -6.36100 1.000 21.00000 253 GLN B O 1
ATOM 5464 N N . GLN B 1 254 ? -3.99400 -23.91900 -8.26500 1.000 21.97000 254 GLN B N 1
ATOM 5465 C CA . GLN B 1 254 ? -2.64700 -23.90000 -7.69800 1.000 24.58000 254 GLN B CA 1
ATOM 5466 C C . GLN B 1 254 ? -2.17600 -22.47700 -7.40100 1.000 23.28000 254 GLN B C 1
ATOM 5467 O O . GLN B 1 254 ? -1.44000 -22.26400 -6.42800 1.000 24.72000 254 GLN B O 1
ATOM 5473 N N . SER B 1 255 ? -2.60000 -21.48800 -8.19200 1.000 21.26000 255 SER B N 1
ATOM 5474 C CA . SER B 1 255 ? -2.15300 -20.11500 -7.97400 1.000 20.01000 255 SER B CA 1
ATOM 5475 C C . SER B 1 255 ? -3.06000 -19.31000 -7.04100 1.000 19.60000 255 SER B C 1
ATOM 5476 O O . SER B 1 255 ? -2.82900 -18.11200 -6.86700 1.000 22.21000 255 SER B O 1
ATOM 5479 N N . GLY B 1 256 ? -4.07900 -19.92300 -6.44800 1.000 21.54000 256 GLY B N 1
ATOM 5480 C CA . GLY B 1 256 ? -4.98500 -19.15500 -5.60700 1.000 22.83000 256 GLY B CA 1
ATOM 5481 C C . GLY B 1 256 ? -5.77200 -18.10100 -6.35100 1.000 18.98000 256 GLY B C 1
ATOM 5482 O O . GLY B 1 256 ? -6.26300 -17.14900 -5.73800 1.000 20.32000 256 GLY B O 1
ATOM 5483 N N . THR B 1 257 ? -5.90100 -18.24900 -7.66500 1.000 17.73000 257 THR B N 1
ATOM 5484 C CA . THR B 1 257 ? -6.64600 -17.31300 -8.50000 1.000 20.52000 257 THR B CA 1
ATOM 5485 C C . THR B 1 257 ? -8.08400 -17.79400 -8.65900 1.000 14.95000 257 THR B C 1
ATOM 5486 O O . THR B 1 257 ? -8.33600 -18.98600 -8.85800 1.000 16.62000 257 THR B O 1
ATOM 5490 N N . ALA B 1 258 ? -9.03100 -16.86300 -8.53900 1.000 16.49000 258 ALA B N 1
ATOM 5491 C CA . ALA B 1 258 ? -10.43600 -17.22500 -8.64100 1.000 13.96000 258 ALA B CA 1
ATOM 5492 C C . ALA B 1 258 ? -10.78100 -17.61600 -10.07800 1.000 11.57000 258 ALA B C 1
ATOM 5493 O O . ALA B 1 258 ? -10.51700 -16.86400 -11.01700 1.000 15.98000 258 ALA B O 1
ATOM 5495 N N . LEU B 1 259 ? -11.35200 -18.80200 -10.25100 1.000 13.21000 259 LEU B N 1
ATOM 5496 C CA . LEU B 1 259 ? -11.95900 -19.17700 -11.52400 1.000 16.53000 259 LEU B CA 1
ATOM 5497 C C . LEU B 1 259 ? -13.44100 -18.83200 -11.42400 1.000 12.40000 259 LEU B C 1
ATOM 5498 O O . LEU B 1 259 ? -14.16200 -19.40700 -10.60700 1.000 13.65000 259 LEU B O 1
ATOM 5503 N N . ILE B 1 260 ? -13.87900 -17.86300 -12.21800 1.000 13.46000 260 ILE B N 1
ATOM 5504 C CA . ILE B 1 260 ? -15.27500 -17.44000 -12.24600 1.000 14.17000 260 ILE B CA 1
ATOM 5505 C C . ILE B 1 260 ? -15.86100 -17.92500 -13.55600 1.000 11.89000 260 ILE B C 1
ATOM 5506 O O . ILE B 1 260 ? -15.38200 -17.54200 -14.62300 1.000 13.33000 260 ILE B O 1
ATOM 5511 N N . MET B 1 261 ? -16.88000 -18.76500 -13.48100 1.000 12.52000 261 MET B N 1
ATOM 5512 C CA . MET B 1 261 ? -17.55100 -19.26500 -14.67300 1.000 13.85000 261 MET B CA 1
ATOM 5513 C C . MET B 1 261 ? -18.85400 -18.49700 -14.83700 1.000 12.18000 261 MET B C 1
ATOM 5514 O O . MET B 1 261 ? -19.71600 -18.53800 -13.95200 1.000 11.78000 261 MET B O 1
ATOM 5519 N N . ASP B 1 262 ? -19.00200 -17.81800 -15.96700 1.000 12.11000 262 ASP B N 1
ATOM 5520 C CA . ASP B 1 262 ? -20.23400 -17.08200 -16.24400 1.000 11.59000 262 ASP B CA 1
ATOM 5521 C C . ASP B 1 262 ? -21.24600 -18.03400 -16.86400 1.000 11.28000 262 ASP B C 1
ATOM 5522 O O . ASP B 1 262 ? -21.19700 -18.32700 -18.06400 1.000 11.10000 262 ASP B O 1
ATOM 5527 N N . GLU B 1 263 ? -22.17600 -18.50900 -16.04100 1.000 9.08000 263 GLU B N 1
ATOM 5528 C CA . GLU B 1 263 ? -23.21300 -19.44000 -16.46800 1.000 9.80000 263 GLU B CA 1
ATOM 5529 C C . GLU B 1 263 ? -24.57000 -18.76200 -16.63000 1.000 8.40000 263 GLU B C 1
ATOM 5530 O O . GLU B 1 263 ? -25.61100 -19.40400 -16.45000 1.000 8.83000 263 GLU B O 1
ATOM 5536 N N . ILE B 1 264 ? -24.58100 -17.47400 -16.98200 1.000 8.38000 264 ILE B N 1
ATOM 5537 C CA . ILE B 1 264 ? -25.85800 -16.77800 -17.06800 1.000 8.32000 264 ILE B CA 1
ATOM 5538 C C . ILE B 1 264 ? -26.70500 -17.34500 -18.20900 1.000 9.55000 264 ILE B C 1
ATOM 5539 O O . ILE B 1 264 ? -27.92900 -17.43600 -18.08100 1.000 7.13000 264 ILE B O 1
ATOM 5544 N N . ILE B 1 265 ? -26.08000 -17.86400 -19.26500 1.000 8.00000 265 ILE B N 1
ATOM 5545 C CA . ILE B 1 265 ? -26.80100 -18.58400 -20.31300 1.000 7.07000 265 ILE B CA 1
ATOM 5546 C C . ILE B 1 265 ? -26.74700 -20.09300 -20.10400 1.000 10.45000 265 ILE B C 1
ATOM 5547 O O . ILE B 1 265 ? -27.76400 -20.77300 -20.21500 1.000 11.61000 265 ILE B O 1
ATOM 5552 N N . THR B 1 266 ? -25.56800 -20.64900 -19.82000 1.000 10.49000 266 THR B N 1
ATOM 5553 C CA . THR B 1 266 ? -25.48100 -22.10600 -19.78000 1.000 8.68000 266 THR B CA 1
ATOM 5554 C C . THR B 1 266 ? -26.08500 -22.69000 -18.51700 1.000 10.23000 266 THR B C 1
ATOM 5555 O O . THR B 1 266 ? -26.52200 -23.84800 -18.52900 1.000 11.90000 266 THR B O 1
ATOM 5559 N N . GLY B 1 267 ? -26.08800 -21.93400 -17.41900 1.000 10.30000 267 GLY B N 1
ATOM 5560 C CA . GLY B 1 267 ? -26.68000 -22.40400 -16.18500 1.000 11.35000 267 GLY B CA 1
ATOM 5561 C C . GLY B 1 267 ? -28.14100 -22.77800 -16.36200 1.000 12.26000 267 GLY B C 1
ATOM 5562 O O . GLY B 1 267 ? -28.91500 -22.02600 -16.96800 1.000 9.81000 267 GLY B O 1
ATOM 5563 N N . PHE B 1 268 ? -28.52100 -23.94800 -15.85800 1.000 10.48000 268 PHE B N 1
ATOM 5564 C CA . PHE B 1 268 ? -29.87800 -24.48300 -15.90900 1.000 10.03000 268 PHE B CA 1
ATOM 5565 C C . PHE B 1 268 ? -30.39400 -24.70300 -17.32500 1.000 8.36000 268 PHE B C 1
ATOM 5566 O O . PHE B 1 268 ? -31.58000 -24.98400 -17.49500 1.000 11.20000 268 PHE B O 1
ATOM 5574 N N . ARG B 1 269 ? -29.53000 -24.61500 -18.34000 1.000 10.54000 269 ARG B N 1
ATOM 5575 C CA . ARG B 1 269 ? -29.92400 -24.86700 -19.72100 1.000 10.67000 269 ARG B CA 1
ATOM 5576 C C . ARG B 1 269 ? -29.32500 -26.16100 -20.25100 1.000 12.60000 269 ARG B C 1
ATOM 5577 O O . ARG B 1 269 ? -30.07200 -27.03200 -20.68700 1.000 10.39000 269 ARG B O 1
ATOM 5585 N N . ILE B 1 270 ? -27.99400 -26.29900 -20.24500 1.000 12.17000 270 ILE B N 1
ATOM 5586 C CA . ILE B 1 270 ? -27.40400 -27.53200 -20.78300 1.000 12.02000 270 ILE B CA 1
ATOM 5587 C C . ILE B 1 270 ? -27.84300 -28.72600 -19.95200 1.000 14.37000 270 ILE B C 1
ATOM 5588 O O . ILE B 1 270 ? -28.08100 -29.82300 -20.48800 1.000 12.97000 270 ILE B O 1
ATOM 5593 N N . GLY B 1 271 ? -28.00100 -28.52200 -18.64800 1.000 11.54000 271 GLY B N 1
ATOM 5594 C CA . GLY B 1 271 ? -28.48600 -29.52000 -17.71600 1.000 11.17000 271 GLY B CA 1
ATOM 5595 C C . GLY B 1 271 ? -28.68300 -28.83300 -16.38200 1.000 13.91000 271 GLY B C 1
ATOM 5596 O O . GLY B 1 271 ? -28.40000 -27.64200 -16.23100 1.000 13.36000 271 GLY B O 1
ATOM 5597 N N . LEU B 1 272 ? -29.16300 -29.60200 -15.40300 1.000 13.47000 272 LEU B N 1
ATOM 5598 C CA . LEU B 1 272 ? -29.56000 -28.99100 -14.13200 1.000 14.29000 272 LEU B CA 1
ATOM 5599 C C . LEU B 1 272 ? -28.37300 -28.32900 -13.43500 1.000 15.12000 272 LEU B C 1
ATOM 5600 O O . LEU B 1 272 ? -28.50800 -27.23800 -12.85700 1.000 14.31000 272 LEU B O 1
ATOM 5605 N N . GLY B 1 273 ? -27.19700 -28.95300 -13.49900 1.000 15.64000 273 GLY B N 1
ATOM 5606 C CA . GLY B 1 273 ? -26.00300 -28.39000 -12.91300 1.000 14.42000 273 GLY B CA 1
ATOM 5607 C C . GLY B 1 273 ? -25.17600 -27.50500 -13.82500 1.000 12.97000 273 GLY B C 1
ATOM 5608 O O . GLY B 1 273 ? -24.06600 -27.12000 -13.44700 1.000 15.01000 273 GLY B O 1
ATOM 5609 N N . GLY B 1 274 ? -25.67500 -27.16500 -15.02100 1.000 11.74000 274 GLY B N 1
ATOM 5610 C CA . GLY B 1 274 ? -24.99100 -26.21600 -15.88100 1.000 13.30000 274 GLY B CA 1
ATOM 5611 C C . GLY B 1 274 ? -23.70900 -26.74300 -16.51900 1.000 15.71000 274 GLY B C 1
ATOM 5612 O O . GLY B 1 274 ? -23.45100 -27.95600 -16.60200 1.000 15.89000 274 GLY B O 1
ATOM 5613 N N . ALA B 1 275 ? -22.89500 -25.79600 -16.98600 1.000 13.67000 275 ALA B N 1
ATOM 5614 C CA . ALA B 1 275 ? -21.64800 -26.17500 -17.64400 1.000 15.20000 275 ALA B CA 1
ATOM 5615 C C . ALA B 1 275 ? -20.67300 -26.81600 -16.66300 1.000 15.57000 275 ALA B C 1
ATOM 5616 O O . ALA B 1 275 ? -19.87700 -27.67300 -17.06400 1.000 15.07000 275 ALA B O 1
ATOM 5618 N N . GLN B 1 276 ? -20.74300 -26.44300 -15.37800 1.000 14.51000 276 GLN B N 1
ATOM 5619 C CA . GLN B 1 276 ? -19.91900 -27.11400 -14.37100 1.000 16.90000 276 GLN B CA 1
ATOM 5620 C C . GLN B 1 276 ? -20.18500 -28.60800 -14.35400 1.000 16.68000 276 GLN B C 1
ATOM 5621 O O . GLN B 1 276 ? -19.25200 -29.41800 -14.26400 1.000 20.53000 276 GLN B O 1
ATOM 5627 N N . GLU B 1 277 ? -21.45800 -28.99100 -14.42900 1.000 16.96000 277 GLU B N 1
ATOM 5628 C CA . GLU B 1 277 ? -21.80800 -30.40200 -14.42500 1.000 15.67000 277 GLU B CA 1
ATOM 5629 C C . GLU B 1 277 ? -21.44400 -31.05400 -15.75300 1.000 22.11000 277 GLU B C 1
ATOM 5630 O O . GLU B 1 277 ? -20.96800 -32.19700 -15.78100 1.000 20.45000 277 GLU B O 1
ATOM 5636 N N . TRP B 1 278 ? -21.63800 -30.32600 -16.86000 1.000 16.77000 278 TRP B N 1
ATOM 5637 C CA . TRP B 1 278 ? -21.36400 -30.86800 -18.19000 1.000 17.95000 278 TRP B CA 1
ATOM 5638 C C . TRP B 1 278 ? -19.88400 -31.16800 -18.38000 1.000 20.77000 278 TRP B C 1
ATOM 5639 O O . TRP B 1 278 ? -19.52000 -32.21900 -18.92700 1.000 22.49000 278 TRP B O 1
ATOM 5650 N N . PHE B 1 279 ? -19.02000 -30.24600 -17.96600 1.000 17.76000 279 PHE B N 1
ATOM 5651 C CA . PHE B 1 279 ? -17.58000 -30.41000 -18.08200 1.000 21.73000 279 PHE B CA 1
ATOM 5652 C C . PHE B 1 279 ? -16.95300 -31.05100 -16.84900 1.000 22.95000 279 PHE B C 1
ATOM 5653 O O . PHE B 1 279 ? -15.74700 -31.30600 -16.85900 1.000 25.53000 279 PHE B O 1
ATOM 5661 N N . ASP B 1 280 ? -17.72900 -31.28900 -15.79400 1.000 23.10000 280 ASP B N 1
ATOM 5662 C CA . ASP B 1 280 ? -17.22300 -31.79700 -14.52000 1.000 24.77000 280 ASP B CA 1
ATOM 5663 C C . ASP B 1 280 ? -16.07300 -30.92700 -14.00600 1.000 28.25000 280 ASP B C 1
ATOM 5664 O O . ASP B 1 280 ? -14.96500 -31.39300 -13.73000 1.000 29.01000 280 ASP B O 1
ATOM 5669 N N . ILE B 1 281 ? -16.35300 -29.63100 -13.89000 1.000 23.29000 281 ILE B N 1
ATOM 5670 C CA . ILE B 1 281 ? -15.40200 -28.66700 -13.35500 1.000 23.18000 281 ILE B CA 1
ATOM 5671 C C . ILE B 1 281 ? -16.12500 -27.83500 -12.31200 1.000 27.11000 281 ILE B C 1
ATOM 5672 O O . ILE B 1 281 ? -17.21600 -27.32100 -12.57500 1.000 23.70000 281 ILE B O 1
ATOM 5677 N N . GLN B 1 282 ? -15.53300 -27.70900 -11.13300 1.000 23.15000 282 GLN B N 1
ATOM 5678 C CA . GLN B 1 282 ? -16.10500 -26.89700 -10.06600 1.000 20.92000 282 GLN B CA 1
ATOM 5679 C C . GLN B 1 282 ? -15.34900 -25.57400 -10.00400 1.000 24.85000 282 GLN B C 1
ATOM 5680 O O . GLN B 1 282 ? -14.17600 -25.54000 -9.61500 1.000 22.48000 282 GLN B O 1
ATOM 5686 N N . ALA B 1 283 ? -16.02400 -24.48400 -10.37600 1.000 20.00000 283 ALA B N 1
ATOM 5687 C CA . ALA B 1 283 ? -15.44400 -23.15200 -10.31500 1.000 19.95000 283 ALA B CA 1
ATOM 5688 C C . ALA B 1 283 ? -15.39600 -22.64400 -8.87500 1.000 14.88000 283 ALA B C 1
ATOM 5689 O O . ALA B 1 283 ? -15.98800 -23.22600 -7.96000 1.000 16.84000 283 ALA B O 1
ATOM 5691 N N . ASP B 1 284 ? -14.66900 -21.54100 -8.68300 1.000 15.90000 284 ASP B N 1
ATOM 5692 C CA . ASP B 1 284 ? -14.64300 -20.85800 -7.39100 1.000 13.78000 284 ASP B CA 1
ATOM 5693 C C . ASP B 1 284 ? -15.86300 -19.96200 -7.20900 1.000 15.05000 284 ASP B C 1
ATOM 5694 O O . ASP B 1 284 ? -16.41700 -19.86800 -6.10700 1.000 12.67000 284 ASP B O 1
ATOM 5699 N N . LEU B 1 285 ? -16.27300 -19.28400 -8.27600 1.000 11.82000 285 LEU B N 1
ATOM 5700 C CA . LEU B 1 285 ? -17.47700 -18.46800 -8.28700 1.000 11.56000 285 LEU B CA 1
ATOM 5701 C C . LEU B 1 285 ? -18.19800 -18.72600 -9.59600 1.000 12.69000 285 LEU B C 1
ATOM 5702 O O . LEU B 1 285 ? -17.56200 -18.92200 -10.62600 1.000 11.99000 285 LEU B O 1
ATOM 5707 N N . VAL B 1 286 ? -19.52500 -18.69300 -9.56000 1.000 9.97000 286 VAL B N 1
ATOM 5708 C CA . VAL B 1 286 ? -20.32000 -18.84100 -10.77600 1.000 10.40000 286 VAL B CA 1
ATOM 5709 C C . VAL B 1 286 ? -21.38300 -17.74900 -10.76400 1.000 11.03000 286 VAL B C 1
ATOM 5710 O O . VAL B 1 286 ? -21.87000 -17.35600 -9.69800 1.000 9.39000 286 VAL B O 1
ATOM 5714 N N . THR B 1 287 ? -21.72200 -17.23700 -11.94600 1.000 9.74000 287 THR B N 1
ATOM 5715 C CA . THR B 1 287 ? -22.84600 -16.32100 -12.08400 1.000 9.60000 287 THR B CA 1
ATOM 5716 C C . THR B 1 287 ? -23.99000 -17.03500 -12.79600 1.000 9.34000 287 THR B C 1
ATOM 5717 O O . THR B 1 287 ? -23.77500 -17.75400 -13.78000 1.000 11.12000 287 THR B O 1
ATOM 5721 N N . TYR B 1 288 ? -25.19400 -16.88100 -12.26600 1.000 9.54000 288 TYR B N 1
ATOM 5722 C CA . TYR B 1 288 ? -26.39100 -17.39000 -12.91400 1.000 9.42000 288 TYR B CA 1
ATOM 5723 C C . TYR B 1 288 ? -27.31700 -16.23000 -13.22500 1.000 8.80000 288 TYR B C 1
ATOM 5724 O O . TYR B 1 288 ? -27.21100 -15.14600 -12.64400 1.000 7.56000 288 TYR B O 1
ATOM 5733 N N . GLY B 1 289 ? -28.25000 -16.48000 -14.12600 1.000 8.08000 289 GLY B N 1
ATOM 5734 C CA . GLY B 1 289 ? -29.20000 -15.45400 -14.48500 1.000 7.50000 289 GLY B CA 1
ATOM 5735 C C . GLY B 1 289 ? -30.23700 -16.03700 -15.41800 1.000 8.82000 289 GLY B C 1
ATOM 5736 O O . GLY B 1 289 ? -30.44100 -17.25300 -15.45100 1.000 8.88000 289 GLY B O 1
ATOM 5737 N N . LYS B 1 290 ? -30.87600 -15.14900 -16.18700 1.000 9.84000 290 LYS B N 1
ATOM 5738 C CA . LYS B 1 290 ? -31.79700 -15.54900 -17.25100 1.000 8.58000 290 LYS B CA 1
ATOM 5739 C C . LYS B 1 290 ? -32.80600 -16.58800 -16.74500 1.000 7.21000 290 LYS B C 1
ATOM 5740 O O . LYS B 1 290 ? -33.75500 -16.20900 -16.05000 1.000 9.77000 290 LYS B O 1
ATOM 5746 N N . ILE B 1 291 ? -32.61700 -17.88600 -17.04800 1.000 7.67000 291 ILE B N 1
ATOM 5747 C CA . ILE B 1 291 ? -33.59200 -18.92500 -16.68000 1.000 7.09000 291 ILE B CA 1
ATOM 5748 C C . ILE B 1 291 ? -33.97300 -18.88700 -15.20400 1.000 7.11000 291 ILE B C 1
ATOM 5749 O O . ILE B 1 291 ? -35.13300 -19.12700 -14.84300 1.000 7.47000 291 ILE B O 1
ATOM 5754 N N . ILE B 1 292 ? -33.00100 -18.65200 -14.31700 1.000 7.77000 292 ILE B N 1
ATOM 5755 C CA . ILE B 1 292 ? -33.21900 -18.93800 -12.89600 1.000 8.71000 292 ILE B CA 1
ATOM 5756 C C . ILE B 1 292 ? -34.22700 -17.98400 -12.25100 1.000 8.50000 292 ILE B C 1
ATOM 5757 O O . ILE B 1 292 ? -34.75300 -18.28300 -11.17400 1.000 9.45000 292 ILE B O 1
ATOM 5762 N N . GLY B 1 293 ? -34.53400 -16.85100 -12.88500 1.000 7.64000 293 GLY B N 1
ATOM 5763 C CA . GLY B 1 293 ? -35.58500 -15.97700 -12.37400 1.000 6.63000 293 GLY B CA 1
ATOM 5764 C C . GLY B 1 293 ? -37.00200 -16.33200 -12.78300 1.000 6.99000 293 GLY B C 1
ATOM 5765 O O . GLY B 1 293 ? -37.94200 -15.65300 -12.36300 1.000 8.03000 293 GLY B O 1
ATOM 5766 N N . GLY B 1 294 ? -37.19600 -17.37500 -13.59600 1.000 8.26000 294 GLY B N 1
ATOM 5767 C CA . GLY B 1 294 ? -38.54800 -17.76500 -13.98800 1.000 8.61000 294 GLY B CA 1
ATOM 5768 C C . GLY B 1 294 ? -39.28300 -16.74700 -14.82900 1.000 10.31000 294 GLY B C 1
ATOM 5769 O O . GLY B 1 294 ? -40.51700 -16.78900 -14.91900 1.000 10.60000 294 GLY B O 1
ATOM 5770 N N . GLY B 1 295 ? -38.56200 -15.82500 -15.44900 1.000 7.39000 295 GLY B N 1
ATOM 5771 C CA . GLY B 1 295 ? -39.16000 -14.73400 -16.18500 1.000 6.75000 295 GLY B CA 1
ATOM 5772 C C . GLY B 1 295 ? -39.03000 -13.39700 -15.48600 1.000 8.04000 295 GLY B C 1
ATOM 5773 O O . GLY B 1 295 ? -39.10900 -12.36100 -16.15200 1.000 9.08000 295 GLY B O 1
ATOM 5774 N N . GLN B 1 296 ? -38.81900 -13.39700 -14.16200 1.000 7.94000 296 GLN B N 1
ATOM 5775 C CA . GLN B 1 296 ? -38.49000 -12.20900 -13.38600 1.000 7.97000 296 GLN B CA 1
ATOM 5776 C C . GLN B 1 296 ? -36.99800 -11.88200 -13.52400 1.000 8.31000 296 GLN B C 1
ATOM 5777 O O . GLN B 1 296 ? -36.17300 -12.77200 -13.74600 1.000 7.84000 296 GLN B O 1
ATOM 5783 N N . PRO B 1 297 ? -36.62000 -10.61600 -13.36600 1.000 8.49000 297 PRO B N 1
ATOM 5784 C CA . PRO B 1 297 ? -35.19500 -10.26100 -13.43500 1.000 6.55000 297 PRO B CA 1
ATOM 5785 C C . PRO B 1 297 ? -34.42400 -10.88600 -12.28400 1.000 6.23000 297 PRO B C 1
ATOM 5786 O O . PRO B 1 297 ? -34.88200 -10.89900 -11.13900 1.000 7.66000 297 PRO B O 1
ATOM 5790 N N . LEU B 1 298 ? -33.22600 -11.38000 -12.58400 1.000 6.47000 298 LEU B N 1
ATOM 5791 C CA . LEU B 1 298 ? -32.45200 -12.01700 -11.53400 1.000 7.62000 298 LEU B CA 1
ATOM 5792 C C . LEU B 1 298 ? -31.02000 -12.18600 -12.01200 1.000 7.06000 298 LEU B C 1
ATOM 5793 O O . LEU B 1 298 ? -30.77900 -12.44200 -13.19400 1.000 7.81000 298 LEU B O 1
ATOM 5798 N N . GLY B 1 299 ? -30.08400 -12.03100 -11.08200 1.000 6.46000 299 GLY B N 1
ATOM 5799 C CA . GLY B 1 299 ? -28.70500 -12.41700 -11.31600 1.000 7.14000 299 GLY B CA 1
ATOM 5800 C C . GLY B 1 299 ? -28.18200 -12.95600 -9.99900 1.000 8.70000 299 GLY B C 1
ATOM 5801 O O . GLY B 1 299 ? -28.54600 -12.44600 -8.93700 1.000 9.79000 299 GLY B O 1
ATOM 5802 N N . ILE B 1 300 ? -27.35400 -13.99000 -10.04800 1.000 7.44000 300 ILE B N 1
ATOM 5803 C CA . ILE B 1 300 ? -26.89300 -14.68500 -8.85400 1.000 8.42000 300 ILE B CA 1
ATOM 5804 C C . ILE B 1 300 ? -25.38300 -14.81500 -8.93700 1.000 9.27000 300 ILE B C 1
ATOM 5805 O O . ILE B 1 300 ? -24.84200 -15.08000 -10.01100 1.000 7.82000 300 ILE B O 1
ATOM 5810 N N . VAL B 1 301 ? -24.69100 -14.58200 -7.82600 1.000 8.78000 301 VAL B N 1
ATOM 5811 C CA . VAL B 1 301 ? -23.30900 -15.03000 -7.69500 1.000 8.98000 301 VAL B CA 1
ATOM 5812 C C . VAL B 1 301 ? -23.28200 -16.10200 -6.61900 1.000 7.99000 301 VAL B C 1
ATOM 5813 O O . VAL B 1 301 ? -23.85200 -15.92600 -5.53500 1.000 9.29000 301 VAL B O 1
ATOM 5817 N N . ALA B 1 302 ? -22.65900 -17.23300 -6.93200 1.000 9.32000 302 ALA B N 1
ATOM 5818 C CA . ALA B 1 302 ? -22.57400 -18.34700 -6.00400 1.000 9.72000 302 ALA B CA 1
ATOM 5819 C C . ALA B 1 302 ? -21.17300 -18.94700 -6.07300 1.000 9.79000 302 ALA B C 1
ATOM 5820 O O . ALA B 1 302 ? -20.42700 -18.72500 -7.02600 1.000 11.82000 302 ALA B O 1
ATOM 5822 N N . GLY B 1 303 ? -20.80700 -19.71400 -5.05400 1.000 10.94000 303 GLY B N 1
ATOM 5823 C CA . GLY B 1 303 ? -19.51600 -20.37600 -5.14000 1.000 13.16000 303 GLY B CA 1
ATOM 5824 C C . GLY B 1 303 ? -19.01200 -20.80400 -3.77400 1.000 12.66000 303 GLY B C 1
ATOM 5825 O O . GLY B 1 303 ? -19.78800 -20.99900 -2.83400 1.000 11.26000 303 GLY B O 1
ATOM 5826 N N . LYS B 1 304 ? -17.69200 -20.93800 -3.69500 1.000 13.21000 304 LYS B N 1
ATOM 5827 C CA . LYS B 1 304 ? -17.05700 -21.45000 -2.48900 1.000 15.43000 304 LYS B CA 1
ATOM 5828 C C . LYS B 1 304 ? -17.00700 -20.37500 -1.41000 1.000 13.20000 304 LYS B C 1
ATOM 5829 O O . LYS B 1 304 ? -16.89200 -19.18100 -1.70100 1.000 13.75000 304 LYS B O 1
ATOM 5835 N N . ALA B 1 305 ? -17.08900 -20.81800 -0.15100 1.000 16.57000 305 ALA B N 1
ATOM 5836 C CA . ALA B 1 305 ? -17.10900 -19.87400 0.96600 1.000 16.00000 305 ALA B CA 1
ATOM 5837 C C . ALA B 1 305 ? -15.87400 -18.98000 0.97100 1.000 15.75000 305 ALA B C 1
ATOM 5838 O O . ALA B 1 305 ? -15.95700 -17.78800 1.29700 1.000 14.69000 305 ALA B O 1
ATOM 5840 N N . GLU B 1 306 ? -14.71300 -19.53900 0.61000 1.000 16.37000 306 GLU B N 1
ATOM 5841 C CA . GLU B 1 306 ? -13.47900 -18.75800 0.58000 1.000 19.12000 306 GLU B CA 1
ATOM 5842 C C . GLU B 1 306 ? -13.64500 -17.44600 -0.17100 1.000 18.98000 306 GLU B C 1
ATOM 5843 O O . GLU B 1 306 ? -13.01800 -16.44000 0.18200 1.000 20.23000 306 GLU B O 1
ATOM 5849 N N . PHE B 1 307 ? -14.48800 -17.43200 -1.20500 1.000 16.57000 307 PHE B N 1
ATOM 5850 C CA . PHE B 1 307 ? -14.76000 -16.22800 -1.97600 1.000 14.92000 307 PHE B CA 1
ATOM 5851 C C . PHE B 1 307 ? -16.07600 -15.56300 -1.59200 1.000 14.37000 307 PHE B C 1
ATOM 5852 O O . PHE B 1 307 ? -16.13500 -14.33400 -1.48000 1.000 14.14000 307 PHE B O 1
ATOM 5860 N N . MET B 1 308 ? -17.12600 -16.35100 -1.35300 1.000 13.04000 308 MET B N 1
ATOM 5861 C CA . MET B 1 308 ? -18.42200 -15.77400 -1.01200 1.000 12.52000 308 MET B CA 1
ATOM 5862 C C . MET B 1 308 ? -18.41900 -15.10700 0.36000 1.000 14.16000 308 MET B C 1
ATOM 5863 O O . MET B 1 308 ? -19.23300 -14.20800 0.60000 1.000 10.58000 308 MET B O 1
ATOM 5868 N N . ASN B 1 309 ? -17.51200 -15.51400 1.25700 1.000 13.38000 309 ASN B N 1
ATOM 5869 C CA . ASN B 1 309 ? -17.43700 -14.90500 2.58000 1.000 15.25000 309 ASN B CA 1
ATOM 5870 C C . ASN B 1 309 ? -17.16800 -13.40300 2.53700 1.000 13.82000 309 ASN B C 1
ATOM 5871 O O . ASN B 1 309 ? -17.34500 -12.73200 3.56100 1.000 13.76000 309 ASN B O 1
ATOM 5876 N N . THR B 1 310 ? -16.70600 -12.86100 1.40400 1.000 11.38000 310 THR B N 1
ATOM 5877 C CA . THR B 1 310 ? -16.49700 -11.42100 1.34000 1.000 14.44000 310 THR B CA 1
ATOM 5878 C C . THR B 1 310 ? -17.81000 -10.64800 1.27500 1.000 13.62000 310 THR B C 1
ATOM 5879 O O . THR B 1 310 ? -17.78600 -9.41700 1.36900 1.000 12.78000 310 THR B O 1
ATOM 5883 N N . ILE B 1 311 ? -18.94900 -11.33500 1.16500 1.000 11.69000 311 ILE B N 1
ATOM 5884 C CA . ILE B 1 311 ? -20.23700 -10.64400 1.18200 1.000 12.37000 311 ILE B CA 1
ATOM 5885 C C . ILE B 1 311 ? -20.65000 -10.28500 2.60800 1.000 13.91000 311 ILE B C 1
ATOM 5886 O O . ILE B 1 311 ? -21.08400 -9.15900 2.88000 1.000 12.82000 311 ILE B O 1
ATOM 5891 N N . ASP B 1 312 ? -20.52600 -11.23100 3.53900 1.000 13.23000 312 ASP B N 1
ATOM 5892 C CA . ASP B 1 312 ? -21.01400 -11.02900 4.89700 1.000 14.52000 312 ASP B CA 1
ATOM 5893 C C . ASP B 1 312 ? -19.93500 -11.18500 5.96000 1.000 15.78000 312 ASP B C 1
ATOM 5894 O O . ASP B 1 312 ? -20.24000 -11.09000 7.15800 1.000 15.91000 312 ASP B O 1
ATOM 5899 N N . GLY B 1 313 ? -18.68100 -11.36200 5.55800 1.000 16.85000 313 GLY B N 1
ATOM 5900 C CA . GLY B 1 313 ? -17.59400 -11.58000 6.49100 1.000 20.65000 313 GLY B CA 1
ATOM 5901 C C . GLY B 1 313 ? -17.41700 -13.01700 6.92200 1.000 23.99000 313 GLY B C 1
ATOM 5902 O O . GLY B 1 313 ? -16.49800 -13.30300 7.70500 1.000 28.51000 313 GLY B O 1
ATOM 5903 N N . GLY B 1 314 ? -18.26000 -13.92300 6.44200 1.000 15.28000 314 GLY B N 1
ATOM 5904 C CA . GLY B 1 314 ? -18.20100 -15.31200 6.83100 1.000 17.44000 314 GLY B CA 1
ATOM 5905 C C . GLY B 1 314 ? -19.21900 -15.63100 7.91100 1.000 23.53000 314 GLY B C 1
ATOM 5906 O O . GLY B 1 314 ? -19.69500 -14.75800 8.64300 1.000 22.51000 314 GLY B O 1
ATOM 5907 N N . THR B 1 315 ? -19.54900 -16.91500 8.01000 1.000 20.52000 315 THR B N 1
ATOM 5908 C CA . THR B 1 315 ? -20.66700 -17.37000 8.82200 1.000 22.87000 315 THR B CA 1
ATOM 5909 C C . THR B 1 315 ? -20.26300 -17.53200 10.29000 1.000 31.33000 315 THR B C 1
ATOM 5910 O O . THR B 1 315 ? -19.08200 -17.62800 10.63500 1.000 32.11000 315 THR B O 1
ATOM 5914 N N . TRP B 1 316 ? -21.27400 -17.53400 11.15800 1.000 35.59000 316 TRP B N 1
ATOM 5915 C CA . TRP B 1 316 ? -21.08600 -17.66400 12.60000 1.000 40.78000 316 TRP B CA 1
ATOM 5916 C C . TRP B 1 316 ? -22.36300 -18.24100 13.20300 1.000 37.24000 316 TRP B C 1
ATOM 5917 O O . TRP B 1 316 ? -23.32300 -18.54800 12.49400 1.000 37.71000 316 TRP B O 1
ATOM 5928 N N . GLN B 1 317 ? -22.36500 -18.39300 14.52700 1.000 43.71000 317 GLN B N 1
ATOM 5929 C CA . GLN B 1 317 ? -23.39900 -19.15500 15.21400 1.000 46.16000 317 GLN B CA 1
ATOM 5930 C C . GLN B 1 317 ? -23.86200 -18.40900 16.45900 1.000 44.00000 317 GLN B C 1
ATOM 5931 O O . GLN B 1 317 ? -23.08900 -17.68100 17.08700 1.000 45.11000 317 GLN B O 1
ATOM 5937 N N . TYR B 1 318 ? -25.13000 -18.60400 16.81800 1.000 41.95000 318 TYR B N 1
ATOM 5938 C CA . TYR B 1 318 ? -25.62000 -18.13600 18.10700 1.000 44.93000 318 TYR B CA 1
ATOM 5939 C C . TYR B 1 318 ? -25.28500 -19.15400 19.19100 1.000 47.06000 318 TYR B C 1
ATOM 5940 O O . TYR B 1 318 ? -25.20100 -20.36000 18.93700 1.000 49.78000 318 TYR B O 1
ATOM 5949 N N . GLY B 1 319 ? -25.08400 -18.65400 20.41000 1.000 46.14000 319 GLY B N 1
ATOM 5950 C CA . GLY B 1 319 ? -24.77200 -19.49400 21.54600 1.000 49.19000 319 GLY B CA 1
ATOM 5951 C C . GLY B 1 319 ? -23.30000 -19.64400 21.87400 1.000 53.31000 319 GLY B C 1
ATOM 5952 O O . GLY B 1 319 ? -22.97500 -20.27200 22.89000 1.000 55.35000 319 GLY B O 1
ATOM 5953 N N . ASP B 1 320 ? -22.40000 -19.10100 21.05600 1.000 51.86000 320 ASP B N 1
ATOM 5954 C CA . ASP B 1 320 ? -20.96600 -19.19000 21.32600 1.000 55.89000 320 ASP B CA 1
ATOM 5955 C C . ASP B 1 320 ? -20.34200 -17.82100 21.07200 1.000 53.46000 320 ASP B C 1
ATOM 5956 O O . ASP B 1 320 ? -21.04100 -16.80700 20.96400 1.000 51.11000 320 ASP B O 1
ATOM 5961 N N . ASP B 1 321 ? -19.01100 -17.78900 20.98300 1.000 56.11000 321 ASP B N 1
ATOM 5962 C CA . ASP B 1 321 ? -18.26300 -16.55600 20.77700 1.000 55.36000 321 ASP B CA 1
ATOM 5963 C C . ASP B 1 321 ? -17.83800 -16.35900 19.32300 1.000 52.99000 321 ASP B C 1
ATOM 5964 O O . ASP B 1 321 ? -16.96300 -15.52900 19.04900 1.000 50.84000 321 ASP B O 1
ATOM 5969 N N . SER B 1 322 ? -18.43800 -17.09600 18.39000 1.000 52.21000 322 SER B N 1
ATOM 5970 C CA . SER B 1 322 ? -18.03400 -17.01200 16.99300 1.000 50.65000 322 SER B CA 1
ATOM 5971 C C . SER B 1 322 ? -18.40800 -15.65800 16.39400 1.000 50.65000 322 SER B C 1
ATOM 5972 O O . SER B 1 322 ? -19.33700 -14.98200 16.84700 1.000 50.22000 322 SER B O 1
ATOM 5975 N N . TYR B 1 323 ? -17.66600 -15.26700 15.36400 1.000 49.56000 323 TYR B N 1
ATOM 5976 C CA . TYR B 1 323 ? -17.82200 -13.96200 14.73700 1.000 46.65000 323 TYR B CA 1
ATOM 5977 C C . TYR B 1 323 ? -17.41700 -14.08400 13.27800 1.000 45.74000 323 TYR B C 1
ATOM 5978 O O . TYR B 1 323 ? -16.85200 -15.10500 12.86500 1.000 42.10000 323 TYR B O 1
ATOM 5987 N N . PRO B 1 324 ? -17.72600 -13.06500 12.44900 1.000 43.32000 324 PRO B N 1
ATOM 5988 C CA . PRO B 1 324 ? -17.24600 -13.08800 11.05700 1.000 40.29000 324 PRO B CA 1
ATOM 5989 C C . PRO B 1 324 ? -15.72800 -13.01700 10.97600 1.000 40.14000 324 PRO B C 1
ATOM 5990 O O . PRO B 1 324 ? -15.13900 -11.97300 11.28200 1.000 41.11000 324 PRO B O 1
ATOM 5994 N N . THR B 1 325 ? -15.08600 -14.11300 10.55400 1.000 38.88000 325 THR B N 1
ATOM 5995 C CA . THR B 1 325 ? -13.63000 -14.22200 10.62000 1.000 40.88000 325 THR B CA 1
ATOM 5996 C C . THR B 1 325 ? -12.91200 -13.64600 9.40100 1.000 42.44000 325 THR B C 1
ATOM 5997 O O . THR B 1 325 ? -11.70100 -13.40900 9.47200 1.000 40.22000 325 THR B O 1
ATOM 6001 N N . ASP B 1 326 ? -13.61900 -13.41900 8.28900 1.000 38.05000 326 ASP B N 1
ATOM 6002 C CA . ASP B 1 326 ? -13.06600 -12.75800 7.11000 1.000 36.12000 326 ASP B CA 1
ATOM 6003 C C . ASP B 1 326 ? -13.45800 -11.28300 7.03900 1.000 33.61000 326 ASP B C 1
ATOM 6004 O O . ASP B 1 326 ? -13.57700 -10.72500 5.94000 1.000 30.01000 326 ASP B O 1
ATOM 6009 N N . GLU B 1 327 ? -13.65300 -10.63400 8.19300 1.000 30.85000 327 GLU B N 1
ATOM 6010 C CA . GLU B 1 327 ? -14.19600 -9.27800 8.18900 1.000 30.95000 327 GLU B CA 1
ATOM 6011 C C . GLU B 1 327 ? -13.25000 -8.29300 7.51600 1.000 29.35000 327 GLU B C 1
ATOM 6012 O O . GLU B 1 327 ? -13.70600 -7.33000 6.88400 1.000 24.97000 327 GLU B O 1
ATOM 6018 N N . ALA B 1 328 ? -11.93700 -8.51900 7.62400 1.000 27.32000 328 ALA B N 1
ATOM 6019 C CA . ALA B 1 328 ? -10.97800 -7.62600 6.98100 1.000 27.98000 328 ALA B CA 1
ATOM 6020 C C . ALA B 1 328 ? -11.12000 -7.62100 5.46400 1.000 26.39000 328 ALA B C 1
ATOM 6021 O O . ALA B 1 328 ? -10.70100 -6.65500 4.81500 1.000 25.80000 328 ALA B O 1
ATOM 6023 N N . LYS B 1 329 ? -11.69900 -8.67200 4.88700 1.000 21.28000 329 LYS B N 1
ATOM 6024 C CA . LYS B 1 329 ? -11.84200 -8.79000 3.44000 1.000 21.79000 329 LYS B CA 1
ATOM 6025 C C . LYS B 1 329 ? -13.27100 -8.54400 2.96500 1.000 21.37000 329 LYS B C 1
ATOM 6026 O O . LYS B 1 329 ? -13.52300 -8.58500 1.75400 1.000 20.38000 329 LYS B O 1
ATOM 6032 N N . ARG B 1 330 ? -14.20300 -8.27300 3.87900 1.000 17.42000 330 ARG B N 1
ATOM 6033 C CA . ARG B 1 330 ? -15.58400 -7.99500 3.49000 1.000 17.89000 330 ARG B CA 1
ATOM 6034 C C . ARG B 1 330 ? -15.67300 -6.76500 2.59000 1.000 15.51000 330 ARG B C 1
ATOM 6035 O O . ARG B 1 330 ? -15.14400 -5.69500 2.91400 1.000 16.25000 330 ARG B O 1
ATOM 6043 N N . THR B 1 331 ? -16.36400 -6.91100 1.46500 1.000 12.44000 331 THR B N 1
ATOM 6044 C CA . THR B 1 331 ? -16.49300 -5.82400 0.51400 1.000 11.79000 331 THR B CA 1
ATOM 6045 C C . THR B 1 331 ? -17.82600 -5.09800 0.72200 1.000 14.67000 331 THR B C 1
ATOM 6046 O O . THR B 1 331 ? -18.49500 -5.25500 1.75100 1.000 14.59000 331 THR B O 1
ATOM 6050 N N . PHE B 1 332 ? -18.20600 -4.26300 -0.24300 1.000 10.95000 332 PHE B N 1
ATOM 6051 C CA . PHE B 1 332 ? -19.44600 -3.49700 -0.18600 1.000 14.18000 332 PHE B CA 1
ATOM 6052 C C . PHE B 1 332 ? -20.38800 -4.01200 -1.26100 1.000 14.26000 332 PHE B C 1
ATOM 6053 O O . PHE B 1 332 ? -20.04200 -4.01500 -2.44800 1.000 12.66000 332 PHE B O 1
ATOM 6061 N N . VAL B 1 333 ? -21.57800 -4.42700 -0.83800 1.000 10.91000 333 VAL B N 1
ATOM 6062 C CA . VAL B 1 333 ? -22.65200 -4.82500 -1.73700 1.000 10.23000 333 VAL B CA 1
ATOM 6063 C C . VAL B 1 333 ? -23.95000 -4.30200 -1.13600 1.000 12.17000 333 VAL B C 1
ATOM 6064 O O . VAL B 1 333 ? -24.04300 -4.04900 0.06800 1.000 13.50000 333 VAL B O 1
ATOM 6068 N N . ALA B 1 334 ? -24.96500 -4.15800 -1.98400 1.000 10.30000 334 ALA B N 1
ATOM 6069 C CA . ALA B 1 334 ? -26.26600 -3.64000 -1.54700 1.000 12.24000 334 ALA B CA 1
ATOM 6070 C C . ALA B 1 334 ? -27.28100 -3.98700 -2.63600 1.000 10.77000 334 ALA B C 1
ATOM 6071 O O . ALA B 1 334 ? -27.00300 -4.82700 -3.49900 1.000 11.81000 334 ALA B O 1
ATOM 6073 N N . GLY B 1 335 ? -28.44900 -3.34000 -2.60800 1.000 10.77000 335 GLY B N 1
ATOM 6074 C CA . GLY B 1 335 ? -29.39100 -3.52100 -3.70000 1.000 9.93000 335 GLY B CA 1
ATOM 6075 C C . GLY B 1 335 ? -30.83100 -3.49500 -3.23300 1.000 8.82000 335 GLY B C 1
ATOM 6076 O O . GLY B 1 335 ? -31.25600 -4.34700 -2.44500 1.000 12.29000 335 GLY B O 1
ATOM 6077 N N . THR B 1 336 ? -31.58200 -2.51500 -3.734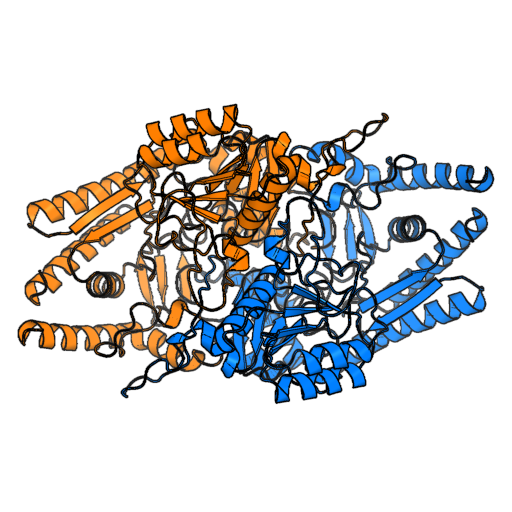00 1.000 7.74000 336 THR B N 1
ATOM 6078 C CA . THR B 1 336 ? -32.97400 -2.33100 -3.33500 1.000 7.57000 336 THR B CA 1
ATOM 6079 C C . THR B 1 336 ? -33.81200 -3.56100 -3.64300 1.000 6.85000 336 THR B C 1
ATOM 6080 O O . THR B 1 336 ? -34.60800 -4.02000 -2.81200 1.000 8.03000 336 THR B O 1
ATOM 6084 N N . PHE B 1 337 ? -33.64600 -4.11900 -4.83600 1.000 7.84000 337 PHE B N 1
ATOM 6085 C CA . PHE B 1 337 ? -34.56000 -5.14500 -5.30100 1.000 8.23000 337 PHE B CA 1
ATOM 6086 C C . PHE B 1 337 ? -34.02500 -6.54900 -5.10100 1.000 7.86000 337 PHE B C 1
ATOM 6087 O O . PHE B 1 337 ? -34.64800 -7.49800 -5.59000 1.000 7.56000 337 PHE B O 1
ATOM 6095 N N . ASN B 1 338 ? -32.91900 -6.70600 -4.34400 1.000 6.63000 338 ASN B N 1
ATOM 6096 C CA . ASN B 1 338 ? -32.38900 -8.02800 -4.03200 1.000 7.93000 338 ASN B CA 1
ATOM 6097 C C . ASN B 1 338 ? -33.47400 -8.87800 -3.38400 1.000 7.69000 338 ASN B C 1
ATOM 6098 O O . ASN B 1 338 ? -34.27300 -8.38100 -2.58700 1.000 7.83000 338 ASN B O 1
ATOM 6103 N N . THR B 1 339 ? -33.47400 -10.17200 -3.70800 1.000 7.08000 339 THR B N 1
ATOM 6104 C CA . THR B 1 339 ? -34.44100 -11.14900 -3.16500 1.000 6.01000 339 THR B CA 1
ATOM 6105 C C . THR B 1 339 ? -35.87300 -10.59400 -3.16600 1.000 7.22000 339 THR B C 1
ATOM 6106 O O . THR B 1 339 ? -36.58500 -10.61700 -2.16000 1.000 8.55000 339 THR B O 1
ATOM 6110 N N . HIS B 1 340 ? -36.28700 -10.09100 -4.32500 1.000 7.89000 340 HIS B N 1
ATOM 6111 C CA . HIS B 1 340 ? -37.64000 -9.57000 -4.49500 1.000 7.00000 340 HIS B CA 1
ATOM 6112 C C . HIS B 1 340 ? -38.66400 -10.67200 -4.20800 1.000 8.00000 340 HIS B C 1
ATOM 6113 O O . HIS B 1 340 ? -38.45000 -11.83200 -4.59100 1.000 8.05000 340 HIS B O 1
ATOM 6120 N N . PRO B 1 341 ? -39.76500 -10.36300 -3.50900 1.000 7.36000 341 PRO B N 1
ATOM 6121 C CA . PRO B 1 341 ? -40.66600 -11.45200 -3.06600 1.000 8.57000 341 PRO B CA 1
ATOM 6122 C C . PRO B 1 341 ? -41.26600 -12.25400 -4.21200 1.000 9.47000 341 PRO B C 1
ATOM 6123 O O . PRO B 1 341 ? -41.39200 -13.48400 -4.10400 1.000 9.67000 341 PRO B O 1
ATOM 6127 N N . LEU B 1 342 ? -41.61400 -11.60900 -5.32500 1.000 8.13000 342 LEU B N 1
ATOM 6128 C CA . LEU B 1 342 ? -42.15100 -12.37000 -6.44600 1.000 9.18000 342 LEU B CA 1
ATOM 6129 C C . LEU B 1 342 ? -41.04500 -13.14800 -7.14600 1.000 9.05000 342 LEU B C 1
ATOM 6130 O O . LEU B 1 342 ? -41.20200 -14.33200 -7.46000 1.000 9.33000 342 LEU B O 1
ATOM 6135 N N . THR B 1 343 ? -39.90800 -12.50000 -7.37400 1.000 8.12000 343 THR B N 1
ATOM 6136 C CA . THR B 1 343 ? -38.78000 -13.15900 -8.03100 1.000 8.05000 343 THR B CA 1
ATOM 6137 C C . THR B 1 343 ? -38.33200 -14.41200 -7.28200 1.000 8.47000 343 THR B C 1
ATOM 6138 O O . THR B 1 343 ? -38.08200 -15.45900 -7.88900 1.000 9.97000 343 THR B O 1
ATOM 6142 N N . MET B 1 344 ? -38.20100 -14.31900 -5.95800 1.000 7.24000 344 MET B N 1
ATOM 6143 C CA . MET B 1 344 ? -37.76900 -15.48600 -5.19100 1.000 8.51000 344 MET B CA 1
ATOM 6144 C C . MET B 1 344 ? -38.76500 -16.63300 -5.32800 1.000 10.08000 344 MET B C 1
ATOM 6145 O O . MET B 1 344 ? -38.37300 -17.80100 -5.43300 1.000 7.74000 344 MET B O 1
ATOM 6150 N N . ARG B 1 345 ? -40.05300 -16.31400 -5.37200 1.000 8.90000 345 ARG B N 1
ATOM 6151 C CA . ARG B 1 345 ? -41.04800 -17.37100 -5.51000 1.000 8.86000 345 ARG B CA 1
ATOM 6152 C C . ARG B 1 345 ? -41.04500 -17.96900 -6.91200 1.000 9.34000 345 ARG B C 1
ATOM 6153 O O . ARG B 1 345 ? -41.27500 -19.18000 -7.07600 1.000 10.34000 345 ARG B O 1
ATOM 6161 N N . MET B 1 346 ? -40.77300 -17.15500 -7.93300 1.000 7.87000 346 MET B N 1
ATOM 6162 C CA . MET B 1 346 ? -40.65400 -17.69600 -9.28100 1.000 8.97000 346 MET B CA 1
ATOM 6163 C C . MET B 1 346 ? -39.43000 -18.57700 -9.40700 1.000 10.55000 346 MET B C 1
ATOM 6164 O O . MET B 1 346 ? -39.48000 -19.63200 -10.05100 1.000 10.58000 346 MET B O 1
ATOM 6169 N N . SER B 1 347 ? -38.31600 -18.14400 -8.80700 1.000 8.66000 347 SER B N 1
ATOM 6170 C CA . SER B 1 347 ? -37.10900 -18.95300 -8.82300 1.000 9.00000 347 SER B CA 1
ATOM 6171 C C . SER B 1 347 ? -37.35400 -20.29100 -8.13100 1.000 10.93000 347 SER B C 1
ATOM 6172 O O . SER B 1 347 ? -36.95900 -21.35500 -8.63600 1.000 11.36000 347 SER B O 1
ATOM 6175 N N . LEU B 1 348 ? -38.00600 -20.25200 -6.97400 1.000 10.22000 348 LEU B N 1
ATOM 6176 C CA . LEU B 1 348 ? -38.37000 -21.47700 -6.27700 1.000 9.21000 348 LEU B CA 1
ATOM 6177 C C . LEU B 1 348 ? -39.21800 -22.38500 -7.16500 1.000 11.84000 348 LEU B C 1
ATOM 6178 O O . LEU B 1 348 ? -39.00800 -23.60500 -7.19800 1.000 11.09000 348 LEU B O 1
ATOM 6183 N N . ALA B 1 349 ? -40.16100 -21.80400 -7.91000 1.000 10.82000 349 ALA B N 1
ATOM 6184 C CA . ALA B 1 349 ? -41.01100 -22.61300 -8.78200 1.000 11.45000 349 ALA B CA 1
ATOM 6185 C C . ALA B 1 349 ? -40.19700 -23.26600 -9.88300 1.000 12.68000 349 ALA B C 1
ATOM 6186 O O . ALA B 1 349 ? -40.42600 -24.43100 -10.22100 1.000 11.88000 349 ALA B O 1
ATOM 6188 N N . VAL B 1 350 ? -39.23700 -22.52900 -10.45500 1.000 11.05000 350 VAL B N 1
ATOM 6189 C CA . VAL B 1 350 ? -38.37800 -23.10200 -11.48800 1.000 9.97000 350 VAL B CA 1
ATOM 6190 C C . VAL B 1 350 ? -37.58200 -24.27100 -10.92200 1.000 9.68000 350 VAL B C 1
ATOM 6191 O O . VAL B 1 350 ? -37.48600 -25.34500 -11.53400 1.000 11.67000 350 VAL B O 1
ATOM 6195 N N . LEU B 1 351 ? -36.98700 -24.07000 -9.74300 1.000 10.24000 351 LEU B N 1
ATOM 6196 C CA . LEU B 1 351 ? -36.15300 -25.10700 -9.14600 1.000 12.03000 351 LEU B CA 1
ATOM 6197 C C . LEU B 1 351 ? -36.97100 -26.34300 -8.78600 1.000 12.80000 351 LEU B C 1
ATOM 6198 O O . LEU B 1 351 ? -36.54500 -27.47200 -9.05500 1.000 14.17000 351 LEU B O 1
ATOM 6203 N N . ARG B 1 352 ? -38.15000 -26.15200 -8.18900 1.000 10.54000 352 ARG B N 1
ATOM 6204 C CA . ARG B 1 352 ? -38.98500 -27.30100 -7.83800 1.000 13.45000 352 ARG B CA 1
ATOM 6205 C C . ARG B 1 352 ? -39.37100 -28.09400 -9.08000 1.000 15.80000 352 ARG B C 1
ATOM 6206 O O . ARG B 1 352 ? -39.33100 -29.33000 -9.08000 1.000 17.92000 352 ARG B O 1
ATOM 6214 N N . TYR B 1 353 ? -39.75300 -27.39200 -10.14400 1.000 12.30000 353 TYR B N 1
ATOM 6215 C CA . TYR B 1 353 ? -40.14900 -28.05500 -11.37800 1.000 14.27000 353 TYR B CA 1
ATOM 6216 C C . TYR B 1 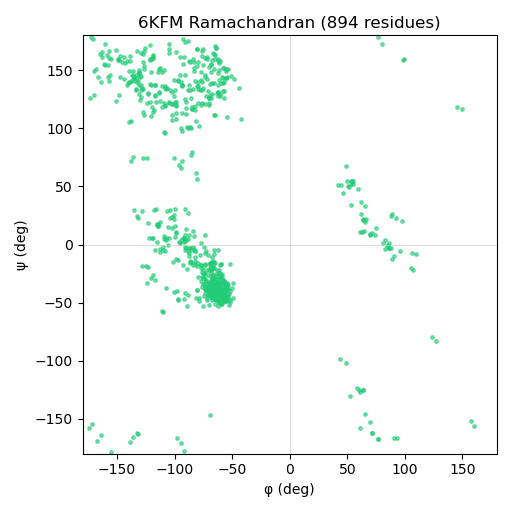353 ? -38.97700 -28.80400 -11.99600 1.000 16.91000 353 TYR B C 1
ATOM 6217 O O . TYR B 1 353 ? -39.11900 -29.96300 -12.40800 1.000 16.75000 353 TYR B O 1
ATOM 6226 N N . LEU B 1 354 ? -37.80600 -28.15600 -12.08400 1.000 12.99000 354 LEU B N 1
ATOM 6227 C CA . LEU B 1 354 ? -36.64100 -28.83400 -12.64900 1.000 11.71000 354 LEU B CA 1
ATOM 6228 C C . LEU B 1 354 ? -36.27000 -30.05600 -11.82900 1.000 14.56000 354 LEU B C 1
ATOM 6229 O O . LEU B 1 354 ? -35.96300 -31.11700 -12.38300 1.000 14.75000 354 LEU B O 1
ATOM 6234 N N . GLN B 1 355 ? -36.27000 -29.91700 -10.50500 1.000 14.66000 355 GLN B N 1
ATOM 6235 C CA . GLN B 1 355 ? -35.86100 -31.03900 -9.66900 1.000 18.38000 355 GLN B CA 1
ATOM 6236 C C . GLN B 1 355 ? -36.86700 -32.18000 -9.74000 1.000 18.11000 355 GLN B C 1
ATOM 6237 O O . GLN B 1 355 ? -36.47200 -33.35200 -9.69200 1.000 20.98000 355 GLN B O 1
ATOM 6243 N N . ALA B 1 356 ? -38.15600 -31.87300 -9.89000 1.000 16.50000 356 ALA B N 1
ATOM 6244 C CA . ALA B 1 356 ? -39.15500 -32.93100 -10.04600 1.000 18.15000 356 ALA B CA 1
ATOM 6245 C C . ALA B 1 356 ? -39.04700 -33.60200 -11.41000 1.000 23.44000 356 ALA B C 1
ATOM 6246 O O . ALA B 1 356 ? -39.09000 -34.83500 -11.50900 1.000 22.17000 356 ALA B O 1
ATOM 6248 N N . GLU B 1 357 ? -38.92000 -32.80500 -12.48100 1.000 16.39000 357 GLU B N 1
ATOM 6249 C CA . GLU B 1 357 ? -38.91700 -33.36400 -13.83200 1.000 21.39000 357 GLU B CA 1
ATOM 6250 C C . GLU B 1 357 ? -37.69000 -34.23000 -14.08100 1.000 21.53000 357 GLU B C 1
ATOM 6251 O O . GLU B 1 357 ? -37.77700 -35.24700 -14.78200 1.000 21.30000 357 GLU B O 1
ATOM 6257 N N . GLY B 1 358 ? -36.53700 -33.84700 -13.53100 1.000 18.63000 358 GLY B N 1
ATOM 6258 C CA . GLY B 1 358 ? -35.34200 -34.65700 -13.64200 1.000 19.45000 358 GLY B CA 1
ATOM 6259 C C . GLY B 1 358 ? -34.65500 -34.58200 -14.99900 1.000 21.79000 358 GLY B C 1
ATOM 6260 O O . GLY B 1 358 ? -34.95300 -33.74300 -15.85700 1.000 18.42000 358 GLY B O 1
ATOM 6261 N N . GLU B 1 359 ? -33.72100 -35.51800 -15.19500 1.000 15.26000 359 GLU B N 1
ATOM 6262 C CA . GLU B 1 359 ? -32.76700 -35.40100 -16.29500 1.000 18.31000 359 GLU B CA 1
ATOM 6263 C C . GLU B 1 359 ? -33.41900 -35.55400 -17.66500 1.000 17.35000 359 GLU B C 1
ATOM 6264 O O . GLU B 1 359 ? -32.90300 -35.01000 -18.65200 1.000 17.27000 359 GLU B O 1
ATOM 6270 N N . THR B 1 360 ? -34.53600 -36.28000 -17.76300 1.000 17.51000 360 THR B N 1
ATOM 6271 C CA . THR B 1 360 ? -35.13100 -36.47600 -19.08300 1.000 17.36000 360 THR B CA 1
ATOM 6272 C C . THR B 1 360 ? -35.68200 -35.18000 -19.67100 1.000 17.41000 360 THR B C 1
ATOM 6273 O O . THR B 1 360 ? -35.83000 -35.09000 -20.89200 1.000 15.57000 360 THR B O 1
ATOM 6277 N N . LEU B 1 361 ? -35.97300 -34.17000 -18.84600 1.000 16.94000 361 LEU B N 1
ATOM 6278 C CA . LEU B 1 361 ? -36.33900 -32.87300 -19.40900 1.000 16.26000 361 LEU B CA 1
ATOM 6279 C C . LEU B 1 361 ? -35.22900 -32.36100 -20.31400 1.000 12.52000 361 LEU B C 1
ATOM 6280 O O . LEU B 1 361 ? -35.47700 -31.92700 -21.44200 1.000 13.80000 361 LEU B O 1
ATOM 6285 N N . TYR B 1 362 ? -33.99200 -32.40500 -19.82700 1.000 11.48000 362 TYR B N 1
ATOM 6286 C CA . TYR B 1 362 ? -32.87800 -31.90400 -20.61300 1.000 12.13000 362 TYR B CA 1
ATOM 6287 C C . TYR B 1 362 ? -32.54700 -32.85500 -21.75000 1.000 14.59000 362 TYR B C 1
ATOM 6288 O O . TYR B 1 362 ? -32.17400 -32.42100 -22.84100 1.000 13.20000 362 TYR B O 1
ATOM 6297 N N . GLU B 1 363 ? -32.67000 -34.15900 -21.51300 1.000 15.01000 363 GLU B N 1
ATOM 6298 C CA . GLU B 1 363 ? -32.37300 -35.10400 -22.58200 1.000 14.74000 363 GLU B CA 1
ATOM 6299 C C . GLU B 1 363 ? -33.29900 -34.88500 -23.77500 1.000 12.56000 363 GLU B C 1
ATOM 6300 O O . GLU B 1 363 ? -32.84300 -34.82700 -24.92200 1.000 15.31000 363 GLU B O 1
ATOM 6306 N N . ARG B 1 364 ? -34.60100 -34.72000 -23.52100 1.000 14.86000 364 ARG B N 1
ATOM 6307 C CA . ARG B 1 364 ? -35.54100 -34.47900 -24.61100 1.000 15.78000 364 ARG B CA 1
ATOM 6308 C C . ARG B 1 364 ? -35.23700 -33.16200 -25.31200 1.000 14.25000 364 ARG B C 1
ATOM 6309 O O . ARG B 1 364 ? -35.22900 -33.08500 -26.54600 1.000 12.96000 364 ARG B O 1
ATOM 6317 N N . LEU B 1 365 ? -35.01100 -32.10100 -24.53100 1.000 10.73000 365 LEU B N 1
ATOM 6318 C CA . LEU B 1 365 ? -34.81500 -30.78200 -25.13100 1.000 12.48000 365 LEU B CA 1
ATOM 6319 C C . LEU B 1 365 ? -33.51900 -30.72400 -25.92900 1.000 12.59000 365 LEU B C 1
ATOM 6320 O O . LEU B 1 365 ? -33.48300 -30.16000 -27.02800 1.000 13.47000 365 LEU B O 1
ATOM 6325 N N . ASN B 1 366 ? -32.44600 -31.30900 -25.39700 1.000 13.08000 366 ASN B N 1
ATOM 6326 C CA . ASN B 1 366 ? -31.18800 -31.33600 -26.12900 1.000 11.54000 366 ASN B CA 1
ATOM 6327 C C . ASN B 1 366 ? -31.30000 -32.20600 -27.37500 1.000 12.55000 366 ASN B C 1
ATOM 6328 O O . ASN B 1 366 ? -30.73700 -31.87100 -28.41900 1.000 13.81000 366 ASN B O 1
ATOM 6333 N N . GLN B 1 367 ? -32.02800 -33.31800 -27.28400 1.000 13.44000 367 GLN B N 1
ATOM 6334 C CA . GLN B 1 367 ? -32.18600 -34.18600 -28.44900 1.000 17.27000 367 GLN B CA 1
ATOM 6335 C C . GLN B 1 367 ? -33.01700 -33.50500 -29.53100 1.000 16.58000 367 GLN B C 1
ATOM 6336 O O . GLN B 1 367 ? -32.72900 -33.65300 -30.72700 1.000 14.61000 367 GLN B O 1
ATOM 6342 N N . LYS B 1 368 ? -34.04400 -32.74800 -29.12000 1.000 14.66000 368 LYS B N 1
ATOM 6343 C CA . LYS B 1 368 ? -34.84900 -31.96900 -30.05900 1.000 13.63000 368 LYS B CA 1
ATOM 6344 C C . LYS B 1 368 ? -33.99700 -30.93600 -30.79100 1.000 12.77000 368 LYS B C 1
ATOM 6345 O O . LYS B 1 368 ? -34.14900 -30.73900 -32.00600 1.000 12.73000 368 LYS B O 1
ATOM 6351 N N . THR B 1 369 ? -33.10700 -30.24400 -30.06200 1.000 12.76000 369 THR B N 1
ATOM 6352 C CA . THR B 1 369 ? -32.24100 -29.25500 -30.69800 1.000 12.01000 369 THR B CA 1
ATOM 6353 C C . THR B 1 369 ? -31.23900 -29.92600 -31.62700 1.000 12.99000 369 THR B C 1
ATOM 6354 O O . THR B 1 369 ? -30.95300 -29.41800 -32.71800 1.000 11.91000 369 THR B O 1
ATOM 6358 N N . THR B 1 370 ? -30.69000 -31.07000 -31.20700 1.000 13.18000 370 THR B N 1
ATOM 6359 C CA . THR B 1 370 ? -29.76900 -31.79200 -32.07500 1.000 14.27000 370 THR B CA 1
ATOM 6360 C C . THR B 1 370 ? -30.45500 -32.19100 -33.37600 1.000 13.07000 370 THR B C 1
ATOM 6361 O O . THR B 1 370 ? -29.85800 -32.08900 -34.45500 1.000 14.57000 370 THR B O 1
ATOM 6365 N N . TYR B 1 371 ? -31.71600 -32.62000 -33.29200 1.000 12.66000 371 TYR B N 1
ATOM 6366 C CA . TYR B 1 371 ? -32.46600 -32.99200 -34.48900 1.000 13.36000 371 TYR B CA 1
ATOM 6367 C C . TYR B 1 371 ? -32.63100 -31.79900 -35.42500 1.000 13.99000 371 TYR B C 1
ATOM 6368 O O . TYR B 1 371 ? -32.42700 -31.90800 -36.63900 1.000 13.57000 371 TYR B O 1
ATOM 6377 N N . LEU B 1 372 ? -33.01500 -30.64600 -34.87700 1.000 12.88000 372 LEU B N 1
ATOM 6378 C CA . LEU B 1 372 ? -33.18600 -29.46100 -35.71500 1.000 12.39000 372 LEU B CA 1
ATOM 6379 C C . LEU B 1 372 ? -31.86900 -29.06400 -36.37200 1.000 12.08000 372 LEU B C 1
ATOM 6380 O O . LEU B 1 372 ? -31.82400 -28.74700 -37.56800 1.000 12.82000 372 LEU B O 1
ATOM 6385 N N . VAL B 1 373 ? -30.78800 -29.08100 -35.59600 1.000 10.95000 373 VAL B N 1
ATOM 6386 C CA . VAL B 1 373 ? -29.47000 -28.72100 -36.10400 1.000 12.45000 373 VAL B CA 1
ATOM 6387 C C . VAL B 1 373 ? -29.04000 -29.70500 -37.18700 1.000 13.47000 373 VAL B C 1
ATOM 6388 O O . VAL B 1 373 ? -28.54700 -29.31300 -38.25100 1.000 13.61000 373 VAL B O 1
ATOM 6392 N N . ASP B 1 374 ? -29.24200 -31.00100 -36.93800 1.000 15.20000 374 ASP B N 1
ATOM 6393 C CA . ASP B 1 374 ? -28.82000 -32.00200 -37.91400 1.000 16.58000 374 ASP B CA 1
ATOM 6394 C C . ASP B 1 374 ? -29.64700 -31.91500 -39.19100 1.000 15.71000 374 ASP B C 1
ATOM 6395 O O . ASP B 1 374 ? -29.10300 -32.02800 -40.29900 1.000 14.99000 374 ASP B O 1
ATOM 6400 N N . GLN B 1 375 ? -30.96100 -31.71700 -39.05700 1.000 13.99000 375 GLN B N 1
ATOM 6401 C CA . GLN B 1 375 ? -31.81700 -31.55300 -40.23000 1.000 14.02000 375 GLN B CA 1
ATOM 6402 C C . GLN B 1 375 ? -31.36000 -30.37500 -41.07600 1.000 16.12000 375 GLN B C 1
ATOM 6403 O O . GLN B 1 375 ? -31.22400 -30.48600 -42.29900 1.000 14.68000 375 GLN B O 1
ATOM 6409 N N . LEU B 1 376 ? -31.13000 -29.22400 -40.43800 1.000 13.73000 376 LEU B N 1
ATOM 6410 C CA . LEU B 1 376 ? -30.74400 -28.04700 -41.20400 1.000 14.04000 376 LEU B CA 1
ATOM 6411 C C . LEU B 1 376 ? -29.38500 -28.24200 -41.85200 1.000 11.96000 376 LEU B C 1
ATOM 6412 O O . LEU B 1 376 ? -29.19100 -27.89600 -43.02400 1.000 13.12000 376 LEU B O 1
ATOM 6417 N N . ASN B 1 377 ? -28.43200 -28.80200 -41.11400 1.000 13.39000 377 ASN B N 1
ATOM 6418 C CA . ASN B 1 377 ? -27.11100 -28.99600 -41.69000 1.000 11.30000 377 ASN B CA 1
ATOM 6419 C C . ASN B 1 377 ? -27.16700 -29.97200 -42.86000 1.000 15.34000 377 ASN B C 1
ATOM 6420 O O . ASN B 1 377 ? -26.47800 -29.77700 -43.86500 1.000 16.07000 377 ASN B O 1
ATOM 6425 N N . SER B 1 378 ? -27.99600 -31.01300 -42.75400 1.000 16.41000 378 SER B N 1
ATOM 6426 C CA . SER B 1 378 ? -28.18000 -31.92700 -43.88300 1.000 15.21000 378 SER B CA 1
ATOM 6427 C C . SER B 1 378 ? -28.78600 -31.20500 -45.07900 1.000 16.21000 378 SER B C 1
ATOM 6428 O O . SER B 1 378 ? -28.34300 -31.39200 -46.22200 1.000 18.58000 378 SER B O 1
ATOM 6431 N N . TYR B 1 379 ? -29.80800 -30.38000 -44.84000 1.000 14.53000 379 TYR B N 1
ATOM 6432 C CA . TYR B 1 379 ? -30.38600 -29.60500 -45.93300 1.000 15.66000 379 TYR B CA 1
ATOM 6433 C C . TYR B 1 379 ? -29.35200 -28.67700 -46.56800 1.000 16.96000 379 TYR B C 1
ATOM 6434 O O . TYR B 1 379 ? -29.30400 -28.54100 -47.79900 1.000 14.38000 379 TYR B O 1
ATOM 6443 N N . PHE B 1 380 ? -28.52500 -28.01200 -45.74700 1.000 15.80000 380 PHE B N 1
ATOM 6444 C CA . PHE B 1 380 ? -27.51900 -27.11100 -46.31100 1.000 16.45000 380 PHE B CA 1
ATOM 6445 C C . PHE B 1 380 ? -26.51400 -27.88400 -47.14900 1.000 17.91000 380 PHE B C 1
ATOM 6446 O O . PHE B 1 380 ? -26.09300 -27.42000 -48.21900 1.000 19.39000 380 PHE B O 1
ATOM 6454 N N . GLU B 1 381 ? -26.13500 -29.07900 -46.68700 1.000 14.66000 381 GLU B N 1
ATOM 6455 C CA . GLU B 1 381 ? -25.17400 -29.88500 -47.43100 1.000 17.28000 381 GLU B CA 1
ATOM 6456 C C . GLU B 1 381 ? -25.78100 -30.37200 -48.73800 1.000 18.53000 381 GLU B C 1
ATOM 6457 O O . GLU B 1 381 ? -25.14600 -30.28900 -49.79700 1.000 19.40000 381 GLU B O 1
ATOM 6463 N N . GLN B 1 382 ? -27.02500 -30.85800 -48.68100 1.000 17.39000 382 GLN B N 1
ATOM 6464 C CA . GLN B 1 382 ? -27.67400 -31.42200 -49.86400 1.000 16.78000 382 GLN B CA 1
ATOM 6465 C C . GLN B 1 382 ? -27.96000 -30.36300 -50.91500 1.000 19.42000 382 GLN B C 1
ATOM 6466 O O . GLN B 1 382 ? -28.00800 -30.67500 -52.11300 1.000 22.09000 382 GLN B O 1
ATOM 6472 N N . SER B 1 383 ? -28.18800 -29.11900 -50.49700 1.000 17.43000 383 SER B N 1
ATOM 6473 C CA . SER B 1 383 ? -28.50400 -28.04300 -51.42500 1.000 18.18000 383 SER B CA 1
ATOM 6474 C C . SER B 1 383 ? -27.30100 -27.16700 -51.73800 1.000 15.67000 383 SER B C 1
ATOM 6475 O O . SER B 1 383 ? -27.45800 -26.14300 -52.41100 1.000 18.47000 383 SER B O 1
ATOM 6478 N N . GLN B 1 384 ? -26.11400 -27.54300 -51.26200 1.000 17.33000 384 GLN B N 1
ATOM 6479 C CA . GLN B 1 384 ? -24.87600 -26.80500 -51.51300 1.000 21.03000 384 GLN B CA 1
ATOM 6480 C C . GLN B 1 384 ? -25.00900 -25.32600 -51.13000 1.000 19.73000 384 GLN B C 1
ATOM 6481 O O . GLN B 1 384 ? -24.70300 -24.42400 -51.91200 1.000 20.64000 384 GLN B O 1
ATOM 6487 N N . VAL B 1 385 ? -25.45700 -25.07700 -49.90800 1.000 18.89000 385 VAL B N 1
ATOM 6488 C CA . VAL B 1 385 ? -25.66800 -23.72500 -49.39300 1.000 17.05000 385 VAL B CA 1
ATOM 6489 C C . VAL B 1 385 ? -24.58000 -23.42700 -48.36800 1.000 15.76000 385 VAL B C 1
ATOM 6490 O O . VAL B 1 385 ? -24.30600 -24.27400 -47.50800 1.000 17.61000 385 VAL B O 1
ATOM 6492 N N . PRO B 1 386 ? -23.93800 -22.26100 -48.42000 1.000 19.02000 386 PRO B N 1
ATOM 6493 C CA . PRO B 1 386 ? -22.87600 -21.93800 -47.44700 1.000 19.54000 386 PRO B CA 1
ATOM 6494 C C . PRO B 1 386 ? -23.43500 -21.44200 -46.11500 1.000 18.62000 386 PRO B C 1
ATOM 6495 O O . PRO B 1 386 ? -23.19700 -20.31100 -45.68100 1.000 16.74000 386 PRO B O 1
ATOM 6499 N N . ILE B 1 387 ? -24.19800 -22.30200 -45.44900 1.000 15.71000 387 ILE B N 1
ATOM 6500 C CA . ILE B 1 387 ? -24.73100 -22.02100 -44.11700 1.000 17.34000 387 ILE B CA 1
ATOM 6501 C C . ILE B 1 387 ? -24.53100 -23.26500 -43.26600 1.000 20.65000 387 ILE B C 1
ATOM 6502 O O . ILE B 1 387 ? -24.62800 -24.39000 -43.76500 1.000 18.33000 387 ILE B O 1
ATOM 6507 N N . ARG B 1 388 ? -24.24300 -23.06800 -41.98300 1.000 15.87000 388 ARG B N 1
ATOM 6508 C CA . ARG B 1 388 ? -24.03800 -24.17500 -41.06400 1.000 14.77000 388 ARG B CA 1
ATOM 6509 C C . ARG B 1 388 ? -24.69600 -23.83000 -39.74200 1.000 11.99000 388 ARG B C 1
ATOM 6510 O O . ARG B 1 388 ? -24.75200 -22.66000 -39.36300 1.000 17.53000 388 ARG B O 1
ATOM 6518 N N . MET B 1 389 ? -25.17400 -24.85300 -39.03900 1.000 12.29000 389 MET B N 1
ATOM 6519 C CA . MET B 1 389 ? -25.70000 -24.69800 -37.68500 1.000 10.71000 389 MET B CA 1
ATOM 6520 C C . MET B 1 389 ? -24.66000 -25.14100 -36.66400 1.000 13.66000 389 MET B C 1
ATOM 6521 O O . MET B 1 389 ? -23.97700 -26.15400 -36.85500 1.000 13.05000 389 MET B O 1
ATOM 6526 N N . VAL B 1 390 ? -24.58500 -24.40400 -35.55300 1.000 13.81000 390 VAL B N 1
ATOM 6527 C CA . VAL B 1 390 ? -23.74800 -24.74600 -34.41000 1.000 15.13000 390 VAL B CA 1
ATOM 6528 C C . VAL B 1 390 ? -24.63300 -24.73400 -33.17200 1.000 15.12000 390 VAL B C 1
ATOM 6529 O O . VAL B 1 390 ? -25.68000 -24.08200 -33.14000 1.000 12.07000 390 VAL B O 1
ATOM 6533 N N . GLN B 1 391 ? -24.19500 -25.45500 -32.13900 1.000 11.82000 391 GLN B N 1
ATOM 6534 C CA . GLN B 1 391 ? -25.10800 -25.83200 -31.07000 1.000 13.97000 391 GLN B CA 1
ATOM 6535 C C . GLN B 1 391 ? -24.36100 -26.12400 -29.77200 1.000 15.26000 391 GLN B C 1
ATOM 6536 O O . GLN B 1 391 ? -23.28600 -26.73600 -29.79200 1.000 16.19000 391 GLN B O 1
ATOM 6542 N N . PHE B 1 392 ? -24.94800 -25.70200 -28.64800 1.000 11.17000 392 PHE B N 1
ATOM 6543 C CA . PHE B 1 392 ? -24.59600 -26.23600 -27.32500 1.000 12.07000 392 PHE B CA 1
ATOM 6544 C C . PHE B 1 392 ? -25.88800 -26.45000 -26.55300 1.000 14.14000 392 PHE B C 1
ATOM 6545 O O . PHE B 1 392 ? -26.51300 -25.48300 -26.10700 1.000 13.37000 392 PHE B O 1
ATOM 6553 N N . GLY B 1 393 ? -26.28700 -27.70500 -26.39200 1.000 13.06000 393 GLY B N 1
ATOM 6554 C CA . GLY B 1 393 ? -27.57000 -27.98100 -25.77000 1.000 13.04000 393 GLY B CA 1
ATOM 6555 C C . GLY B 1 393 ? -28.71100 -27.43300 -26.61000 1.000 15.05000 393 GLY B C 1
ATOM 6556 O O . GLY B 1 393 ? -28.82500 -27.72100 -27.80900 1.000 13.92000 393 GLY B O 1
ATOM 6557 N N . SER B 1 394 ? -29.55900 -26.60900 -25.98900 1.000 11.82000 394 SER B N 1
ATOM 6558 C CA . SER B 1 394 ? -30.68800 -25.98400 -26.67400 1.000 10.67000 394 SER B CA 1
ATOM 6559 C C . SER B 1 394 ? -30.37300 -24.58300 -27.19400 1.000 10.62000 394 SER B C 1
ATOM 6560 O O . SER B 1 394 ? -31.27600 -23.91300 -27.70700 1.000 11.18000 394 SER B O 1
ATOM 6563 N N . LEU B 1 395 ? -29.13100 -24.12300 -27.05100 1.000 11.61000 395 LEU B N 1
ATOM 6564 C CA . LEU B 1 395 ? -28.63500 -22.91700 -27.70600 1.000 9.79000 395 LEU B CA 1
ATOM 6565 C C . LEU B 1 395 ? -28.11500 -23.26400 -29.09500 1.000 12.32000 395 LEU B C 1
ATOM 6566 O O . LEU B 1 395 ? -27.35400 -24.22700 -29.25100 1.000 12.47000 395 LEU B O 1
ATOM 6571 N N . PHE B 1 396 ? -28.50500 -22.47700 -30.09900 1.000 9.65000 396 PHE B N 1
ATOM 6572 C CA . PHE B 1 396 ? -27.96900 -22.71100 -31.43500 1.000 10.04000 396 PHE B CA 1
ATOM 6573 C C . PHE B 1 396 ? -27.85400 -21.40400 -32.20900 1.000 12.94000 396 PHE B C 1
ATOM 6574 O O . PHE B 1 396 ? -28.48100 -20.39100 -31.87900 1.000 11.07000 396 PHE B O 1
ATOM 6582 N N . ARG B 1 397 ? -26.99200 -21.43600 -33.22300 1.000 10.01000 397 ARG B N 1
ATOM 6583 C CA . ARG B 1 397 ? -26.74200 -20.28600 -34.07500 1.000 11.78000 397 ARG B CA 1
ATOM 6584 C C . ARG B 1 397 ? -26.53400 -20.74400 -35.50900 1.000 12.25000 397 ARG B C 1
ATOM 6585 O O . ARG B 1 397 ? -26.16200 -21.89600 -35.77000 1.000 11.03000 397 ARG B O 1
ATOM 6593 N N . PHE B 1 398 ? -26.79700 -19.81600 -36.43000 1.000 12.33000 398 PHE B N 1
ATOM 6594 C CA . PHE B 1 398 ? -26.47400 -19.94300 -37.84400 1.000 12.69000 398 PHE B CA 1
ATOM 6595 C C . PHE B 1 398 ? -25.11400 -19.30800 -38.11400 1.000 12.44000 398 PHE B C 1
ATOM 6596 O O . PHE B 1 398 ? -24.83000 -18.20800 -37.63000 1.000 14.71000 398 PHE B O 1
ATOM 6604 N N . VAL B 1 399 ? -24.29100 -19.97600 -38.92100 1.000 13.20000 399 VAL B N 1
ATOM 6605 C CA . VAL B 1 399 ? -23.01600 -19.42700 -39.39300 1.000 15.69000 399 VAL B CA 1
ATOM 6606 C C . VAL B 1 399 ? -23.05100 -19.40900 -40.91600 1.000 17.02000 399 VAL B C 1
ATOM 6607 O O . VAL B 1 399 ? -23.21800 -20.46100 -41.54300 1.000 17.91000 399 VAL B O 1
ATOM 6611 N N . SER B 1 400 ? -22.86900 -18.23500 -41.51400 1.000 15.78000 400 SER B N 1
ATOM 6612 C CA . SER B 1 400 ? -23.03300 -18.17100 -42.96100 1.000 20.34000 400 SER B CA 1
ATOM 6613 C C . SER B 1 400 ? -22.25600 -17.00900 -43.54600 1.000 23.34000 400 SER B C 1
ATOM 6614 O O . SER B 1 400 ? -22.16100 -15.94100 -42.93900 1.000 21.68000 400 SER B O 1
ATOM 6617 N N . SER B 1 401 ? -21.74500 -17.21900 -44.75800 1.000 21.29000 401 SER B N 1
ATOM 6618 C CA . SER B 1 401 ? -21.18400 -16.14000 -45.55800 1.000 23.43000 401 SER B CA 1
ATOM 6619 C C . SER B 1 401 ? -22.23700 -15.44600 -46.41300 1.000 22.48000 401 SER B C 1
ATOM 6620 O O . SER B 1 401 ? -21.91600 -14.48300 -47.11300 1.000 26.89000 401 SER B O 1
ATOM 6623 N N . VAL B 1 402 ? -23.48000 -15.92200 -46.39300 1.000 21.41000 402 VAL B N 1
ATOM 6624 C CA . VAL B 1 402 ? -24.57400 -15.15600 -46.97300 1.000 21.24000 402 VAL B CA 1
ATOM 6625 C C . VAL B 1 402 ? -24.89100 -13.98200 -46.05200 1.000 26.32000 402 VAL B C 1
ATOM 6626 O O . VAL B 1 402 ? -24.73400 -14.07800 -44.82900 1.000 25.32000 402 VAL B O 1
ATOM 6630 N N . ASP B 1 403 ? -25.29600 -12.84700 -46.64500 1.000 21.07000 403 ASP B N 1
ATOM 6631 C CA . ASP B 1 403 ? -25.70200 -11.66000 -45.88800 1.000 20.55000 403 ASP B CA 1
ATOM 6632 C C . ASP B 1 403 ? -26.57000 -12.07400 -44.70300 1.000 17.11000 403 ASP B C 1
ATOM 6633 O O . ASP B 1 403 ? -27.71100 -12.51000 -44.88900 1.000 17.48000 403 ASP B O 1
ATOM 6638 N N . ASN B 1 404 ? -26.02000 -11.97500 -43.48700 1.000 15.07000 404 ASN B N 1
ATOM 6639 C CA . ASN B 1 404 ? -26.71700 -12.49400 -42.31200 1.000 18.34000 404 ASN B CA 1
ATOM 6640 C C . ASN B 1 404 ? -27.99200 -11.70400 -42.02900 1.000 14.76000 404 ASN B C 1
ATOM 6641 O O . ASN B 1 404 ? -29.04900 -12.29400 -41.76200 1.000 13.18000 404 ASN B O 1
ATOM 6646 N N . ASP B 1 405 ? -27.91700 -10.37200 -42.09900 1.000 15.25000 405 ASP B N 1
ATOM 6647 C CA . ASP B 1 405 ? -29.08600 -9.55300 -41.79700 1.000 14.65000 405 ASP B CA 1
ATOM 6648 C C . ASP B 1 405 ? -30.21000 -9.81200 -42.78800 1.000 14.60000 405 ASP B C 1
ATOM 6649 O O . ASP B 1 405 ? -31.38600 -9.88000 -42.40200 1.000 14.15000 405 ASP B O 1
ATOM 6654 N N . LEU B 1 406 ? -29.86800 -9.97900 -44.07000 1.000 13.84000 406 LEU B N 1
ATOM 6655 C CA . LEU B 1 406 ? -30.89200 -10.30000 -45.05700 1.000 13.53000 406 LEU B CA 1
ATOM 6656 C C . LEU B 1 406 ? -31.52200 -11.65500 -44.76300 1.000 13.85000 406 LEU B C 1
ATOM 6657 O O . LEU B 1 406 ? -32.75100 -11.81100 -44.82900 1.000 11.89000 406 LEU B O 1
ATOM 6662 N N . PHE B 1 407 ? -30.68800 -12.65300 -44.45700 1.000 15.12000 407 PHE B N 1
ATOM 6663 C CA . PHE B 1 407 ? -31.19800 -13.97300 -44.09400 1.000 14.84000 407 PHE B CA 1
ATOM 6664 C C . PHE B 1 407 ? -32.18600 -13.87200 -42.93400 1.000 12.66000 407 PHE B C 1
ATOM 6665 O O . PHE B 1 407 ? -33.28900 -14.43200 -42.98000 1.000 11.59000 407 PHE B O 1
ATOM 6673 N N . PHE B 1 408 ? -31.83000 -13.11600 -41.89600 1.000 12.72000 408 PHE B N 1
ATOM 6674 C CA . PHE B 1 408 ? -32.70300 -13.07000 -40.73300 1.000 11.39000 408 PHE B CA 1
ATOM 6675 C C . PHE B 1 408 ? -33.94400 -12.21800 -40.97100 1.000 12.26000 408 PHE B C 1
ATOM 6676 O O . PHE B 1 408 ? -34.99700 -12.51700 -40.40400 1.000 10.35000 408 PHE B O 1
ATOM 6684 N N . TYR B 1 409 ? -33.87800 -11.19800 -41.83600 1.000 11.36000 409 TYR B N 1
ATOM 6685 C CA . TYR B 1 409 ? -35.11800 -10.53600 -42.23500 1.000 12.96000 409 TYR B CA 1
ATOM 6686 C C . TYR B 1 409 ? -36.09600 -11.53700 -42.85700 1.000 9.84000 409 TYR B C 1
ATOM 6687 O O . TYR B 1 409 ? -37.30200 -11.47400 -42.60400 1.000 10.88000 409 TYR B O 1
ATOM 6696 N N . HIS B 1 410 ? -35.59200 -12.48500 -43.64700 1.000 12.52000 410 HIS B N 1
ATOM 6697 C CA . HIS B 1 410 ? -36.46600 -13.50200 -44.23800 1.000 10.48000 410 HIS B CA 1
ATOM 6698 C C . HIS B 1 410 ? -37.08100 -14.41500 -43.18100 1.000 10.00000 410 HIS B C 1
ATOM 6699 O O . HIS B 1 410 ? -38.28300 -14.70600 -43.22900 1.000 12.27000 410 HIS B O 1
ATOM 6706 N N . LEU B 1 411 ? -36.27300 -14.90600 -42.23400 1.000 12.10000 411 LEU B N 1
ATOM 6707 C CA . LEU B 1 411 ? -36.81400 -15.77700 -41.19000 1.000 10.40000 411 LEU B CA 1
ATOM 6708 C C . LEU B 1 411 ? -37.92000 -15.07100 -40.42400 1.000 11.81000 411 LEU B C 1
ATOM 6709 O O . LEU B 1 411 ? -38.99800 -15.63100 -40.20000 1.000 12.72000 411 LEU B O 1
ATOM 6714 N N . ASN B 1 412 ? -37.66500 -13.82400 -40.00600 1.000 10.14000 412 ASN B N 1
ATOM 6715 C CA . ASN B 1 412 ? -38.67300 -13.06200 -39.28700 1.000 9.92000 412 ASN B CA 1
ATOM 6716 C C . ASN B 1 412 ? -39.90500 -12.82100 -40.15000 1.000 10.99000 412 ASN B C 1
ATOM 6717 O O . ASN B 1 412 ? -41.04000 -12.92800 -39.66800 1.000 12.82000 412 ASN B O 1
ATOM 6722 N N . TYR B 1 413 ? -39.69900 -12.49600 -41.42900 1.000 10.60000 413 TYR B N 1
ATOM 6723 C CA . TYR B 1 413 ? -40.82800 -12.34700 -42.34500 1.000 13.57000 413 TYR B CA 1
ATOM 6724 C C . TYR B 1 413 ? -41.66600 -13.62000 -42.39700 1.000 11.96000 413 TYR B C 1
ATOM 6725 O O . TYR B 1 413 ? -42.90200 -13.56500 -42.45200 1.000 15.04000 413 TYR B O 1
ATOM 6734 N N . LYS B 1 414 ? -41.01400 -14.77300 -42.36300 1.000 12.40000 414 LYS B N 1
ATOM 6735 C CA . LYS B 1 414 ? -41.71600 -16.04200 -42.46500 1.000 11.74000 414 LYS B CA 1
ATOM 6736 C C . LYS B 1 414 ? -42.28000 -16.52500 -41.12900 1.000 16.04000 414 LYS B C 1
ATOM 6737 O O . LYS B 1 414 ? -42.78800 -17.64600 -41.06300 1.000 17.32000 414 LYS B O 1
ATOM 6743 N N . GLY B 1 415 ? -42.22200 -15.72400 -40.06800 1.000 12.30000 415 GLY B N 1
ATOM 6744 C CA . GLY B 1 415 ? -42.85300 -16.11200 -38.82200 1.000 13.30000 415 GLY B CA 1
ATOM 6745 C C . GLY B 1 415 ? -41.98900 -16.91600 -37.87400 1.000 12.38000 415 GLY B C 1
ATOM 6746 O O . GLY B 1 415 ? -42.52500 -17.66800 -37.05500 1.000 11.35000 415 GLY B O 1
ATOM 6747 N N . VAL B 1 416 ? -40.67300 -16.77500 -37.94900 1.000 9.52000 416 VAL B N 1
ATOM 6748 C CA . VAL B 1 416 ? -39.75900 -17.33700 -36.95300 1.000 9.62000 416 VAL B CA 1
ATOM 6749 C C . VAL B 1 416 ? -39.02400 -16.16000 -36.33000 1.000 8.72000 416 VAL B C 1
ATOM 6750 O O . VAL B 1 416 ? -38.25200 -15.48400 -37.02000 1.000 9.69000 416 VAL B O 1
ATOM 6754 N N . TYR B 1 417 ? -39.26000 -15.89800 -35.03600 1.000 8.94000 417 TYR B N 1
ATOM 6755 C CA . TYR B 1 417 ? -38.78500 -14.65700 -34.42700 1.000 8.85000 417 TYR B CA 1
ATOM 6756 C C . TYR B 1 417 ? -37.33700 -14.82100 -33.96700 1.000 8.22000 417 TYR B C 1
ATOM 6757 O O . TYR B 1 417 ? -37.04900 -15.63000 -33.07700 1.000 9.54000 417 TYR B O 1
ATOM 6766 N N . VAL B 1 418 ? -36.43600 -14.04200 -34.56900 1.000 9.76000 418 VAL B N 1
ATOM 6767 C CA . VAL B 1 418 ? -35.01600 -14.01700 -34.21800 1.000 10.39000 418 VAL B CA 1
ATOM 6768 C C . VAL B 1 418 ? -34.61900 -12.57300 -33.94200 1.000 8.30000 418 VAL B C 1
ATOM 6769 O O . VAL B 1 418 ? -34.57200 -11.74700 -34.86600 1.000 9.93000 418 VAL B O 1
ATOM 6773 N N . TRP B 1 419 ? -34.31600 -12.27400 -32.67600 1.000 9.34000 419 TRP B N 1
ATOM 6774 C CA . TRP B 1 419 ? -33.83900 -10.95300 -32.29100 1.000 9.80000 419 TRP B CA 1
ATOM 6775 C C . TRP B 1 419 ? -32.48900 -10.64000 -32.94700 1.000 9.96000 419 TRP B C 1
ATOM 6776 O O . TRP B 1 419 ? -31.80200 -11.50900 -33.49500 1.000 10.17000 419 TRP B O 1
ATOM 6787 N N . GLU B 1 420 ? -32.09200 -9.36800 -32.83900 1.000 9.14000 420 GLU B N 1
ATOM 6788 C CA . GLU B 1 420 ? -30.93500 -8.87900 -33.57300 1.000 9.43000 420 GLU B CA 1
ATOM 6789 C C . GLU B 1 420 ? -29.62200 -9.51800 -33.12500 1.000 11.56000 420 GLU B C 1
ATOM 6790 O O . GLU B 1 420 ? -28.65200 -9.50000 -33.89400 1.000 12.78000 420 GLU B O 1
ATOM 6796 N N . GLY B 1 421 ? -29.56600 -10.08700 -31.91300 1.000 9.22000 421 GLY B N 1
ATOM 6797 C CA . GLY B 1 421 ? -28.34800 -10.70600 -31.41600 1.000 10.63000 421 GLY B CA 1
ATOM 6798 C C . GLY B 1 421 ? -28.10800 -12.11000 -31.93200 1.000 11.97000 421 GLY B C 1
ATOM 6799 O O . GLY B 1 421 ? -26.97300 -12.59000 -31.88900 1.000 11.23000 421 GLY B O 1
ATOM 6800 N N . ARG B 1 422 ? -29.15200 -12.76700 -32.43500 1.000 11.18000 422 ARG B N 1
ATOM 6801 C CA . ARG B 1 422 ? -29.08900 -14.03200 -33.17100 1.000 9.88000 422 ARG B CA 1
ATOM 6802 C C . ARG B 1 422 ? -28.71700 -15.24500 -32.32100 1.000 10.49000 422 ARG B C 1
ATOM 6803 O O . ARG B 1 422 ? -28.47600 -16.31000 -32.88900 1.000 11.17000 422 ARG B O 1
ATOM 6811 N N . ASN B 1 423 ? -28.64400 -15.13500 -30.99300 1.000 8.63000 423 ASN B N 1
ATOM 6812 C CA . ASN B 1 423 ? -28.63700 -16.34800 -30.17200 1.000 9.32000 423 ASN B CA 1
ATOM 6813 C C . ASN B 1 423 ? -30.01800 -16.97800 -30.25100 1.000 11.45000 423 ASN B C 1
ATOM 6814 O O . ASN B 1 423 ? -31.00300 -16.34000 -29.86600 1.000 9.00000 423 ASN B O 1
ATOM 6819 N N . CYS B 1 424 ? -30.11300 -18.22100 -30.72700 1.000 9.84000 424 CYS B N 1
ATOM 6820 C CA . CYS B 1 424 ? -31.40200 -18.89500 -30.83400 1.000 9.54000 424 CYS B CA 1
ATOM 6821 C C . CYS B 1 424 ? -31.51100 -20.00600 -29.79500 1.000 9.81000 424 CYS B C 1
ATOM 6822 O O . CYS B 1 424 ? -30.51100 -20.60000 -29.39300 1.000 9.95000 424 CYS B O 1
ATOM 6825 N N . PHE B 1 425 ? -32.73900 -20.27700 -29.35600 1.000 8.24000 425 PHE B N 1
ATOM 6826 C CA . PHE B 1 425 ? -33.01100 -21.23900 -28.29900 1.000 7.06000 425 PHE B CA 1
ATOM 6827 C C . PHE B 1 425 ? -34.26900 -22.02400 -28.63000 1.000 9.96000 425 PHE B C 1
ATOM 6828 O O . PHE B 1 425 ? -35.26500 -21.45200 -29.07500 1.000 10.74000 425 PHE B O 1
ATOM 6836 N N . LEU B 1 426 ? -34.23300 -23.33000 -28.37400 1.000 9.95000 426 LEU B N 1
ATOM 6837 C CA . LEU B 1 426 ? -35.48300 -24.05600 -28.23700 1.000 9.92000 426 LEU B CA 1
ATOM 6838 C C . LEU B 1 426 ? -35.91200 -24.07700 -26.77500 1.000 11.87000 426 LEU B C 1
ATOM 6839 O O . LEU B 1 426 ? -35.11800 -23.83800 -25.85400 1.000 10.22000 426 LEU B O 1
ATOM 6844 N N . SER B 1 427 ? -37.19600 -24.36400 -26.57600 1.000 9.77000 427 SER B N 1
ATOM 6845 C CA . SER B 1 427 ? -37.78300 -24.51800 -25.26000 1.000 10.39000 427 SER B CA 1
ATOM 6846 C C . SER B 1 427 ? -38.48900 -25.86700 -25.17500 1.000 12.12000 427 SER B C 1
ATOM 6847 O O . SER B 1 427 ? -38.70000 -26.55500 -26.18300 1.000 11.39000 427 SER B O 1
ATOM 6850 N N . THR B 1 428 ? -38.86900 -26.23000 -23.95000 1.000 11.51000 428 THR B N 1
ATOM 6851 C CA . THR B 1 428 ? -39.65600 -27.44600 -23.74900 1.000 10.64000 428 THR B CA 1
ATOM 6852 C C . THR B 1 428 ? -41.03000 -27.34800 -24.39500 1.000 15.45000 428 THR B C 1
ATOM 6853 O O . THR B 1 428 ? -41.69800 -28.37500 -24.56900 1.000 15.62000 428 THR B O 1
ATOM 6857 N N . ALA B 1 429 ? -41.46900 -26.14100 -24.74300 1.000 12.45000 429 ALA B N 1
ATOM 6858 C CA . ALA B 1 429 ? -42.77400 -25.92100 -25.34100 1.000 13.11000 429 ALA B CA 1
ATOM 6859 C C . ALA B 1 429 ? -42.77300 -26.05200 -26.86000 1.000 12.66000 429 ALA B C 1
ATOM 6860 O O . ALA B 1 429 ? -43.85600 -26.05400 -27.45700 1.000 15.11000 429 ALA B O 1
ATOM 6862 N N . HIS B 1 430 ? -41.60700 -26.14900 -27.50100 1.000 11.26000 430 HIS B N 1
ATOM 6863 C CA . HIS B 1 430 ? -41.56700 -26.26300 -28.95700 1.000 11.41000 430 HIS B CA 1
ATOM 6864 C C . HIS B 1 430 ? -42.01300 -27.66100 -29.37300 1.000 12.15000 430 HIS B C 1
ATOM 6865 O O . HIS B 1 430 ? -41.41400 -28.66500 -28.96900 1.000 13.60000 430 HIS B O 1
ATOM 6872 N N . THR B 1 431 ? -43.06800 -27.71200 -30.16700 1.000 13.79000 431 THR B N 1
ATOM 6873 C CA . THR B 1 431 ? -43.71200 -28.95600 -30.55200 1.000 11.86000 431 THR B CA 1
ATOM 6874 C C . THR B 1 431 ? -43.07500 -29.53500 -31.81200 1.000 13.62000 431 THR B C 1
ATOM 6875 O O . THR B 1 431 ? -42.20900 -28.93500 -32.45800 1.000 11.59000 431 THR B O 1
ATOM 6879 N N . SER B 1 432 ? -43.54600 -30.72700 -32.17900 1.000 11.64000 432 SER B N 1
ATOM 6880 C CA . SER B 1 432 ? -43.13300 -31.34300 -33.42900 1.000 13.23000 432 SER B CA 1
ATOM 6881 C C . SER B 1 432 ? -43.50300 -30.46000 -34.61300 1.000 12.61000 432 SER B C 1
ATOM 6882 O O . SER B 1 432 ? -42.70700 -30.28600 -35.54100 1.000 11.96000 432 SER B O 1
ATOM 6885 N N . ASP B 1 433 ? -44.71700 -29.90100 -34.59300 1.000 12.72000 433 ASP B N 1
ATOM 6886 C CA . ASP B 1 433 ? -45.12200 -28.94300 -35.62200 1.000 12.11000 433 ASP B CA 1
ATOM 6887 C C . ASP B 1 433 ? -44.18700 -27.73800 -35.66000 1.000 12.45000 433 ASP B C 1
ATOM 6888 O O . ASP B 1 433 ? -43.82000 -27.26500 -36.74200 1.000 14.42000 433 ASP B O 1
ATOM 6893 N N . ASP B 1 434 ? -43.80700 -27.21400 -34.48500 1.000 14.00000 434 ASP B N 1
ATOM 6894 C CA . ASP B 1 434 ? -42.97000 -26.01000 -34.43400 1.000 12.14000 434 ASP B CA 1
ATOM 6895 C C . ASP B 1 434 ? -41.62000 -26.24500 -35.09300 1.000 11.64000 434 ASP B C 1
ATOM 6896 O O . ASP B 1 434 ? -41.13100 -25.40700 -35.85600 1.000 14.06000 434 ASP B O 1
ATOM 6901 N N . ILE B 1 435 ? -40.97500 -27.35900 -34.76000 1.000 10.70000 435 ILE B N 1
ATOM 6902 C CA . ILE B 1 435 ? -39.65200 -27.63900 -35.30200 1.000 11.74000 435 ILE B CA 1
ATOM 6903 C C . ILE B 1 435 ? -39.72200 -27.77400 -36.81500 1.000 14.06000 435 ILE B C 1
ATOM 6904 O O . ILE B 1 435 ? -38.85500 -27.26900 -37.54000 1.000 11.57000 435 ILE B O 1
ATOM 6909 N N . ALA B 1 436 ? -40.75700 -28.45600 -37.31300 1.000 13.36000 436 ALA B N 1
ATOM 6910 C CA . ALA B 1 436 ? -40.91100 -28.61000 -38.75600 1.000 13.48000 436 ALA B CA 1
ATOM 6911 C C . ALA B 1 436 ? -41.12600 -27.26900 -39.44300 1.000 14.06000 436 ALA B C 1
ATOM 6912 O O . ALA B 1 436 ? -40.61000 -27.04400 -40.54500 1.000 16.59000 436 ALA B O 1
ATOM 6914 N N . TYR B 1 437 ? -41.89300 -26.36600 -38.81100 1.000 12.81000 437 TYR B N 1
ATOM 6915 C CA . TYR B 1 437 ? -42.09800 -25.04700 -39.40000 1.000 14.05000 437 TYR B CA 1
ATOM 6916 C C . TYR B 1 437 ? -40.81500 -24.22800 -39.39000 1.000 14.58000 437 TYR B C 1
ATOM 6917 O O . TYR B 1 437 ? -40.58300 -23.44100 -40.31500 1.000 14.77000 437 TYR B O 1
ATOM 6926 N N . ILE B 1 438 ? -39.98000 -24.37400 -38.35500 1.000 13.61000 438 ILE B N 1
ATOM 6927 C CA . ILE B 1 438 ? -38.68700 -23.69300 -38.36400 1.000 10.77000 438 ILE B CA 1
ATOM 6928 C C . ILE B 1 438 ? -37.84500 -24.16900 -39.54400 1.000 12.52000 438 ILE B C 1
ATOM 6929 O O . ILE B 1 438 ? -37.26100 -23.36600 -40.28000 1.000 12.43000 438 ILE B O 1
ATOM 6934 N N . ILE B 1 439 ? -37.75900 -25.49100 -39.73400 1.000 13.72000 439 ILE B N 1
ATOM 6935 C CA . ILE B 1 439 ? -37.00200 -26.03300 -40.86400 1.000 13.35000 439 ILE B CA 1
ATOM 6936 C C . ILE B 1 439 ? -37.56000 -25.50100 -42.17700 1.000 13.70000 439 ILE B C 1
ATOM 6937 O O . ILE B 1 439 ? -36.80700 -25.11300 -43.07900 1.000 15.65000 439 ILE B O 1
ATOM 6942 N N . GLN B 1 440 ? -38.89000 -25.47500 -42.30000 1.000 15.19000 440 GLN B N 1
ATOM 6943 C CA . GLN B 1 440 ? -39.52900 -25.01000 -43.52700 1.000 15.60000 440 GLN B CA 1
ATOM 6944 C C . GLN B 1 440 ? -39.19800 -23.55300 -43.80500 1.000 15.63000 440 GLN B C 1
ATOM 6945 O O . GLN B 1 440 ? -38.92900 -23.17500 -44.95100 1.000 15.51000 440 GLN B O 1
ATOM 6951 N N . ALA B 1 441 ? -39.22800 -22.71600 -42.76400 1.000 15.20000 441 ALA B N 1
ATOM 6952 C CA . ALA B 1 441 ? -38.91900 -21.30400 -42.94100 1.000 14.80000 441 ALA B CA 1
ATOM 6953 C C . ALA B 1 441 ? -37.49300 -21.10600 -43.43400 1.000 12.33000 441 ALA B C 1
ATOM 6954 O O . ALA B 1 441 ? -37.23900 -20.25100 -44.29200 1.000 13.71000 441 ALA B O 1
ATOM 6956 N N . VAL B 1 442 ? -36.54500 -21.88100 -42.89800 1.000 11.45000 442 VAL B N 1
ATOM 6957 C CA . VAL B 1 442 ? -35.16100 -21.78100 -43.33900 1.000 13.51000 442 VAL B CA 1
ATOM 6958 C C . VAL B 1 442 ? -35.02600 -22.25300 -44.78100 1.000 17.65000 442 VAL B C 1
ATOM 6959 O O . VAL B 1 442 ? -34.30900 -21.64600 -45.59200 1.000 14.90000 442 VAL B O 1
ATOM 6963 N N . GLN B 1 443 ? -35.68100 -23.36300 -45.11600 1.000 14.58000 443 GLN B N 1
ATOM 6964 C CA . GLN B 1 443 ? -35.56300 -23.87700 -46.47700 1.000 16.26000 443 GLN B CA 1
ATOM 6965 C C . GLN B 1 443 ? -36.18000 -22.91200 -47.47800 1.000 14.81000 443 GLN B C 1
ATOM 6966 O O . GLN B 1 443 ? -35.58600 -22.64300 -48.52800 1.000 16.81000 443 GLN B O 1
ATOM 6972 N N . GLU B 1 444 ? -37.36700 -22.37700 -47.17300 1.000 15.25000 444 GLU B N 1
ATOM 6973 C CA . GLU B 1 444 ? -37.96600 -21.38100 -48.05700 1.000 16.66000 444 GLU B CA 1
ATOM 6974 C C . GLU B 1 444 ? -37.08400 -20.14500 -48.15700 1.000 18.76000 444 GLU B C 1
ATOM 6975 O O . GLU B 1 444 ? -37.01000 -19.51100 -49.21100 1.000 16.06000 444 GLU B O 1
ATOM 6981 N N . THR B 1 445 ? -36.41700 -19.77700 -47.06000 1.000 16.08000 445 THR B N 1
ATOM 6982 C CA . THR B 1 445 ? -35.54400 -18.60500 -47.10100 1.000 16.49000 445 THR B CA 1
ATOM 6983 C C . THR B 1 445 ? -34.38800 -18.81700 -48.07000 1.000 16.27000 445 THR B C 1
ATOM 6984 O O . THR B 1 445 ? -34.07300 -17.94100 -48.88400 1.000 18.03000 445 THR B O 1
ATOM 6988 N N . VAL B 1 446 ? -33.75200 -19.99000 -48.00600 1.000 17.16000 446 VAL B N 1
ATOM 6989 C CA . VAL B 1 446 ? -32.66900 -20.31000 -48.93100 1.000 16.28000 446 VAL B CA 1
ATOM 6990 C C . VAL B 1 446 ? -33.17300 -20.28200 -50.36900 1.000 19.94000 446 VAL B C 1
ATOM 6991 O O . VAL B 1 446 ? -32.51900 -19.72500 -51.26000 1.000 19.12000 446 VAL B O 1
ATOM 6995 N N . LYS B 1 447 ? -34.35100 -20.87200 -50.61600 1.000 17.42000 447 LYS B N 1
ATOM 6996 C CA . LYS B 1 447 ? -34.88900 -20.93400 -51.97400 1.000 20.89000 447 LYS B CA 1
ATOM 6997 C C . LYS B 1 447 ? -35.25000 -19.54800 -52.49500 1.000 24.00000 447 LYS B C 1
ATOM 6998 O O . LYS B 1 447 ? -34.98700 -19.23000 -53.66300 1.000 24.12000 447 LYS B O 1
ATOM 7004 N N . ASP B 1 448 ? -35.84200 -18.70800 -51.64300 1.000 20.20000 448 ASP B N 1
ATOM 7005 C CA . ASP B 1 448 ? -36.13200 -17.33000 -52.04000 1.000 24.66000 448 ASP B CA 1
ATOM 7006 C C . ASP B 1 448 ? -34.85300 -16.57000 -52.37200 1.000 22.36000 448 ASP B C 1
ATOM 7007 O O . ASP B 1 448 ? -34.78400 -15.85700 -53.38200 1.000 26.06000 448 ASP B O 1
ATOM 7012 N N . LEU B 1 449 ? -33.83300 -16.69600 -51.51900 1.000 19.97000 449 LEU B N 1
ATOM 7013 C CA . LEU B 1 449 ? -32.59000 -15.95700 -51.72300 1.000 18.12000 449 LEU B CA 1
ATOM 7014 C C . LEU B 1 449 ? -31.86200 -16.44900 -52.96600 1.000 27.02000 449 LEU B C 1
ATOM 7015 O O . LEU B 1 449 ? -31.33200 -15.64600 -53.74400 1.000 24.39000 449 LEU B O 1
ATOM 7020 N N . ARG B 1 450 ? -31.82000 -17.77100 -53.16500 1.000 23.76000 450 ARG B N 1
ATOM 7021 C CA . ARG B 1 450 ? -31.21400 -18.31800 -54.37400 1.000 24.57000 450 ARG B CA 1
ATOM 7022 C C . ARG B 1 450 ? -31.91600 -17.78300 -55.61600 1.000 25.09000 450 ARG B C 1
ATOM 7023 O O . ARG B 1 450 ? -31.26800 -17.33700 -56.56800 1.000 28.07000 450 ARG B O 1
ATOM 7031 N N . ARG B 1 451 ? -33.24800 -17.81600 -55.61300 1.000 23.58000 451 ARG B N 1
ATOM 7032 C CA . ARG B 1 451 ? -34.01900 -17.28000 -56.72700 1.000 26.96000 451 ARG B CA 1
ATOM 7033 C C . ARG B 1 451 ? -33.75800 -15.79100 -56.92900 1.000 31.67000 451 ARG B C 1
ATOM 7034 O O . ARG B 1 451 ? -33.76300 -15.30500 -58.06900 1.000 28.24000 451 ARG B O 1
ATOM 7042 N N . GLY B 1 452 ? -33.50600 -15.05700 -55.84400 1.000 26.61000 452 GLY B N 1
ATOM 7043 C CA . GLY B 1 452 ? -33.21400 -13.63800 -55.95000 1.000 27.92000 452 GLY B CA 1
ATOM 7044 C C . GLY B 1 452 ? -31.78400 -13.29200 -56.29500 1.000 26.45000 452 GLY B C 1
ATOM 7045 O O . GLY B 1 452 ? -31.48400 -12.11000 -56.50000 1.000 27.67000 452 GLY B O 1
ATOM 7046 N N . GLY B 1 453 ? -30.89300 -14.27700 -56.35400 1.000 26.96000 453 GLY B N 1
ATOM 7047 C CA . GLY B 1 453 ? -29.51100 -14.05000 -56.73600 1.000 22.91000 453 GLY B CA 1
ATOM 7048 C C . GLY B 1 453 ? -28.51400 -13.89800 -55.60700 1.000 30.77000 453 GLY B C 1
ATOM 7049 O O . GLY B 1 453 ? -27.42700 -13.35400 -55.83900 1.000 28.45000 453 GLY B O 1
ATOM 7050 N N . PHE B 1 454 ? -28.82500 -14.37500 -54.40100 1.000 28.05000 454 PHE B N 1
ATOM 7051 C CA . PHE B 1 454 ? -28.01400 -14.04400 -53.23700 1.000 28.80000 454 PHE B CA 1
ATOM 7052 C C . PHE B 1 454 ? -27.16000 -15.19700 -52.71600 1.000 31.74000 454 PHE B C 1
ATOM 7053 O O . PHE B 1 454 ? -26.50200 -15.03600 -51.68200 1.000 37.02000 454 PHE B O 1
ATOM 7061 N N . ILE B 1 455 ? -27.12700 -16.33800 -53.39800 1.000 31.32000 455 ILE B N 1
ATOM 7062 C CA . ILE B 1 455 ? -26.19200 -17.40000 -53.02100 1.000 38.99000 455 ILE B CA 1
ATOM 7063 C C . ILE B 1 455 ? -24.74700 -16.92600 -53.14400 1.000 49.00000 455 ILE B C 1
ATOM 7064 O O . ILE B 1 455 ? -23.82700 -17.74100 -53.24500 1.000 51.09000 455 ILE B O 1
#

Radius of gyration: 27.45 Å; Cα contacts (8 Å, |Δi|>4): 1967; chains: 2; bounding box: 59×65×97 Å

Secondary structure (DSSP, 8-state):
--HHHHHHHHHHHHHHHHHTHHHHHHHHHHTTTB--GGGGTT--GGGGGG-SPPBEEEEEBTEEEETT--EEEESSGGGGT-TT-BS-HHHHHHHHHHHHTT---SSSEESSHHHHHHHHHHHH--SEEEEESSHHHHHHHHHHHHHHHHS--EEEEETT----S-GGG-EE--TT-TTPPPEESSTT--GGGGTTEEEE-TT-HHHHHHHHHHGGGEEEEEE-SS-TT-TT---HHHHHHHHHHHHHHT-EEEEE-TTTBTTTBTTHHHHHHT---SEEEEEGGGGBTB--EEEEE-HHHHHHHHS----SSSS---TTGGG------TTTT-HHHHHHHHHHHHHHHHH-HHHHHHHHHHHHHHHHHHHHHHHHTT-SEEEEEETTEEEEEESS-HHHHHHHHHHTTEE--TT--EE--TT--HHHHHHHHHHHHHHHHHHHHTT--/--HHHHHHHHHHHHHHHHHTHHHHHHHHHHTTTB--GGGGTT--GGGGGG-SPPEEEEEEBTEEEETT--EEEESSGGGGT-TT-BS-HHHHHHHHHHHTTTPPPSSSBPSSHHHHHHHHHHHH--SEEEEESSHHHHHHHHHHHHHHHHS--EEEEETT----S-GGG-EE--SS-TTSPPEESSTT--GGGGTTEEEE-TT-HHHHHHHHHHGGGEEEEEE-SS-TT-TT---HHHHHHHHHHHHHHT-EEEEE-TTTTTTSSTTHHHHHHT---SEEEEEGGGGBTB--EEEEE-HHHHTTTTS----TTSS---TTGGG------TTTT-HHHHHHHHHHHHHHHHH-HHHHHHHHHHHHHHHHHHHHHHHHTT-SEEEEEETTEEEEEESS-HHHHHHHHHHTTEE--TT--EE--TT--HHHHHHHHHHHHHHHHHHHHHT--